Protein AF-0000000079329904 (afdb_homodimer)

Nearest PDB structures (foldseek):
  7ekw-assembly1_A  TM=6.789E-01  e=1.405E-21  Nakaseomyces glabratus CBS 138
  5d06-assembly1_A  TM=6.775E-01  e=3.176E-21  Nakaseomyces glabratus CBS 138
  7eku-assembly1_A  TM=6.863E-01  e=1.258E-20  Nakaseomyces glabratus CBS 138
  5d06-assembly2_B  TM=6.776E-01  e=1.258E-20  Nakaseomyces glabratus CBS 138
  5d0f-assembly2_B  TM=6.289E-01  e=1.195E-20  Nakaseomyces glabratus CBS 138

Solvent-accessible surface area (backbone atoms only — not comparable to full-atom values): 65852 Å² total; per-residue (Å²): 116,67,68,56,48,75,45,31,41,67,58,40,85,42,71,71,50,20,47,53,29,28,40,68,46,50,13,42,27,54,22,37,27,30,43,22,70,45,60,24,60,33,42,58,66,47,9,49,30,27,28,28,78,49,32,43,40,67,44,27,32,41,33,48,47,71,36,45,33,41,39,46,88,85,45,77,45,63,50,38,24,37,41,34,83,93,49,65,45,70,12,48,69,36,43,54,36,30,38,39,64,77,44,50,33,45,29,34,48,54,60,44,29,40,36,40,37,35,44,33,42,36,72,72,42,57,32,25,22,43,31,39,46,33,40,36,24,88,52,56,32,35,39,38,39,34,51,30,32,48,82,43,53,58,53,55,74,42,57,68,88,72,68,48,65,50,76,47,78,54,96,57,33,36,36,36,34,41,70,94,42,81,86,45,50,40,39,38,36,46,76,61,60,46,81,39,63,30,72,75,50,77,68,82,58,74,94,83,68,58,62,37,47,51,71,42,40,34,32,59,52,43,40,56,42,63,40,85,75,49,29,43,30,42,26,57,40,33,33,42,34,80,37,52,52,63,35,74,52,74,43,31,33,38,40,28,64,58,84,84,72,89,72,54,40,66,55,34,42,50,50,46,43,50,52,46,51,49,49,36,57,60,37,66,65,82,51,36,63,60,36,43,41,47,54,40,35,50,56,25,50,20,41,26,64,92,77,71,29,35,43,35,36,31,18,39,84,80,50,51,50,25,35,43,41,33,31,64,10,37,53,22,47,20,58,62,34,61,36,56,69,56,42,52,33,31,53,52,51,49,59,73,51,48,51,74,37,25,28,36,32,30,62,58,51,95,93,43,71,59,37,56,60,31,70,47,25,36,41,34,42,50,49,42,53,53,49,50,41,70,74,68,61,42,71,67,53,54,49,46,39,59,74,73,42,42,68,58,50,50,42,26,56,50,20,40,56,74,40,38,76,68,58,26,21,36,46,94,64,55,44,45,32,35,31,55,96,84,57,45,32,55,96,64,43,53,62,59,88,87,42,58,73,50,78,62,54,30,30,33,37,38,55,41,28,36,48,42,30,38,26,51,49,48,24,53,51,20,56,76,67,73,42,92,26,61,68,33,49,52,49,30,54,45,26,34,53,41,47,61,67,63,33,59,30,76,88,78,45,33,57,29,43,19,33,95,65,74,33,73,59,59,47,58,52,53,41,46,38,50,36,41,94,55,53,69,63,56,71,68,58,42,40,35,35,49,52,49,42,39,39,48,21,56,44,79,65,15,28,15,36,22,27,75,83,43,92,75,43,26,49,54,60,61,36,39,65,67,55,23,56,63,10,56,63,22,8,19,15,32,21,36,52,39,22,39,45,46,44,26,50,23,57,70,47,69,58,31,72,69,40,29,52,52,43,41,53,59,51,52,51,48,62,40,44,22,72,32,32,26,44,52,28,34,24,36,27,22,23,39,67,55,57,51,55,62,24,82,32,36,28,16,34,29,21,42,9,20,50,44,31,34,44,60,66,61,24,55,79,78,106,116,68,68,54,48,75,44,30,39,68,57,40,85,42,70,72,53,20,47,54,28,29,41,67,46,50,13,40,26,54,22,35,28,30,43,22,69,46,61,23,59,31,39,58,66,45,9,48,30,26,30,28,78,49,31,44,40,69,45,27,32,40,32,48,48,72,36,41,33,40,38,46,88,87,45,79,45,65,50,37,23,38,40,34,83,90,48,64,45,69,12,49,69,35,43,54,36,28,39,39,62,78,45,50,33,44,31,34,48,54,59,43,28,40,38,40,38,36,45,32,41,36,74,72,43,58,32,27,22,43,32,39,45,33,40,37,24,88,52,57,32,34,40,38,38,33,50,29,34,49,82,44,54,59,53,56,74,42,58,69,89,71,68,48,65,50,75,47,80,56,96,57,33,36,37,37,34,40,69,93,41,81,84,47,49,39,38,38,36,47,76,59,60,45,83,40,63,31,72,74,50,76,66,84,58,74,94,84,68,58,62,35,47,52,73,40,39,34,32,60,52,42,41,54,43,62,40,85,73,48,27,43,30,40,27,55,40,32,33,41,34,81,37,51,52,64,34,73,51,73,44,31,34,40,41,28,64,57,84,85,72,89,71,53,40,65,55,34,42,50,49,48,42,50,50,48,50,49,49,35,57,60,38,65,66,82,51,35,63,58,38,43,43,48,55,41,36,51,55,25,49,19,41,26,64,91,77,72,29,36,44,35,34,32,19,39,86,78,50,51,49,25,34,43,43,32,32,66,10,38,53,22,47,19,57,62,34,59,36,56,69,57,42,52,32,32,54,50,49,47,60,74,52,48,52,75,37,26,29,36,33,31,62,60,51,96,94,44,72,57,38,56,62,31,69,47,26,37,40,33,43,49,49,42,53,52,51,51,42,71,72,67,61,43,72,67,52,54,49,47,41,59,76,73,41,42,66,56,52,51,41,26,55,50,22,41,55,75,39,41,77,68,58,25,20,36,48,96,63,57,43,45,31,35,31,55,96,87,57,45,32,55,95,64,44,51,61,62,87,88,41,59,74,52,77,64,53,30,30,33,37,37,54,42,29,37,47,43,31,38,25,51,49,48,23,53,49,20,56,76,67,75,43,89,27,62,68,34,50,54,49,31,53,46,24,34,54,40,47,61,67,63,32,58,30,76,89,77,46,33,58,27,44,20,34,96,67,74,33,73,58,58,45,59,54,54,40,46,38,50,38,40,94,55,55,69,62,54,72,67,58,42,42,36,36,49,51,49,41,38,40,48,20,55,44,80,64,14,28,16,36,22,26,72,84,44,92,75,44,27,49,54,60,61,37,39,64,69,54,24,57,63,11,56,61,24,8,20,16,32,21,36,53,37,23,39,45,46,45,26,49,24,57,68,46,68,59,30,72,69,41,29,53,52,44,42,52,58,52,54,50,48,61,40,44,21,72,32,33,26,43,53,27,33,24,38,27,23,25,38,67,55,56,49,56,61,23,82,32,35,26,15,34,28,20,42,10,18,49,44,30,34,43,60,66,58,25,56,77,77,105

pLDDT: mean 95.77, std 7.03, range [37.5, 98.94]

Sequence (1342 aa):
MELTYRFGRGNWRTIKEGNEREWMIGNGIGGYSGQTIINSGFRSHHGYLIAAMNPPVERYSILSRTQEQIIVEGRKYDLTCQEYDGFSKDGYKYLQRFIFDSVPQYIYQVEDIHINKSIAMEYGHNTVAICYDIQNGSSQAKINVTPLFTFKEAGEIIDSDQLQFETELENNNLKLYPHKNEGITISFISSEGIFKSRGLGKSNYDDNSNPLIEENHYYEFENRNGSTRLDNHYTPYDIEVKLEPFETKKFYFKCTVEEMNNKDGFDIVDEYKERSNKLMELSGYKDPFALNLVKSADHFIVKRNSTRLKTVIAGFPWFVDWGRDTMIAFEGLTLATKRFKDAREILVSFAEYVKNGLVPNVFADKGTQAYYNTVDASLWYVQAIYKYLQYTGGKSDFKFVNDRLFDKLIEIIESYSIGTDFSIGMDKDSLIHAGNGLDQVTWMDVRVGELVVTPRHGKPVEINALWYNALCIMNWLSEKFERDGSKYRSLAKKVKKSFNTKFWNEEEQCLFDVVDDNDGKVRPNQIWAVSLPFTMLDEEKNKKVVDKIYKELYSTYGLRSLSFLDEEFKGEYIGPLMKRDLAYHMGTTWGFTIGAFISAYCKVNNHSKEAVKRAKEMCEVFEDHMKDGCINGIAEVFDGDFAATSRGCYSQAWSVGEVLRVYTSDVLPFIMELTYRFGRGNWRTIKEGNEREWMIGNGIGGYSGQTIINSGFRSHHGYLIAAMNPPVERYSILSRTQEQIIVEGRKYDLTCQEYDGFSKDGYKYLQRFIFDSVPQYIYQVEDIHINKSIAMEYGHNTVAICYDIQNGSSQAKINVTPLFTFKEAGEIIDSDQLQFETELENNNLKLYPHKNEGITISFISSEGIFKSRGLGKSNYDDNSNPLIEENHYYEFENRNGSTRLDNHYTPYDIEVKLEPFETKKFYFKCTVEEMNNKDGFDIVDEYKERSNKLMELSGYKDPFALNLVKSADHFIVKRNSTRLKTVIAGFPWFVDWGRDTMIAFEGLTLATKRFKDAREILVSFAEYVKNGLVPNVFADKGTQAYYNTVDASLWYVQAIYKYLQYTGGKSDFKFVNDRLFDKLIEIIESYSIGTDFSIGMDKDSLIHAGNGLDQVTWMDVRVGELVVTPRHGKPVEINALWYNALCIMNWLSEKFERDGSKYRSLAKKVKKSFNTKFWNEEEQCLFDVVDDNDGKVRPNQIWAVSLPFTMLDEEKNKKVVDKIYKELYSTYGLRSLSFLDEEFKGEYIGPLMKRDLAYHMGTTWGFTIGAFISAYCKVNNHSKEAVKRAKEMCEVFEDHMKDGCINGIAEVFDGDFAATSRGCYSQAWSVGEVLRVYTSDVLPFI

InterPro domains:
  IPR006451 Glycogen debranching enzyme, archaeal type [TIGR01561] (22-601)
  IPR008928 Six-hairpin glycosidase superfamily [SSF48208] (245-667)
  IPR010401 Glycogen debranching enzyme [PTHR10569] (293-664)
  IPR012341 Six-hairpin glycosidase-like superfamily [G3DSA:1.50.10.10] (319-662)
  IPR024742 Glycogen debranching enzyme, bacterial and archaeal type, N-terminal [PF12439] (21-248)
  IPR032790 Glycogen debranching enzyme, C-terminal [PF06202] (296-661)

Organism: NCBI:txid704125

Structure (mmCIF, N/CA/C/O backbone):
data_AF-0000000079329904-model_v1
#
loop_
_entity.id
_entity.type
_entity.pdbx_description
1 polymer 'Glycogen debranching protein'
#
loop_
_atom_site.group_PDB
_atom_site.id
_atom_site.type_symbol
_atom_site.label_atom_id
_atom_site.label_alt_id
_atom_site.label_comp_id
_atom_site.label_asym_id
_atom_site.label_entity_id
_atom_site.label_seq_id
_atom_site.pdbx_PDB_ins_code
_atom_site.Cartn_x
_atom_site.Cartn_y
_atom_site.Cartn_z
_atom_site.occupancy
_atom_site.B_iso_or_equiv
_atom_site.auth_seq_id
_atom_site.auth_comp_id
_atom_site.auth_asym_id
_atom_site.auth_atom_id
_atom_site.pdbx_PDB_model_num
ATOM 1 N N . MET A 1 1 ? -1.771 -1.25 11.398 1 77.25 1 MET A N 1
ATOM 2 C CA . MET A 1 1 ? -0.59 -0.64 10.797 1 77.25 1 MET A CA 1
ATOM 3 C C . MET A 1 1 ? 0.687 -1.237 11.375 1 77.25 1 MET A C 1
ATOM 5 O O . MET A 1 1 ? 0.75 -1.533 12.57 1 77.25 1 MET A O 1
ATOM 9 N N . GLU A 1 2 ? 1.692 -1.409 10.453 1 85.94 2 GLU A N 1
ATOM 10 C CA . GLU A 1 2 ? 3.018 -1.846 10.883 1 85.94 2 GLU A CA 1
ATOM 11 C C . GLU A 1 2 ? 3.916 -0.652 11.195 1 85.94 2 GLU A C 1
ATOM 13 O O . GLU A 1 2 ? 3.629 0.473 10.781 1 85.94 2 GLU A O 1
ATOM 18 N N . LEU A 1 3 ? 4.93 -0.932 12.016 1 94.12 3 LEU A N 1
ATOM 19 C CA . LEU A 1 3 ? 5.891 0.117 12.336 1 94.12 3 LEU A CA 1
ATOM 20 C C . LEU A 1 3 ? 6.785 0.417 11.133 1 94.12 3 LEU A C 1
ATOM 22 O O . LEU A 1 3 ? 7.301 1.529 11 1 94.12 3 LEU A O 1
ATOM 26 N N . THR A 1 4 ? 6.98 -0.606 10.328 1 96.31 4 THR A N 1
ATOM 27 C CA . THR A 1 4 ? 7.832 -0.49 9.148 1 96.31 4 THR A CA 1
ATOM 28 C C . THR A 1 4 ? 6.988 -0.413 7.879 1 96.31 4 THR A C 1
ATOM 30 O O . THR A 1 4 ? 6.047 -1.188 7.707 1 96.31 4 THR A O 1
ATOM 33 N N . TYR A 1 5 ? 7.262 0.544 7.039 1 97.31 5 TYR A N 1
ATOM 34 C CA . TYR A 1 5 ? 6.621 0.661 5.73 1 97.31 5 TYR A CA 1
ATOM 35 C C . TYR A 1 5 ? 7.387 -0.132 4.676 1 97.31 5 TYR A C 1
ATOM 37 O O . TYR A 1 5 ? 8.617 -0.047 4.598 1 97.31 5 TYR A O 1
ATOM 45 N N . ARG A 1 6 ? 6.715 -0.923 3.939 1 97.38 6 ARG A N 1
ATOM 46 C CA . ARG A 1 6 ? 7.293 -1.727 2.869 1 97.38 6 ARG A CA 1
ATOM 47 C C . ARG A 1 6 ? 6.531 -1.533 1.563 1 97.38 6 ARG A C 1
ATOM 49 O O . ARG A 1 6 ? 5.297 -1.528 1.555 1 97.38 6 ARG A O 1
ATOM 56 N N . PHE A 1 7 ? 7.246 -1.343 0.485 1 97.56 7 PHE A N 1
ATOM 57 C CA . PHE A 1 7 ? 6.664 -1.163 -0.84 1 97.56 7 PHE A CA 1
ATOM 58 C C . PHE A 1 7 ? 7.336 -2.082 -1.854 1 97.56 7 PHE A C 1
ATOM 60 O O . PHE A 1 7 ? 8.562 -2.195 -1.88 1 97.56 7 PHE A O 1
ATOM 67 N N . GLY A 1 8 ? 6.543 -2.746 -2.584 1 97.19 8 GLY A N 1
ATOM 68 C CA . GLY A 1 8 ? 7.055 -3.6 -3.645 1 97.19 8 GLY A CA 1
ATOM 69 C C . GLY A 1 8 ? 6.824 -3.029 -5.031 1 97.19 8 GLY A C 1
ATOM 70 O O . GLY A 1 8 ? 6.402 -1.879 -5.176 1 97.19 8 GLY A O 1
ATOM 71 N N . ARG A 1 9 ? 7.082 -3.785 -6.062 1 96.94 9 ARG A N 1
ATOM 72 C CA . ARG A 1 9 ? 7.18 -3.369 -7.461 1 96.94 9 ARG A CA 1
ATOM 73 C C . ARG A 1 9 ? 5.832 -2.881 -7.98 1 96.94 9 ARG A C 1
ATOM 75 O O . ARG A 1 9 ? 5.773 -2.096 -8.93 1 96.94 9 ARG A O 1
ATOM 82 N N . GLY A 1 10 ? 4.766 -3.297 -7.371 1 96.19 10 GLY A N 1
ATOM 83 C CA . GLY A 1 10 ? 3.443 -2.832 -7.766 1 96.19 10 GLY A CA 1
ATOM 84 C C . GLY A 1 10 ? 3.24 -1.347 -7.535 1 96.19 10 GLY A C 1
ATOM 85 O O . GLY A 1 10 ? 2.299 -0.754 -8.062 1 96.19 10 GLY A O 1
ATOM 86 N N . ASN A 1 11 ? 4.102 -0.688 -6.82 1 96.81 11 ASN A N 1
ATOM 87 C CA . ASN A 1 11 ? 3.965 0.723 -6.477 1 96.81 11 ASN A CA 1
ATOM 88 C C . ASN A 1 11 ? 4.711 1.615 -7.465 1 96.81 11 ASN A C 1
ATOM 90 O O . ASN A 1 11 ? 4.641 2.842 -7.375 1 96.81 11 ASN A O 1
ATOM 94 N N . TRP A 1 12 ? 5.445 1.005 -8.453 1 97.31 12 TRP A N 1
ATOM 95 C CA . TRP A 1 12 ? 6.172 1.797 -9.445 1 97.31 12 TRP A CA 1
ATOM 96 C C . TRP A 1 12 ? 6.223 1.076 -10.789 1 97.31 12 TRP A C 1
ATOM 98 O O . TRP A 1 12 ? 7.301 0.858 -11.336 1 97.31 12 TRP A O 1
ATOM 108 N N . ARG A 1 13 ? 5.098 0.793 -11.383 1 95.19 13 ARG A N 1
ATOM 109 C CA . ARG A 1 13 ? 5.023 0.206 -12.711 1 95.19 13 ARG A CA 1
ATOM 110 C C . ARG A 1 13 ? 5.562 1.171 -13.766 1 95.19 13 ARG A C 1
ATOM 112 O O . ARG A 1 13 ? 5.98 0.75 -14.844 1 95.19 13 ARG A O 1
ATOM 119 N N . THR A 1 14 ? 5.496 2.436 -13.469 1 95.31 14 THR A N 1
ATOM 120 C CA . THR A 1 14 ? 6.09 3.518 -14.242 1 95.31 14 THR A CA 1
ATOM 121 C C . THR A 1 14 ? 6.852 4.48 -13.336 1 95.31 14 THR A C 1
ATOM 123 O O . THR A 1 14 ? 6.652 4.484 -12.117 1 95.31 14 THR A O 1
ATOM 126 N N . ILE A 1 15 ? 7.688 5.266 -13.938 1 97.19 15 ILE A N 1
ATOM 127 C CA . ILE A 1 15 ? 8.445 6.246 -13.164 1 97.19 15 ILE A CA 1
ATOM 128 C C . ILE A 1 15 ? 7.488 7.262 -12.539 1 97.19 15 ILE A C 1
ATOM 130 O O . ILE A 1 15 ? 7.715 7.734 -11.422 1 97.19 15 ILE A O 1
ATOM 134 N N . LYS A 1 16 ? 6.391 7.574 -13.242 1 95.44 16 LYS A N 1
ATOM 135 C CA . LYS A 1 16 ? 5.406 8.523 -12.734 1 95.44 16 LYS A CA 1
ATOM 136 C C . LYS A 1 16 ? 4.754 8.008 -11.453 1 95.44 16 LYS A C 1
ATOM 138 O O . LYS A 1 16 ? 4.586 8.758 -10.484 1 95.44 16 LYS A O 1
ATOM 143 N N . GLU A 1 17 ? 4.418 6.715 -11.43 1 95.06 17 GLU A N 1
ATOM 144 C CA . GLU A 1 17 ? 3.826 6.109 -10.242 1 95.06 17 GLU A CA 1
ATOM 145 C C . GLU A 1 17 ? 4.805 6.117 -9.07 1 95.06 17 GLU A C 1
ATOM 147 O O . GLU A 1 17 ? 4.426 6.426 -7.941 1 95.06 17 GLU A O 1
ATOM 152 N N . GLY A 1 18 ? 6.062 5.777 -9.398 1 97.06 18 GLY A N 1
ATOM 153 C CA . GLY A 1 18 ? 7.07 5.723 -8.352 1 97.06 18 GLY A CA 1
ATOM 154 C C . GLY A 1 18 ? 7.367 7.078 -7.738 1 97.06 18 GLY A C 1
ATOM 155 O O . GLY A 1 18 ? 7.711 7.168 -6.559 1 97.06 18 GLY A O 1
ATOM 156 N N . ASN A 1 19 ? 7.195 8.102 -8.5 1 97.25 19 ASN A N 1
ATOM 157 C CA . ASN A 1 19 ? 7.516 9.461 -8.07 1 97.25 19 ASN A CA 1
ATOM 158 C C . ASN A 1 19 ? 6.453 10.008 -7.125 1 97.25 19 ASN A C 1
ATOM 160 O O . ASN A 1 19 ? 6.676 11.023 -6.461 1 97.25 19 ASN A O 1
ATOM 164 N N . GLU A 1 20 ? 5.34 9.336 -6.969 1 95.75 20 GLU A N 1
ATOM 165 C CA . GLU A 1 20 ? 4.23 9.867 -6.184 1 95.75 20 GLU A CA 1
ATOM 166 C C . GLU A 1 20 ? 4.445 9.625 -4.691 1 95.75 20 GLU A C 1
ATOM 168 O O . GLU A 1 20 ? 3.707 10.156 -3.859 1 95.75 20 GLU A O 1
ATOM 173 N N . ARG A 1 21 ? 5.43 8.852 -4.297 1 97.94 21 ARG A N 1
ATOM 174 C CA . ARG A 1 21 ? 5.734 8.578 -2.895 1 97.94 21 ARG A CA 1
ATOM 175 C C . ARG A 1 21 ? 7.156 9 -2.551 1 97.94 21 ARG A C 1
ATOM 177 O O . ARG A 1 21 ? 8.102 8.68 -3.277 1 97.94 21 ARG A O 1
ATOM 184 N N . GLU A 1 22 ? 7.266 9.719 -1.521 1 98.38 22 GLU A N 1
ATOM 185 C CA . GLU A 1 22 ? 8.523 10.312 -1.081 1 98.38 22 GLU A CA 1
ATOM 186 C C . GLU A 1 22 ? 8.82 9.961 0.374 1 98.38 22 GLU A C 1
ATOM 188 O O . GLU A 1 22 ? 7.938 9.5 1.1 1 98.38 22 GLU A O 1
ATOM 193 N N . TRP A 1 23 ? 10.031 10.109 0.745 1 98.56 23 TRP A N 1
ATOM 194 C CA . TRP A 1 23 ? 10.414 10.016 2.148 1 98.56 23 TRP A CA 1
ATOM 195 C C . TRP A 1 23 ? 11.227 11.227 2.576 1 98.56 23 TRP A C 1
ATOM 197 O O . TRP A 1 23 ? 11.797 11.922 1.736 1 98.56 23 TRP A O 1
ATOM 207 N N . MET A 1 24 ? 11.195 11.523 3.85 1 98.44 24 MET A N 1
ATOM 208 C CA . MET A 1 24 ? 11.969 12.617 4.434 1 98.44 24 MET A CA 1
ATOM 209 C C . MET A 1 24 ? 12.391 12.281 5.859 1 98.44 24 MET A C 1
ATOM 211 O O . MET A 1 24 ? 11.609 11.727 6.629 1 98.44 24 MET A O 1
ATOM 215 N N . ILE A 1 25 ? 13.648 12.555 6.207 1 98.56 25 ILE A N 1
ATOM 216 C CA . ILE A 1 25 ? 14.117 12.461 7.586 1 98.56 25 ILE A CA 1
ATOM 217 C C . ILE A 1 25 ? 14.852 13.742 7.969 1 98.56 25 ILE A C 1
ATOM 219 O O . ILE A 1 25 ? 15.523 14.352 7.133 1 98.56 25 ILE A O 1
ATOM 223 N N . GLY A 1 26 ? 14.656 14.188 9.133 1 98.31 26 GLY A N 1
ATOM 224 C CA . GLY A 1 26 ? 15.266 15.422 9.609 1 98.31 26 GLY A CA 1
ATOM 225 C C . GLY A 1 26 ? 16.516 15.188 10.43 1 98.31 26 GLY A C 1
ATOM 226 O O . GLY A 1 26 ? 16.781 14.07 10.875 1 98.31 26 GLY A O 1
ATOM 227 N N . ASN A 1 27 ? 17.328 16.219 10.625 1 98.31 27 ASN A N 1
ATOM 228 C CA . ASN A 1 27 ? 18.578 16.078 11.359 1 98.31 27 ASN A CA 1
ATOM 229 C C . ASN A 1 27 ? 18.531 16.797 12.703 1 98.31 27 ASN A C 1
ATOM 231 O O . ASN A 1 27 ? 19.562 17 13.336 1 98.31 27 ASN A O 1
ATOM 235 N N . GLY A 1 28 ? 17.375 17.375 13.062 1 98.12 28 GLY A N 1
ATOM 236 C CA . GLY A 1 28 ? 17.203 17.969 14.383 1 98.12 28 GLY A CA 1
ATOM 237 C C . GLY A 1 28 ? 17.609 19.422 14.445 1 98.12 28 GLY A C 1
ATOM 238 O O . GLY A 1 28 ? 17.438 20.078 15.477 1 98.12 28 GLY A O 1
ATOM 239 N N . ILE A 1 29 ? 18.094 20 13.336 1 98 29 ILE A N 1
ATOM 240 C CA . ILE A 1 29 ? 18.516 21.391 13.352 1 98 29 ILE A CA 1
ATOM 241 C C . ILE A 1 29 ? 17.938 22.109 12.133 1 98 29 ILE A C 1
ATOM 243 O O . ILE A 1 29 ? 18.469 23.141 11.703 1 98 29 ILE A O 1
ATOM 247 N N . GLY A 1 30 ? 16.969 21.516 11.523 1 97.38 30 GLY A N 1
ATOM 248 C CA . GLY A 1 30 ? 16.25 22.188 10.445 1 97.38 30 GLY A CA 1
ATOM 249 C C . GLY A 1 30 ? 16.594 21.625 9.078 1 97.38 30 GLY A C 1
ATOM 250 O O . GLY A 1 30 ? 15.852 21.812 8.117 1 97.38 30 GLY A O 1
ATOM 251 N N . GLY A 1 31 ? 17.781 20.969 8.898 1 98.38 31 GLY A N 1
ATOM 252 C CA . GLY A 1 31 ? 18.109 20.266 7.668 1 98.38 31 GLY A CA 1
ATOM 253 C C . GLY A 1 31 ? 17.375 18.953 7.512 1 98.38 31 GLY A C 1
ATOM 254 O O . GLY A 1 31 ? 16.781 18.438 8.469 1 98.38 31 GLY A O 1
ATOM 255 N N . TYR A 1 32 ? 17.375 18.406 6.27 1 98.69 32 TYR A N 1
ATOM 256 C CA . TYR A 1 32 ? 16.672 17.156 6.043 1 98.69 32 TYR A CA 1
ATOM 257 C C . TYR A 1 32 ? 17.234 16.422 4.82 1 98.69 32 TYR A C 1
ATOM 259 O O . TYR A 1 32 ? 18.047 16.984 4.078 1 98.69 32 TYR A O 1
ATOM 267 N N . SER A 1 33 ? 16.969 15.211 4.742 1 98.81 33 SER A N 1
ATOM 268 C CA . SER A 1 33 ? 17.156 14.352 3.572 1 98.81 33 SER A CA 1
ATOM 269 C C . SER A 1 33 ? 15.82 13.867 3.021 1 98.81 33 SER A C 1
ATOM 271 O O . SER A 1 33 ? 14.891 13.586 3.787 1 98.81 33 SER A O 1
ATOM 273 N N . GLY A 1 34 ? 15.656 13.898 1.737 1 98.38 34 GLY A N 1
ATOM 274 C CA . GLY A 1 34 ? 14.406 13.422 1.152 1 98.38 34 GLY A CA 1
ATOM 275 C C . GLY A 1 34 ? 14.547 13.031 -0.309 1 98.38 34 GLY A C 1
ATOM 276 O O . GLY A 1 34 ? 15.352 13.617 -1.037 1 98.38 34 GLY A O 1
ATOM 277 N N . GLN A 1 35 ? 13.836 12.125 -0.767 1 98.44 35 GLN A N 1
ATOM 278 C CA . GLN A 1 35 ? 13.766 11.617 -2.133 1 98.44 35 GLN A CA 1
ATOM 279 C C . GLN A 1 35 ? 12.508 10.781 -2.348 1 98.44 35 GLN A C 1
ATOM 281 O O . GLN A 1 35 ? 11.656 10.695 -1.46 1 98.44 35 GLN A O 1
ATOM 286 N N . THR A 1 36 ? 12.328 10.156 -3.568 1 98.62 36 THR A N 1
ATOM 287 C CA . THR A 1 36 ? 11.195 9.273 -3.826 1 98.62 36 THR A CA 1
ATOM 288 C C . THR A 1 36 ? 11.555 7.824 -3.488 1 98.62 36 THR A C 1
ATOM 290 O O . THR A 1 36 ? 12.727 7.504 -3.266 1 98.62 36 THR A O 1
ATOM 293 N N . ILE A 1 37 ? 10.57 6.934 -3.451 1 98.69 37 ILE A N 1
ATOM 294 C CA . ILE A 1 37 ? 10.766 5.535 -3.088 1 98.69 37 ILE A CA 1
ATOM 295 C C . ILE A 1 37 ? 11.484 4.805 -4.219 1 98.69 37 ILE A C 1
ATOM 297 O O . ILE A 1 37 ? 11.945 3.674 -4.047 1 98.69 37 ILE A O 1
ATOM 301 N N . ILE A 1 38 ? 11.633 5.477 -5.41 1 98.69 38 ILE A N 1
ATOM 302 C CA . ILE A 1 38 ? 12.375 4.852 -6.5 1 98.69 38 ILE A CA 1
ATOM 303 C C . ILE A 1 38 ? 13.695 5.594 -6.715 1 98.69 38 ILE A C 1
ATOM 305 O O . ILE A 1 38 ? 14.367 5.398 -7.73 1 98.69 38 ILE A O 1
ATOM 309 N N . ASN A 1 39 ? 13.984 6.512 -5.773 1 98.31 39 ASN A N 1
ATOM 310 C CA . ASN A 1 39 ? 15.227 7.289 -5.797 1 98.31 39 ASN A CA 1
ATOM 311 C C . ASN A 1 39 ? 15.305 8.172 -7.035 1 98.31 39 ASN A C 1
ATOM 313 O O . ASN A 1 39 ? 16.328 8.211 -7.711 1 98.31 39 ASN A O 1
ATOM 317 N N . SER A 1 40 ? 14.219 8.773 -7.398 1 97.81 40 SER A N 1
ATOM 318 C CA . SER A 1 40 ? 14.086 9.719 -8.5 1 97.81 40 SER A CA 1
ATOM 319 C C . SER A 1 40 ? 13.727 11.109 -7.992 1 97.81 40 SER A C 1
ATOM 321 O O . SER A 1 40 ? 12.984 11.25 -7.016 1 97.81 40 SER A O 1
ATOM 323 N N . GLY A 1 41 ? 14.273 12.094 -8.688 1 95.94 41 GLY A N 1
ATOM 324 C CA . GLY A 1 41 ? 13.867 13.445 -8.344 1 95.94 41 GLY A CA 1
ATOM 325 C C . GLY A 1 41 ? 12.461 13.781 -8.789 1 95.94 41 GLY A C 1
ATOM 326 O O . GLY A 1 41 ? 12.133 13.656 -9.969 1 95.94 41 GLY A O 1
ATOM 327 N N . PHE A 1 42 ? 11.625 14.211 -7.91 1 96.88 42 PHE A N 1
ATOM 328 C CA . PHE A 1 42 ? 10.234 14.555 -8.164 1 96.88 42 PHE A CA 1
ATOM 329 C C . PHE A 1 42 ? 10.016 16.047 -8.016 1 96.88 42 PHE A C 1
ATOM 331 O O . PHE A 1 42 ? 9.164 16.625 -8.695 1 96.88 42 PHE A O 1
ATOM 338 N N . ARG A 1 43 ? 10.734 16.688 -7.066 1 97.69 43 ARG A N 1
ATOM 339 C CA . ARG A 1 43 ? 10.633 18.109 -6.793 1 97.69 43 ARG A CA 1
ATOM 340 C C . ARG A 1 43 ? 12 18.703 -6.488 1 97.69 43 ARG A C 1
ATOM 342 O O . ARG A 1 43 ? 12.922 18 -6.105 1 97.69 43 ARG A O 1
ATOM 349 N N . SER A 1 44 ? 12.094 20.016 -6.59 1 97.62 44 SER A N 1
ATOM 350 C CA . SER A 1 44 ? 13.359 20.719 -6.438 1 97.62 44 SER A CA 1
ATOM 351 C C . SER A 1 44 ? 13.836 20.703 -4.992 1 97.62 44 SER A C 1
ATOM 353 O O . SER A 1 44 ? 15.016 20.922 -4.715 1 97.62 44 SER A O 1
ATOM 355 N N . HIS A 1 45 ? 12.977 20.359 -4.094 1 98.06 45 HIS A N 1
ATOM 356 C CA . HIS A 1 45 ? 13.312 20.344 -2.676 1 98.06 45 HIS A CA 1
ATOM 357 C C . HIS A 1 45 ? 13.953 19.016 -2.277 1 98.06 45 HIS A C 1
ATOM 359 O O . HIS A 1 45 ? 14.344 18.828 -1.122 1 98.06 45 HIS A O 1
ATOM 365 N N . HIS A 1 46 ? 14.094 18.094 -3.236 1 98.06 46 HIS A N 1
ATOM 366 C CA . HIS A 1 46 ? 14.719 16.812 -2.922 1 98.06 46 HIS A CA 1
ATOM 367 C C . HIS A 1 46 ? 16.234 16.953 -2.785 1 98.06 46 HIS A C 1
ATOM 369 O O . HIS A 1 46 ? 16.844 17.75 -3.479 1 98.06 46 HIS A O 1
ATOM 375 N N . GLY A 1 47 ? 16.797 16.078 -1.919 1 98.5 47 GLY A N 1
ATOM 376 C CA . GLY A 1 47 ? 18.234 15.945 -1.756 1 98.5 47 GLY A CA 1
ATOM 377 C C . GLY A 1 47 ? 18.625 15.031 -0.609 1 98.5 47 GLY A C 1
ATOM 378 O O . GLY A 1 47 ? 17.906 14.914 0.376 1 98.5 47 GLY A O 1
ATOM 379 N N . TYR A 1 48 ? 19.797 14.453 -0.768 1 98.81 48 TYR A N 1
ATOM 380 C CA . TYR A 1 48 ? 20.328 13.656 0.331 1 98.81 48 TYR A CA 1
ATOM 381 C C . TYR A 1 48 ? 20.812 14.547 1.468 1 98.81 48 TYR A C 1
ATOM 383 O O . TYR A 1 48 ? 20.797 14.141 2.633 1 98.81 48 TYR A O 1
ATOM 391 N N . LEU A 1 49 ? 21.25 15.727 1.066 1 98.88 49 LEU A N 1
ATOM 392 C CA . LEU A 1 49 ? 21.672 16.672 2.088 1 98.88 49 LEU A CA 1
ATOM 393 C C . LEU A 1 49 ? 21.141 18.078 1.785 1 98.88 49 LEU A C 1
ATOM 395 O O . LEU A 1 49 ? 21.703 18.781 0.945 1 98.88 49 LEU A O 1
ATOM 399 N N . ILE A 1 50 ? 20.109 18.406 2.379 1 98.88 50 ILE A N 1
ATOM 400 C CA . ILE A 1 50 ? 19.656 19.781 2.512 1 98.88 50 ILE A CA 1
ATOM 401 C C . ILE A 1 50 ? 20.125 20.359 3.85 1 98.88 50 ILE A C 1
ATOM 403 O O . ILE A 1 50 ? 19.578 20.016 4.902 1 98.88 50 ILE A O 1
ATOM 407 N N . ALA A 1 51 ? 21.047 21.25 3.814 1 98.44 51 ALA A N 1
ATOM 408 C CA . ALA A 1 51 ? 21.734 21.703 5.016 1 98.44 51 ALA A CA 1
ATOM 409 C C . ALA A 1 51 ? 21.141 23.016 5.523 1 98.44 51 ALA A C 1
ATOM 411 O O . ALA A 1 51 ? 20.875 23.938 4.738 1 98.44 51 ALA A O 1
ATOM 412 N N . ALA A 1 52 ? 20.844 23.031 6.812 1 97.44 52 ALA A N 1
ATOM 413 C CA . ALA A 1 52 ? 20.484 24.297 7.453 1 97.44 52 ALA A CA 1
ATOM 414 C C . ALA A 1 52 ? 21.734 25.062 7.879 1 97.44 52 ALA A C 1
ATOM 416 O O . ALA A 1 52 ? 22.312 24.797 8.938 1 97.44 52 ALA A O 1
ATOM 417 N N . MET A 1 53 ? 22.078 26.047 7.109 1 95 53 MET A N 1
ATOM 418 C CA . MET A 1 53 ? 23.344 26.75 7.309 1 95 53 MET A CA 1
ATOM 419 C C . MET A 1 53 ? 23.266 27.688 8.516 1 95 53 MET A C 1
ATOM 421 O O . MET A 1 53 ? 24.297 28.078 9.07 1 95 53 MET A O 1
ATOM 425 N N . ASN A 1 54 ? 22.141 28.109 8.875 1 94.31 54 ASN A N 1
ATOM 426 C CA . ASN A 1 54 ? 21.797 28.797 10.109 1 94.31 54 ASN A CA 1
ATOM 427 C C . ASN A 1 54 ? 20.594 28.172 10.797 1 94.31 54 ASN A C 1
ATOM 429 O O . ASN A 1 54 ? 19.484 28.703 10.727 1 94.31 54 ASN A O 1
ATOM 433 N N . PRO A 1 55 ? 20.797 27.125 11.492 1 95 55 PRO A N 1
ATOM 434 C CA . PRO A 1 55 ? 19.672 26.344 12.039 1 95 55 PRO A CA 1
ATOM 435 C C . PRO A 1 55 ? 18.641 27.219 12.734 1 95 55 PRO A C 1
ATOM 437 O O . PRO A 1 55 ? 18.984 28.094 13.516 1 95 55 PRO A O 1
ATOM 440 N N . PRO A 1 56 ? 17.406 26.969 12.477 1 95.25 56 PRO A N 1
ATOM 441 C CA . PRO A 1 56 ? 16.922 25.938 11.555 1 95.25 56 PRO A CA 1
ATOM 442 C C . PRO A 1 56 ? 16.641 26.484 10.156 1 95.25 56 PRO A C 1
ATOM 444 O O . PRO A 1 56 ? 15.945 25.844 9.367 1 95.25 56 PRO A O 1
ATOM 447 N N . VAL A 1 57 ? 17.156 27.703 9.758 1 93.88 57 VAL A N 1
ATOM 448 C CA . VAL A 1 57 ? 16.797 28.375 8.516 1 93.88 57 VAL A CA 1
ATOM 449 C C . VAL A 1 57 ? 18 28.391 7.57 1 93.88 57 VAL A C 1
ATOM 451 O O . VAL A 1 57 ? 18.984 27.688 7.797 1 93.88 57 VAL A O 1
ATOM 454 N N . GLU A 1 58 ? 17.828 29.062 6.438 1 94.25 58 GLU A N 1
ATOM 455 C CA . GLU A 1 58 ? 18.859 29.172 5.406 1 94.25 58 GLU A CA 1
ATOM 456 C C . GLU A 1 58 ? 19.25 27.797 4.887 1 94.25 58 GLU A C 1
ATOM 458 O O . GLU A 1 58 ? 20.438 27.422 4.926 1 94.25 58 GLU A O 1
ATOM 463 N N . ARG A 1 59 ? 18.312 27.094 4.352 1 96.94 59 ARG A N 1
ATOM 464 C CA . ARG A 1 59 ? 18.531 25.75 3.857 1 96.94 59 ARG A CA 1
ATOM 465 C C . ARG A 1 59 ? 19.125 25.766 2.451 1 96.94 59 ARG A C 1
ATOM 467 O O . ARG A 1 59 ? 18.609 26.453 1.568 1 96.94 59 ARG A O 1
ATOM 474 N N . TYR A 1 60 ? 20.156 25 2.256 1 97.75 60 TYR A N 1
ATOM 475 C CA . TYR A 1 60 ? 20.812 24.875 0.963 1 97.75 60 TYR A CA 1
ATOM 476 C C . TYR A 1 60 ? 20.875 23.406 0.527 1 97.75 60 TYR A C 1
ATOM 478 O O . TYR A 1 60 ? 21.125 22.516 1.347 1 97.75 60 TYR A O 1
ATOM 486 N N . SER A 1 61 ? 20.609 23.172 -0.721 1 98.19 61 SER A N 1
ATOM 487 C CA . SER A 1 61 ? 20.844 21.859 -1.317 1 98.19 61 SER A CA 1
ATOM 488 C C . SER A 1 61 ? 22.328 21.641 -1.604 1 98.19 61 SER A C 1
ATOM 490 O O . SER A 1 61 ? 22.953 22.438 -2.303 1 98.19 61 SER A O 1
ATOM 492 N N . ILE A 1 62 ? 22.875 20.562 -1.114 1 98.5 62 ILE A N 1
ATOM 493 C CA . ILE A 1 62 ? 24.312 20.312 -1.2 1 98.5 62 ILE A CA 1
ATOM 494 C C . ILE A 1 62 ? 24.578 19.078 -2.059 1 98.5 62 ILE A C 1
ATOM 496 O O . ILE A 1 62 ? 25.312 19.156 -3.047 1 98.5 62 ILE A O 1
ATOM 500 N N . LEU A 1 63 ? 24 17.969 -1.611 1 98.75 63 LEU A N 1
ATOM 501 C CA . LEU A 1 63 ? 24.078 16.688 -2.322 1 98.75 63 LEU A CA 1
ATOM 502 C C . LEU A 1 63 ? 22.688 16.219 -2.73 1 98.75 63 LEU A C 1
ATOM 504 O O . LEU A 1 63 ? 21.875 15.859 -1.876 1 98.75 63 LEU A O 1
ATOM 508 N N . SER A 1 64 ? 22.438 16.156 -4 1 98.19 64 SER A N 1
ATOM 509 C CA . SER A 1 64 ? 21.109 15.781 -4.484 1 98.19 64 SER A CA 1
ATOM 510 C C . SER A 1 64 ? 20.859 14.289 -4.316 1 98.19 64 SER A C 1
ATOM 512 O O . SER A 1 64 ? 19.812 13.883 -3.805 1 98.19 64 SER A O 1
ATOM 514 N N . ARG A 1 65 ? 21.719 13.469 -4.801 1 97.94 65 ARG A N 1
ATOM 515 C CA . ARG A 1 65 ? 21.641 12.016 -4.691 1 97.94 65 ARG A CA 1
ATOM 516 C C . ARG A 1 65 ? 22.891 11.352 -5.246 1 97.94 65 ARG A C 1
ATOM 518 O O . ARG A 1 65 ? 23.844 12.039 -5.645 1 97.94 65 ARG A O 1
ATOM 525 N N . THR A 1 66 ? 22.953 10.055 -5.164 1 98.44 66 THR A N 1
ATOM 526 C CA . THR A 1 66 ? 23.938 9.25 -5.871 1 98.44 66 THR A CA 1
ATOM 527 C C . THR A 1 66 ? 23.281 8.414 -6.961 1 98.44 66 THR A C 1
ATOM 529 O O . THR A 1 66 ? 22.125 8.016 -6.824 1 98.44 66 THR A O 1
ATOM 532 N N . GLN A 1 67 ? 23.953 8.219 -8.023 1 98.06 67 GLN A N 1
ATOM 533 C CA . GLN A 1 67 ? 23.547 7.332 -9.102 1 98.06 67 GLN A CA 1
ATOM 534 C C . GLN A 1 67 ? 24.469 6.113 -9.188 1 98.06 67 GLN A C 1
ATOM 536 O O . GLN A 1 67 ? 25.688 6.23 -8.992 1 98.06 67 GLN A O 1
ATOM 541 N N . GLU A 1 68 ? 23.891 4.969 -9.414 1 98.69 68 GLU A N 1
ATOM 542 C CA . GLU A 1 68 ? 24.656 3.73 -9.398 1 98.69 68 GLU A CA 1
ATOM 543 C C . GLU A 1 68 ? 24.578 3.002 -10.734 1 98.69 68 GLU A C 1
ATOM 545 O O . GLU A 1 68 ? 23.516 2.984 -11.367 1 98.69 68 GLU A O 1
ATOM 550 N N . GLN A 1 69 ? 25.625 2.369 -11.141 1 98.56 69 GLN A N 1
ATOM 551 C CA . GLN A 1 69 ? 25.719 1.464 -12.281 1 98.56 69 GLN A CA 1
ATOM 552 C C . GLN A 1 69 ? 26.453 0.181 -11.914 1 98.56 69 GLN A C 1
ATOM 554 O O . GLN A 1 69 ? 27.531 0.23 -11.312 1 98.56 69 GLN A O 1
ATOM 559 N N . ILE A 1 70 ? 25.875 -0.907 -12.195 1 98.69 70 ILE A N 1
ATOM 560 C CA . ILE A 1 70 ? 26.516 -2.203 -11.984 1 98.69 70 ILE A CA 1
ATOM 561 C C . ILE A 1 70 ? 27.062 -2.73 -13.305 1 98.69 70 ILE A C 1
ATOM 563 O O . ILE A 1 70 ? 26.391 -2.66 -14.336 1 98.69 70 ILE A O 1
ATOM 567 N N . ILE A 1 71 ? 28.266 -3.199 -13.305 1 98.56 71 ILE A N 1
ATOM 568 C CA . ILE A 1 71 ? 28.875 -3.842 -14.461 1 98.56 71 ILE A CA 1
ATOM 569 C C . ILE A 1 71 ? 29.266 -5.277 -14.109 1 98.56 71 ILE A C 1
ATOM 571 O O . ILE A 1 71 ? 30.016 -5.508 -13.164 1 98.56 71 ILE A O 1
ATOM 575 N N . VAL A 1 72 ? 28.797 -6.203 -14.805 1 97.62 72 VAL A N 1
ATOM 576 C CA . VAL A 1 72 ? 29.109 -7.613 -14.594 1 97.62 72 VAL A CA 1
ATOM 577 C C . VAL A 1 72 ? 29.266 -8.312 -15.945 1 97.62 72 VAL A C 1
ATOM 579 O O . VAL A 1 72 ? 28.344 -8.297 -16.766 1 97.62 72 VAL A O 1
ATOM 582 N N . GLU A 1 73 ? 30.422 -8.922 -16.219 1 95.56 73 GLU A N 1
ATOM 583 C CA . GLU A 1 73 ? 30.766 -9.633 -17.453 1 95.56 73 GLU A CA 1
ATOM 584 C C . GLU A 1 73 ? 30.5 -8.766 -18.672 1 95.56 73 GLU A C 1
ATOM 586 O O . GLU A 1 73 ? 29.875 -9.219 -19.641 1 95.56 73 GLU A O 1
ATOM 591 N N . GLY A 1 74 ? 30.797 -7.531 -18.562 1 95.5 74 GLY A N 1
ATOM 592 C CA . GLY A 1 74 ? 30.672 -6.609 -19.688 1 95.5 74 GLY A CA 1
ATOM 593 C C . GLY A 1 74 ? 29.297 -5.996 -19.812 1 95.5 74 GLY A C 1
ATOM 594 O O . GLY A 1 74 ? 29.109 -5.004 -20.516 1 95.5 74 GLY A O 1
ATOM 595 N N . ARG A 1 75 ? 28.234 -6.531 -19.156 1 97.44 75 ARG A N 1
ATOM 596 C CA . ARG A 1 75 ? 26.891 -5.965 -19.172 1 97.44 75 ARG A CA 1
ATOM 597 C C . ARG A 1 75 ? 26.766 -4.816 -18.172 1 97.44 75 ARG A C 1
ATOM 599 O O . ARG A 1 75 ? 27.25 -4.914 -17.047 1 97.44 75 ARG A O 1
ATOM 606 N N . LYS A 1 76 ? 26.188 -3.725 -18.609 1 98.06 76 LYS A N 1
ATOM 607 C CA . LYS A 1 76 ? 26.031 -2.527 -17.797 1 98.06 76 LYS A CA 1
ATOM 608 C C . LYS A 1 76 ? 24.562 -2.326 -17.406 1 98.06 76 LYS A C 1
ATOM 610 O O . LYS A 1 76 ? 23.672 -2.377 -18.25 1 98.06 76 LYS A O 1
ATOM 615 N N . TYR A 1 77 ? 24.328 -2.191 -16.125 1 98.38 77 TYR A N 1
ATOM 616 C CA . TYR A 1 77 ? 23 -1.924 -15.586 1 98.38 77 TYR A CA 1
ATOM 617 C C . TYR A 1 77 ? 22.969 -0.578 -14.867 1 98.38 77 TYR A C 1
ATOM 619 O O . TYR A 1 77 ? 23.609 -0.401 -13.836 1 98.38 77 TYR A O 1
ATOM 627 N N . ASP A 1 78 ? 22.25 0.426 -15.438 1 98.5 78 ASP A N 1
ATOM 628 C CA . ASP A 1 78 ? 22.062 1.743 -14.836 1 98.5 78 ASP A CA 1
ATOM 629 C C . ASP A 1 78 ? 20.906 1.741 -13.852 1 98.5 78 ASP A C 1
ATOM 631 O O . ASP A 1 78 ? 19.734 1.628 -14.258 1 98.5 78 ASP A O 1
ATOM 635 N N . LEU A 1 79 ? 21.141 1.929 -12.547 1 98.5 79 LEU A N 1
ATOM 636 C CA . LEU A 1 79 ? 20.109 1.878 -11.523 1 98.5 79 LEU A CA 1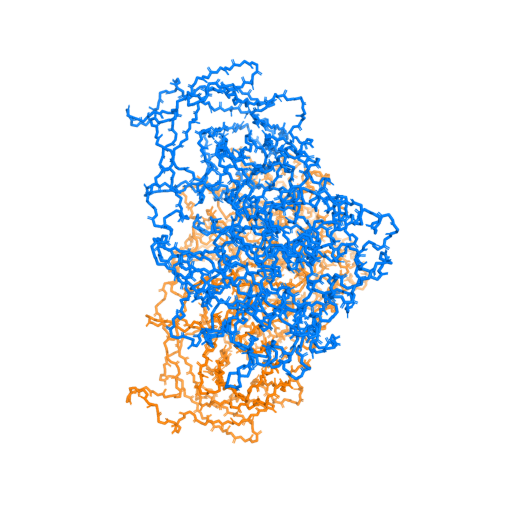
ATOM 637 C C . LEU A 1 79 ? 19.469 3.248 -11.336 1 98.5 79 LEU A C 1
ATOM 639 O O . LEU A 1 79 ? 18.547 3.402 -10.516 1 98.5 79 LEU A O 1
ATOM 643 N N . THR A 1 80 ? 19.844 4.219 -12.125 1 97.94 80 THR A N 1
ATOM 644 C CA . THR A 1 80 ? 19.375 5.59 -12 1 97.94 80 THR A CA 1
ATOM 645 C C . THR A 1 80 ? 17.906 5.695 -12.414 1 97.94 80 THR A C 1
ATOM 647 O O . THR A 1 80 ? 17.5 5.105 -13.414 1 97.94 80 THR A O 1
ATOM 650 N N . CYS A 1 81 ? 17.172 6.379 -11.602 1 97.88 81 CYS A N 1
ATOM 651 C CA . CYS A 1 81 ? 15.828 6.793 -11.953 1 97.88 81 CYS A CA 1
ATOM 652 C C . CYS A 1 81 ? 15.719 8.312 -12.016 1 97.88 81 CYS A C 1
ATOM 654 O O . CYS A 1 81 ? 16 9 -11.039 1 97.88 81 CYS A O 1
ATOM 656 N N . GLN A 1 82 ? 15.266 8.82 -13.172 1 98.25 82 GLN A N 1
ATOM 657 C CA . GLN A 1 82 ? 15.141 10.266 -13.32 1 98.25 82 GLN A CA 1
ATOM 658 C C . GLN A 1 82 ? 14.391 10.617 -14.602 1 98.25 82 GLN A C 1
ATOM 660 O O . GLN A 1 82 ? 14.625 10.016 -15.648 1 98.25 82 GLN A O 1
ATOM 665 N N . GLU A 1 83 ? 13.453 11.508 -14.461 1 97.88 83 GLU A N 1
ATOM 666 C CA . GLU A 1 83 ? 12.812 12.086 -15.641 1 97.88 83 GLU A CA 1
ATOM 667 C C . GLU A 1 83 ? 13.609 13.281 -16.172 1 97.88 83 GLU A C 1
ATOM 669 O O . GLU A 1 83 ? 14.117 14.086 -15.383 1 97.88 83 GLU A O 1
ATOM 674 N N . TYR A 1 84 ? 13.805 13.305 -17.453 1 96.75 84 TYR A N 1
ATOM 675 C CA . TYR A 1 84 ? 14.43 14.414 -18.156 1 96.75 84 TYR A CA 1
ATOM 676 C C . TYR A 1 84 ? 13.461 15.047 -19.141 1 96.75 84 TYR A C 1
ATOM 678 O O . TYR A 1 84 ? 12.266 14.75 -19.141 1 96.75 84 TYR A O 1
ATOM 686 N N . ASP A 1 85 ? 13.953 15.984 -19.875 1 91.56 85 ASP A N 1
ATOM 687 C CA . ASP A 1 85 ? 13.133 16.578 -20.922 1 91.56 85 ASP A CA 1
ATOM 688 C C . ASP A 1 85 ? 12.953 15.609 -22.094 1 91.56 85 ASP A C 1
ATOM 690 O O . ASP A 1 85 ? 13.828 15.5 -22.953 1 91.56 85 ASP A O 1
ATOM 694 N N . GLY A 1 86 ? 11.852 14.938 -22.109 1 91.19 86 GLY A N 1
ATOM 695 C CA . GLY A 1 86 ? 11.492 14.094 -23.25 1 91.19 86 GLY A CA 1
ATOM 696 C C . GLY A 1 86 ? 11.914 12.648 -23.062 1 91.19 86 GLY A C 1
ATOM 697 O O . GLY A 1 86 ? 11.641 11.805 -23.922 1 91.19 86 GLY A O 1
ATOM 698 N N . PHE A 1 87 ? 12.617 12.305 -22.016 1 95.69 87 PHE A N 1
ATOM 699 C CA . PHE A 1 87 ? 12.977 10.906 -21.766 1 95.69 87 PHE A CA 1
ATOM 700 C C . PHE A 1 87 ? 13.203 10.656 -20.281 1 95.69 87 PHE A C 1
ATOM 702 O O . PHE A 1 87 ? 13.086 11.57 -19.469 1 95.69 87 PHE A O 1
ATOM 709 N N . SER A 1 88 ? 13.422 9.414 -19.891 1 97.5 88 SER A N 1
ATOM 710 C CA . SER A 1 88 ? 13.68 9.062 -18.484 1 97.5 88 SER A CA 1
ATOM 711 C C . SER A 1 88 ? 14.68 7.914 -18.391 1 97.5 88 SER A C 1
ATOM 713 O O . SER A 1 88 ? 14.844 7.145 -19.328 1 97.5 88 SER A O 1
ATOM 715 N N . LYS A 1 89 ? 15.477 7.922 -17.422 1 97.81 89 LYS A N 1
ATOM 716 C CA . LYS A 1 89 ? 16.188 6.734 -16.953 1 97.81 89 LYS A CA 1
ATOM 717 C C . LYS A 1 89 ? 15.336 5.918 -15.992 1 97.81 89 LYS A C 1
ATOM 719 O O . LYS A 1 89 ? 14.789 6.465 -15.031 1 97.81 89 LYS A O 1
ATOM 724 N N . ASP A 1 90 ? 15.195 4.617 -16.25 1 97.69 90 ASP A N 1
ATOM 725 C CA . ASP A 1 90 ? 14.18 3.809 -15.578 1 97.69 90 ASP A CA 1
ATOM 726 C C . ASP A 1 90 ? 14.828 2.715 -14.727 1 97.69 90 ASP A C 1
ATOM 728 O O . ASP A 1 90 ? 14.445 1.548 -14.812 1 97.69 90 ASP A O 1
ATOM 732 N N . GLY A 1 91 ? 15.734 3.08 -13.883 1 98.06 91 GLY A N 1
ATOM 733 C CA . GLY A 1 91 ? 16.453 2.137 -13.031 1 98.06 91 GLY A CA 1
ATOM 734 C C . GLY A 1 91 ? 15.555 1.441 -12.023 1 98.06 91 GLY A C 1
ATOM 735 O O . GLY A 1 91 ? 15.953 0.448 -11.414 1 98.06 91 GLY A O 1
ATOM 736 N N . TYR A 1 92 ? 14.25 1.95 -11.875 1 98.06 92 TYR A N 1
ATOM 737 C CA . TYR A 1 92 ? 13.32 1.312 -10.953 1 98.06 92 TYR A CA 1
ATOM 738 C C . TYR A 1 92 ? 13.055 -0.134 -11.359 1 98.06 92 TYR A C 1
ATOM 740 O O . TYR A 1 92 ? 12.578 -0.935 -10.547 1 98.06 92 TYR A O 1
ATOM 748 N N . LYS A 1 93 ? 13.359 -0.54 -12.586 1 97.25 93 LYS A N 1
ATOM 749 C CA . LYS A 1 93 ? 13.164 -1.901 -13.078 1 97.25 93 LYS A CA 1
ATOM 750 C C . LYS A 1 93 ? 14.008 -2.896 -12.281 1 97.25 93 LYS A C 1
ATOM 752 O O . LYS A 1 93 ? 13.703 -4.094 -12.258 1 97.25 93 LYS A O 1
ATOM 757 N N . TYR A 1 94 ? 15.07 -2.379 -11.625 1 98.19 94 TYR A N 1
ATOM 758 C CA . TYR A 1 94 ? 15.961 -3.248 -10.867 1 98.19 94 TYR A CA 1
ATOM 759 C C . TYR A 1 94 ? 15.672 -3.162 -9.367 1 98.19 94 TYR A C 1
ATOM 761 O O . TYR A 1 94 ? 16.266 -3.893 -8.57 1 98.19 94 TYR A O 1
ATOM 769 N N . LEU A 1 95 ? 14.773 -2.229 -8.93 1 98.44 95 LEU A N 1
ATOM 770 C CA . LEU A 1 95 ? 14.367 -2.084 -7.539 1 98.44 95 LEU A CA 1
ATOM 771 C C . LEU A 1 95 ? 13.375 -3.18 -7.148 1 98.44 95 LEU A C 1
ATOM 773 O O . LEU A 1 95 ? 12.328 -3.332 -7.777 1 98.44 95 LEU A O 1
ATOM 777 N N . GLN A 1 96 ? 13.734 -3.945 -6.168 1 97.62 96 GLN A N 1
ATOM 778 C CA . GLN A 1 96 ? 12.906 -5.066 -5.727 1 97.62 96 GLN A CA 1
ATOM 779 C C . GLN A 1 96 ? 11.93 -4.633 -4.637 1 97.62 96 GLN A C 1
ATOM 781 O O . GLN A 1 96 ? 10.797 -5.113 -4.586 1 97.62 96 GLN A O 1
ATOM 786 N N . ARG A 1 97 ? 12.422 -3.84 -3.748 1 97.88 97 ARG A N 1
ATOM 787 C CA . ARG A 1 97 ? 11.648 -3.434 -2.584 1 97.88 97 ARG A CA 1
ATOM 788 C C . ARG A 1 97 ? 12.18 -2.131 -1.997 1 97.88 97 ARG A C 1
ATOM 790 O O . ARG A 1 97 ? 13.375 -1.856 -2.066 1 97.88 97 ARG A O 1
ATOM 797 N N . PHE A 1 98 ? 11.32 -1.325 -1.5 1 98.62 98 PHE A N 1
ATOM 798 C CA . PHE A 1 98 ? 11.664 -0.162 -0.689 1 98.62 98 PHE A CA 1
ATOM 799 C C . PHE A 1 98 ? 11.117 -0.31 0.726 1 98.62 98 PHE A C 1
ATOM 801 O O . PHE A 1 98 ? 9.945 -0.654 0.913 1 98.62 98 PHE A O 1
ATOM 808 N N . ILE A 1 99 ? 11.961 -0.046 1.697 1 98.31 99 ILE A N 1
ATOM 809 C CA . ILE A 1 99 ? 11.586 -0.161 3.102 1 98.31 99 ILE A CA 1
ATOM 810 C C . ILE A 1 99 ? 11.898 1.144 3.83 1 98.31 99 ILE A C 1
ATOM 812 O O . ILE A 1 99 ? 12.945 1.757 3.598 1 98.31 99 ILE A O 1
ATOM 816 N N . PHE A 1 100 ? 10.969 1.576 4.652 1 98.31 100 PHE A N 1
ATOM 817 C CA . PHE A 1 100 ? 11.164 2.764 5.477 1 98.31 100 PHE A CA 1
ATOM 818 C C . PHE A 1 100 ? 10.781 2.488 6.926 1 98.31 100 PHE A C 1
ATOM 820 O O . PHE A 1 100 ? 9.602 2.336 7.242 1 98.31 100 PHE A O 1
ATOM 827 N N . ASP A 1 101 ? 11.531 2.346 7.84 1 94.19 101 ASP A N 1
ATOM 828 C CA . ASP A 1 101 ? 11.258 2.227 9.273 1 94.19 101 ASP A CA 1
ATOM 829 C C . ASP A 1 101 ? 11.602 3.523 10 1 94.19 101 ASP A C 1
ATOM 831 O O . ASP A 1 101 ? 10.703 4.215 10.5 1 94.19 101 ASP A O 1
ATOM 835 N N . SER A 1 102 ? 12.82 3.982 10.008 1 96 102 SER A N 1
ATOM 836 C CA . SER A 1 102 ? 13.297 5.281 10.469 1 96 102 SER A CA 1
ATOM 837 C C . SER A 1 102 ? 14.219 5.93 9.453 1 96 102 SER A C 1
ATOM 839 O O . SER A 1 102 ? 14.43 7.145 9.477 1 96 102 SER A O 1
ATOM 841 N N . VAL A 1 103 ? 14.727 5.047 8.633 1 98.44 103 VAL A N 1
ATOM 842 C CA . VAL A 1 103 ? 15.562 5.496 7.523 1 98.44 103 VAL A CA 1
ATOM 843 C C . VAL A 1 103 ? 15.164 4.754 6.25 1 98.44 103 VAL A C 1
ATOM 845 O O . VAL A 1 103 ? 14.594 3.662 6.309 1 98.44 103 VAL A O 1
ATOM 848 N N . PRO A 1 104 ? 15.383 5.309 5.078 1 98.62 104 PRO A N 1
ATOM 849 C CA . PRO A 1 104 ? 15.039 4.637 3.82 1 98.62 104 PRO A CA 1
ATOM 850 C C . PRO A 1 104 ? 16.031 3.537 3.455 1 98.62 104 PRO A C 1
ATOM 852 O O . PRO A 1 104 ? 17.234 3.684 3.693 1 98.62 104 PRO A O 1
ATOM 855 N N . GLN A 1 105 ? 15.562 2.498 2.908 1 98.69 105 GLN A N 1
ATOM 856 C CA . GLN A 1 105 ? 16.359 1.408 2.359 1 98.69 105 GLN A CA 1
ATOM 857 C C . GLN A 1 105 ? 15.883 1.016 0.967 1 98.69 105 GLN A C 1
ATOM 859 O O . GLN A 1 105 ? 14.695 0.742 0.773 1 98.69 105 GLN A O 1
ATOM 864 N N . TYR A 1 106 ? 16.766 1.038 0.016 1 98.81 106 TYR A N 1
ATOM 865 C CA . TYR A 1 106 ? 16.516 0.58 -1.346 1 98.81 106 TYR A CA 1
ATOM 866 C C . TYR A 1 106 ? 17.125 -0.797 -1.579 1 98.81 106 TYR A C 1
ATOM 868 O O . TYR A 1 106 ? 18.344 -0.974 -1.451 1 98.81 106 TYR A O 1
ATOM 876 N N . ILE A 1 107 ? 16.312 -1.748 -1.923 1 98.69 107 ILE A N 1
ATOM 877 C CA . ILE A 1 107 ? 16.812 -3.096 -2.191 1 98.69 107 ILE A CA 1
ATOM 878 C C . ILE A 1 107 ? 16.75 -3.371 -3.693 1 98.69 107 ILE A C 1
ATOM 880 O O . ILE A 1 107 ? 15.672 -3.475 -4.277 1 98.69 107 ILE A O 1
ATOM 884 N N . TYR A 1 108 ? 17.922 -3.549 -4.297 1 98.5 108 TYR A N 1
ATOM 885 C CA . TYR A 1 108 ? 18.031 -3.809 -5.727 1 98.5 108 TYR A CA 1
ATOM 886 C C . TYR A 1 108 ? 18.453 -5.246 -5.992 1 98.5 108 TYR A C 1
ATOM 888 O O . TYR A 1 108 ? 19.078 -5.883 -5.137 1 98.5 108 TYR A O 1
ATOM 896 N N . GLN A 1 109 ? 18.016 -5.75 -7.07 1 97.94 109 GLN A N 1
ATOM 897 C CA . GLN A 1 109 ? 18.453 -7.039 -7.598 1 97.94 109 GLN A CA 1
ATOM 898 C C . GLN A 1 109 ? 18.891 -6.918 -9.055 1 97.94 109 GLN A C 1
ATOM 900 O O . GLN A 1 109 ? 18.109 -6.492 -9.906 1 97.94 109 GLN A O 1
ATOM 905 N N . VAL A 1 110 ? 20.125 -7.211 -9.328 1 97.88 110 VAL A N 1
ATOM 906 C CA . VAL A 1 110 ? 20.688 -7.289 -10.68 1 97.88 110 VAL A CA 1
ATOM 907 C C . VAL A 1 110 ? 21.312 -8.656 -10.898 1 97.88 110 VAL A C 1
ATOM 909 O O . VAL A 1 110 ? 22.375 -8.961 -10.328 1 97.88 110 VAL A O 1
ATOM 912 N N . GLU A 1 111 ? 20.75 -9.398 -11.797 1 97.69 111 GLU A N 1
ATOM 913 C CA . GLU A 1 111 ? 21.172 -10.789 -11.93 1 97.69 111 GLU A CA 1
ATOM 914 C C . GLU A 1 111 ? 21.25 -11.477 -10.562 1 97.69 111 GLU A C 1
ATOM 916 O O . GLU A 1 111 ? 20.266 -11.492 -9.812 1 97.69 111 GLU A O 1
ATOM 921 N N . ASP A 1 112 ? 22.406 -11.984 -10.133 1 98 112 ASP A N 1
ATOM 922 C CA . ASP A 1 112 ? 22.562 -12.641 -8.836 1 98 112 ASP A CA 1
ATOM 923 C C . ASP A 1 112 ? 23.219 -11.711 -7.824 1 98 112 ASP A C 1
ATOM 925 O O . ASP A 1 112 ? 23.828 -12.172 -6.848 1 98 112 ASP A O 1
ATOM 929 N N . ILE A 1 113 ? 23.156 -10.375 -8.07 1 98.5 113 ILE A N 1
ATOM 930 C CA . ILE A 1 113 ? 23.734 -9.375 -7.172 1 98.5 113 ILE A CA 1
ATOM 931 C C . ILE A 1 113 ? 22.625 -8.695 -6.375 1 98.5 113 ILE A C 1
ATOM 933 O O . ILE A 1 113 ? 21.703 -8.117 -6.957 1 98.5 113 ILE A O 1
ATOM 937 N N . HIS A 1 114 ? 22.703 -8.758 -5.039 1 98.19 114 HIS A N 1
ATOM 938 C CA . HIS A 1 114 ? 21.75 -8.148 -4.113 1 98.19 114 HIS A CA 1
ATOM 939 C C . HIS A 1 114 ? 22.344 -6.906 -3.455 1 98.19 114 HIS A C 1
ATOM 941 O O . HIS A 1 114 ? 23.422 -6.965 -2.871 1 98.19 114 HIS A O 1
ATOM 947 N N . ILE A 1 115 ? 21.672 -5.75 -3.607 1 98.62 115 ILE A N 1
ATOM 948 C CA . ILE A 1 115 ? 22.188 -4.484 -3.094 1 98.62 115 ILE A CA 1
ATOM 949 C C . ILE A 1 115 ? 21.188 -3.879 -2.111 1 98.62 115 ILE A C 1
ATOM 951 O O . ILE A 1 115 ? 20.016 -3.686 -2.443 1 98.62 115 ILE A O 1
ATOM 955 N N . ASN A 1 116 ? 21.594 -3.592 -0.937 1 98.56 116 ASN A N 1
ATOM 956 C CA . ASN A 1 116 ? 20.828 -2.824 0.044 1 98.56 116 ASN A CA 1
ATOM 957 C C . ASN A 1 116 ? 21.469 -1.458 0.297 1 98.56 116 ASN A C 1
ATOM 959 O O . ASN A 1 116 ? 22.578 -1.37 0.825 1 98.56 116 ASN A O 1
ATOM 963 N N . LYS A 1 117 ? 20.828 -0.438 -0.119 1 98.81 117 LYS A N 1
ATOM 964 C CA . LYS A 1 117 ? 21.281 0.941 0.058 1 98.81 117 LYS A CA 1
ATOM 965 C C . LYS A 1 117 ? 20.469 1.648 1.137 1 98.81 117 LYS A C 1
ATOM 967 O O . LYS A 1 117 ? 19.234 1.673 1.075 1 98.81 117 LYS A O 1
ATOM 972 N N . SER A 1 118 ? 21.062 2.229 2.15 1 98.69 118 SER A N 1
ATOM 973 C CA . SER A 1 118 ? 20.391 2.992 3.195 1 98.69 118 SER A CA 1
ATOM 974 C C . SER A 1 118 ? 20.969 4.398 3.316 1 98.69 118 SER A C 1
ATOM 976 O O . SER A 1 118 ? 22.141 4.613 3.027 1 98.69 118 SER A O 1
ATOM 978 N N . ILE A 1 119 ? 20.188 5.305 3.672 1 98.88 119 ILE A N 1
ATOM 979 C CA . ILE A 1 119 ? 20.578 6.703 3.838 1 98.88 119 ILE A CA 1
ATOM 980 C C . ILE A 1 119 ? 20.156 7.195 5.219 1 98.88 119 ILE A C 1
ATOM 982 O O . ILE A 1 119 ? 19.047 6.891 5.684 1 98.88 119 ILE A O 1
ATOM 986 N N . ALA A 1 120 ? 21 7.93 5.914 1 98.75 120 ALA A N 1
ATOM 987 C CA . ALA A 1 120 ? 20.656 8.523 7.203 1 98.75 120 ALA A CA 1
ATOM 988 C C . ALA A 1 120 ? 21.391 9.836 7.418 1 98.75 120 ALA A C 1
ATOM 990 O O . ALA A 1 120 ? 22.406 10.102 6.762 1 98.75 120 ALA A O 1
ATOM 991 N N . MET A 1 121 ? 20.875 10.586 8.18 1 98.62 121 MET A N 1
ATOM 992 C CA . MET A 1 121 ? 21.562 11.805 8.609 1 98.62 121 MET A CA 1
ATOM 993 C C . MET A 1 121 ? 22.141 11.641 10.008 1 98.62 121 MET A C 1
ATOM 995 O O . MET A 1 121 ? 21.594 10.914 10.836 1 98.62 121 MET A O 1
ATOM 999 N N . GLU A 1 122 ? 23.281 12.289 10.242 1 98.5 122 GLU A N 1
ATOM 1000 C CA . GLU A 1 122 ? 23.781 12.398 11.609 1 98.5 122 GLU A CA 1
ATOM 1001 C C . GLU A 1 122 ? 23.016 13.453 12.391 1 98.5 122 GLU A C 1
ATOM 1003 O O . GLU A 1 122 ? 23.062 14.641 12.062 1 98.5 122 GLU A O 1
ATOM 1008 N N . TYR A 1 123 ? 22.312 13.016 13.398 1 97.56 123 TYR A N 1
ATOM 1009 C CA . TYR A 1 123 ? 21.438 13.914 14.133 1 97.56 123 TYR A CA 1
ATOM 1010 C C . TYR A 1 123 ? 22.219 15.07 14.742 1 97.56 123 TYR A C 1
ATOM 1012 O O . TYR A 1 123 ? 23.25 14.859 15.367 1 97.56 123 TYR A O 1
ATOM 1020 N N . GLY A 1 124 ? 21.766 16.25 14.586 1 97.44 124 GLY A N 1
ATOM 1021 C CA . GLY A 1 124 ? 22.391 17.453 15.109 1 97.44 124 GLY A CA 1
ATOM 1022 C C . GLY A 1 124 ? 23.422 18.047 14.164 1 97.44 124 GLY A C 1
ATOM 1023 O O . GLY A 1 124 ? 24.016 19.078 14.453 1 97.44 124 GLY A O 1
ATOM 1024 N N . HIS A 1 125 ? 23.656 17.375 13.008 1 98.06 125 HIS A N 1
ATOM 1025 C CA . HIS A 1 125 ? 24.688 17.812 12.078 1 98.06 125 HIS A CA 1
ATOM 1026 C C . HIS A 1 125 ? 24.156 17.875 10.648 1 98.06 125 HIS A C 1
ATOM 1028 O O . HIS A 1 125 ? 23.203 17.203 10.305 1 98.06 125 HIS A O 1
ATOM 1034 N N . ASN A 1 126 ? 24.766 18.719 9.836 1 98.38 126 ASN A N 1
ATOM 1035 C CA . ASN A 1 126 ? 24.531 18.719 8.398 1 98.38 126 ASN A CA 1
ATOM 1036 C C . ASN A 1 126 ? 25.406 17.688 7.691 1 98.38 126 ASN A C 1
ATOM 1038 O O . ASN A 1 126 ? 26.281 18.047 6.898 1 98.38 126 ASN A O 1
ATOM 1042 N N . THR A 1 127 ? 25.141 16.453 8.008 1 98.81 127 THR A N 1
ATOM 1043 C CA . THR A 1 127 ? 25.922 15.32 7.512 1 98.81 127 THR A CA 1
ATOM 1044 C C . THR A 1 127 ? 24.984 14.18 7.098 1 98.81 127 THR A C 1
ATOM 1046 O O . THR A 1 127 ? 24.062 13.828 7.832 1 98.81 127 THR A O 1
ATOM 1049 N N . VAL A 1 128 ? 25.219 13.641 5.898 1 98.88 128 VAL A N 1
ATOM 1050 C CA . VAL A 1 128 ? 24.453 12.484 5.438 1 98.88 128 VAL A CA 1
ATOM 1051 C C . VAL A 1 128 ? 25.391 11.312 5.188 1 98.88 128 VAL A C 1
ATOM 1053 O O . VAL A 1 128 ? 26.531 11.5 4.773 1 98.88 128 VAL A O 1
ATOM 1056 N N . ALA A 1 129 ? 24.938 10.164 5.535 1 98.88 129 ALA A N 1
ATOM 1057 C CA . ALA A 1 129 ? 25.609 8.906 5.234 1 98.88 129 ALA A CA 1
ATOM 1058 C C . ALA A 1 129 ? 24.812 8.078 4.23 1 98.88 129 ALA A C 1
ATOM 1060 O O . ALA A 1 129 ? 23.594 7.957 4.348 1 98.88 129 ALA A O 1
ATOM 1061 N N . ILE A 1 130 ? 25.453 7.578 3.205 1 98.88 130 ILE A N 1
ATOM 1062 C CA . ILE A 1 130 ? 24.906 6.66 2.209 1 98.88 130 ILE A CA 1
ATOM 1063 C C . ILE A 1 130 ? 25.609 5.312 2.305 1 98.88 130 ILE A C 1
ATOM 1065 O O . ILE A 1 130 ? 26.797 5.199 1.968 1 98.88 130 ILE A O 1
ATOM 1069 N N . CYS A 1 131 ? 24.891 4.305 2.729 1 98.94 131 CYS A N 1
ATOM 1070 C CA . CYS A 1 131 ? 25.516 3.023 3.049 1 98.94 131 CYS A CA 1
ATOM 1071 C C . CYS A 1 131 ? 25.078 1.944 2.066 1 98.94 131 CYS A C 1
ATOM 1073 O O . CYS A 1 131 ? 23.922 1.902 1.658 1 98.94 131 CYS A O 1
ATOM 1075 N N . TYR A 1 132 ? 26.031 1.114 1.681 1 98.88 132 TYR A N 1
ATOM 1076 C CA . TYR A 1 132 ? 25.781 -0.004 0.776 1 98.88 132 TYR A CA 1
ATOM 1077 C C . TYR A 1 132 ? 26.188 -1.325 1.423 1 98.88 132 TYR A C 1
ATOM 1079 O O . TYR A 1 132 ? 27.266 -1.44 2.002 1 98.88 132 TYR A O 1
ATOM 1087 N N . ASP A 1 133 ? 25.344 -2.246 1.475 1 98.69 133 ASP A N 1
ATOM 1088 C CA . ASP A 1 133 ? 25.578 -3.656 1.777 1 98.69 133 ASP A CA 1
ATOM 1089 C C . ASP A 1 133 ? 25.266 -4.535 0.568 1 98.69 133 ASP A C 1
ATOM 1091 O O . ASP A 1 133 ? 24.094 -4.738 0.228 1 98.69 133 ASP A O 1
ATOM 1095 N N . ILE A 1 134 ? 26.328 -5.094 -0.104 1 98.56 134 ILE A N 1
ATOM 1096 C CA . ILE A 1 134 ? 26.172 -5.766 -1.389 1 98.56 134 ILE A CA 1
ATOM 1097 C C . ILE A 1 134 ? 26.594 -7.227 -1.264 1 98.56 134 ILE A C 1
ATOM 1099 O O . ILE A 1 134 ? 27.703 -7.52 -0.817 1 98.56 134 ILE A O 1
ATOM 1103 N N . GLN A 1 135 ? 25.719 -8.094 -1.551 1 98 135 GLN A N 1
ATOM 1104 C CA . GLN A 1 135 ? 26.047 -9.5 -1.756 1 98 135 GLN A CA 1
ATOM 1105 C C . GLN A 1 135 ? 26.234 -9.812 -3.238 1 98 135 GLN A C 1
ATOM 1107 O O . GLN A 1 135 ? 25.25 -9.984 -3.969 1 98 135 GLN A O 1
ATOM 1112 N N . ASN A 1 136 ? 27.484 -9.984 -3.648 1 98.19 136 ASN A N 1
ATOM 1113 C CA . ASN A 1 136 ? 27.797 -10.25 -5.051 1 98.19 136 ASN A CA 1
ATOM 1114 C C . ASN A 1 136 ? 27.547 -11.711 -5.414 1 98.19 136 ASN A C 1
ATOM 1116 O O . ASN A 1 136 ? 27.469 -12.57 -4.535 1 98.19 136 ASN A O 1
ATOM 1120 N N . GLY A 1 137 ? 27.297 -11.914 -6.719 1 96.81 137 GLY A N 1
ATOM 1121 C CA . GLY A 1 137 ? 27.031 -13.242 -7.234 1 96.81 137 GLY A CA 1
ATOM 1122 C C . GLY A 1 137 ? 28.281 -13.992 -7.641 1 96.81 137 GLY A C 1
ATOM 1123 O O . GLY A 1 137 ? 29.328 -13.852 -7 1 96.81 137 GLY A O 1
ATOM 1124 N N . SER A 1 138 ? 28.141 -14.805 -8.625 1 96.62 138 SER A N 1
ATOM 1125 C CA . SER A 1 138 ? 29.156 -15.781 -8.992 1 96.62 138 SER A CA 1
ATOM 1126 C C . SER A 1 138 ? 30.25 -15.141 -9.836 1 96.62 138 SER A C 1
ATOM 1128 O O . SER A 1 138 ? 31.344 -15.711 -9.977 1 96.62 138 SER A O 1
ATOM 1130 N N . SER A 1 139 ? 30.047 -13.953 -10.367 1 97.62 139 SER A N 1
ATOM 1131 C CA . SER A 1 139 ? 31.016 -13.305 -11.242 1 97.62 139 SER A CA 1
ATOM 1132 C C . SER A 1 139 ? 31.641 -12.086 -10.578 1 97.62 139 SER A C 1
ATOM 1134 O O . SER A 1 139 ? 31.047 -11.492 -9.672 1 97.62 139 SER A O 1
ATOM 1136 N N . GLN A 1 140 ? 32.844 -11.758 -11.023 1 98 140 GLN A N 1
ATOM 1137 C CA . GLN A 1 140 ? 33.375 -10.461 -10.641 1 98 140 GLN A CA 1
ATOM 1138 C C . GLN A 1 140 ? 32.531 -9.328 -11.195 1 98 140 GLN A C 1
ATOM 1140 O O . GLN A 1 140 ? 32.062 -9.398 -12.328 1 98 140 GLN A O 1
ATOM 1145 N N . ALA A 1 141 ? 32.344 -8.375 -10.391 1 98.44 141 ALA A N 1
ATOM 1146 C CA . ALA A 1 141 ? 31.547 -7.219 -10.789 1 98.44 141 ALA A CA 1
ATOM 1147 C C . ALA A 1 141 ? 32.125 -5.934 -10.203 1 98.44 141 ALA A C 1
ATOM 1149 O O . ALA A 1 141 ? 33.156 -5.957 -9.531 1 98.44 141 ALA A O 1
ATOM 1150 N N . LYS A 1 142 ? 31.609 -4.848 -10.586 1 98.31 142 LYS A N 1
ATOM 1151 C CA . LYS A 1 142 ? 31.922 -3.568 -9.953 1 98.31 142 LYS A CA 1
ATOM 1152 C C . LYS A 1 142 ? 30.688 -2.672 -9.898 1 98.31 142 LYS A C 1
ATOM 1154 O O . LYS A 1 142 ? 29.734 -2.871 -10.656 1 98.31 142 LYS A O 1
ATOM 1159 N N . ILE A 1 143 ? 30.672 -1.797 -9.008 1 98.69 143 ILE A N 1
ATOM 1160 C CA . ILE A 1 143 ? 29.656 -0.75 -8.898 1 98.69 143 ILE A CA 1
ATOM 1161 C C . ILE A 1 143 ? 30.312 0.62 -9.047 1 98.69 143 ILE A C 1
ATOM 1163 O O . ILE A 1 143 ? 31.344 0.888 -8.43 1 98.69 143 ILE A O 1
ATOM 1167 N N . ASN A 1 144 ? 29.859 1.425 -9.961 1 98.56 144 ASN A N 1
ATOM 1168 C CA . ASN A 1 144 ? 30.234 2.83 -10.102 1 98.56 144 ASN A CA 1
ATOM 1169 C C . ASN A 1 144 ? 29.188 3.748 -9.469 1 98.56 144 ASN A C 1
ATOM 1171 O O . ASN A 1 144 ? 28 3.676 -9.812 1 98.56 144 ASN A O 1
ATOM 1175 N N . VAL A 1 145 ? 29.594 4.582 -8.562 1 98.62 145 VAL A N 1
ATOM 1176 C CA . VAL A 1 145 ? 28.688 5.508 -7.895 1 98.62 145 VAL A CA 1
ATOM 1177 C C . VAL A 1 145 ? 29.062 6.945 -8.258 1 98.62 145 VAL A C 1
ATOM 1179 O O . VAL A 1 145 ? 30.203 7.359 -8.086 1 98.62 145 VAL A O 1
ATOM 1182 N N . THR A 1 146 ? 28.125 7.68 -8.766 1 98.31 146 THR A N 1
ATOM 1183 C CA . THR A 1 146 ? 28.312 9.078 -9.148 1 98.31 146 THR A CA 1
ATOM 1184 C C . THR A 1 146 ? 27.531 10 -8.227 1 98.31 146 THR A C 1
ATOM 1186 O O . THR A 1 146 ? 26.297 10.047 -8.289 1 98.31 146 THR A O 1
ATOM 1189 N N . PRO A 1 147 ? 28.172 10.75 -7.363 1 98.44 147 PRO A N 1
ATOM 1190 C CA . PRO A 1 147 ? 27.453 11.758 -6.566 1 98.44 147 PRO A CA 1
ATOM 1191 C C . PRO A 1 147 ? 27.078 12.992 -7.375 1 98.44 147 PRO A C 1
ATOM 1193 O O . PRO A 1 147 ? 27.844 13.438 -8.227 1 98.44 147 PRO A O 1
ATOM 1196 N N . LEU A 1 148 ? 25.906 13.5 -7.18 1 98.44 148 LEU A N 1
ATOM 1197 C CA . LEU A 1 148 ? 25.422 14.727 -7.805 1 98.44 148 LEU A CA 1
ATOM 1198 C C . LEU A 1 148 ? 25.438 15.883 -6.816 1 98.44 148 LEU A C 1
ATOM 1200 O O . LEU A 1 148 ? 24.625 15.938 -5.891 1 98.44 148 LEU A O 1
ATOM 1204 N N . PHE A 1 149 ? 26.328 16.891 -7.074 1 98.31 149 PHE A N 1
ATOM 1205 C CA . PHE A 1 149 ? 26.469 18.031 -6.164 1 98.31 149 PHE A CA 1
ATOM 1206 C C . PHE A 1 149 ? 25.75 19.25 -6.699 1 98.31 149 PHE A C 1
ATOM 1208 O O . PHE A 1 149 ? 25.531 19.375 -7.906 1 98.31 149 PHE A O 1
ATOM 1215 N N . THR A 1 150 ? 25.375 20.047 -5.812 1 97.81 150 THR A N 1
ATOM 1216 C CA . THR A 1 150 ? 24.828 21.375 -6.113 1 97.81 150 THR A CA 1
ATOM 1217 C C . THR A 1 150 ? 25.031 22.312 -4.934 1 97.81 150 THR A C 1
ATOM 1219 O O . THR A 1 150 ? 25.469 21.906 -3.863 1 97.81 150 THR A O 1
ATOM 1222 N N . PHE A 1 151 ? 24.906 23.562 -5.152 1 97.5 151 PHE A N 1
ATOM 1223 C CA . PHE A 1 151 ? 24.875 24.594 -4.113 1 97.5 151 PHE A CA 1
ATOM 1224 C C . PHE A 1 151 ? 23.875 25.688 -4.461 1 97.5 151 PHE A C 1
ATOM 1226 O O . PHE A 1 151 ? 24.203 26.641 -5.172 1 97.5 151 PHE A O 1
ATOM 1233 N N . LYS A 1 152 ? 22.766 25.578 -3.971 1 96.69 152 LYS A N 1
ATOM 1234 C CA . LYS A 1 152 ? 21.656 26.5 -4.199 1 96.69 152 LYS A CA 1
ATOM 1235 C C . LYS A 1 152 ? 20.688 26.5 -3.029 1 96.69 152 LYS A C 1
ATOM 1237 O O . LYS A 1 152 ? 20.672 25.547 -2.238 1 96.69 152 LYS A O 1
ATOM 1242 N N . GLU A 1 153 ? 19.922 27.5 -2.85 1 96.19 153 GLU A N 1
ATOM 1243 C CA . GLU A 1 153 ? 18.859 27.469 -1.85 1 96.19 153 GLU A CA 1
ATOM 1244 C C . GLU A 1 153 ? 17.875 26.328 -2.115 1 96.19 153 GLU A C 1
ATOM 1246 O O . GLU A 1 153 ? 17.547 26.047 -3.268 1 96.19 153 GLU A O 1
ATOM 1251 N N . ALA A 1 154 ? 17.453 25.703 -1.026 1 96.5 154 ALA A N 1
ATOM 1252 C CA . ALA A 1 154 ? 16.516 24.594 -1.163 1 96.5 154 ALA A CA 1
ATOM 1253 C C . ALA A 1 154 ? 15.266 25.016 -1.937 1 96.5 154 ALA A C 1
ATOM 1255 O O . ALA A 1 154 ? 14.664 26.062 -1.643 1 96.5 154 ALA A O 1
ATOM 1256 N N . GLY A 1 155 ? 14.875 24.25 -2.939 1 96.12 155 GLY A N 1
ATOM 1257 C CA . GLY A 1 155 ? 13.688 24.531 -3.727 1 96.12 155 GLY A CA 1
ATOM 1258 C C . GLY A 1 155 ? 13.992 25.297 -5.008 1 96.12 155 GLY A C 1
ATOM 1259 O O . GLY A 1 155 ? 13.156 25.344 -5.914 1 96.12 155 GLY A O 1
ATOM 1260 N N . GLU A 1 156 ? 15.172 25.828 -5.137 1 96.25 156 GLU A N 1
ATOM 1261 C CA . GLU A 1 156 ? 15.539 26.578 -6.336 1 96.25 156 GLU A CA 1
ATOM 1262 C C . GLU A 1 156 ? 16.062 25.641 -7.426 1 96.25 156 GLU A C 1
ATOM 1264 O O . GLU A 1 156 ? 16.531 24.531 -7.133 1 96.25 156 GLU A O 1
ATOM 1269 N N . ILE A 1 157 ? 15.898 26.062 -8.594 1 96.81 157 ILE A N 1
ATOM 1270 C CA . ILE A 1 157 ? 16.453 25.391 -9.766 1 96.81 157 ILE A CA 1
ATOM 1271 C C . ILE A 1 157 ? 17.688 26.156 -10.258 1 96.81 157 ILE A C 1
ATOM 1273 O O . ILE A 1 157 ? 17.688 27.391 -10.273 1 96.81 157 ILE A O 1
ATOM 1277 N N . ILE A 1 158 ? 18.703 25.422 -10.672 1 96.62 158 ILE A N 1
ATOM 1278 C CA . ILE A 1 158 ? 19.953 26.094 -11.016 1 96.62 158 ILE A CA 1
ATOM 1279 C C . ILE A 1 158 ? 20.328 25.766 -12.453 1 96.62 158 ILE A C 1
ATOM 1281 O O . ILE A 1 158 ? 20.172 24.625 -12.906 1 96.62 158 ILE A O 1
ATOM 1285 N N . ASP A 1 159 ? 20.797 26.781 -13.172 1 95.56 159 ASP A N 1
ATOM 1286 C CA . ASP A 1 159 ? 21.297 26.609 -14.539 1 95.56 159 ASP A CA 1
ATOM 1287 C C . ASP A 1 159 ? 22.703 26.016 -14.547 1 95.56 159 ASP A C 1
ATOM 1289 O O . ASP A 1 159 ? 23.453 26.188 -13.594 1 95.56 159 ASP A O 1
ATOM 1293 N N . SER A 1 160 ? 23.062 25.375 -15.609 1 94.81 160 SER A N 1
ATOM 1294 C CA . SER A 1 160 ? 24.312 24.656 -15.727 1 94.81 160 SER A CA 1
ATOM 1295 C C . SER A 1 160 ? 25.516 25.594 -15.547 1 94.81 160 SER A C 1
ATOM 1297 O O . SER A 1 160 ? 26.516 25.203 -14.961 1 94.81 160 SER A O 1
ATOM 1299 N N . ASP A 1 161 ? 25.422 26.797 -16.031 1 92.19 161 ASP A N 1
ATOM 1300 C CA . ASP A 1 161 ? 26.547 27.734 -16.016 1 92.19 161 ASP A CA 1
ATOM 1301 C C . ASP A 1 161 ? 26.797 28.281 -14.609 1 92.19 161 ASP A C 1
ATOM 1303 O O . ASP A 1 161 ? 27.844 28.844 -14.336 1 92.19 161 ASP A O 1
ATOM 1307 N N . GLN A 1 162 ? 25.828 28.062 -13.742 1 93.5 162 GLN A N 1
ATOM 1308 C CA . GLN A 1 162 ? 25.953 28.547 -12.375 1 93.5 162 GLN A CA 1
ATOM 1309 C C . GLN A 1 162 ? 26.578 27.5 -11.461 1 93.5 162 GLN A C 1
ATOM 1311 O O . GLN A 1 162 ? 26.922 27.797 -10.312 1 93.5 162 GLN A O 1
ATOM 1316 N N . LEU A 1 163 ? 26.719 26.328 -11.953 1 94.25 163 LEU A N 1
ATOM 1317 C CA . LEU A 1 163 ? 27.344 25.266 -11.188 1 94.25 163 LEU A CA 1
ATOM 1318 C C . LEU A 1 163 ? 28.859 25.328 -11.297 1 94.25 163 LEU A C 1
ATOM 1320 O O . LEU A 1 163 ? 29.453 24.656 -12.141 1 94.25 163 LEU A O 1
ATOM 1324 N N . GLN A 1 164 ? 29.516 26.141 -10.5 1 92.19 164 GLN A N 1
ATOM 1325 C CA . GLN A 1 164 ? 30.953 26.344 -10.531 1 92.19 164 GLN A CA 1
ATOM 1326 C C . GLN A 1 164 ? 31.594 25.984 -9.188 1 92.19 164 GLN A C 1
ATOM 1328 O O . GLN A 1 164 ? 31.281 26.609 -8.164 1 92.19 164 GLN A O 1
ATOM 1333 N N . PHE A 1 165 ? 32.469 24.984 -9.234 1 95 165 PHE A N 1
ATOM 1334 C CA . PHE A 1 165 ? 33.188 24.516 -8.047 1 95 165 PHE A CA 1
ATOM 1335 C C . PHE A 1 165 ? 34.688 24.406 -8.297 1 95 165 PHE A C 1
ATOM 1337 O O . PHE A 1 165 ? 35.094 24.031 -9.383 1 95 165 PHE A O 1
ATOM 1344 N N . GLU A 1 166 ? 35.438 24.797 -7.344 1 94.94 166 GLU A N 1
ATOM 1345 C CA . GLU A 1 166 ? 36.812 24.266 -7.242 1 94.94 166 GLU A CA 1
ATOM 1346 C C . GLU A 1 166 ? 36.812 22.922 -6.523 1 94.94 166 GLU A C 1
ATOM 1348 O O . GLU A 1 166 ? 36.094 22.719 -5.539 1 94.94 166 GLU A O 1
ATOM 1353 N N . THR A 1 167 ? 37.594 21.953 -7.02 1 94.69 167 THR A N 1
ATOM 1354 C CA . THR A 1 167 ? 37.594 20.625 -6.445 1 94.69 167 THR A CA 1
ATOM 1355 C C . THR A 1 167 ? 39 20.188 -6.047 1 94.69 167 THR A C 1
ATOM 1357 O O . THR A 1 167 ? 39.969 20.531 -6.73 1 94.69 167 THR A O 1
ATOM 1360 N N . GLU A 1 168 ? 39.094 19.562 -4.918 1 95.81 168 GLU A N 1
ATOM 1361 C CA . GLU A 1 168 ? 40.312 18.969 -4.406 1 95.81 168 GLU A CA 1
ATOM 1362 C C . GLU A 1 168 ? 40.094 17.547 -3.9 1 95.81 168 GLU A C 1
ATOM 1364 O O . GLU A 1 168 ? 39.125 17.297 -3.168 1 95.81 168 GLU A O 1
ATOM 1369 N N . LEU A 1 169 ? 40.875 16.594 -4.383 1 96.19 169 LEU A N 1
ATOM 1370 C CA . LEU A 1 169 ? 40.781 15.203 -3.93 1 96.19 169 LEU A CA 1
ATOM 1371 C C . LEU A 1 169 ? 42.031 14.789 -3.174 1 96.19 169 LEU A C 1
ATOM 1373 O O . LEU A 1 169 ? 43.125 14.859 -3.713 1 96.19 169 LEU A O 1
ATOM 1377 N N . GLU A 1 170 ? 41.906 14.422 -1.886 1 92.25 170 GLU A N 1
ATOM 1378 C CA . GLU A 1 170 ? 43 13.914 -1.059 1 92.25 170 GLU A CA 1
ATOM 1379 C C . GLU A 1 170 ? 42.562 12.672 -0.286 1 92.25 170 GLU A C 1
ATOM 1381 O O . GLU A 1 170 ? 41.656 12.727 0.531 1 92.25 170 GLU A O 1
ATOM 1386 N N . ASN A 1 171 ? 43.281 11.508 -0.336 1 88 171 ASN A N 1
ATOM 1387 C CA . ASN A 1 171 ? 43.031 10.281 0.409 1 88 171 ASN A CA 1
ATOM 1388 C C . ASN A 1 171 ? 41.562 9.898 0.392 1 88 171 ASN A C 1
ATOM 1390 O O . ASN A 1 171 ? 40.969 9.688 1.445 1 88 171 ASN A O 1
ATOM 1394 N N . ASN A 1 172 ? 40.812 9.914 -0.596 1 92.12 172 ASN A N 1
ATOM 1395 C CA . ASN A 1 172 ? 39.438 9.539 -0.799 1 92.12 172 ASN A CA 1
ATOM 1396 C C . ASN A 1 172 ? 38.469 10.586 -0.23 1 92.12 172 ASN A C 1
ATOM 1398 O O . ASN A 1 172 ? 37.312 10.289 0.056 1 92.12 172 ASN A O 1
ATOM 1402 N N . ASN A 1 173 ? 39 11.734 0.098 1 94.88 173 ASN A N 1
ATOM 1403 C CA . ASN A 1 173 ? 38.219 12.891 0.526 1 94.88 173 ASN A CA 1
ATOM 1404 C C . ASN A 1 173 ? 38.125 13.945 -0.574 1 94.88 173 ASN A C 1
ATOM 1406 O O . ASN A 1 173 ? 39.125 14.586 -0.904 1 94.88 173 ASN A O 1
ATOM 1410 N N . LEU A 1 174 ? 37 14.016 -1.087 1 97.5 174 LEU A N 1
ATOM 1411 C CA . LEU A 1 174 ? 36.719 15.031 -2.104 1 97.5 174 LEU A CA 1
ATOM 1412 C C . LEU A 1 174 ? 36.188 16.312 -1.469 1 97.5 174 LEU A C 1
ATOM 1414 O O . LEU A 1 174 ? 35.219 16.266 -0.707 1 97.5 174 LEU A O 1
ATOM 1418 N N . LYS A 1 175 ? 36.812 17.438 -1.734 1 97.25 175 LYS A N 1
ATOM 1419 C CA . LYS A 1 175 ? 36.375 18.75 -1.258 1 97.25 175 LYS A CA 1
ATOM 1420 C C . LYS A 1 175 ? 35.906 19.641 -2.418 1 97.25 175 LYS A C 1
ATOM 1422 O O . LYS A 1 175 ? 36.594 19.688 -3.457 1 97.25 175 LYS A O 1
ATOM 1427 N N . LEU A 1 176 ? 34.812 20.172 -2.275 1 97.25 176 LEU A N 1
ATOM 1428 C CA . LEU A 1 176 ? 34.281 21.125 -3.248 1 97.25 176 LEU A CA 1
ATOM 1429 C C . LEU A 1 176 ? 34.125 22.5 -2.623 1 97.25 176 LEU A C 1
ATOM 1431 O O . LEU A 1 176 ? 33.656 22.609 -1.487 1 97.25 176 LEU A O 1
ATOM 1435 N N . TYR A 1 177 ? 34.531 23.547 -3.381 1 96.81 177 TYR A N 1
ATOM 1436 C CA . TYR A 1 177 ? 34.375 24.938 -2.99 1 96.81 177 TYR A CA 1
ATOM 1437 C C . TYR A 1 177 ? 33.5 25.688 -3.973 1 96.81 177 TYR A C 1
ATOM 1439 O O . TYR A 1 177 ? 33.938 26.078 -5.059 1 96.81 177 TYR A O 1
ATOM 1447 N N . PRO A 1 178 ? 32.25 25.922 -3.518 1 95.81 178 PRO A N 1
ATOM 1448 C CA . PRO A 1 178 ? 31.391 26.656 -4.434 1 95.81 178 PRO A CA 1
ATOM 1449 C C . PRO A 1 178 ? 31.844 28.094 -4.648 1 95.81 178 PRO A C 1
ATOM 1451 O O . PRO A 1 178 ? 32.188 28.797 -3.688 1 95.81 178 PRO A O 1
ATOM 1454 N N . HIS A 1 179 ? 31.797 28.594 -5.848 1 91.56 179 HIS A N 1
ATOM 1455 C CA . HIS A 1 179 ? 32.219 29.953 -6.156 1 91.56 179 HIS A CA 1
ATOM 1456 C C . HIS A 1 179 ? 31.266 30.984 -5.543 1 91.56 179 HIS A C 1
ATOM 1458 O O . HIS A 1 179 ? 31.688 32.094 -5.199 1 91.56 179 HIS A O 1
ATOM 1464 N N . LYS A 1 180 ? 30.016 30.641 -5.426 1 84.94 180 LYS A N 1
ATOM 1465 C CA . LYS A 1 180 ? 28.984 31.531 -4.906 1 84.94 180 LYS A CA 1
ATOM 1466 C C . LYS A 1 180 ? 29.203 31.844 -3.43 1 84.94 180 LYS A C 1
ATOM 1468 O O . LYS A 1 180 ? 28.688 32.844 -2.912 1 84.94 180 LYS A O 1
ATOM 1473 N N . ASN A 1 181 ? 29.906 30.969 -2.756 1 85.19 181 ASN A N 1
ATOM 1474 C CA . ASN A 1 181 ? 30.141 31.156 -1.329 1 85.19 181 ASN A CA 1
ATOM 1475 C C . ASN A 1 181 ? 31.516 30.656 -0.913 1 85.19 181 ASN A C 1
ATOM 1477 O O . ASN A 1 181 ? 31.672 29.5 -0.531 1 85.19 181 ASN A O 1
ATOM 1481 N N . GLU A 1 182 ? 32.438 31.484 -0.804 1 80.38 182 GLU A N 1
ATOM 1482 C CA . GLU A 1 182 ? 33.844 31.125 -0.595 1 80.38 182 GLU A CA 1
ATOM 1483 C C . GLU A 1 182 ? 34.062 30.562 0.807 1 80.38 182 GLU A C 1
ATOM 1485 O O . GLU A 1 182 ? 35.031 29.859 1.05 1 80.38 182 GLU A O 1
ATOM 1490 N N . GLY A 1 183 ? 33.219 30.656 1.615 1 87.38 183 GLY A N 1
ATOM 1491 C CA . GLY A 1 183 ? 33.438 30.188 2.979 1 87.38 183 GLY A CA 1
ATOM 1492 C C . GLY A 1 183 ? 32.875 28.797 3.229 1 87.38 183 GLY A C 1
ATOM 1493 O O . GLY A 1 183 ? 33.125 28.203 4.285 1 87.38 183 GLY A O 1
ATOM 1494 N N . ILE A 1 184 ? 32.344 28.25 2.221 1 93.62 184 ILE A N 1
ATOM 1495 C CA . ILE A 1 184 ? 31.719 26.953 2.424 1 93.62 184 ILE A CA 1
ATOM 1496 C C . ILE A 1 184 ? 32.562 25.859 1.784 1 93.62 184 ILE A C 1
ATOM 1498 O O . ILE A 1 184 ? 33.094 26.016 0.673 1 93.62 184 ILE A O 1
ATOM 1502 N N . THR A 1 185 ? 32.844 24.781 2.527 1 96.81 185 THR A N 1
ATOM 1503 C CA . THR A 1 185 ? 33.5 23.578 2.014 1 96.81 185 THR A CA 1
ATOM 1504 C C . THR A 1 185 ? 32.531 22.391 2.061 1 96.81 185 THR A C 1
ATOM 1506 O O . THR A 1 185 ? 32.031 22.047 3.123 1 96.81 185 THR A O 1
ATOM 1509 N N . ILE A 1 186 ? 32.312 21.812 0.949 1 98.12 186 ILE A N 1
ATOM 1510 C CA . ILE A 1 186 ? 31.594 20.547 0.874 1 98.12 186 ILE A CA 1
ATOM 1511 C C . ILE A 1 186 ? 32.594 19.391 0.882 1 98.12 186 ILE A C 1
ATOM 1513 O O . ILE A 1 186 ? 33.469 19.312 0.025 1 98.12 186 ILE A O 1
ATOM 1517 N N . SER A 1 187 ? 32.5 18.547 1.876 1 98.12 187 SER A N 1
ATOM 1518 C CA . SER A 1 187 ? 33.375 17.375 1.962 1 98.12 187 SER A CA 1
ATOM 1519 C C . SER A 1 187 ? 32.594 16.094 1.672 1 98.12 187 SER A C 1
ATOM 1521 O O . SER A 1 187 ? 31.5 15.898 2.166 1 98.12 187 SER A O 1
ATOM 1523 N N . PHE A 1 188 ? 33.156 15.25 0.838 1 98.38 188 PHE A N 1
ATOM 1524 C CA . PHE A 1 188 ? 32.594 13.961 0.46 1 98.38 188 PHE A CA 1
ATOM 1525 C C . PHE A 1 188 ? 33.656 12.859 0.58 1 98.38 188 PHE A C 1
ATOM 1527 O O . PHE A 1 188 ? 34.688 12.891 -0.116 1 98.38 188 PHE A O 1
ATOM 1534 N N . ILE A 1 189 ? 33.469 11.891 1.399 1 97.94 189 ILE A N 1
ATOM 1535 C CA . ILE A 1 189 ? 34.438 10.844 1.61 1 97.94 189 ILE A CA 1
ATOM 1536 C C . ILE A 1 189 ? 33.875 9.492 1.214 1 97.94 189 ILE A C 1
ATOM 1538 O O . ILE A 1 189 ? 32.656 9.289 1.281 1 97.94 189 ILE A O 1
ATOM 1542 N N . SER A 1 190 ? 34.688 8.586 0.771 1 97.88 190 SER A N 1
ATOM 1543 C CA . SER A 1 190 ? 34.344 7.199 0.481 1 97.88 190 SER A CA 1
ATOM 1544 C C . SER A 1 190 ? 35.125 6.238 1.359 1 97.88 190 SER A C 1
ATOM 1546 O O . SER A 1 190 ? 36.344 6.387 1.514 1 97.88 190 SER A O 1
ATOM 1548 N N . SER A 1 191 ? 34.438 5.266 1.963 1 97.81 191 SER A N 1
ATOM 1549 C CA . SER A 1 191 ? 35.156 4.273 2.77 1 97.81 191 SER A CA 1
ATOM 1550 C C . SER A 1 191 ? 35.844 3.227 1.891 1 97.81 191 SER A C 1
ATOM 1552 O O . SER A 1 191 ? 36.688 2.484 2.355 1 97.81 191 SER A O 1
ATOM 1554 N N . GLU A 1 192 ? 35.406 3.133 0.626 1 96.81 192 GLU A N 1
ATOM 1555 C CA . GLU A 1 192 ? 35.938 2.162 -0.332 1 96.81 192 GLU A CA 1
ATOM 1556 C C . GLU A 1 192 ? 35.938 2.734 -1.746 1 96.81 192 GLU A C 1
ATOM 1558 O O . GLU A 1 192 ? 35.219 3.697 -2.039 1 96.81 192 GLU A O 1
ATOM 1563 N N . GLY A 1 193 ? 36.812 2.146 -2.6 1 97.06 193 GLY A N 1
ATOM 1564 C CA . GLY A 1 193 ? 36.75 2.457 -4.02 1 97.06 193 GLY A CA 1
ATOM 1565 C C . GLY A 1 193 ? 37.812 3.471 -4.449 1 97.06 193 GLY A C 1
ATOM 1566 O O . GLY A 1 193 ? 38.625 3.916 -3.639 1 97.06 193 GLY A O 1
ATOM 1567 N N . ILE A 1 194 ? 37.812 3.74 -5.762 1 97.38 194 ILE A N 1
ATOM 1568 C CA . ILE A 1 194 ? 38.75 4.664 -6.395 1 97.38 194 ILE A CA 1
ATOM 1569 C C . ILE A 1 194 ? 37.969 5.766 -7.117 1 97.38 194 ILE A C 1
ATOM 1571 O O . ILE A 1 194 ? 37.031 5.484 -7.867 1 97.38 194 ILE A O 1
ATOM 1575 N N . PHE A 1 195 ? 38.375 6.977 -6.832 1 97.38 195 PHE A N 1
ATOM 1576 C CA . PHE A 1 195 ? 37.781 8.109 -7.531 1 97.38 195 PHE A CA 1
ATOM 1577 C C . PHE A 1 195 ? 38.344 8.211 -8.953 1 97.38 195 PHE A C 1
ATOM 1579 O O . PHE A 1 195 ? 39.531 8.234 -9.172 1 97.38 195 PHE A O 1
ATOM 1586 N N . LYS A 1 196 ? 37.438 8.172 -9.859 1 96 196 LYS A N 1
ATOM 1587 C CA . LYS A 1 196 ? 37.781 8.367 -11.266 1 96 196 LYS A CA 1
ATOM 1588 C C . LYS A 1 196 ? 37.188 9.672 -11.797 1 96 196 LYS A C 1
ATOM 1590 O O . LYS A 1 196 ? 35.969 9.852 -11.828 1 96 196 LYS A O 1
ATOM 1595 N N . SER A 1 197 ? 38 10.57 -12.305 1 94.69 197 SER A N 1
ATOM 1596 C CA . SER A 1 197 ? 37.562 11.867 -12.805 1 94.69 197 SER A CA 1
ATOM 1597 C C . SER A 1 197 ? 36.688 11.711 -14.055 1 94.69 197 SER A C 1
ATOM 1599 O O . SER A 1 197 ? 37.062 10.961 -14.969 1 94.69 197 SER A O 1
ATOM 1601 N N . ARG A 1 198 ? 35.625 12.328 -14.07 1 92.94 198 ARG A N 1
ATOM 1602 C CA . ARG A 1 198 ? 34.719 12.289 -15.227 1 92.94 198 ARG A CA 1
ATOM 1603 C C . ARG A 1 198 ? 35.156 13.305 -16.281 1 92.94 198 ARG A C 1
ATOM 1605 O O . ARG A 1 198 ? 34.688 13.258 -17.422 1 92.94 198 ARG A O 1
ATOM 1612 N N . GLY A 1 199 ? 35.938 14.273 -15.891 1 82.25 199 GLY A N 1
ATOM 1613 C CA . GLY A 1 199 ? 36.469 15.25 -16.844 1 82.25 199 GLY A CA 1
ATOM 1614 C C . GLY A 1 199 ? 37.469 14.664 -17.812 1 82.25 199 GLY A C 1
ATOM 1615 O O . GLY A 1 199 ? 37.688 15.211 -18.891 1 82.25 199 GLY A O 1
ATOM 1616 N N . LEU A 1 200 ? 38.156 13.727 -17.375 1 64.69 200 LEU A N 1
ATOM 1617 C CA . LEU A 1 200 ? 39.188 13.133 -18.219 1 64.69 200 LEU A CA 1
ATOM 1618 C C . LEU A 1 200 ? 38.562 12.211 -19.266 1 64.69 200 LEU A C 1
ATOM 1620 O O . LEU A 1 200 ? 39.25 11.82 -20.219 1 64.69 200 LEU A O 1
ATOM 1624 N N . GLY A 1 201 ? 37.438 11.711 -18.969 1 53.88 201 GLY A N 1
ATOM 1625 C CA . GLY A 1 201 ? 36.875 10.734 -19.875 1 53.88 201 GLY A CA 1
ATOM 1626 C C . GLY A 1 201 ? 36.312 11.352 -21.156 1 53.88 201 GLY A C 1
ATOM 1627 O O . GLY A 1 201 ? 35.812 12.469 -21.141 1 53.88 201 GLY A O 1
ATOM 1628 N N . LYS A 1 202 ? 36.844 10.852 -22.25 1 44 202 LYS A N 1
ATOM 1629 C CA . LYS A 1 202 ? 36.312 11.234 -23.562 1 44 202 LYS A CA 1
ATOM 1630 C C . LYS A 1 202 ? 34.812 10.969 -23.641 1 44 202 LYS A C 1
ATOM 1632 O O . LYS A 1 202 ? 34.344 9.867 -23.312 1 44 202 LYS A O 1
ATOM 1637 N N . SER A 1 203 ? 33.875 11.891 -23.328 1 44.31 203 SER A N 1
ATOM 1638 C CA . SER A 1 203 ? 32.469 11.602 -23.594 1 44.31 203 SER A CA 1
ATOM 1639 C C . SER A 1 203 ? 32.312 10.961 -24.969 1 44.31 203 SER A C 1
ATOM 1641 O O . SER A 1 203 ? 32.812 11.477 -25.969 1 44.31 203 SER A O 1
ATOM 1643 N N . ASN A 1 204 ? 32.312 9.773 -24.984 1 39.56 204 ASN A N 1
ATOM 1644 C CA . ASN A 1 204 ? 31.969 9.203 -26.297 1 39.56 204 ASN A CA 1
ATOM 1645 C C . ASN A 1 204 ? 30.781 9.898 -26.922 1 39.56 204 ASN A C 1
ATOM 1647 O O . ASN A 1 204 ? 30.281 9.492 -27.969 1 39.56 204 ASN A O 1
ATOM 1651 N N . TYR A 1 205 ? 29.844 10.305 -26.078 1 37.5 205 TYR A N 1
ATOM 1652 C CA . TYR A 1 205 ? 28.672 10.859 -26.75 1 37.5 205 TYR A CA 1
ATOM 1653 C C . TYR A 1 205 ? 29.016 12.164 -27.453 1 37.5 205 TYR A C 1
ATOM 1655 O O . TYR A 1 205 ? 30.109 12.711 -27.266 1 37.5 205 TYR A O 1
ATOM 1663 N N . ASP A 1 206 ? 28.031 12.914 -27.922 1 41.97 206 ASP A N 1
ATOM 1664 C CA . ASP A 1 206 ? 28.047 14.117 -28.734 1 41.97 206 ASP A CA 1
ATOM 1665 C C . ASP A 1 206 ? 28.984 15.172 -28.156 1 41.97 206 ASP A C 1
ATOM 1667 O O . ASP A 1 206 ? 29.156 15.266 -26.938 1 41.97 206 ASP A O 1
ATOM 1671 N N . ASP A 1 207 ? 30 15.68 -28.875 1 47.16 207 ASP A N 1
ATOM 1672 C CA . ASP A 1 207 ? 31.062 16.672 -28.859 1 47.16 207 ASP A CA 1
ATOM 1673 C C . ASP A 1 207 ? 30.766 17.781 -27.844 1 47.16 207 ASP A C 1
ATOM 1675 O O . ASP A 1 207 ? 31.688 18.422 -27.344 1 47.16 207 ASP A O 1
ATOM 1679 N N . ASN A 1 208 ? 29.406 18.203 -27.5 1 52.97 208 ASN A N 1
ATOM 1680 C CA . ASN A 1 208 ? 29.156 19.484 -26.844 1 52.97 208 ASN A CA 1
ATOM 1681 C C . ASN A 1 208 ? 28.703 19.297 -25.406 1 52.97 208 ASN A C 1
ATOM 1683 O O . ASN A 1 208 ? 28.359 20.266 -24.719 1 52.97 208 ASN A O 1
ATOM 1687 N N . SER A 1 209 ? 28.578 18 -24.797 1 66.12 209 SER A N 1
ATOM 1688 C CA . SER A 1 209 ? 28.078 17.953 -23.422 1 66.12 209 SER A CA 1
ATOM 1689 C C . SER A 1 209 ? 29.219 17.906 -22.422 1 66.12 209 SER A C 1
ATOM 1691 O O . SER A 1 209 ? 30.266 17.312 -22.688 1 66.12 209 SER A O 1
ATOM 1693 N N . ASN A 1 210 ? 29.266 18.828 -21.453 1 80.88 210 ASN A N 1
ATOM 1694 C CA . ASN A 1 210 ? 30.188 18.859 -20.328 1 80.88 210 ASN A CA 1
ATOM 1695 C C . ASN A 1 210 ? 29.984 17.641 -19.406 1 80.88 210 ASN A C 1
ATOM 1697 O O . ASN A 1 210 ? 28.969 17.562 -18.703 1 80.88 210 ASN A O 1
ATOM 1701 N N . PRO A 1 211 ? 30.812 16.688 -19.453 1 86 211 PRO A N 1
ATOM 1702 C CA . PRO A 1 211 ? 30.641 15.477 -18.641 1 86 211 PRO A CA 1
ATOM 1703 C C . PRO A 1 211 ? 30.594 15.766 -17.156 1 86 211 PRO A C 1
ATOM 1705 O O . PRO A 1 211 ? 30.219 14.891 -16.359 1 86 211 PRO A O 1
ATOM 1708 N N . LEU A 1 212 ? 30.984 16.906 -16.812 1 92.88 212 LEU A N 1
ATOM 1709 C CA . LEU A 1 212 ? 31.016 17.25 -15.398 1 92.88 212 LEU A CA 1
ATOM 1710 C C . LEU A 1 212 ? 29.656 17.719 -14.922 1 92.88 212 LEU A C 1
ATOM 1712 O O . LEU A 1 212 ? 29.453 17.953 -13.727 1 92.88 212 LEU A O 1
ATOM 1716 N N . ILE A 1 213 ? 28.766 17.859 -15.836 1 95.19 213 ILE A N 1
ATOM 1717 C CA . ILE A 1 213 ? 27.438 18.375 -15.477 1 95.19 213 ILE A CA 1
ATOM 1718 C C . ILE A 1 213 ? 26.375 17.406 -15.984 1 95.19 213 ILE A C 1
ATOM 1720 O O . ILE A 1 213 ? 26.359 17.047 -17.156 1 95.19 213 ILE A O 1
ATOM 1724 N N . GLU A 1 214 ? 25.516 16.938 -15.141 1 95.25 214 GLU A N 1
ATOM 1725 C CA . GLU A 1 214 ? 24.281 16.266 -15.539 1 95.25 214 GLU A CA 1
ATOM 1726 C C . GLU A 1 214 ? 23.141 17.266 -15.719 1 95.25 214 GLU A C 1
ATOM 1728 O O . GLU A 1 214 ? 22.688 17.859 -14.742 1 95.25 214 GLU A O 1
ATOM 1733 N N . GLU A 1 215 ? 22.609 17.375 -16.906 1 95.19 215 GLU A N 1
ATOM 1734 C CA . GLU A 1 215 ? 21.719 18.469 -17.234 1 95.19 215 GLU A CA 1
ATOM 1735 C C . GLU A 1 215 ? 20.281 17.984 -17.391 1 95.19 215 GLU A C 1
ATOM 1737 O O . GLU A 1 215 ? 20.031 16.797 -17.641 1 95.19 215 GLU A O 1
ATOM 1742 N N . ASN A 1 216 ? 19.359 18.875 -17.109 1 96.06 216 ASN A N 1
ATOM 1743 C CA . ASN A 1 216 ? 17.984 18.828 -17.562 1 96.06 216 ASN A CA 1
ATOM 1744 C C . ASN A 1 216 ? 17.156 17.828 -16.75 1 96.06 216 ASN A C 1
ATOM 1746 O O . ASN A 1 216 ? 16.391 17.047 -17.312 1 96.06 216 ASN A O 1
ATOM 1750 N N . HIS A 1 217 ? 17.375 17.797 -15.477 1 97.31 217 HIS A N 1
ATOM 1751 C CA . HIS A 1 217 ? 16.453 17.078 -14.602 1 97.31 217 HIS A CA 1
ATOM 1752 C C . HIS A 1 217 ? 15.062 17.703 -14.625 1 97.31 217 HIS A C 1
ATOM 1754 O O . HIS A 1 217 ? 14.914 18.906 -14.367 1 97.31 217 HIS A O 1
ATOM 1760 N N . TYR A 1 218 ? 14.086 16.875 -14.977 1 97.5 218 TYR A N 1
ATOM 1761 C CA . TYR A 1 218 ? 12.688 17.297 -14.969 1 97.5 218 TYR A CA 1
ATOM 1762 C C . TYR A 1 218 ? 12.016 16.922 -13.648 1 97.5 218 TYR A C 1
ATOM 1764 O O . TYR A 1 218 ? 12.109 15.781 -13.195 1 97.5 218 TYR A O 1
ATOM 1772 N N . TYR A 1 219 ? 11.367 17.922 -13.023 1 97.25 219 TYR A N 1
ATOM 1773 C CA . TYR A 1 219 ? 10.609 17.672 -11.805 1 97.25 219 TYR A CA 1
ATOM 1774 C C . TYR A 1 219 ? 9.109 17.844 -12.055 1 97.25 219 TYR A C 1
ATOM 1776 O O . TYR A 1 219 ? 8.641 18.969 -12.305 1 97.25 219 TYR A O 1
ATOM 1784 N N . GLU A 1 220 ? 8.383 16.766 -11.938 1 96 220 GLU A N 1
ATOM 1785 C CA . GLU A 1 220 ? 6.945 16.75 -12.203 1 96 220 GLU A CA 1
ATOM 1786 C C . GLU A 1 220 ? 6.203 17.688 -11.25 1 96 220 GLU A C 1
ATOM 1788 O O . GLU A 1 220 ? 5.211 18.312 -11.625 1 96 220 GLU A O 1
ATOM 1793 N N . PHE A 1 221 ? 6.578 17.75 -10.023 1 96 221 PHE A N 1
ATOM 1794 C CA . PHE A 1 221 ? 5.93 18.625 -9.039 1 96 221 PHE A CA 1
ATOM 1795 C C . PHE A 1 221 ? 5.934 20.062 -9.516 1 96 221 PHE A C 1
ATOM 1797 O O . PHE A 1 221 ? 4.91 20.75 -9.445 1 96 221 PHE A O 1
ATOM 1804 N N . GLU A 1 222 ? 7.105 20.531 -9.961 1 96 222 GLU A N 1
ATOM 1805 C CA . GLU A 1 222 ? 7.211 21.906 -10.461 1 96 222 GLU A CA 1
ATOM 1806 C C . GLU A 1 222 ? 6.312 22.125 -11.672 1 96 222 GLU A C 1
ATOM 1808 O O . GLU A 1 222 ? 5.676 23.172 -11.805 1 96 222 GLU A O 1
ATOM 1813 N N . ASN A 1 223 ? 6.293 21.172 -12.477 1 95.25 223 ASN A N 1
ATOM 1814 C CA . ASN A 1 223 ? 5.449 21.281 -13.656 1 95.25 223 ASN A CA 1
ATOM 1815 C C . ASN A 1 223 ? 3.975 21.391 -13.289 1 95.25 223 ASN A C 1
ATOM 1817 O O . ASN A 1 223 ? 3.246 22.203 -13.852 1 95.25 223 ASN A O 1
ATOM 1821 N N . ARG A 1 224 ? 3.502 20.531 -12.367 1 94.31 224 ARG A N 1
ATOM 1822 C CA . ARG A 1 224 ? 2.125 20.562 -11.883 1 94.31 224 ARG A CA 1
ATOM 1823 C C . ARG A 1 224 ? 1.783 21.938 -11.297 1 94.31 224 ARG A C 1
ATOM 1825 O O . ARG A 1 224 ? 0.628 22.359 -11.344 1 94.31 224 ARG A O 1
ATOM 1832 N N . ASN A 1 225 ? 2.836 22.562 -10.797 1 93.06 225 ASN A N 1
ATOM 1833 C CA . ASN A 1 225 ? 2.625 23.844 -10.141 1 93.06 225 ASN A CA 1
ATOM 1834 C C . ASN A 1 225 ? 2.949 25.016 -11.07 1 93.06 225 ASN A C 1
ATOM 1836 O O . ASN A 1 225 ? 3.127 26.141 -10.617 1 93.06 225 ASN A O 1
ATOM 1840 N N . GLY A 1 226 ? 3.137 24.766 -12.398 1 91 226 GLY A N 1
ATOM 1841 C CA . GLY A 1 226 ? 3.168 25.797 -13.414 1 91 226 GLY A CA 1
ATOM 1842 C C . GLY A 1 226 ? 4.57 26.141 -13.867 1 91 226 GLY A C 1
ATOM 1843 O O . GLY A 1 226 ? 4.773 27.141 -14.578 1 91 226 GLY A O 1
ATOM 1844 N N . SER A 1 227 ? 5.594 25.359 -13.445 1 91.44 227 SER A N 1
ATOM 1845 C CA . SER A 1 227 ? 6.965 25.641 -13.859 1 91.44 227 SER A CA 1
ATOM 1846 C C . SER A 1 227 ? 7.441 24.609 -14.883 1 91.44 227 SER A C 1
ATOM 1848 O O . SER A 1 227 ? 7.117 23.422 -14.789 1 91.44 227 SER A O 1
ATOM 1850 N N . THR A 1 228 ? 8.242 25.062 -15.844 1 91.25 228 THR A N 1
ATOM 1851 C CA . THR A 1 228 ? 8.82 24.156 -16.844 1 91.25 228 THR A CA 1
ATOM 1852 C C . THR A 1 228 ? 10.344 24.172 -16.75 1 91.25 228 THR A C 1
ATOM 1854 O O . THR A 1 228 ? 11.016 23.641 -17.641 1 91.25 228 THR A O 1
ATOM 1857 N N . ARG A 1 229 ? 10.891 24.703 -15.773 1 93.81 229 ARG A N 1
ATOM 1858 C CA . ARG A 1 229 ? 12.344 24.812 -15.641 1 93.81 229 ARG A CA 1
ATOM 1859 C C . ARG A 1 229 ? 12.977 23.453 -15.352 1 93.81 229 ARG A C 1
ATOM 1861 O O . ARG A 1 229 ? 12.336 22.594 -14.758 1 93.81 229 ARG A O 1
ATOM 1868 N N . LEU A 1 230 ? 14.18 23.328 -15.773 1 97 230 LEU A N 1
ATOM 1869 C CA . LEU A 1 230 ? 14.938 22.094 -15.594 1 97 230 LEU A CA 1
ATOM 1870 C C . LEU A 1 230 ? 16.156 22.328 -14.703 1 97 230 LEU A C 1
ATOM 1872 O O . LEU A 1 230 ? 16.797 23.375 -14.789 1 97 230 LEU A O 1
ATOM 1876 N N . ASP A 1 231 ? 16.453 21.406 -13.883 1 97.56 231 ASP A N 1
ATOM 1877 C CA . ASP A 1 231 ? 17.531 21.516 -12.906 1 97.56 231 ASP A CA 1
ATOM 1878 C C . ASP A 1 231 ? 18.797 20.812 -13.398 1 97.56 231 ASP A C 1
ATOM 1880 O O . ASP A 1 231 ? 18.734 19.984 -14.312 1 97.56 231 ASP A O 1
ATOM 1884 N N . ASN A 1 232 ? 19.953 21.234 -12.852 1 97.62 232 ASN A N 1
ATOM 1885 C CA . ASN A 1 232 ? 21.25 20.672 -13.242 1 97.62 232 ASN A CA 1
ATOM 1886 C C . ASN A 1 232 ? 22.109 20.359 -12.031 1 97.62 232 ASN A C 1
ATOM 1888 O O . ASN A 1 232 ? 21.859 20.875 -10.938 1 97.62 232 ASN A O 1
ATOM 1892 N N . HIS A 1 233 ? 23.141 19.469 -12.227 1 97.81 233 HIS A N 1
ATOM 1893 C CA . HIS A 1 233 ? 23.969 19 -11.109 1 97.81 233 HIS A CA 1
ATOM 1894 C C . HIS A 1 233 ? 25.422 18.812 -11.539 1 97.81 233 HIS A C 1
ATOM 1896 O O . HIS A 1 233 ? 25.688 18.453 -12.688 1 97.81 233 HIS A O 1
ATOM 1902 N N . TYR A 1 234 ? 26.359 19.062 -10.656 1 97.5 234 TYR A N 1
ATOM 1903 C CA . TYR A 1 234 ? 27.781 18.891 -10.867 1 97.5 234 TYR A CA 1
ATOM 1904 C C . TYR A 1 234 ? 28.234 17.469 -10.492 1 97.5 234 TYR A C 1
ATOM 1906 O O . TYR A 1 234 ? 27.984 17.016 -9.367 1 97.5 234 TYR A O 1
ATOM 1914 N N . THR A 1 235 ? 28.875 16.703 -11.367 1 97.19 235 THR A N 1
ATOM 1915 C CA . THR A 1 235 ? 29.25 15.305 -11.18 1 97.19 235 THR A CA 1
ATOM 1916 C C . THR A 1 235 ? 30.703 15.078 -11.547 1 97.19 235 THR A C 1
ATOM 1918 O O . THR A 1 235 ? 31 14.383 -12.523 1 97.19 235 THR A O 1
ATOM 1921 N N . PRO A 1 236 ? 31.656 15.484 -10.773 1 96 236 PRO A N 1
ATOM 1922 C CA . PRO A 1 236 ? 33.062 15.523 -11.156 1 96 236 PRO A CA 1
ATOM 1923 C C . PRO A 1 236 ? 33.719 14.148 -11.133 1 96 236 PRO A C 1
ATOM 1925 O O . PRO A 1 236 ? 34.719 13.914 -11.836 1 96 236 PRO A O 1
ATOM 1928 N N . TYR A 1 237 ? 33.219 13.211 -10.352 1 96.81 237 TYR A N 1
ATOM 1929 C CA . TYR A 1 237 ? 33.906 11.93 -10.195 1 96.81 237 TYR A CA 1
ATOM 1930 C C . TYR A 1 237 ? 32.906 10.773 -10.188 1 96.81 237 TYR A C 1
ATOM 1932 O O . TYR A 1 237 ? 31.766 10.938 -9.758 1 96.81 237 TYR A O 1
ATOM 1940 N N . ASP A 1 238 ? 33.344 9.633 -10.672 1 97.12 238 ASP A N 1
ATOM 1941 C CA . ASP A 1 238 ? 32.781 8.328 -10.344 1 97.12 238 ASP A CA 1
ATOM 1942 C C . ASP A 1 238 ? 33.625 7.605 -9.305 1 97.12 238 ASP A C 1
ATOM 1944 O O . ASP A 1 238 ? 34.875 7.672 -9.344 1 97.12 238 ASP A O 1
ATOM 1948 N N . ILE A 1 239 ? 33 6.984 -8.422 1 98.44 239 ILE A N 1
ATOM 1949 C CA . ILE A 1 239 ? 33.719 6.113 -7.492 1 98.44 239 ILE A CA 1
ATOM 1950 C C . ILE A 1 239 ? 33.5 4.652 -7.879 1 98.44 239 ILE A C 1
ATOM 1952 O O . ILE A 1 239 ? 32.375 4.172 -7.883 1 98.44 239 ILE A O 1
ATOM 1956 N N . GLU A 1 240 ? 34.531 3.982 -8.195 1 98.38 240 GLU A N 1
ATOM 1957 C CA . GLU A 1 240 ? 34.469 2.588 -8.625 1 98.38 240 GLU A CA 1
ATOM 1958 C C . GLU A 1 240 ? 34.812 1.643 -7.477 1 98.38 240 GLU A C 1
ATOM 1960 O O . GLU A 1 240 ? 35.875 1.755 -6.883 1 98.38 240 GLU A O 1
ATOM 1965 N N . VAL A 1 241 ? 33.938 0.773 -7.137 1 98.69 241 VAL A N 1
ATOM 1966 C CA . VAL A 1 241 ? 34.188 -0.251 -6.121 1 98.69 241 VAL A CA 1
ATOM 1967 C C . VAL A 1 241 ? 34.125 -1.636 -6.762 1 98.69 241 VAL A C 1
ATOM 1969 O O . VAL A 1 241 ? 33.125 -2.004 -7.383 1 98.69 241 VAL A O 1
ATOM 1972 N N . LYS A 1 242 ? 35.094 -2.451 -6.617 1 98.5 242 LYS A N 1
ATOM 1973 C CA . LYS A 1 242 ? 35.156 -3.805 -7.164 1 98.5 242 LYS A CA 1
ATOM 1974 C C . LYS A 1 242 ? 34.469 -4.801 -6.227 1 98.5 242 LYS A C 1
ATOM 1976 O O . LYS A 1 242 ? 34.562 -4.66 -5.004 1 98.5 242 LYS A O 1
ATOM 1981 N N . LEU A 1 243 ? 33.844 -5.77 -6.777 1 98.56 243 LEU A N 1
ATOM 1982 C CA . LEU A 1 243 ? 33.156 -6.832 -6.047 1 98.56 243 LEU A CA 1
ATOM 1983 C C . LEU A 1 243 ? 33.656 -8.203 -6.484 1 98.56 243 LEU A C 1
ATOM 1985 O O . LEU A 1 243 ? 33.5 -8.594 -7.641 1 98.56 243 LEU A O 1
ATOM 1989 N N . GLU A 1 244 ? 34.281 -8.977 -5.59 1 98.38 244 GLU A N 1
ATOM 1990 C CA . GLU A 1 244 ? 34.719 -10.328 -5.906 1 98.38 244 GLU A CA 1
ATOM 1991 C C . GLU A 1 244 ? 33.562 -11.32 -5.906 1 98.38 244 GLU A C 1
ATOM 1993 O O . GLU A 1 244 ? 32.562 -11.102 -5.254 1 98.38 244 GLU A O 1
ATOM 1998 N N . PRO A 1 245 ? 33.75 -12.359 -6.629 1 98 245 PRO A N 1
ATOM 1999 C CA . PRO A 1 245 ? 32.688 -13.367 -6.645 1 98 245 PRO A CA 1
ATOM 2000 C C . PRO A 1 245 ? 32.281 -13.828 -5.246 1 98 245 PRO A C 1
ATOM 2002 O O . PRO A 1 245 ? 33.156 -14.148 -4.43 1 98 245 PRO A O 1
ATOM 2005 N N . PHE A 1 246 ? 31.016 -13.828 -4.93 1 96.25 246 PHE A N 1
ATOM 2006 C CA . PHE A 1 246 ? 30.375 -14.336 -3.721 1 96.25 246 PHE A CA 1
ATOM 2007 C C . PHE A 1 246 ? 30.766 -13.508 -2.506 1 96.25 246 PHE A C 1
ATOM 2009 O O . PHE A 1 246 ? 30.484 -13.891 -1.368 1 96.25 246 PHE A O 1
ATOM 2016 N N . GLU A 1 247 ? 31.375 -12.312 -2.764 1 96.88 247 GLU A N 1
ATOM 2017 C CA . GLU A 1 247 ? 31.766 -11.438 -1.665 1 96.88 247 GLU A CA 1
ATOM 2018 C C . GLU A 1 247 ? 30.578 -10.641 -1.135 1 96.88 247 GLU A C 1
ATOM 2020 O O . GLU A 1 247 ? 29.703 -10.242 -1.903 1 96.88 247 GLU A O 1
ATOM 2025 N N . THR A 1 248 ? 30.547 -10.562 0.169 1 97.31 248 THR A N 1
ATOM 2026 C CA . THR A 1 248 ? 29.703 -9.547 0.78 1 97.31 248 THR A CA 1
ATOM 2027 C C . THR A 1 248 ? 30.531 -8.312 1.154 1 97.31 248 THR A C 1
ATOM 2029 O O . THR A 1 248 ? 31.469 -8.406 1.949 1 97.31 248 THR A O 1
ATOM 2032 N N . LYS A 1 249 ? 30.266 -7.199 0.581 1 97.94 249 LYS A N 1
ATOM 2033 C CA . LYS A 1 249 ? 31.047 -5.98 0.792 1 97.94 249 LYS A CA 1
ATOM 2034 C C . LYS A 1 249 ? 30.172 -4.867 1.367 1 97.94 249 LYS A C 1
ATOM 2036 O O . LYS A 1 249 ? 29.094 -4.582 0.846 1 97.94 249 LYS A O 1
ATOM 2041 N N . LYS A 1 250 ? 30.562 -4.266 2.438 1 98.62 250 LYS A N 1
ATOM 2042 C CA . LYS A 1 250 ? 29.938 -3.096 3.039 1 98.62 250 LYS A CA 1
ATOM 2043 C C . LYS A 1 250 ? 30.812 -1.856 2.896 1 98.62 250 LYS A C 1
ATOM 2045 O O . LYS A 1 250 ? 32.031 -1.909 3.156 1 98.62 250 LYS A O 1
ATOM 2050 N N . PHE A 1 251 ? 30.266 -0.774 2.438 1 98.69 251 PHE A N 1
ATOM 2051 C CA . PHE A 1 251 ? 30.984 0.497 2.363 1 98.69 251 PHE A CA 1
ATOM 2052 C C . PHE A 1 251 ? 30 1.667 2.426 1 98.69 251 PHE A C 1
ATOM 2054 O O . PHE A 1 251 ? 28.797 1.47 2.422 1 98.69 251 PHE A O 1
ATOM 2061 N N . TYR A 1 252 ? 30.484 2.842 2.588 1 98.75 252 TYR A N 1
ATOM 2062 C CA . TYR A 1 252 ? 29.609 4.004 2.711 1 98.75 252 TYR A CA 1
ATOM 2063 C C . TYR A 1 252 ? 30.281 5.254 2.17 1 98.75 252 TYR A C 1
ATOM 2065 O O . TYR A 1 252 ? 31.5 5.266 1.951 1 98.75 252 TYR A O 1
ATOM 2073 N N . PHE A 1 253 ? 29.484 6.23 1.879 1 98.75 253 PHE A N 1
ATOM 2074 C CA . PHE A 1 253 ? 29.891 7.605 1.622 1 98.75 253 PHE A CA 1
ATOM 2075 C C . PHE A 1 253 ? 29.312 8.547 2.668 1 98.75 253 PHE A C 1
ATOM 2077 O O . PHE A 1 253 ? 28.234 8.289 3.219 1 98.75 253 PHE A O 1
ATOM 2084 N N . LYS A 1 254 ? 30.047 9.555 2.955 1 98.38 254 LYS A N 1
ATOM 2085 C CA . LYS A 1 254 ? 29.547 10.641 3.805 1 98.38 254 LYS A CA 1
ATOM 2086 C C . LYS A 1 254 ? 29.766 11.992 3.143 1 98.38 254 LYS A C 1
ATOM 2088 O O . LYS A 1 254 ? 30.797 12.227 2.502 1 98.38 254 LYS A O 1
ATOM 2093 N N . CYS A 1 255 ? 28.797 12.805 3.23 1 98.81 255 CYS A N 1
ATOM 2094 C CA . CYS A 1 255 ? 28.859 14.188 2.76 1 98.81 255 CYS A CA 1
ATOM 2095 C C . CYS A 1 255 ? 28.516 15.164 3.879 1 98.81 255 CYS A C 1
ATOM 2097 O O . CYS A 1 255 ? 27.547 14.953 4.613 1 98.81 255 CYS A O 1
ATOM 2099 N N . THR A 1 256 ? 29.297 16.219 4.062 1 98.5 256 THR A N 1
ATOM 2100 C CA . THR A 1 256 ? 29.062 17.188 5.117 1 98.5 256 THR A CA 1
ATOM 2101 C C . THR A 1 256 ? 29.516 18.578 4.684 1 98.5 256 THR A C 1
ATOM 2103 O O . THR A 1 256 ? 30.297 18.719 3.734 1 98.5 256 THR A O 1
ATOM 2106 N N . VAL A 1 257 ? 28.953 19.547 5.25 1 97.88 257 VAL A N 1
ATOM 2107 C CA . VAL A 1 257 ? 29.453 20.922 5.105 1 97.88 257 VAL A CA 1
ATOM 2108 C C . VAL A 1 257 ? 30.094 21.375 6.414 1 97.88 257 VAL A C 1
ATOM 2110 O O . VAL A 1 257 ? 30.375 22.562 6.59 1 97.88 257 VAL A O 1
ATOM 2113 N N . GLU A 1 258 ? 30.203 20.484 7.336 1 96.75 258 GLU A N 1
ATOM 2114 C CA . GLU A 1 258 ? 30.891 20.672 8.609 1 96.75 258 GLU A CA 1
ATOM 2115 C C . GLU A 1 258 ? 32.25 19.969 8.617 1 96.75 258 GLU A C 1
ATOM 2117 O O . GLU A 1 258 ? 32.719 19.469 7.586 1 96.75 258 GLU A O 1
ATOM 2122 N N . GLU A 1 259 ? 32.875 20.062 9.773 1 93.06 259 GLU A N 1
ATOM 2123 C CA . GLU A 1 259 ? 34.125 19.312 9.891 1 93.06 259 GLU A CA 1
ATOM 2124 C C . GLU A 1 259 ? 33.875 17.812 9.82 1 93.06 259 GLU A C 1
ATOM 2126 O O . GLU A 1 259 ? 33 17.281 10.547 1 93.06 259 GLU A O 1
ATOM 2131 N N . MET A 1 260 ? 34.594 17.281 8.914 1 88.44 260 MET A N 1
ATOM 2132 C CA . MET A 1 260 ? 34.406 15.836 8.75 1 88.44 260 MET A CA 1
ATOM 2133 C C . MET A 1 260 ? 34.875 15.094 10 1 88.44 260 MET A C 1
ATOM 2135 O O . MET A 1 260 ? 35.938 15.391 10.547 1 88.44 260 MET A O 1
ATOM 2139 N N . ASN A 1 261 ? 34.031 14.188 10.5 1 87.31 261 ASN A N 1
ATOM 2140 C CA . ASN A 1 261 ? 34.438 13.352 11.641 1 87.31 261 ASN A CA 1
ATOM 2141 C C . ASN A 1 261 ? 34.688 11.914 11.219 1 87.31 261 ASN A C 1
ATOM 2143 O O . ASN A 1 261 ? 34.5 11.555 10.055 1 87.31 261 ASN A O 1
ATOM 2147 N N . ASN A 1 262 ? 35.125 11.094 12.141 1 91.06 262 ASN A N 1
ATOM 2148 C CA . ASN A 1 262 ? 35.531 9.727 11.812 1 91.06 262 ASN A CA 1
ATOM 2149 C C . ASN A 1 262 ? 34.406 8.734 12.102 1 91.06 262 ASN A C 1
ATOM 2151 O O . ASN A 1 262 ? 34.625 7.527 12.156 1 91.06 262 ASN A O 1
ATOM 2155 N N . LYS A 1 263 ? 33.281 9.195 12.242 1 95.75 263 LYS A N 1
ATOM 2156 C CA . LYS A 1 263 ? 32.188 8.289 12.539 1 95.75 263 LYS A CA 1
ATOM 2157 C C . LYS A 1 263 ? 31.844 7.41 11.336 1 95.75 263 LYS A C 1
ATOM 2159 O O . LYS A 1 263 ? 31.75 7.898 10.211 1 95.75 263 LYS A O 1
ATOM 2164 N N . ASP A 1 264 ? 31.594 6.152 11.578 1 98.06 264 ASP A N 1
ATOM 2165 C CA . ASP A 1 264 ? 31.266 5.18 10.547 1 98.06 264 ASP A CA 1
ATOM 2166 C C . ASP A 1 264 ? 29.844 5.41 10.016 1 98.06 264 ASP A C 1
ATOM 2168 O O . ASP A 1 264 ? 28.922 5.691 10.789 1 98.06 264 ASP A O 1
ATOM 2172 N N . GLY A 1 265 ? 29.703 5.332 8.68 1 98.56 265 GLY A N 1
ATOM 2173 C CA . GLY A 1 265 ? 28.391 5.57 8.078 1 98.56 265 GLY A CA 1
ATOM 2174 C C . GLY A 1 265 ? 27.312 4.656 8.617 1 98.56 265 GLY A C 1
ATOM 2175 O O . GLY A 1 265 ? 26.172 5.086 8.828 1 98.56 265 GLY A O 1
ATOM 2176 N N . PHE A 1 266 ? 27.609 3.402 8.844 1 98.69 266 PHE A N 1
ATOM 2177 C CA . PHE A 1 266 ? 26.641 2.447 9.352 1 98.69 266 PHE A CA 1
ATOM 2178 C C . PHE A 1 266 ? 26.281 2.758 10.805 1 98.69 266 PHE A C 1
ATOM 2180 O O . PHE A 1 266 ? 25.156 2.506 11.242 1 98.69 266 PHE A O 1
ATOM 2187 N N . ASP A 1 267 ? 27.234 3.289 11.562 1 98.69 267 ASP A N 1
ATOM 2188 C CA . ASP A 1 267 ? 26.938 3.723 12.93 1 98.69 267 ASP A CA 1
ATOM 2189 C C . ASP A 1 267 ? 25.922 4.859 12.93 1 98.69 267 ASP A C 1
ATOM 2191 O O . ASP A 1 267 ? 25.047 4.918 13.805 1 98.69 267 ASP A O 1
ATOM 2195 N N . ILE A 1 268 ? 26.062 5.762 11.938 1 98.75 268 ILE A N 1
ATOM 2196 C CA . ILE A 1 268 ? 25.125 6.871 11.812 1 98.75 268 ILE A CA 1
ATOM 2197 C C . ILE A 1 268 ? 23.719 6.324 11.578 1 98.75 268 ILE A C 1
ATOM 2199 O O . ILE A 1 268 ? 22.75 6.793 12.188 1 98.75 268 ILE A O 1
ATOM 2203 N N . VAL A 1 269 ? 23.562 5.324 10.734 1 98.69 269 VAL A N 1
ATOM 2204 C CA . VAL A 1 269 ? 22.281 4.691 10.453 1 98.69 269 VAL A CA 1
ATOM 2205 C C . VAL A 1 269 ? 21.703 4.086 11.734 1 98.69 269 VAL A C 1
ATOM 2207 O O . VAL A 1 269 ? 20.547 4.309 12.062 1 98.69 269 VAL A O 1
ATOM 2210 N N . ASP A 1 270 ? 22.547 3.357 12.461 1 98.5 270 ASP A N 1
ATOM 2211 C CA . ASP A 1 270 ? 22.109 2.67 13.672 1 98.5 270 ASP A CA 1
ATOM 2212 C C . ASP A 1 270 ? 21.688 3.668 14.75 1 98.5 270 ASP A C 1
ATOM 2214 O O . ASP A 1 270 ? 20.688 3.467 15.438 1 98.5 270 ASP A O 1
ATOM 2218 N N . GLU A 1 271 ? 22.5 4.684 14.875 1 98.56 271 GLU A N 1
ATOM 2219 C CA . GLU A 1 271 ? 22.203 5.695 15.883 1 98.56 271 GLU A CA 1
ATOM 2220 C C . GLU A 1 271 ? 20.891 6.41 15.586 1 98.56 271 GLU A C 1
ATOM 2222 O O . GLU A 1 271 ? 20.141 6.734 16.5 1 98.56 271 GLU A O 1
ATOM 2227 N N . TYR A 1 272 ? 20.656 6.648 14.336 1 98.5 272 TYR A N 1
ATOM 2228 C CA . TYR A 1 272 ? 19.406 7.289 13.953 1 98.5 272 TYR A CA 1
ATOM 2229 C C . TYR A 1 272 ? 18.219 6.418 14.328 1 98.5 272 TYR A C 1
ATOM 2231 O O . TYR A 1 272 ? 17.234 6.906 14.891 1 98.5 272 TYR A O 1
ATOM 2239 N N . LYS A 1 273 ? 18.281 5.16 14.031 1 98.19 273 LYS A N 1
ATOM 2240 C CA . LYS A 1 273 ? 17.219 4.215 14.344 1 98.19 273 LYS A CA 1
ATOM 2241 C C . LYS A 1 273 ? 17.016 4.094 15.859 1 98.19 273 LYS A C 1
ATOM 2243 O O . LYS A 1 273 ? 15.883 4.055 16.328 1 98.19 273 LYS A O 1
ATOM 2248 N N . GLU A 1 274 ? 18.125 4.02 16.547 1 98.31 274 GLU A N 1
ATOM 2249 C CA . GLU A 1 274 ? 18.062 3.881 18 1 98.31 274 GLU A CA 1
ATOM 2250 C C . GLU A 1 274 ? 17.391 5.086 18.641 1 98.31 274 GLU A C 1
ATOM 2252 O O . GLU A 1 274 ? 16.625 4.941 19.594 1 98.31 274 GLU A O 1
ATOM 2257 N N . ARG A 1 275 ? 17.719 6.219 18.141 1 98 275 ARG A N 1
ATOM 2258 C CA . ARG A 1 275 ? 17.094 7.43 18.656 1 98 275 ARG A CA 1
ATOM 2259 C C . ARG A 1 275 ? 15.578 7.387 18.469 1 98 275 ARG A C 1
ATOM 2261 O O . ARG A 1 275 ? 14.828 7.715 19.391 1 98 275 ARG A O 1
ATOM 2268 N N . SER A 1 276 ? 15.148 7.02 17.328 1 97.56 276 SER A N 1
ATOM 2269 C CA . SER A 1 276 ? 13.727 6.887 17.047 1 97.56 276 SER A CA 1
ATOM 2270 C C . SER A 1 276 ? 13.062 5.895 17.984 1 97.56 276 SER A C 1
ATOM 2272 O O . SER A 1 276 ? 11.953 6.137 18.484 1 97.56 276 SER A O 1
ATOM 2274 N N . ASN A 1 277 ? 13.727 4.766 18.234 1 97.88 277 ASN A N 1
ATOM 2275 C CA . ASN A 1 277 ? 13.211 3.756 19.156 1 97.88 277 ASN A CA 1
ATOM 2276 C C . ASN A 1 277 ? 13.055 4.309 20.562 1 97.88 277 ASN A C 1
ATOM 2278 O O . ASN A 1 277 ? 12.062 4.023 21.25 1 97.88 277 ASN A O 1
ATOM 2282 N N . LYS A 1 278 ? 14.008 5.055 20.953 1 98.25 278 LYS A N 1
ATOM 2283 C CA . LYS A 1 278 ? 13.969 5.641 22.297 1 98.25 278 LYS A CA 1
ATOM 2284 C C . LYS A 1 278 ? 12.797 6.605 22.438 1 98.25 278 LYS A C 1
ATOM 2286 O O . LYS A 1 278 ? 12.164 6.672 23.484 1 98.25 278 LYS A O 1
ATOM 2291 N N . LEU A 1 279 ? 12.523 7.344 21.438 1 98.19 279 LEU A N 1
ATOM 2292 C CA . LEU A 1 279 ? 11.398 8.273 21.453 1 98.19 279 LEU A CA 1
ATOM 2293 C C . LEU A 1 279 ? 10.07 7.523 21.531 1 98.19 279 LEU A C 1
ATOM 2295 O O . LEU A 1 279 ? 9.164 7.934 22.25 1 98.19 279 LEU A O 1
ATOM 2299 N N . MET A 1 280 ? 9.945 6.473 20.703 1 98.31 280 MET A N 1
ATOM 2300 C CA . MET A 1 280 ? 8.742 5.648 20.766 1 98.31 280 MET A CA 1
ATOM 2301 C C . MET A 1 280 ? 8.555 5.047 22.156 1 98.31 280 MET A C 1
ATOM 2303 O O . MET A 1 280 ? 7.445 5.027 22.688 1 98.31 280 MET A O 1
ATOM 2307 N N . GLU A 1 281 ? 9.656 4.617 22.734 1 98.38 281 GLU A N 1
ATOM 2308 C CA . GLU A 1 281 ? 9.602 4.055 24.078 1 98.38 281 GLU A CA 1
ATOM 2309 C C . GLU A 1 281 ? 9.188 5.105 25.109 1 98.38 281 GLU A C 1
ATOM 2311 O O . GLU A 1 281 ? 8.375 4.832 25.984 1 98.38 281 GLU A O 1
ATOM 2316 N N . LEU A 1 282 ? 9.75 6.242 24.953 1 98.5 282 LEU A N 1
ATOM 2317 C CA . LEU A 1 282 ? 9.453 7.34 25.875 1 98.5 282 LEU A CA 1
ATOM 2318 C C . LEU A 1 282 ? 7.961 7.668 25.859 1 98.5 282 LEU A C 1
ATOM 2320 O O . LEU A 1 282 ? 7.387 8.008 26.891 1 98.5 282 LEU A O 1
ATOM 2324 N N . SER A 1 283 ? 7.332 7.617 24.719 1 98.38 283 SER A N 1
ATOM 2325 C CA . SER A 1 283 ? 5.926 7.98 24.578 1 98.38 283 SER A CA 1
ATOM 2326 C C . SER A 1 283 ? 5.027 7.066 25.391 1 98.38 283 SER A C 1
ATOM 2328 O O . SER A 1 283 ? 3.932 7.457 25.797 1 98.38 283 SER A O 1
ATOM 2330 N N . GLY A 1 284 ? 5.449 5.805 25.531 1 98.12 284 GLY A N 1
ATOM 2331 C CA . GLY A 1 284 ? 4.699 4.832 26.312 1 98.12 284 GLY A CA 1
ATOM 2332 C C . GLY A 1 284 ? 3.584 4.168 25.531 1 98.12 284 GLY A C 1
ATOM 2333 O O . GLY A 1 284 ? 2.893 3.291 26.047 1 98.12 284 GLY A O 1
ATOM 2334 N N . TYR A 1 285 ? 3.336 4.516 24.266 1 98 285 TYR A N 1
ATOM 2335 C CA . TYR A 1 285 ? 2.279 3.908 23.453 1 98 285 TYR A CA 1
ATOM 2336 C C . TYR A 1 285 ? 2.666 2.5 23.016 1 98 285 TYR A C 1
ATOM 2338 O O . TYR A 1 285 ? 3.852 2.164 22.969 1 98 285 TYR A O 1
ATOM 2346 N N . LYS A 1 286 ? 1.725 1.722 22.75 1 96.56 286 LYS A N 1
ATOM 2347 C CA . LYS A 1 286 ? 1.923 0.389 22.188 1 96.56 286 LYS A CA 1
ATOM 2348 C C . LYS A 1 286 ? 1.297 0.281 20.797 1 96.56 286 LYS A C 1
ATOM 2350 O O . LYS A 1 286 ? 1.677 -0.584 20 1 96.56 286 LYS A O 1
ATOM 2355 N N . ASP A 1 287 ? 0.398 1.146 20.5 1 96.88 287 ASP A N 1
ATOM 2356 C CA . ASP A 1 287 ? -0.312 1.161 19.234 1 96.88 287 ASP A CA 1
ATOM 2357 C C . ASP A 1 287 ? 0.605 1.612 18.094 1 96.88 287 ASP A C 1
ATOM 2359 O O . ASP A 1 287 ? 1.171 2.705 18.141 1 96.88 287 ASP A O 1
ATOM 2363 N N . PRO A 1 288 ? 0.763 0.794 17.031 1 96.5 288 PRO A N 1
ATOM 2364 C CA . PRO A 1 288 ? 1.718 1.115 15.977 1 96.5 288 PRO A CA 1
ATOM 2365 C C . PRO A 1 288 ? 1.397 2.432 15.266 1 96.5 288 PRO A C 1
ATOM 2367 O O . PRO A 1 288 ? 2.307 3.131 14.82 1 96.5 288 PRO A O 1
ATOM 2370 N N . PHE A 1 289 ? 0.116 2.742 15.133 1 97.75 289 PHE A N 1
ATOM 2371 C CA . PHE A 1 289 ? -0.256 4.004 14.508 1 97.75 289 PHE A CA 1
ATOM 2372 C C . PHE A 1 289 ? 0.25 5.184 15.328 1 97.75 289 PHE A C 1
ATOM 2374 O O . PHE A 1 289 ? 0.88 6.098 14.789 1 97.75 289 PHE A O 1
ATOM 2381 N N . ALA A 1 290 ? 0.02 5.156 16.625 1 98.62 290 ALA A N 1
ATOM 2382 C CA . ALA A 1 290 ? 0.516 6.188 17.531 1 98.62 290 ALA A CA 1
ATOM 2383 C C . ALA A 1 290 ? 2.039 6.27 17.484 1 98.62 290 ALA A C 1
ATOM 2385 O O . ALA A 1 290 ? 2.609 7.359 17.453 1 98.62 290 ALA A O 1
ATOM 2386 N N . LEU A 1 291 ? 2.688 5.152 17.438 1 98.62 291 LEU A N 1
ATOM 2387 C CA . LEU A 1 291 ? 4.145 5.105 17.469 1 98.62 291 LEU A CA 1
ATOM 2388 C C . LEU A 1 291 ? 4.73 5.711 16.188 1 98.62 291 LEU A C 1
ATOM 2390 O O . LEU A 1 291 ? 5.746 6.41 16.234 1 98.62 291 LEU A O 1
ATOM 2394 N N . ASN A 1 292 ? 4.125 5.426 15.07 1 98.44 292 ASN A N 1
ATOM 2395 C CA . ASN A 1 292 ? 4.586 6.027 13.82 1 98.44 292 ASN A CA 1
ATOM 2396 C C . ASN A 1 292 ? 4.41 7.543 13.828 1 98.44 292 ASN A C 1
ATOM 2398 O O . ASN A 1 292 ? 5.238 8.273 13.281 1 98.44 292 ASN A O 1
ATOM 2402 N N . LEU A 1 293 ? 3.314 7.98 14.398 1 98.75 293 LEU A N 1
ATOM 2403 C CA . LEU A 1 293 ? 3.102 9.414 14.523 1 98.75 293 LEU A CA 1
ATOM 2404 C C . LEU A 1 293 ? 4.148 10.039 15.438 1 98.75 293 LEU A C 1
ATOM 2406 O O . LEU A 1 293 ? 4.578 11.172 15.211 1 98.75 293 LEU A O 1
ATOM 2410 N N . VAL A 1 294 ? 4.559 9.305 16.5 1 98.75 294 VAL A N 1
ATOM 2411 C CA . VAL A 1 294 ? 5.617 9.773 17.391 1 98.75 294 VAL A CA 1
ATOM 2412 C C . VAL A 1 294 ? 6.91 9.969 16.609 1 98.75 294 VAL A C 1
ATOM 2414 O O . VAL A 1 294 ? 7.59 10.984 16.766 1 98.75 294 VAL A O 1
ATOM 2417 N N . LYS A 1 295 ? 7.246 9.039 15.742 1 98.12 295 LYS A N 1
ATOM 2418 C CA . LYS A 1 295 ? 8.422 9.156 14.891 1 98.12 295 LYS A CA 1
ATOM 2419 C C . LYS A 1 295 ? 8.328 10.383 13.984 1 98.12 295 LYS A C 1
ATOM 2421 O O . LYS A 1 295 ? 9.305 11.125 13.836 1 98.12 295 LYS A O 1
ATOM 2426 N N . SER A 1 296 ? 7.172 10.547 13.391 1 98.38 296 SER A N 1
ATOM 2427 C CA . SER A 1 296 ? 6.953 11.672 12.484 1 98.38 296 SER A CA 1
ATOM 2428 C C . SER A 1 296 ? 7.094 13 13.211 1 98.38 296 SER A C 1
ATOM 2430 O O . SER A 1 296 ? 7.652 13.953 12.672 1 98.38 296 SER A O 1
ATOM 2432 N N . ALA A 1 297 ? 6.559 13.102 14.414 1 98.62 297 ALA A N 1
ATOM 2433 C CA . ALA A 1 297 ? 6.547 14.32 15.219 1 98.62 297 ALA A CA 1
ATOM 2434 C C . ALA A 1 297 ? 7.965 14.82 15.469 1 98.62 297 ALA A C 1
ATOM 2436 O O . ALA A 1 297 ? 8.195 16.031 15.578 1 98.62 297 ALA A O 1
ATOM 2437 N N . ASP A 1 298 ? 8.875 13.93 15.523 1 98.44 298 ASP A N 1
ATOM 2438 C CA . ASP A 1 298 ? 10.25 14.273 15.875 1 98.44 298 ASP A CA 1
ATOM 2439 C C . ASP A 1 298 ? 10.883 15.188 14.82 1 98.44 298 ASP A C 1
ATOM 2441 O O . ASP A 1 298 ? 11.75 16 15.141 1 98.44 298 ASP A O 1
ATOM 2445 N N . HIS A 1 299 ? 10.461 15.078 13.617 1 98.12 299 HIS A N 1
ATOM 2446 C CA . HIS A 1 299 ? 11.102 15.797 12.523 1 98.12 299 HIS A CA 1
ATOM 2447 C C . HIS A 1 299 ? 10.945 17.312 12.688 1 98.12 299 HIS A C 1
ATOM 2449 O O . HIS A 1 299 ? 11.742 18.078 12.156 1 98.12 299 HIS A O 1
ATOM 2455 N N . PHE A 1 300 ? 9.945 17.656 13.453 1 98.69 300 PHE A N 1
ATOM 2456 C CA . PHE A 1 300 ? 9.578 19.078 13.469 1 98.69 300 PHE A CA 1
ATOM 2457 C C . PHE A 1 300 ? 10.25 19.781 14.633 1 98.69 300 PHE A C 1
ATOM 2459 O O . PHE A 1 300 ? 10.344 21.016 14.648 1 98.69 300 PHE A O 1
ATOM 2466 N N . ILE A 1 301 ? 10.609 19.094 15.695 1 98.5 301 ILE A N 1
ATOM 2467 C CA . ILE A 1 301 ? 11.258 19.703 16.844 1 98.5 301 ILE A CA 1
ATOM 2468 C C . ILE A 1 301 ? 12.75 19.875 16.578 1 98.5 301 ILE A C 1
ATOM 2470 O O . ILE A 1 301 ? 13.484 18.875 16.453 1 98.5 301 ILE A O 1
ATOM 2474 N N . VAL A 1 302 ? 13.211 21.094 16.5 1 98.19 302 VAL A N 1
ATOM 2475 C CA . VAL A 1 302 ? 14.586 21.359 16.078 1 98.19 302 VAL A CA 1
ATOM 2476 C C . VAL A 1 302 ? 15.227 22.391 17 1 98.19 302 VAL A C 1
ATOM 2478 O O . VAL A 1 302 ? 14.523 23.109 17.734 1 98.19 302 VAL A O 1
ATOM 2481 N N . LYS A 1 303 ? 16.5 22.484 17 1 96.88 303 LYS A N 1
ATOM 2482 C CA . LYS A 1 303 ? 17.25 23.484 17.75 1 96.88 303 LYS A CA 1
ATOM 2483 C C . LYS A 1 303 ? 17.406 24.781 16.938 1 96.88 303 LYS A C 1
ATOM 2485 O O . LYS A 1 303 ? 17.656 24.734 15.734 1 96.88 303 LYS A O 1
ATOM 2490 N N . ARG A 1 304 ? 17.25 25.844 17.609 1 93.44 304 ARG A N 1
ATOM 2491 C CA . ARG A 1 304 ? 17.469 27.141 16.984 1 93.44 304 ARG A CA 1
ATOM 2492 C C . ARG A 1 304 ? 18.719 27.812 17.516 1 93.44 304 ARG A C 1
ATOM 2494 O O . ARG A 1 304 ? 18.875 27.969 18.734 1 93.44 304 ARG A O 1
ATOM 2501 N N . ASN A 1 305 ? 19.516 28.297 16.625 1 91.62 305 ASN A N 1
ATOM 2502 C CA . ASN A 1 305 ? 20.812 28.891 16.984 1 91.62 305 ASN A CA 1
ATOM 2503 C C . ASN A 1 305 ? 20.641 30.203 17.734 1 91.62 305 ASN A C 1
ATOM 2505 O O . ASN A 1 305 ? 21.391 30.484 18.688 1 91.62 305 ASN A O 1
ATOM 2509 N N . SER A 1 306 ? 19.719 31 17.312 1 86.31 306 SER A N 1
ATOM 2510 C CA . SER A 1 306 ? 19.578 32.344 17.859 1 86.31 306 SER A CA 1
ATOM 2511 C C . SER A 1 306 ? 19.203 32.312 19.344 1 86.31 306 SER A C 1
ATOM 2513 O O . SER A 1 306 ? 19.641 33.156 20.125 1 86.31 306 SER A O 1
ATOM 2515 N N . THR A 1 307 ? 18.359 31.359 19.781 1 88.06 307 THR A N 1
ATOM 2516 C CA . THR A 1 307 ? 17.891 31.281 21.156 1 88.06 307 THR A CA 1
ATOM 2517 C C . THR A 1 307 ? 18.625 30.172 21.906 1 88.06 307 THR A C 1
ATOM 2519 O O . THR A 1 307 ? 18.578 30.125 23.141 1 88.06 307 THR A O 1
ATOM 2522 N N . ARG A 1 308 ? 19.203 29.266 21.203 1 92.94 308 ARG A N 1
ATOM 2523 C CA . ARG A 1 308 ? 19.844 28.078 21.75 1 92.94 308 ARG A CA 1
ATOM 2524 C C . ARG A 1 308 ? 18.828 27.172 22.438 1 92.94 308 ARG A C 1
ATOM 2526 O O . ARG A 1 308 ? 19.172 26.438 23.359 1 92.94 308 ARG A O 1
ATOM 2533 N N . LEU A 1 309 ? 17.578 27.359 22 1 95.31 309 LEU A N 1
ATOM 2534 C CA . LEU A 1 309 ? 16.469 26.547 22.516 1 95.31 309 LEU A CA 1
ATOM 2535 C C . LEU A 1 309 ? 15.75 25.828 21.375 1 95.31 309 LEU A C 1
ATOM 2537 O O . LEU A 1 309 ? 16.078 26.031 20.203 1 95.31 309 LEU A O 1
ATOM 2541 N N . LYS A 1 310 ? 14.836 24.984 21.766 1 96.94 310 LYS A N 1
ATOM 2542 C CA . LYS A 1 310 ? 14.062 24.25 20.781 1 96.94 310 LYS A CA 1
ATOM 2543 C C . LYS A 1 310 ? 12.969 25.125 20.172 1 96.94 310 LYS A C 1
ATOM 2545 O O . LYS A 1 310 ? 12.5 26.062 20.812 1 96.94 310 LYS A O 1
ATOM 2550 N N . THR A 1 311 ? 12.641 24.844 18.938 1 96.75 311 THR A N 1
ATOM 2551 C CA . THR A 1 311 ? 11.516 25.422 18.203 1 96.75 311 THR A CA 1
ATOM 2552 C C . THR A 1 311 ? 10.852 24.359 17.328 1 96.75 311 THR A C 1
ATOM 2554 O O . THR A 1 311 ? 11.156 23.172 17.453 1 96.75 311 THR A O 1
ATOM 2557 N N . VAL A 1 312 ? 9.828 24.719 16.547 1 98 312 VAL A N 1
ATOM 2558 C CA . VAL A 1 312 ? 9.102 23.781 15.719 1 98 312 VAL A CA 1
ATOM 2559 C C . VAL A 1 312 ? 9.086 24.281 14.273 1 98 312 VAL A C 1
ATOM 2561 O O . VAL A 1 312 ? 8.695 25.406 14 1 98 312 VAL A O 1
ATOM 2564 N N . ILE A 1 313 ? 9.586 23.422 13.352 1 97.75 313 ILE A N 1
ATOM 2565 C CA . ILE A 1 313 ? 9.391 23.688 11.93 1 97.75 313 ILE A CA 1
ATOM 2566 C C . ILE A 1 313 ? 7.93 23.484 11.562 1 97.75 313 ILE A C 1
ATOM 2568 O O . ILE A 1 313 ? 7.34 22.453 11.898 1 97.75 313 ILE A O 1
ATOM 2572 N N . ALA A 1 314 ? 7.348 24.438 10.891 1 97.81 314 ALA A N 1
ATOM 2573 C CA . ALA A 1 314 ? 5.926 24.359 10.57 1 97.81 314 ALA A CA 1
ATOM 2574 C C . ALA A 1 314 ? 5.625 23.203 9.633 1 97.81 314 ALA A C 1
ATOM 2576 O O . ALA A 1 314 ? 4.609 22.516 9.781 1 97.81 314 ALA A O 1
ATOM 2577 N N . GLY A 1 315 ? 6.547 23.047 8.672 1 98.12 315 GLY A N 1
ATOM 2578 C CA . GLY A 1 315 ? 6.297 21.984 7.715 1 98.12 315 GLY A CA 1
ATOM 2579 C C . GLY A 1 315 ? 7.422 21.797 6.715 1 98.12 315 GLY A C 1
ATOM 2580 O O . GLY A 1 315 ? 8.094 22.766 6.348 1 98.12 315 GLY A O 1
ATOM 2581 N N . PHE A 1 316 ? 7.645 20.609 6.312 1 98.25 316 PHE A N 1
ATOM 2582 C CA . PHE A 1 316 ? 8.586 20.281 5.25 1 98.25 316 PHE A CA 1
ATOM 2583 C C . PHE A 1 316 ? 7.863 20.125 3.916 1 98.25 316 PHE A C 1
ATOM 2585 O O . PHE A 1 316 ? 6.711 19.688 3.875 1 98.25 316 PHE A O 1
ATOM 2592 N N . PRO A 1 317 ? 8.469 20.641 2.816 1 97.06 317 PRO A N 1
ATOM 2593 C CA . PRO A 1 317 ? 9.914 20.891 2.764 1 97.06 317 PRO A CA 1
ATOM 2594 C C . PRO A 1 317 ? 10.266 22.375 2.859 1 97.06 317 PRO A C 1
ATOM 2596 O O . PRO A 1 317 ? 11.445 22.719 2.936 1 97.06 317 PRO A O 1
ATOM 2599 N N . TRP A 1 318 ? 9.273 23.297 2.93 1 95.44 318 TRP A N 1
ATOM 2600 C CA . TRP A 1 318 ? 9.742 24.656 2.631 1 95.44 318 TRP A CA 1
ATOM 2601 C C . TRP A 1 318 ? 9.414 25.609 3.773 1 95.44 318 TRP A C 1
ATOM 2603 O O . TRP A 1 318 ? 9.922 26.734 3.818 1 95.44 318 TRP A O 1
ATOM 2613 N N . PHE A 1 319 ? 8.617 25.266 4.773 1 94.94 319 PHE A N 1
ATOM 2614 C CA . PHE A 1 319 ? 8.305 26.188 5.852 1 94.94 319 PHE A CA 1
ATOM 2615 C C . PHE A 1 319 ? 9.391 26.156 6.926 1 94.94 319 PHE A C 1
ATOM 2617 O O . PHE A 1 319 ? 10.062 25.141 7.098 1 94.94 319 PHE A O 1
ATOM 2624 N N . VAL A 1 320 ? 9.484 27.266 7.551 1 93.56 320 VAL A N 1
ATOM 2625 C CA . VAL A 1 320 ? 10.375 27.359 8.703 1 93.56 320 VAL A CA 1
ATOM 2626 C C . VAL A 1 320 ? 9.555 27.453 9.984 1 93.56 320 VAL A C 1
ATOM 2628 O O . VAL A 1 320 ? 8.477 26.859 10.078 1 93.56 320 VAL A O 1
ATOM 2631 N N . ASP A 1 321 ? 10.07 27.984 11.023 1 93.44 321 ASP A N 1
ATOM 2632 C CA . ASP A 1 321 ? 9.359 27.953 12.297 1 93.44 321 ASP A CA 1
ATOM 2633 C C . ASP A 1 321 ? 8.375 29.125 12.398 1 93.44 321 ASP A C 1
ATOM 2635 O O . ASP A 1 321 ? 8.773 30.281 12.391 1 93.44 321 ASP A O 1
ATOM 2639 N N . TRP A 1 322 ? 7.109 28.781 12.461 1 93.31 322 TRP A N 1
ATOM 2640 C CA . TRP A 1 322 ? 5.973 29.688 12.57 1 93.31 322 TRP A CA 1
ATOM 2641 C C . TRP A 1 322 ? 5.32 29.562 13.945 1 93.31 322 TRP A C 1
ATOM 2643 O O . TRP A 1 322 ? 5.059 28.453 14.422 1 93.31 322 TRP A O 1
ATOM 2653 N N . GLY A 1 323 ? 5.012 30.75 14.539 1 95.94 323 GLY A N 1
ATOM 2654 C CA . GLY A 1 323 ? 4.453 30.766 15.883 1 95.94 323 GLY A CA 1
ATOM 2655 C C . GLY A 1 323 ? 3.096 30.094 15.984 1 95.94 323 GLY A C 1
ATOM 2656 O O . GLY A 1 323 ? 2.887 29.219 16.828 1 95.94 323 GLY A O 1
ATOM 2657 N N . ARG A 1 324 ? 2.148 30.484 15.125 1 97.12 324 ARG A N 1
ATOM 2658 C CA . ARG A 1 324 ? 0.821 29.875 15.125 1 97.12 324 ARG A CA 1
ATOM 2659 C C . ARG A 1 324 ? 0.911 28.359 15 1 97.12 324 ARG A C 1
ATOM 2661 O O . ARG A 1 324 ? 0.32 27.641 15.805 1 97.12 324 ARG A O 1
ATOM 2668 N N . ASP A 1 325 ? 1.715 27.891 14.023 1 97.75 325 ASP A N 1
ATOM 2669 C CA . ASP A 1 325 ? 1.858 26.469 13.742 1 97.75 325 ASP A CA 1
ATOM 2670 C C . ASP A 1 325 ? 2.436 25.734 14.953 1 97.75 325 ASP A C 1
ATOM 2672 O O . ASP A 1 325 ? 1.98 24.641 15.289 1 97.75 325 ASP A O 1
ATOM 2676 N N . THR A 1 326 ? 3.387 26.375 15.562 1 98.19 326 THR A N 1
ATOM 2677 C CA . THR A 1 326 ? 4.035 25.781 16.734 1 98.19 326 THR A CA 1
ATOM 2678 C C . THR A 1 326 ? 3.027 25.562 17.859 1 98.19 326 THR A C 1
ATOM 2680 O O . THR A 1 326 ? 2.961 24.484 18.438 1 98.19 326 THR A O 1
ATOM 2683 N N . MET A 1 327 ? 2.25 26.578 18.109 1 98.56 327 MET A N 1
ATOM 2684 C CA . MET A 1 327 ? 1.358 26.516 19.266 1 98.56 327 MET A CA 1
ATOM 2685 C C . MET A 1 327 ? 0.208 25.547 19.016 1 98.56 327 MET A C 1
ATOM 2687 O O . MET A 1 327 ? -0.27 24.891 19.938 1 98.56 327 MET A O 1
ATOM 2691 N N . ILE A 1 328 ? -0.233 25.438 17.75 1 98.5 328 ILE A N 1
ATOM 2692 C CA . ILE A 1 328 ? -1.288 24.5 17.391 1 98.5 328 ILE A CA 1
ATOM 2693 C C . ILE A 1 328 ? -0.753 23.062 17.469 1 98.5 328 ILE A C 1
ATOM 2695 O O . ILE A 1 328 ? -1.435 22.172 17.969 1 98.5 328 ILE A O 1
ATOM 2699 N N . ALA A 1 329 ? 0.459 22.844 17.062 1 98.75 329 ALA A N 1
ATOM 2700 C CA . ALA A 1 329 ? 1.051 21.516 16.984 1 98.75 329 ALA A CA 1
ATOM 2701 C C . ALA A 1 329 ? 1.628 21.094 18.328 1 98.75 329 ALA A C 1
ATOM 2703 O O . ALA A 1 329 ? 1.906 19.922 18.562 1 98.75 329 ALA A O 1
ATOM 2704 N N . PHE A 1 330 ? 1.757 22 19.266 1 98.69 330 PHE A N 1
ATOM 2705 C CA . PHE A 1 330 ? 2.543 21.922 20.484 1 98.69 330 PHE A CA 1
ATOM 2706 C C . PHE A 1 330 ? 2.127 20.703 21.312 1 98.69 330 PHE A C 1
ATOM 2708 O O . PHE A 1 330 ? 2.963 19.875 21.672 1 98.69 330 PHE A O 1
ATOM 2715 N N . GLU A 1 331 ? 0.88 20.578 21.594 1 98.81 331 GLU A N 1
ATOM 2716 C CA . GLU A 1 331 ? 0.392 19.5 22.453 1 98.81 331 GLU A CA 1
ATOM 2717 C C . GLU A 1 331 ? 0.714 18.141 21.859 1 98.81 331 GLU A C 1
ATOM 2719 O O . GLU A 1 331 ? 1.24 17.266 22.547 1 98.81 331 GLU A O 1
ATOM 2724 N N . GLY A 1 332 ? 0.44 17.922 20.578 1 98.88 332 GLY A N 1
ATOM 2725 C CA . GLY A 1 332 ? 0.67 16.641 19.922 1 98.88 332 GLY A CA 1
ATOM 2726 C C . GLY A 1 332 ? 2.141 16.297 19.797 1 98.88 332 GLY A C 1
ATOM 2727 O O . GLY A 1 332 ? 2.531 15.148 20 1 98.88 332 GLY A O 1
ATOM 2728 N N . LEU A 1 333 ? 2.98 17.266 19.469 1 98.81 333 LEU A N 1
ATOM 2729 C CA . LEU A 1 333 ? 4.387 17.016 19.172 1 98.81 333 LEU A CA 1
ATOM 2730 C C . LEU A 1 333 ? 5.172 16.766 20.453 1 98.81 333 LEU A C 1
ATOM 2732 O O . LEU A 1 333 ? 6.094 15.938 20.484 1 98.81 333 LEU A O 1
ATOM 2736 N N . THR A 1 334 ? 4.781 17.469 21.562 1 98.81 334 THR A N 1
ATOM 2737 C CA . THR A 1 334 ? 5.668 17.453 22.719 1 98.81 334 THR A CA 1
ATOM 2738 C C . THR A 1 334 ? 4.996 16.781 23.906 1 98.81 334 THR A C 1
ATOM 2740 O O . THR A 1 334 ? 5.605 15.93 24.578 1 98.81 334 THR A O 1
ATOM 2743 N N . LEU A 1 335 ? 3.729 17.156 24.219 1 98.88 335 LEU A N 1
ATOM 2744 C CA . LEU A 1 335 ? 3.08 16.656 25.438 1 98.88 335 LEU A CA 1
ATOM 2745 C C . LEU A 1 335 ? 2.609 15.227 25.25 1 98.88 335 LEU A C 1
ATOM 2747 O O . LEU A 1 335 ? 2.891 14.359 26.078 1 98.88 335 LEU A O 1
ATOM 2751 N N . ALA A 1 336 ? 1.933 14.945 24.078 1 98.69 336 ALA A N 1
ATOM 2752 C CA . ALA A 1 336 ? 1.471 13.586 23.797 1 98.69 336 ALA A CA 1
ATOM 2753 C C . ALA A 1 336 ? 2.645 12.617 23.688 1 98.69 336 ALA A C 1
ATOM 2755 O O . ALA A 1 336 ? 2.496 11.422 23.953 1 98.69 336 ALA A O 1
ATOM 2756 N N . THR A 1 337 ? 3.82 13.078 23.328 1 98.75 337 THR A N 1
ATOM 2757 C CA . THR A 1 337 ? 4.996 12.234 23.156 1 98.75 337 THR A CA 1
ATOM 2758 C C . THR A 1 337 ? 5.852 12.227 24.422 1 98.75 337 THR A C 1
ATOM 2760 O O . THR A 1 337 ? 6.91 11.594 24.453 1 98.75 337 THR A O 1
ATOM 2763 N N . LYS A 1 338 ? 5.484 13 25.453 1 98.56 338 LYS A N 1
ATOM 2764 C CA . LYS A 1 338 ? 6.121 13.086 26.766 1 98.56 338 LYS A CA 1
ATOM 2765 C C . LYS A 1 338 ? 7.5 13.734 26.672 1 98.56 338 LYS A C 1
ATOM 2767 O O . LYS A 1 338 ? 8.414 13.367 27.406 1 98.56 338 LYS A O 1
ATOM 2772 N N . ARG A 1 339 ? 7.617 14.555 25.688 1 98.5 339 ARG A N 1
ATOM 2773 C CA . ARG A 1 339 ? 8.852 15.328 25.562 1 98.5 339 ARG A CA 1
ATOM 2774 C C . ARG A 1 339 ? 8.734 16.656 26.312 1 98.5 339 ARG A C 1
ATOM 2776 O O . ARG A 1 339 ? 8.875 17.719 25.703 1 98.5 339 ARG A O 1
ATOM 2783 N N . PHE A 1 340 ? 8.617 16.641 27.625 1 98.25 340 PHE A N 1
ATOM 2784 C CA . PHE A 1 340 ? 8.258 17.766 28.469 1 98.25 340 PHE A CA 1
ATOM 2785 C C . PHE A 1 340 ? 9.406 18.766 28.562 1 98.25 340 PHE A C 1
ATOM 2787 O O . PHE A 1 340 ? 9.18 19.969 28.656 1 98.25 340 PHE A O 1
ATOM 2794 N N . LYS A 1 341 ? 10.656 18.266 28.5 1 97.56 341 LYS A N 1
ATOM 2795 C CA . LYS A 1 341 ? 11.797 19.172 28.5 1 97.56 341 LYS A CA 1
ATOM 2796 C C . LYS A 1 341 ? 11.805 20.031 27.234 1 97.56 341 LYS A C 1
ATOM 2798 O O . LYS A 1 341 ? 12.023 21.25 27.312 1 97.56 341 LYS A O 1
ATOM 2803 N N . ASP A 1 342 ? 11.594 19.359 26.109 1 98.25 342 ASP A N 1
ATOM 2804 C CA . ASP A 1 342 ? 11.492 20.094 24.844 1 98.25 342 ASP A CA 1
ATOM 2805 C C . ASP A 1 342 ? 10.344 21.109 24.906 1 98.25 342 ASP A C 1
ATOM 2807 O O . ASP A 1 342 ? 10.477 22.219 24.406 1 98.25 342 ASP A O 1
ATOM 2811 N N . ALA A 1 343 ? 9.227 20.719 25.5 1 98.56 343 ALA A N 1
ATOM 2812 C CA . ALA A 1 343 ? 8.062 21.594 25.625 1 98.56 343 ALA A CA 1
ATOM 2813 C C . ALA A 1 343 ? 8.414 22.875 26.375 1 98.56 343 ALA A C 1
ATOM 2815 O O . ALA A 1 343 ? 8.062 23.969 25.953 1 98.56 343 ALA A O 1
ATOM 2816 N N . ARG A 1 344 ? 9.133 22.766 27.453 1 97.62 344 ARG A N 1
ATOM 2817 C CA . ARG A 1 344 ? 9.547 23.906 28.25 1 97.62 344 ARG A CA 1
ATOM 2818 C C . ARG A 1 344 ? 10.422 24.859 27.438 1 97.62 344 ARG A C 1
ATOM 2820 O O . ARG A 1 344 ? 10.234 26.078 27.469 1 97.62 344 ARG A O 1
ATOM 2827 N N . GLU A 1 345 ? 11.32 24.234 26.75 1 97.81 345 GLU A N 1
ATOM 2828 C CA . GLU A 1 345 ? 12.242 25.047 25.953 1 97.81 345 GLU A CA 1
ATOM 2829 C C . GLU A 1 345 ? 11.508 25.828 24.859 1 97.81 345 GLU A C 1
ATOM 2831 O O . GLU A 1 345 ? 11.812 26.984 24.609 1 97.81 345 GLU A O 1
ATOM 2836 N N . ILE A 1 346 ? 10.586 25.156 24.25 1 98.12 346 ILE A N 1
ATOM 2837 C CA . ILE A 1 346 ? 9.82 25.797 23.188 1 98.12 346 ILE A CA 1
ATOM 2838 C C . ILE A 1 346 ? 9 26.953 23.766 1 98.12 346 ILE A C 1
ATOM 2840 O O . ILE A 1 346 ? 8.969 28.047 23.188 1 98.12 346 ILE A O 1
ATOM 2844 N N . LEU A 1 347 ? 8.344 26.75 24.906 1 98.06 347 LEU A N 1
ATOM 2845 C CA . LEU A 1 347 ? 7.543 27.797 25.531 1 98.06 347 LEU A CA 1
ATOM 2846 C C . LEU A 1 347 ? 8.406 29 25.906 1 98.06 347 LEU A C 1
ATOM 2848 O O . LEU A 1 347 ? 8.008 30.141 25.688 1 98.06 347 LEU A O 1
ATOM 2852 N N . VAL A 1 348 ? 9.602 28.766 26.391 1 97.19 348 VAL A N 1
ATOM 2853 C CA . VAL A 1 348 ? 10.5 29.844 26.797 1 97.19 348 VAL A CA 1
ATOM 2854 C C . VAL A 1 348 ? 10.992 30.578 25.547 1 97.19 348 VAL A C 1
ATOM 2856 O O . VAL A 1 348 ? 11.07 31.812 25.547 1 97.19 348 VAL A O 1
ATOM 2859 N N . SER A 1 349 ? 11.297 29.797 24.547 1 94.06 349 SER A N 1
ATOM 2860 C CA . SER A 1 349 ? 11.781 30.391 23.312 1 94.06 349 SER A CA 1
ATOM 2861 C C . SER A 1 349 ? 10.797 31.406 22.75 1 94.06 349 SER A C 1
ATOM 2863 O O . SER A 1 349 ? 11.195 32.5 22.328 1 94.06 349 SER A O 1
ATOM 2865 N N . PHE A 1 350 ? 9.547 31.172 22.797 1 94.38 350 PHE A N 1
ATOM 2866 C CA . PHE A 1 350 ? 8.539 32.062 22.219 1 94.38 350 PHE A CA 1
ATOM 2867 C C . PHE A 1 350 ? 8.203 33.188 23.188 1 94.38 350 PHE A C 1
ATOM 2869 O O . PHE A 1 350 ? 7.883 34.281 22.75 1 94.38 350 PHE A O 1
ATOM 2876 N N . ALA A 1 351 ? 8.266 32.938 24.469 1 94.75 351 ALA A N 1
ATOM 2877 C CA . ALA A 1 351 ? 8.055 34 25.453 1 94.75 351 ALA A CA 1
ATOM 2878 C C . ALA A 1 351 ? 9.047 35.125 25.281 1 94.75 351 ALA A C 1
ATOM 2880 O O . ALA A 1 351 ? 8.695 36.312 25.438 1 94.75 351 ALA A O 1
ATOM 2881 N N . GLU A 1 352 ? 10.25 34.781 24.891 1 91.81 352 GLU A N 1
ATOM 2882 C CA . GLU A 1 352 ? 11.328 35.75 24.734 1 91.81 352 GLU A CA 1
ATOM 2883 C C . GLU A 1 352 ? 11.039 36.688 23.578 1 91.81 352 GLU A C 1
ATOM 2885 O O . GLU A 1 352 ? 11.586 37.812 23.531 1 91.81 352 GLU A O 1
ATOM 2890 N N . TYR A 1 353 ? 10.141 36.344 22.766 1 91.69 353 TYR A N 1
ATOM 2891 C CA . TYR A 1 353 ? 9.922 37.125 21.562 1 91.69 353 TYR A CA 1
ATOM 2892 C C . TYR A 1 353 ? 8.547 37.781 21.578 1 91.69 353 TYR A C 1
ATOM 2894 O O . TYR A 1 353 ? 8.133 38.406 20.609 1 91.69 353 TYR A O 1
ATOM 2902 N N . VAL A 1 354 ? 7.793 37.656 22.641 1 95.44 354 VAL A N 1
ATOM 2903 C CA . VAL A 1 354 ? 6.508 38.344 22.75 1 95.44 354 VAL A CA 1
ATOM 2904 C C . VAL A 1 354 ? 6.723 39.844 22.75 1 95.44 354 VAL A C 1
ATOM 2906 O O . VAL A 1 354 ? 7.57 40.344 23.484 1 95.44 354 VAL A O 1
ATOM 2909 N N . LYS A 1 355 ? 6.066 40.531 21.906 1 95.06 355 LYS A N 1
ATOM 2910 C CA . LYS A 1 355 ? 6.129 41.969 21.797 1 95.06 355 LYS A CA 1
ATOM 2911 C C . LYS A 1 355 ? 4.73 42.562 21.656 1 95.06 355 LYS A C 1
ATOM 2913 O O . LYS A 1 355 ? 3.979 42.188 20.75 1 95.06 355 LYS A O 1
ATOM 2918 N N . ASN A 1 356 ? 4.379 43.469 22.531 1 96.69 356 ASN A N 1
ATOM 2919 C CA . ASN A 1 356 ? 3.07 44.094 22.531 1 96.69 356 ASN A CA 1
ATOM 2920 C C . ASN A 1 356 ? 1.942 43.062 22.594 1 96.69 356 ASN A C 1
ATOM 2922 O O . ASN A 1 356 ? 0.941 43.219 21.891 1 96.69 356 ASN A O 1
ATOM 2926 N N . GLY A 1 357 ? 2.215 42 23.328 1 97.56 357 GLY A N 1
ATOM 2927 C CA . GLY A 1 357 ? 1.209 40.969 23.562 1 97.56 357 GLY A CA 1
ATOM 2928 C C . GLY A 1 357 ? 1.104 39.969 22.422 1 97.56 357 GLY A C 1
ATOM 2929 O O . GLY A 1 357 ? 0.222 39.125 22.406 1 97.56 357 GLY A O 1
ATOM 2930 N N . LEU A 1 358 ? 2.025 40.125 21.422 1 97.5 358 LEU A N 1
ATOM 2931 C CA . LEU A 1 358 ? 1.921 39.281 20.25 1 97.5 358 LEU A CA 1
ATOM 2932 C C . LEU A 1 358 ? 3.09 38.312 20.188 1 97.5 358 LEU A C 1
ATOM 2934 O O . LEU A 1 358 ? 4.246 38.688 20.328 1 97.5 358 LEU A O 1
ATOM 2938 N N . VAL A 1 359 ? 2.779 37 20.047 1 95.56 359 VAL A N 1
ATOM 2939 C CA . VAL A 1 359 ? 3.752 36 19.656 1 95.56 359 VAL A CA 1
ATOM 2940 C C . VAL A 1 359 ? 4.113 36.156 18.188 1 95.56 359 VAL A C 1
ATOM 2942 O O . VAL A 1 359 ? 3.25 36.469 17.344 1 95.56 359 VAL A O 1
ATOM 2945 N N . PRO A 1 360 ? 5.391 36 17.891 1 92.88 360 PRO A N 1
ATOM 2946 C CA . PRO A 1 360 ? 5.754 36.188 16.469 1 92.88 360 PRO A CA 1
ATOM 2947 C C . PRO A 1 360 ? 5.102 35.156 15.562 1 92.88 360 PRO A C 1
ATOM 2949 O O . PRO A 1 360 ? 4.992 33.969 15.938 1 92.88 360 PRO A O 1
ATOM 2952 N N . ASN A 1 361 ? 4.652 35.625 14.438 1 91.12 361 ASN A N 1
ATOM 2953 C CA . ASN A 1 361 ? 4.141 34.719 13.406 1 91.12 361 ASN A CA 1
ATOM 2954 C C . ASN A 1 361 ? 5.266 33.938 12.727 1 91.12 361 ASN A C 1
ATOM 2956 O O . ASN A 1 361 ? 5.125 32.75 12.453 1 91.12 361 ASN A O 1
ATOM 2960 N N . VAL A 1 362 ? 6.281 34.656 12.344 1 88.5 362 VAL A N 1
ATOM 2961 C CA . VAL A 1 362 ? 7.5 34.094 11.797 1 88.5 362 VAL A CA 1
ATOM 2962 C C . VAL A 1 362 ? 8.719 34.656 12.516 1 88.5 362 VAL A C 1
ATOM 2964 O O . VAL A 1 362 ? 8.781 35.875 12.758 1 88.5 362 VAL A O 1
ATOM 2967 N N . PHE A 1 363 ? 9.617 33.812 12.883 1 83.62 363 PHE A N 1
ATOM 2968 C CA . PHE A 1 363 ? 10.844 34.281 13.523 1 83.62 363 PHE A CA 1
ATOM 2969 C C . PHE A 1 363 ? 11.742 35 12.516 1 83.62 363 PHE A C 1
ATOM 2971 O O . PHE A 1 363 ? 11.555 34.844 11.305 1 83.62 363 PHE A O 1
ATOM 2978 N N . ALA A 1 364 ? 12.625 35.719 13.07 1 73.88 364 ALA A N 1
ATOM 2979 C CA . ALA A 1 364 ? 13.57 36.469 12.242 1 73.88 364 ALA A CA 1
ATOM 2980 C C . ALA A 1 364 ? 14.531 35.5 11.523 1 73.88 364 ALA A C 1
ATOM 2982 O O . ALA A 1 364 ? 14.922 34.469 12.078 1 73.88 364 ALA A O 1
ATOM 2983 N N . ASP A 1 365 ? 14.609 35.719 10.25 1 71.5 365 ASP A N 1
ATOM 2984 C CA . ASP A 1 365 ? 15.617 35.062 9.414 1 71.5 365 ASP A CA 1
ATOM 2985 C C . ASP A 1 365 ? 16.672 36.062 8.961 1 71.5 365 ASP A C 1
ATOM 2987 O O . ASP A 1 365 ? 16.672 37.219 9.383 1 71.5 365 ASP A O 1
ATOM 2991 N N . LYS A 1 366 ? 17.672 35.562 8.266 1 65 366 LYS A N 1
ATOM 2992 C CA . LYS A 1 366 ? 18.75 36.438 7.809 1 65 366 LYS A CA 1
ATOM 2993 C C . LYS A 1 366 ? 18.188 37.719 7.152 1 65 366 LYS A C 1
ATOM 2995 O O . LYS A 1 366 ? 17.578 37.625 6.086 1 65 366 LYS A O 1
ATOM 3000 N N . GLY A 1 367 ? 18.438 38.688 7.895 1 61.84 367 GLY A N 1
ATOM 3001 C CA . GLY A 1 367 ? 18.188 40 7.328 1 61.84 367 GLY A CA 1
ATOM 3002 C C . GLY A 1 367 ? 16.75 40.469 7.465 1 61.84 367 GLY A C 1
ATOM 3003 O O . GLY A 1 367 ? 16.375 41.5 6.914 1 61.84 367 GLY A O 1
ATOM 3004 N N . THR A 1 368 ? 15.969 39.531 8.094 1 69.88 368 THR A N 1
ATOM 3005 C CA . THR A 1 368 ? 14.578 39.969 8.219 1 69.88 368 THR A CA 1
ATOM 3006 C C . THR A 1 368 ? 14.172 40.062 9.688 1 69.88 368 THR A C 1
ATOM 3008 O O . THR A 1 368 ? 14.867 39.531 10.562 1 69.88 368 THR A O 1
ATOM 3011 N N . GLN A 1 369 ? 13.211 40.906 9.938 1 75.75 369 GLN A N 1
ATOM 3012 C CA . GLN A 1 369 ? 12.641 41 11.273 1 75.75 369 GLN A CA 1
ATOM 3013 C C . GLN A 1 369 ? 11.477 40.031 11.461 1 75.75 369 GLN A C 1
ATOM 3015 O O . GLN A 1 369 ? 10.875 39.594 10.484 1 75.75 369 GLN A O 1
ATOM 3020 N N . ALA A 1 370 ? 11.352 39.719 12.695 1 84.44 370 ALA A N 1
ATOM 3021 C CA . ALA A 1 370 ? 10.188 38.875 13.016 1 84.44 370 ALA A CA 1
ATOM 3022 C C . ALA A 1 370 ? 8.898 39.594 12.594 1 84.44 370 ALA A C 1
ATOM 3024 O O . ALA A 1 370 ? 8.781 40.812 12.703 1 84.44 370 ALA A O 1
ATOM 3025 N N . TYR A 1 371 ? 8.008 38.781 12.109 1 89.56 371 TYR A N 1
ATOM 3026 C CA . TYR A 1 371 ? 6.699 39.281 11.727 1 89.56 371 TYR A CA 1
ATOM 3027 C C . TYR A 1 371 ? 5.652 38.938 12.781 1 89.56 371 TYR A C 1
ATOM 3029 O O . TYR A 1 371 ? 5.594 37.781 13.25 1 89.56 371 TYR A O 1
ATOM 3037 N N . TYR A 1 372 ? 4.859 39.875 13.133 1 93.31 372 TYR A N 1
ATOM 3038 C CA . TYR A 1 372 ? 3.941 39.688 14.25 1 93.31 372 TYR A CA 1
ATOM 3039 C C . TYR A 1 372 ? 2.492 39.781 13.781 1 93.31 372 TYR A C 1
ATOM 3041 O O . TYR A 1 372 ? 1.595 40.062 14.586 1 93.31 372 TYR A O 1
ATOM 3049 N N . ASN A 1 373 ? 2.238 39.531 12.516 1 91.81 373 ASN A N 1
ATOM 3050 C CA . ASN A 1 373 ? 0.894 39.656 11.961 1 91.81 373 ASN A CA 1
ATOM 3051 C C . ASN A 1 373 ? 0.07 38.406 12.219 1 91.81 373 ASN A C 1
ATOM 3053 O O . ASN A 1 373 ? -0.362 37.75 11.273 1 91.81 373 ASN A O 1
ATOM 3057 N N . THR A 1 374 ? -0.244 38.125 13.461 1 95.06 374 THR A N 1
ATOM 3058 C CA . THR A 1 374 ? -1.047 36.969 13.836 1 95.06 374 THR A CA 1
ATOM 3059 C C . THR A 1 374 ? -1.892 37.281 15.07 1 95.06 374 THR A C 1
ATOM 3061 O O . THR A 1 374 ? -1.363 37.688 16.109 1 95.06 374 THR A O 1
ATOM 3064 N N . VAL A 1 375 ? -3.115 37.125 14.953 1 97.06 375 VAL A N 1
ATOM 3065 C CA . VAL A 1 375 ? -4.02 37.438 16.062 1 97.06 375 VAL A CA 1
ATOM 3066 C C . VAL A 1 375 ? -4.188 36.219 16.969 1 97.06 375 VAL A C 1
ATOM 3068 O O . VAL A 1 375 ? -4.453 36.375 18.156 1 97.06 375 VAL A O 1
ATOM 3071 N N . ASP A 1 376 ? -4.023 35.031 16.438 1 97.69 376 ASP A N 1
ATOM 3072 C CA . ASP A 1 376 ? -4.406 33.812 17.172 1 97.69 376 ASP A CA 1
ATOM 3073 C C . ASP A 1 376 ? -3.203 33.219 17.891 1 97.69 376 ASP A C 1
ATOM 3075 O O . ASP A 1 376 ? -3.363 32.5 18.875 1 97.69 376 ASP A O 1
ATOM 3079 N N . ALA A 1 377 ? -1.959 33.375 17.438 1 97.62 377 ALA A N 1
ATOM 3080 C CA . ALA A 1 377 ? -0.779 32.688 17.969 1 97.62 377 ALA A CA 1
ATOM 3081 C C . ALA A 1 377 ? -0.643 32.906 19.469 1 97.62 377 ALA A C 1
ATOM 3083 O O . ALA A 1 377 ? -0.367 31.969 20.219 1 97.62 377 ALA A O 1
ATOM 3084 N N . SER A 1 378 ? -0.862 34.125 19.922 1 98.38 378 SER A N 1
ATOM 3085 C CA . SER A 1 378 ? -0.735 34.438 21.344 1 98.38 378 SER A CA 1
ATOM 3086 C C . SER A 1 378 ? -1.791 33.719 22.172 1 98.38 378 SER A C 1
ATOM 3088 O O . SER A 1 378 ? -1.519 33.281 23.281 1 98.38 378 SER A O 1
ATOM 3090 N N . LEU A 1 379 ? -2.955 33.656 21.625 1 98.69 379 LEU A N 1
ATOM 3091 C CA . LEU A 1 379 ? -4.035 32.969 22.344 1 98.69 379 LEU A CA 1
ATOM 3092 C C . LEU A 1 379 ? -3.789 31.469 22.375 1 98.69 379 LEU A C 1
ATOM 3094 O O . LEU A 1 379 ? -4.09 30.828 23.375 1 98.69 379 LEU A O 1
ATOM 3098 N N . TRP A 1 380 ? -3.234 30.922 21.281 1 98.75 380 TRP A N 1
ATOM 3099 C CA . TRP A 1 380 ? -2.83 29.516 21.281 1 98.75 380 TRP A CA 1
ATOM 3100 C C . TRP A 1 380 ? -1.709 29.266 22.281 1 98.75 380 TRP A C 1
ATOM 3102 O O . TRP A 1 380 ? -1.623 28.188 22.875 1 98.75 380 TRP A O 1
ATOM 3112 N N . TYR A 1 381 ? -0.837 30.234 22.453 1 98.62 381 TYR A N 1
ATOM 3113 C CA . TYR A 1 381 ? 0.242 30.141 23.438 1 98.62 381 TYR A CA 1
ATOM 3114 C C . TYR A 1 381 ? -0.311 29.938 24.844 1 98.62 381 TYR A C 1
ATOM 3116 O O . TYR A 1 381 ? 0.19 29.109 25.609 1 98.62 381 TYR A O 1
ATOM 3124 N N . VAL A 1 382 ? -1.364 30.703 25.188 1 98.75 382 VAL A N 1
ATOM 3125 C CA . VAL A 1 382 ? -2.029 30.547 26.484 1 98.75 382 VAL A CA 1
ATOM 3126 C C . VAL A 1 382 ? -2.568 29.125 26.625 1 98.75 382 VAL A C 1
ATOM 3128 O O . VAL A 1 382 ? -2.393 28.5 27.672 1 98.75 382 VAL A O 1
ATOM 3131 N N . GLN A 1 383 ? -3.186 28.672 25.578 1 98.62 383 GLN A N 1
ATOM 3132 C CA . GLN A 1 383 ? -3.713 27.312 25.547 1 98.62 383 GLN A CA 1
ATOM 3133 C C . GLN A 1 383 ? -2.594 26.281 25.719 1 98.62 383 GLN A C 1
ATOM 3135 O O . GLN A 1 383 ? -2.762 25.281 26.422 1 98.62 383 GLN A O 1
ATOM 3140 N N . ALA A 1 384 ? -1.446 26.484 25.062 1 98.69 384 ALA A N 1
ATOM 3141 C CA . ALA A 1 384 ? -0.31 25.562 25.141 1 98.69 384 ALA A CA 1
ATOM 3142 C C . ALA A 1 384 ? 0.194 25.438 26.578 1 98.69 384 ALA A C 1
ATOM 3144 O O . ALA A 1 384 ? 0.494 24.328 27.031 1 98.69 384 ALA A O 1
ATOM 3145 N N . ILE A 1 385 ? 0.253 26.531 27.266 1 98.62 385 ILE A N 1
ATOM 3146 C CA . ILE A 1 385 ? 0.73 26.547 28.641 1 98.62 385 ILE A CA 1
ATOM 3147 C C . ILE A 1 385 ? -0.262 25.812 29.547 1 98.62 385 ILE A C 1
ATOM 3149 O O . ILE A 1 385 ? 0.137 25.047 30.422 1 98.62 385 ILE A O 1
ATOM 3153 N N . TYR A 1 386 ? -1.528 26.078 29.328 1 98.62 386 TYR A N 1
ATOM 3154 C CA . TYR A 1 386 ? -2.57 25.375 30.078 1 98.62 386 TYR A CA 1
ATOM 3155 C C . TYR A 1 386 ? -2.438 23.859 29.906 1 98.62 386 TYR A C 1
ATOM 3157 O O . TYR A 1 386 ? -2.451 23.125 30.891 1 98.62 386 TYR A O 1
ATOM 3165 N N . LYS A 1 387 ? -2.264 23.406 28.672 1 98.62 387 LYS A N 1
ATOM 3166 C CA . LYS A 1 387 ? -2.158 21.969 28.406 1 98.62 387 LYS A CA 1
ATOM 3167 C C . LYS A 1 387 ? -0.875 21.391 29 1 98.62 387 LYS A C 1
ATOM 3169 O O . LYS A 1 387 ? -0.863 20.25 29.469 1 98.62 387 LYS A O 1
ATOM 3174 N N . TYR A 1 388 ? 0.222 22.156 28.906 1 98.56 388 TYR A N 1
ATOM 3175 C CA . TYR A 1 388 ? 1.466 21.719 29.531 1 98.56 388 TYR A CA 1
ATOM 3176 C C . TYR A 1 388 ? 1.247 21.375 31 1 98.56 388 TYR A C 1
ATOM 3178 O O . TYR A 1 388 ? 1.667 20.312 31.453 1 98.56 388 TYR A O 1
ATOM 3186 N N . LEU A 1 389 ? 0.531 22.234 31.703 1 98.44 389 LEU A N 1
ATOM 3187 C CA . LEU A 1 389 ? 0.311 22.031 33.125 1 98.44 389 LEU A CA 1
ATOM 3188 C C . LEU A 1 389 ? -0.674 20.906 33.375 1 98.44 389 LEU A C 1
ATOM 3190 O O . LEU A 1 389 ? -0.592 20.219 34.406 1 98.44 389 LEU A O 1
ATOM 3194 N N . GLN A 1 390 ? -1.606 20.719 32.469 1 97.62 390 GLN A N 1
ATOM 3195 C CA . GLN A 1 390 ? -2.537 19.609 32.594 1 97.62 390 GLN A CA 1
ATOM 3196 C C . GLN A 1 390 ? -1.812 18.266 32.469 1 97.62 390 GLN A C 1
ATOM 3198 O O . GLN A 1 390 ? -2.184 17.297 33.094 1 97.62 390 GLN A O 1
ATOM 3203 N N . TYR A 1 391 ? -0.77 18.172 31.609 1 97.5 391 TYR A N 1
ATOM 3204 C CA . TYR A 1 391 ? -0.022 16.953 31.375 1 97.5 391 TYR A CA 1
ATOM 3205 C C . TYR A 1 391 ? 0.97 16.688 32.5 1 97.5 391 TYR A C 1
ATOM 3207 O O . TYR A 1 391 ? 1.19 15.539 32.906 1 97.5 391 TYR A O 1
ATOM 3215 N N . THR A 1 392 ? 1.639 17.672 32.969 1 96.56 392 THR A N 1
ATOM 3216 C CA . THR A 1 392 ? 2.697 17.516 33.969 1 96.56 392 THR A CA 1
ATOM 3217 C C . THR A 1 392 ? 2.164 17.781 35.375 1 96.56 392 THR A C 1
ATOM 3219 O O . THR A 1 392 ? 1.939 16.844 36.156 1 96.56 392 THR A O 1
ATOM 3222 N N . GLY A 1 393 ? 1.664 19.094 35.656 1 91.12 393 GLY A N 1
ATOM 3223 C CA . GLY A 1 393 ? 0.917 19.469 36.844 1 91.12 393 GLY A CA 1
ATOM 3224 C C . GLY A 1 393 ? 1.742 19.391 38.125 1 91.12 393 GLY A C 1
ATOM 3225 O O . GLY A 1 393 ? 1.191 19.359 39.219 1 91.12 393 GLY A O 1
ATOM 3226 N N . GLY A 1 394 ? 3.07 19.219 38.125 1 93.25 394 GLY A N 1
ATOM 3227 C CA . GLY A 1 394 ? 3.906 19.188 39.312 1 93.25 394 GLY A CA 1
ATOM 3228 C C . GLY A 1 394 ? 4.203 20.578 39.844 1 93.25 394 GLY A C 1
ATOM 3229 O O . GLY A 1 394 ? 4.02 21.578 39.156 1 93.25 394 GLY A O 1
ATOM 3230 N N . LYS A 1 395 ? 4.621 20.625 41.062 1 95.88 395 LYS A N 1
ATOM 3231 C CA . LYS A 1 395 ? 4.941 21.891 41.719 1 95.88 395 LYS A CA 1
ATOM 3232 C C . LYS A 1 395 ? 6.008 22.656 40.938 1 95.88 395 LYS A C 1
ATOM 3234 O O . LYS A 1 395 ? 5.926 23.875 40.812 1 95.88 395 LYS A O 1
ATOM 3239 N N . SER A 1 396 ? 6.887 21.938 40.469 1 96.69 396 SER A N 1
ATOM 3240 C CA . SER A 1 396 ? 7.973 22.562 39.719 1 96.69 396 SER A CA 1
ATOM 3241 C C . SER A 1 396 ? 7.473 23.141 38.406 1 96.69 396 SER A C 1
ATOM 3243 O O . SER A 1 396 ? 8.008 24.141 37.906 1 96.69 396 SER A O 1
ATOM 3245 N N . ASP A 1 397 ? 6.48 22.516 37.844 1 97.56 397 ASP A N 1
ATOM 3246 C CA . ASP A 1 397 ? 5.91 23 36.562 1 97.56 397 ASP A CA 1
ATOM 3247 C C . ASP A 1 397 ? 5.125 24.297 36.781 1 97.56 397 ASP A C 1
ATOM 3249 O O . ASP A 1 397 ? 5.238 25.219 35.969 1 97.56 397 ASP A O 1
ATOM 3253 N N . PHE A 1 398 ? 4.34 24.312 37.875 1 97.5 398 PHE A N 1
ATOM 3254 C CA . PHE A 1 398 ? 3.609 25.531 38.188 1 97.5 398 PHE A CA 1
ATOM 3255 C C . PHE A 1 398 ? 4.57 26.672 38.5 1 97.5 398 PHE A C 1
ATOM 3257 O O . PHE A 1 398 ? 4.34 27.812 38.125 1 97.5 398 PHE A O 1
ATOM 3264 N N . LYS A 1 399 ? 5.664 26.391 39.219 1 97.44 399 LYS A N 1
ATOM 3265 C CA . LYS A 1 399 ? 6.676 27.391 39.531 1 97.44 399 LYS A CA 1
ATOM 3266 C C . LYS A 1 399 ? 7.328 27.922 38.25 1 97.44 399 LYS A C 1
ATOM 3268 O O . LYS A 1 399 ? 7.559 29.125 38.125 1 97.44 399 LYS A O 1
ATOM 3273 N N . PHE A 1 400 ? 7.609 27.047 37.375 1 97.31 400 PHE A N 1
ATOM 3274 C CA . PHE A 1 400 ? 8.188 27.422 36.094 1 97.31 400 PHE A CA 1
ATOM 3275 C C . PHE A 1 400 ? 7.285 28.406 35.375 1 97.31 400 PHE A C 1
ATOM 3277 O O . PHE A 1 400 ? 7.75 29.453 34.906 1 97.31 400 PHE A O 1
ATOM 3284 N N . VAL A 1 401 ? 5.992 28.078 35.281 1 98.12 401 VAL A N 1
ATOM 3285 C CA . VAL A 1 401 ? 5.047 28.922 34.562 1 98.12 401 VAL A CA 1
ATOM 3286 C C . VAL A 1 401 ? 4.902 30.266 35.281 1 98.12 401 VAL A C 1
ATOM 3288 O O . VAL A 1 401 ? 4.902 31.312 34.625 1 98.12 401 VAL A O 1
ATOM 3291 N N . ASN A 1 402 ? 4.789 30.219 36.562 1 97.38 402 ASN A N 1
ATOM 3292 C CA . ASN A 1 402 ? 4.637 31.438 37.344 1 97.38 402 ASN A CA 1
ATOM 3293 C C . ASN A 1 402 ? 5.848 32.375 37.219 1 97.38 402 ASN A C 1
ATOM 3295 O O . ASN A 1 402 ? 5.695 33.562 37.062 1 97.38 402 ASN A O 1
ATOM 3299 N N . ASP A 1 403 ? 7.055 31.812 37.219 1 96.75 403 ASP A N 1
ATOM 3300 C CA . ASP A 1 403 ? 8.289 32.594 37.281 1 96.75 403 ASP A CA 1
ATOM 3301 C C . ASP A 1 403 ? 8.703 33.062 35.875 1 96.75 403 ASP A C 1
ATOM 3303 O O . ASP A 1 403 ? 9.219 34.188 35.75 1 96.75 403 ASP A O 1
ATOM 3307 N N . ARG A 1 404 ? 8.406 32.25 34.938 1 96.31 404 ARG A N 1
ATOM 3308 C CA . ARG A 1 404 ? 9.055 32.531 33.656 1 96.31 404 ARG A CA 1
ATOM 3309 C C . ARG A 1 404 ? 8.039 32.969 32.594 1 96.31 404 ARG A C 1
ATOM 3311 O O . ARG A 1 404 ? 8.398 33.656 31.641 1 96.31 404 ARG A O 1
ATOM 3318 N N . LEU A 1 405 ? 6.75 32.594 32.781 1 98 405 LEU A N 1
ATOM 3319 C CA . LEU A 1 405 ? 5.852 32.75 31.656 1 98 405 LEU A CA 1
ATOM 3320 C C . LEU A 1 405 ? 4.648 33.594 32.031 1 98 405 LEU A C 1
ATOM 3322 O O . LEU A 1 405 ? 4.047 34.25 31.156 1 98 405 LEU A O 1
ATOM 3326 N N . PHE A 1 406 ? 4.227 33.688 33.281 1 97.38 406 PHE A N 1
ATOM 3327 C CA . PHE A 1 406 ? 2.949 34.25 33.688 1 97.38 406 PHE A CA 1
ATOM 3328 C C . PHE A 1 406 ? 2.883 35.75 33.344 1 97.38 406 PHE A C 1
ATOM 3330 O O . PHE A 1 406 ? 1.834 36.25 32.938 1 97.38 406 PHE A O 1
ATOM 3337 N N . ASP A 1 407 ? 3.977 36.5 33.531 1 96.38 407 ASP A N 1
ATOM 3338 C CA . ASP A 1 407 ? 3.994 37.938 33.219 1 96.38 407 ASP A CA 1
ATOM 3339 C C . ASP A 1 407 ? 3.699 38.156 31.75 1 96.38 407 ASP A C 1
ATOM 3341 O O . ASP A 1 407 ? 3.061 39.156 31.391 1 96.38 407 ASP A O 1
ATOM 3345 N N . LYS A 1 408 ? 4.242 37.312 30.969 1 97.5 408 LYS A N 1
ATOM 3346 C CA . LYS A 1 408 ? 3.971 37.406 29.531 1 97.5 408 LYS A CA 1
ATOM 3347 C C . LYS A 1 408 ? 2.502 37.125 29.219 1 97.5 408 LYS A C 1
ATOM 3349 O O . LYS A 1 408 ? 1.932 37.719 28.297 1 97.5 408 LYS A O 1
ATOM 3354 N N . LEU A 1 409 ? 1.88 36.25 29.922 1 98.38 409 LEU A N 1
ATOM 3355 C CA . LEU A 1 409 ? 0.454 36 29.766 1 98.38 409 LEU A CA 1
ATOM 3356 C C . LEU A 1 409 ? -0.366 37.219 30.125 1 98.38 409 LEU A C 1
ATOM 3358 O O . LEU A 1 409 ? -1.332 37.562 29.422 1 98.38 409 LEU A O 1
ATOM 3362 N N . ILE A 1 410 ? 0.038 37.875 31.188 1 97.88 410 ILE A N 1
ATOM 3363 C CA . ILE A 1 410 ? -0.624 39.125 31.594 1 97.88 410 ILE A CA 1
ATOM 3364 C C . ILE A 1 410 ? -0.486 40.156 30.484 1 97.88 410 ILE A C 1
ATOM 3366 O O . ILE A 1 410 ? -1.461 40.812 30.125 1 97.88 410 ILE A O 1
ATOM 3370 N N . GLU A 1 411 ? 0.7 40.188 29.969 1 98.12 411 GLU A N 1
ATOM 3371 C CA . GLU A 1 411 ? 0.957 41.156 28.891 1 98.12 411 GLU A CA 1
ATOM 3372 C C . GLU A 1 411 ? 0.042 40.875 27.688 1 98.12 411 GLU A C 1
ATOM 3374 O O . GLU A 1 411 ? -0.496 41.812 27.094 1 98.12 411 GLU A O 1
ATOM 3379 N N . ILE A 1 412 ? -0.137 39.656 27.328 1 98.5 412 ILE A N 1
ATOM 3380 C CA . ILE A 1 412 ? -0.965 39.25 26.188 1 98.5 412 ILE A CA 1
ATOM 3381 C C . ILE A 1 412 ? -2.41 39.688 26.438 1 98.5 412 ILE A C 1
ATOM 3383 O O . ILE A 1 412 ? -3.008 40.375 25.594 1 98.5 412 ILE A O 1
ATOM 3387 N N . ILE A 1 413 ? -2.977 39.375 27.609 1 98.44 413 ILE A N 1
ATOM 3388 C CA . ILE A 1 413 ? -4.375 39.656 27.906 1 98.44 413 ILE A CA 1
ATOM 3389 C C . ILE A 1 413 ? -4.586 41.188 27.953 1 98.44 413 ILE A C 1
ATOM 3391 O O . ILE A 1 413 ? -5.578 41.688 27.438 1 98.44 413 ILE A O 1
ATOM 3395 N N . GLU A 1 414 ? -3.68 41.875 28.516 1 98 414 GLU A N 1
ATOM 3396 C CA . GLU A 1 414 ? -3.785 43.344 28.609 1 98 414 GLU A CA 1
ATOM 3397 C C . GLU A 1 414 ? -3.717 44 27.234 1 98 414 GLU A C 1
ATOM 3399 O O . GLU A 1 414 ? -4.488 44.906 26.938 1 98 414 GLU A O 1
ATOM 3404 N N . SER A 1 415 ? -2.814 43.531 26.453 1 98.44 415 SER A N 1
ATOM 3405 C CA . SER A 1 415 ? -2.654 44.062 25.109 1 98.44 415 SER A CA 1
ATOM 3406 C C . SER A 1 415 ? -3.91 43.844 24.281 1 98.44 415 SER A C 1
ATOM 3408 O O . SER A 1 415 ? -4.332 44.75 23.547 1 98.44 415 SER A O 1
ATOM 3410 N N . TYR A 1 416 ? -4.5 42.656 24.359 1 98.38 416 TYR A N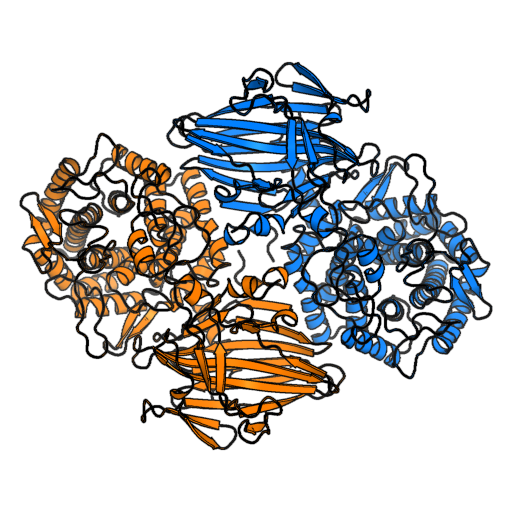 1
ATOM 3411 C CA . TYR A 1 416 ? -5.723 42.375 23.625 1 98.38 416 TYR A CA 1
ATOM 3412 C C . TYR A 1 416 ? -6.887 43.188 24.156 1 98.38 416 TYR A C 1
ATOM 3414 O O . TYR A 1 416 ? -7.773 43.594 23.391 1 98.38 416 TYR A O 1
ATOM 3422 N N . SER A 1 417 ? -6.914 43.469 25.422 1 97.94 417 SER A N 1
ATOM 3423 C CA . SER A 1 417 ? -7.992 44.219 26.062 1 97.94 417 SER A CA 1
ATOM 3424 C C . SER A 1 417 ? -7.945 45.719 25.672 1 97.94 417 SER A C 1
ATOM 3426 O O . SER A 1 417 ? -8.984 46.344 25.453 1 97.94 417 SER A O 1
ATOM 3428 N N . ILE A 1 418 ? -6.77 46.25 25.547 1 96.69 418 ILE A N 1
ATOM 3429 C CA . ILE A 1 418 ? -6.605 47.688 25.312 1 96.69 418 ILE A CA 1
ATOM 3430 C C . ILE A 1 418 ? -6.461 47.938 23.828 1 96.69 418 ILE A C 1
ATOM 3432 O O . ILE A 1 418 ? -6.875 49 23.328 1 96.69 418 ILE A O 1
ATOM 3436 N N . GLY A 1 419 ? -5.832 47.031 23.141 1 97.38 419 GLY A N 1
ATOM 3437 C CA . GLY A 1 419 ? -5.488 47.219 21.75 1 97.38 419 GLY A CA 1
ATOM 3438 C C . GLY A 1 419 ? -4 47.062 21.469 1 97.38 419 GLY A C 1
ATOM 3439 O O . GLY A 1 419 ? -3.178 47.5 22.281 1 97.38 419 GLY A O 1
ATOM 3440 N N . THR A 1 420 ? -3.668 46.469 20.375 1 97.19 420 THR A N 1
ATOM 3441 C CA . THR A 1 420 ? -2.281 46.281 19.953 1 97.19 420 THR A CA 1
ATOM 3442 C C . THR A 1 420 ? -2.145 46.375 18.438 1 97.19 420 THR A C 1
ATOM 3444 O O . THR A 1 420 ? -2.988 46.969 17.781 1 97.19 420 THR A O 1
ATOM 3447 N N . ASP A 1 421 ? -1.037 45.969 17.859 1 95.38 421 ASP A N 1
ATOM 3448 C CA . ASP A 1 421 ? -0.756 46.094 16.438 1 95.38 421 ASP A CA 1
ATOM 3449 C C . ASP A 1 421 ? -1.777 45.312 15.602 1 95.38 421 ASP A C 1
ATOM 3451 O O . ASP A 1 421 ? -2.439 44.406 16.109 1 95.38 421 ASP A O 1
ATOM 3455 N N . PHE A 1 422 ? -1.99 45.719 14.219 1 95 422 PHE A N 1
ATOM 3456 C CA . PHE A 1 422 ? -2.797 45.062 13.219 1 95 422 PHE A CA 1
ATOM 3457 C C . PHE A 1 422 ? -4.277 45.125 13.562 1 95 422 PHE A C 1
ATOM 3459 O O . PHE A 1 422 ? -5.035 44.188 13.305 1 95 422 PHE A O 1
ATOM 3466 N N . SER A 1 423 ? -4.637 46.219 14.289 1 95.44 423 SER A N 1
ATOM 3467 C CA . SER A 1 423 ? -6.023 46.531 14.648 1 95.44 423 SER A CA 1
ATOM 3468 C C . SER A 1 423 ? -6.605 45.406 15.531 1 95.44 423 SER A C 1
ATOM 3470 O O . SER A 1 423 ? -7.781 45.062 15.406 1 95.44 423 SER A O 1
ATOM 3472 N N . ILE A 1 424 ? -5.781 44.781 16.297 1 97.56 424 ILE A N 1
ATOM 3473 C CA . ILE A 1 424 ? -6.223 43.781 17.266 1 97.56 424 ILE A CA 1
ATOM 3474 C C . ILE A 1 424 ? -6.578 44.438 18.578 1 97.56 424 ILE A C 1
ATOM 3476 O O . ILE A 1 424 ? -5.766 45.188 19.156 1 97.56 424 ILE A O 1
ATOM 3480 N N . GLY A 1 425 ? -7.785 44.156 19.016 1 98 425 GLY A N 1
ATOM 3481 C CA . GLY A 1 425 ? -8.203 44.75 20.281 1 98 425 GLY A CA 1
ATOM 3482 C C . GLY A 1 425 ? -9.633 44.406 20.656 1 98 425 GLY A C 1
ATOM 3483 O O . GLY A 1 425 ? -10.414 43.969 19.797 1 98 425 GLY A O 1
ATOM 3484 N N . MET A 1 426 ? -9.922 44.625 21.875 1 98.44 426 MET A N 1
ATOM 3485 C CA . MET A 1 426 ? -11.258 44.344 22.391 1 98.44 426 MET A CA 1
ATOM 3486 C C . MET A 1 426 ? -12.188 45.5 22.156 1 98.44 426 MET A C 1
ATOM 3488 O O . MET A 1 426 ? -11.82 46.656 22.406 1 98.44 426 MET A O 1
ATOM 3492 N N . ASP A 1 427 ? -13.328 45.281 21.719 1 97.94 427 ASP A N 1
ATOM 3493 C CA . ASP A 1 427 ? -14.352 46.312 21.516 1 97.94 427 ASP A CA 1
ATOM 3494 C C . ASP A 1 427 ? -15.234 46.469 22.75 1 97.94 427 ASP A C 1
ATOM 3496 O O . ASP A 1 427 ? -15.062 45.719 23.734 1 97.94 427 ASP A O 1
ATOM 3500 N N . LYS A 1 428 ? -16.234 47.281 22.656 1 97 428 LYS A N 1
ATOM 3501 C CA . LYS A 1 428 ? -17.094 47.625 23.781 1 97 428 LYS A CA 1
ATOM 3502 C C . LYS A 1 428 ? -17.922 46.406 24.234 1 97 428 LYS A C 1
ATOM 3504 O O . LYS A 1 428 ? -18.297 46.281 25.391 1 97 428 LYS A O 1
ATOM 3509 N N . ASP A 1 429 ? -18.156 45.531 23.312 1 97.75 429 ASP A N 1
ATOM 3510 C CA . ASP A 1 429 ? -18.922 44.344 23.641 1 97.75 429 ASP A CA 1
ATOM 3511 C C . ASP A 1 429 ? -18.031 43.25 24.219 1 97.75 429 ASP A C 1
ATOM 3513 O O . ASP A 1 429 ? -18.453 42.094 24.328 1 97.75 429 ASP A O 1
ATOM 3517 N N . SER A 1 430 ? -16.75 43.469 24.422 1 98.44 430 SER A N 1
ATOM 3518 C CA . SER A 1 430 ? -15.766 42.625 25.062 1 98.44 430 SER A CA 1
ATOM 3519 C C . SER A 1 430 ? -15.242 41.562 24.109 1 98.44 430 SER A C 1
ATOM 3521 O O . SER A 1 430 ? -14.516 40.656 24.516 1 98.44 430 SER A O 1
ATOM 3523 N N . LEU A 1 431 ? -15.672 41.594 22.844 1 98.62 431 LEU A N 1
ATOM 3524 C CA . LEU A 1 431 ? -15.141 40.688 21.828 1 98.62 431 LEU A CA 1
ATOM 3525 C C . LEU A 1 431 ? -13.922 41.281 21.141 1 98.62 431 LEU A C 1
ATOM 3527 O O . LEU A 1 431 ? -13.742 42.5 21.141 1 98.62 431 LEU A O 1
ATOM 3531 N N . ILE A 1 432 ? -13.094 40.469 20.562 1 98.69 432 ILE A N 1
ATOM 3532 C CA . ILE A 1 432 ? -11.852 40.906 19.938 1 98.69 432 ILE A CA 1
ATOM 3533 C C . ILE A 1 432 ? -12.094 41.188 18.453 1 98.69 432 ILE A C 1
ATOM 3535 O O . ILE A 1 432 ? -12.578 40.312 17.734 1 98.69 432 ILE A O 1
ATOM 3539 N N . HIS A 1 433 ? -11.766 42.344 18.078 1 97.56 433 HIS A N 1
ATOM 3540 C CA . HIS A 1 433 ? -11.664 42.719 16.672 1 97.56 433 HIS A CA 1
ATOM 3541 C C . HIS A 1 433 ? -10.242 42.5 16.156 1 97.56 433 HIS A C 1
ATOM 3543 O O . HIS A 1 433 ? -9.273 42.781 16.875 1 97.56 433 HIS A O 1
ATOM 3549 N N . ALA A 1 434 ? -10.102 42.094 14.883 1 95.69 434 ALA A N 1
ATOM 3550 C CA . ALA A 1 434 ? -8.766 41.844 14.328 1 95.69 434 ALA A CA 1
ATOM 3551 C C . ALA A 1 434 ? -8.719 42.219 12.852 1 95.69 434 ALA A C 1
ATOM 3553 O O . ALA A 1 434 ? -9.578 41.781 12.07 1 95.69 434 ALA A O 1
ATOM 3554 N N . GLY A 1 435 ? -7.656 43 12.453 1 93.12 435 GLY A N 1
ATOM 3555 C CA . GLY A 1 435 ? -7.344 43.25 11.055 1 93.12 435 GLY A CA 1
ATOM 3556 C C . GLY A 1 435 ? -8.062 44.438 10.477 1 93.12 435 GLY A C 1
ATOM 3557 O O . GLY A 1 435 ? -9.117 44.844 10.977 1 93.12 435 GLY A O 1
ATOM 3558 N N . ASN A 1 436 ? -7.488 45 9.508 1 91.31 436 ASN A N 1
ATOM 3559 C CA . ASN A 1 436 ? -8.016 46.094 8.664 1 91.31 436 ASN A CA 1
ATOM 3560 C C . ASN A 1 436 ? -7.242 46.188 7.352 1 91.31 436 ASN A C 1
ATOM 3562 O O . ASN A 1 436 ? -6.105 45.719 7.254 1 91.31 436 ASN A O 1
ATOM 3566 N N . GLY A 1 437 ? -7.906 46.625 6.324 1 90.62 437 GLY A N 1
ATOM 3567 C CA . GLY A 1 437 ? -7.227 46.812 5.055 1 90.62 437 GLY A CA 1
ATOM 3568 C C . GLY A 1 437 ? -6.672 45.531 4.461 1 90.62 437 GLY A C 1
ATOM 3569 O O . GLY A 1 437 ? -7.422 44.594 4.191 1 90.62 437 GLY A O 1
ATOM 3570 N N . LEU A 1 438 ? -5.359 45.469 4.434 1 90.81 438 LEU A N 1
ATOM 3571 C CA . LEU A 1 438 ? -4.707 44.344 3.775 1 90.81 438 LEU A CA 1
ATOM 3572 C C . LEU A 1 438 ? -4.051 43.438 4.797 1 90.81 438 LEU A C 1
ATOM 3574 O O . LEU A 1 438 ? -3.275 42.531 4.434 1 90.81 438 LEU A O 1
ATOM 3578 N N . ASP A 1 439 ? -4.48 43.562 6.039 1 89.88 439 ASP A N 1
ATOM 3579 C CA . ASP A 1 439 ? -3.867 42.781 7.105 1 89.88 439 ASP A CA 1
ATOM 3580 C C . ASP A 1 439 ? -4.223 41.281 6.973 1 89.88 439 ASP A C 1
ATOM 3582 O O . ASP A 1 439 ? -5.367 40.938 6.664 1 89.88 439 ASP A O 1
ATOM 3586 N N . GLN A 1 440 ? -3.291 40.438 7.086 1 90.94 440 GLN A N 1
ATOM 3587 C CA . GLN A 1 440 ? -3.443 38.969 7.16 1 90.94 440 GLN A CA 1
ATOM 3588 C C . GLN A 1 440 ? -3.154 38.469 8.562 1 90.94 440 GLN A C 1
ATOM 3590 O O . GLN A 1 440 ? -2.021 38.094 8.875 1 90.94 440 GLN A O 1
ATOM 3595 N N . VAL A 1 441 ? -4.195 38.344 9.391 1 93.56 441 VAL A N 1
ATOM 3596 C CA . VAL A 1 441 ? -3.873 38.156 10.805 1 93.56 441 VAL A CA 1
ATOM 3597 C C . VAL A 1 441 ? -4.434 36.844 11.305 1 93.56 441 VAL A C 1
ATOM 3599 O O . VAL A 1 441 ? -4.035 36.344 12.367 1 93.56 441 VAL A O 1
ATOM 3602 N N . THR A 1 442 ? -5.379 36.188 10.633 1 95.44 442 THR A N 1
ATOM 3603 C CA . THR A 1 442 ? -5.859 34.844 11 1 95.44 442 THR A CA 1
ATOM 3604 C C . THR A 1 442 ? -5.148 33.781 10.188 1 95.44 442 THR A C 1
ATOM 3606 O O . THR A 1 442 ? -4.352 34.094 9.297 1 95.44 442 THR A O 1
ATOM 3609 N N . TRP A 1 443 ? -5.352 32.531 10.555 1 95.5 443 TRP A N 1
ATOM 3610 C CA . TRP A 1 443 ? -4.672 31.453 9.82 1 95.5 443 TRP A CA 1
ATOM 3611 C C . TRP A 1 443 ? -5.172 31.391 8.375 1 95.5 443 TRP A C 1
ATOM 3613 O O . TRP A 1 443 ? -4.504 30.812 7.512 1 95.5 443 TRP A O 1
ATOM 3623 N N . MET A 1 444 ? -6.414 31.891 8.047 1 95.44 444 MET A N 1
ATOM 3624 C CA . MET A 1 444 ? -6.898 32.031 6.68 1 95.44 444 MET A CA 1
ATOM 3625 C C . MET A 1 444 ? -6.477 33.375 6.094 1 95.44 444 MET A C 1
ATOM 3627 O O . MET A 1 444 ? -7.316 34.25 5.875 1 95.44 444 MET A O 1
ATOM 3631 N N . ASP A 1 445 ? -5.199 33.562 5.66 1 85.94 445 ASP A N 1
ATOM 3632 C CA . ASP A 1 445 ? -4.602 34.875 5.453 1 85.94 445 ASP A CA 1
ATOM 3633 C C . ASP A 1 445 ? -4.02 35 4.047 1 85.94 445 ASP A C 1
ATOM 3635 O O . ASP A 1 445 ? -3.08 35.781 3.826 1 85.94 445 ASP A O 1
ATOM 3639 N N . VAL A 1 446 ? -4.562 34.531 3.104 1 87.75 446 VAL A N 1
ATOM 3640 C CA . VAL A 1 446 ? -3.934 34.594 1.789 1 87.75 446 VAL A CA 1
ATOM 3641 C C . VAL A 1 446 ? -4.312 35.875 1.091 1 87.75 446 VAL A C 1
ATOM 3643 O O . VAL A 1 446 ? -5.473 36.312 1.127 1 87.75 446 VAL A O 1
ATOM 3646 N N . ARG A 1 447 ? -3.291 36.562 0.615 1 86.81 447 ARG A N 1
ATOM 3647 C CA . ARG A 1 447 ? -3.443 37.75 -0.175 1 86.81 447 ARG A CA 1
ATOM 3648 C C . ARG A 1 447 ? -2.697 37.656 -1.499 1 86.81 447 ARG A C 1
ATOM 3650 O O . ARG A 1 447 ? -1.576 37.156 -1.546 1 86.81 447 ARG A O 1
ATOM 3657 N N . VAL A 1 448 ? -3.371 38 -2.604 1 88.56 448 VAL A N 1
ATOM 3658 C CA . VAL A 1 448 ? -2.758 38.062 -3.926 1 88.56 448 VAL A CA 1
ATOM 3659 C C . VAL A 1 448 ? -2.695 39.5 -4.391 1 88.56 448 VAL A C 1
ATOM 3661 O O . VAL A 1 448 ? -3.688 40.062 -4.883 1 88.56 448 VAL A O 1
ATOM 3664 N N . GLY A 1 449 ? -1.559 40.062 -4.34 1 85 449 GLY A N 1
ATOM 3665 C CA . GLY A 1 449 ? -1.487 41.5 -4.578 1 85 449 GLY A CA 1
ATOM 3666 C C . GLY A 1 449 ? -2.344 42.312 -3.619 1 85 449 GLY A C 1
ATOM 3667 O O . GLY A 1 449 ? -2.188 42.188 -2.4 1 85 449 GLY A O 1
ATOM 3668 N N . GLU A 1 450 ? -3.195 42.875 -4.145 1 88.38 450 GLU A N 1
ATOM 3669 C CA . GLU A 1 450 ? -4.09 43.719 -3.328 1 88.38 450 GLU A CA 1
ATOM 3670 C C . GLU A 1 450 ? -5.41 43 -3.068 1 88.38 450 GLU A C 1
ATOM 3672 O O . GLU A 1 450 ? -6.262 43.5 -2.334 1 88.38 450 GLU A O 1
ATOM 3677 N N . LEU A 1 451 ? -5.438 41.844 -3.518 1 88 451 LEU A N 1
ATOM 3678 C CA . LEU A 1 451 ? -6.648 41.062 -3.322 1 88 451 LEU A CA 1
ATOM 3679 C C . LEU A 1 451 ? -6.539 40.188 -2.076 1 88 451 LEU A C 1
ATOM 3681 O O . LEU A 1 451 ? -5.73 39.281 -2.031 1 88 451 LEU A O 1
ATOM 3685 N N . VAL A 1 452 ? -7.32 40.5 -1.136 1 88.44 452 VAL A N 1
ATOM 3686 C CA . VAL A 1 452 ? -7.453 39.625 0.032 1 88.44 452 VAL A CA 1
ATOM 3687 C C . VAL A 1 452 ? -8.477 38.531 -0.25 1 88.44 452 VAL A C 1
ATOM 3689 O O . VAL A 1 452 ? -9.68 38.781 -0.242 1 88.44 452 VAL A O 1
ATOM 3692 N N . VAL A 1 453 ? -8.109 37.344 -0.416 1 89.44 453 VAL A N 1
ATOM 3693 C CA . VAL A 1 453 ? -8.945 36.25 -0.889 1 89.44 453 VAL A CA 1
ATOM 3694 C C . VAL A 1 453 ? -9.977 35.875 0.176 1 89.44 453 VAL A C 1
ATOM 3696 O O . VAL A 1 453 ? -11.117 35.562 -0.145 1 89.44 453 VAL A O 1
ATOM 3699 N N . THR A 1 454 ? -9.625 35.844 1.4 1 90 454 THR A N 1
ATOM 3700 C CA . THR A 1 454 ? -10.516 35.562 2.521 1 90 454 THR A CA 1
ATOM 3701 C C . THR A 1 454 ? -10.422 36.656 3.576 1 90 454 THR A C 1
ATOM 3703 O O . THR A 1 454 ? -9.844 36.469 4.648 1 90 454 THR A O 1
ATOM 3706 N N . PRO A 1 455 ? -11.07 37.781 3.246 1 85.88 455 PRO A N 1
ATOM 3707 C CA . PRO A 1 455 ? -11.008 38.875 4.219 1 85.88 455 PRO A CA 1
ATOM 3708 C C . PRO A 1 455 ? -11.828 38.594 5.477 1 85.88 455 PRO A C 1
ATOM 3710 O O . PRO A 1 455 ? -13.047 38.438 5.402 1 85.88 455 PRO A O 1
ATOM 3713 N N . ARG A 1 456 ? -11.219 38.25 6.531 1 92.81 456 ARG A N 1
ATOM 3714 C CA . ARG A 1 456 ? -11.883 37.938 7.781 1 92.81 456 ARG A CA 1
ATOM 3715 C C . ARG A 1 456 ? -11.664 39 8.828 1 92.81 456 ARG A C 1
ATOM 3717 O O . ARG A 1 456 ? -11.469 38.719 10.008 1 92.81 456 ARG A O 1
ATOM 3724 N N . HIS A 1 457 ? -11.688 40.219 8.375 1 93.88 457 HIS A N 1
ATOM 3725 C CA . HIS A 1 457 ? -11.578 41.375 9.281 1 93.88 457 HIS A CA 1
ATOM 3726 C C . HIS A 1 457 ? -12.859 41.562 10.086 1 93.88 457 HIS A C 1
ATOM 3728 O O . HIS A 1 457 ? -13.953 41.344 9.57 1 93.88 457 HIS A O 1
ATOM 3734 N N . GLY A 1 458 ? -12.75 42 11.242 1 96.25 458 GLY A N 1
ATOM 3735 C CA . GLY A 1 458 ? -13.828 42.062 12.219 1 96.25 458 GLY A CA 1
ATOM 3736 C C . GLY A 1 458 ? -13.578 41.188 13.438 1 96.25 458 GLY A C 1
ATOM 3737 O O . GLY A 1 458 ? -12.508 41.25 14.047 1 96.25 458 GLY A O 1
ATOM 3738 N N . LYS A 1 459 ? -14.648 40.469 13.781 1 98.25 459 LYS A N 1
ATOM 3739 C CA . LYS A 1 459 ? -14.547 39.562 14.93 1 98.25 459 LYS A CA 1
ATOM 3740 C C . LYS A 1 459 ? -14.68 38.125 14.492 1 98.25 459 LYS A C 1
ATOM 3742 O O . LYS A 1 459 ? -15.773 37.562 14.508 1 98.25 459 LYS A O 1
ATOM 3747 N N . PRO A 1 460 ? -13.562 37.469 14.148 1 97.88 460 PRO A N 1
ATOM 3748 C CA . PRO A 1 460 ? -13.609 36.094 13.711 1 97.88 460 PRO A CA 1
ATOM 3749 C C . PRO A 1 460 ? -14.016 35.125 14.836 1 97.88 460 PRO A C 1
ATOM 3751 O O . PRO A 1 460 ? -13.617 35.312 15.984 1 97.88 460 PRO A O 1
ATOM 3754 N N . VAL A 1 461 ? -14.703 34.125 14.547 1 98.56 461 VAL A N 1
ATOM 3755 C CA . VAL A 1 461 ? -15.359 33.25 15.516 1 98.56 461 VAL A CA 1
ATOM 3756 C C . VAL A 1 461 ? -14.305 32.531 16.328 1 98.56 461 VAL A C 1
ATOM 3758 O O . VAL A 1 461 ? -14.422 32.406 17.562 1 98.56 461 VAL A O 1
ATOM 3761 N N . GLU A 1 462 ? -13.219 31.922 15.727 1 98.62 462 GLU A N 1
ATOM 3762 C CA . GLU A 1 462 ? -12.242 31.141 16.453 1 98.62 462 GLU A CA 1
ATOM 3763 C C . GLU A 1 462 ? -11.406 32 17.391 1 98.62 462 GLU A C 1
ATOM 3765 O O . GLU A 1 462 ? -10.961 31.562 18.453 1 98.62 462 GLU A O 1
ATOM 3770 N N . ILE A 1 463 ? -11.227 33.281 16.953 1 98.56 463 ILE A N 1
ATOM 3771 C CA . ILE A 1 463 ? -10.445 34.188 17.781 1 98.56 463 ILE A CA 1
ATOM 3772 C C . ILE A 1 463 ? -11.195 34.469 19.078 1 98.56 463 ILE A C 1
ATOM 3774 O O . ILE A 1 463 ? -10.594 34.469 20.156 1 98.56 463 ILE A O 1
ATOM 3778 N N . ASN A 1 464 ? -12.414 34.656 18.953 1 98.81 464 ASN A N 1
ATOM 3779 C CA . ASN A 1 464 ? -13.195 35 20.141 1 98.81 464 ASN A CA 1
ATOM 3780 C C . ASN A 1 464 ? -13.477 33.781 20.984 1 98.81 464 ASN A C 1
ATOM 3782 O O . ASN A 1 464 ? -13.633 33.875 22.203 1 98.81 464 ASN A O 1
ATOM 3786 N N . ALA A 1 465 ? -13.539 32.562 20.375 1 98.81 465 ALA A N 1
ATOM 3787 C CA . ALA A 1 465 ? -13.531 31.344 21.172 1 98.81 465 ALA A CA 1
ATOM 3788 C C . ALA A 1 465 ? -12.234 31.203 21.953 1 98.81 465 ALA A C 1
ATOM 3790 O O . ALA A 1 465 ? -12.258 30.859 23.141 1 98.81 465 ALA A O 1
ATOM 3791 N N . LEU A 1 466 ? -11.125 31.484 21.344 1 98.88 466 LEU A N 1
ATOM 3792 C CA . LEU A 1 466 ? -9.812 31.406 21.969 1 98.88 466 LEU A CA 1
ATOM 3793 C C . LEU A 1 466 ? -9.68 32.469 23.062 1 98.88 466 LEU A C 1
ATOM 3795 O O . LEU A 1 466 ? -9.047 32.25 24.094 1 98.88 466 LEU A O 1
ATOM 3799 N N . TRP A 1 467 ? -10.266 33.625 22.797 1 98.81 467 TRP A N 1
ATOM 3800 C CA . TRP A 1 467 ? -10.242 34.719 23.766 1 98.81 467 TRP A CA 1
ATOM 3801 C C . TRP A 1 467 ? -10.969 34.312 25.047 1 98.81 467 TRP A C 1
ATOM 3803 O O . TRP A 1 467 ? -10.422 34.469 26.141 1 98.81 467 TRP A O 1
ATOM 3813 N N . TYR A 1 468 ? -12.195 33.812 24.891 1 98.88 468 TYR A N 1
ATOM 3814 C CA . TYR A 1 468 ? -12.938 33.312 26.047 1 98.88 468 TYR A CA 1
ATOM 3815 C C . TYR A 1 468 ? -12.133 32.25 26.797 1 98.88 468 TYR A C 1
ATOM 3817 O O . TYR A 1 468 ? -12.023 32.312 28.016 1 98.88 468 TYR A O 1
ATOM 3825 N N . ASN A 1 469 ? -11.586 31.312 26.062 1 98.81 469 ASN A N 1
ATOM 3826 C CA . ASN A 1 469 ? -10.773 30.25 26.625 1 98.81 469 ASN A CA 1
ATOM 3827 C C . ASN A 1 469 ? -9.578 30.797 27.406 1 98.81 469 ASN A C 1
ATOM 3829 O O . ASN A 1 469 ? -9.273 30.312 28.5 1 98.81 469 ASN A O 1
ATOM 3833 N N . ALA A 1 470 ? -8.898 31.766 26.828 1 98.81 470 ALA A N 1
ATOM 3834 C CA . ALA A 1 470 ? -7.73 32.375 27.453 1 98.81 470 ALA A CA 1
ATOM 3835 C C . ALA A 1 470 ? -8.102 33.031 28.781 1 98.81 470 ALA A C 1
ATOM 3837 O O . ALA A 1 470 ? -7.367 32.906 29.766 1 98.81 470 ALA A O 1
ATOM 3838 N N . LEU A 1 471 ? -9.234 33.75 28.828 1 98.81 471 LEU A N 1
ATOM 3839 C CA . LEU A 1 471 ? -9.688 34.406 30.047 1 98.81 471 LEU A CA 1
ATOM 3840 C C . LEU A 1 471 ? -9.984 33.375 31.125 1 98.81 471 LEU A C 1
ATOM 3842 O O . LEU A 1 471 ? -9.648 33.562 32.312 1 98.81 471 LEU A O 1
ATOM 3846 N N . CYS A 1 472 ? -10.617 32.312 30.734 1 98.81 472 CYS A N 1
ATOM 3847 C CA . CYS A 1 472 ? -10.906 31.25 31.688 1 98.81 472 CYS A CA 1
ATOM 3848 C C . CYS A 1 472 ? -9.617 30.641 32.219 1 98.81 472 CYS A C 1
ATOM 3850 O O . CYS A 1 472 ? -9.516 30.344 33.406 1 98.81 472 CYS A O 1
ATOM 3852 N N . ILE A 1 473 ? -8.617 30.438 31.359 1 98.75 473 ILE A N 1
ATOM 3853 C CA . ILE A 1 473 ? -7.328 29.875 31.766 1 98.75 473 ILE A CA 1
ATOM 3854 C C . ILE A 1 473 ? -6.621 30.828 32.719 1 98.75 473 ILE A C 1
ATOM 3856 O O . ILE A 1 473 ? -6.039 30.406 33.719 1 98.75 473 ILE A O 1
ATOM 3860 N N . MET A 1 474 ? -6.691 32.125 32.438 1 98.62 474 MET A N 1
ATOM 3861 C CA . MET A 1 474 ? -6.062 33.125 33.312 1 98.62 474 MET A CA 1
ATOM 3862 C C . MET A 1 474 ? -6.695 33.125 34.688 1 98.62 474 MET A C 1
ATOM 3864 O O . MET A 1 474 ? -6.004 33.281 35.688 1 98.62 474 MET A O 1
ATOM 3868 N N . ASN A 1 475 ? -8.016 33.031 34.688 1 98.31 475 ASN A N 1
ATOM 3869 C CA . ASN A 1 475 ? -8.695 32.906 36 1 98.31 475 ASN A CA 1
ATOM 3870 C C . ASN A 1 475 ? -8.211 31.672 36.75 1 98.31 475 ASN A C 1
ATOM 3872 O O . ASN A 1 475 ? -7.93 31.75 37.938 1 98.31 475 ASN A O 1
ATOM 3876 N N . TRP A 1 476 ? -8.117 30.562 36.062 1 98.06 476 TRP A N 1
ATOM 3877 C CA . TRP A 1 476 ? -7.664 29.312 36.656 1 98.06 476 TRP A CA 1
ATOM 3878 C C . TRP A 1 476 ? -6.234 29.438 37.156 1 98.06 476 TRP A C 1
ATOM 3880 O O . TRP A 1 476 ? -5.922 29 38.281 1 98.06 476 TRP A O 1
ATOM 3890 N N . LEU A 1 477 ? -5.324 30.031 36.375 1 98 477 LEU A N 1
ATOM 3891 C CA . LEU A 1 477 ? -3.932 30.219 36.781 1 98 477 LEU A CA 1
ATOM 3892 C C . LEU A 1 477 ? -3.822 31.141 37.969 1 98 477 LEU A C 1
ATOM 3894 O O . LEU A 1 477 ? -2.994 30.922 38.875 1 98 477 LEU A O 1
ATOM 3898 N N . SER A 1 478 ? -4.641 32.156 37.938 1 97.44 478 SER A N 1
ATOM 3899 C CA . SER A 1 478 ? -4.629 33.094 39.031 1 97.44 478 SER A CA 1
ATOM 3900 C C . SER A 1 478 ? -4.984 32.406 40.344 1 97.44 478 SER A C 1
ATOM 3902 O O . SER A 1 478 ? -4.367 32.656 41.375 1 97.44 478 SER A O 1
ATOM 3904 N N . GLU A 1 479 ? -5.992 31.594 40.281 1 96.5 479 GLU A N 1
ATOM 3905 C CA . GLU A 1 479 ? -6.371 30.828 41.469 1 96.5 479 GLU A CA 1
ATOM 3906 C C . GLU A 1 479 ? -5.223 29.938 41.938 1 96.5 479 GLU A C 1
ATOM 3908 O O . GLU A 1 479 ? -4.957 29.828 43.125 1 96.5 479 GLU A O 1
ATOM 3913 N N . LYS A 1 480 ? -4.527 29.266 41 1 96.25 480 LYS A N 1
ATOM 3914 C CA . LYS A 1 480 ? -3.42 28.359 41.312 1 96.25 480 LYS A CA 1
ATOM 3915 C C . LYS A 1 480 ? -2.254 29.125 41.938 1 96.25 480 LYS A C 1
ATOM 3917 O O . LYS A 1 480 ? -1.517 28.594 42.75 1 96.25 480 LYS A O 1
ATOM 3922 N N . PHE A 1 481 ? -2.098 30.391 41.531 1 96.19 481 PHE A N 1
ATOM 3923 C CA . PHE A 1 481 ? -0.977 31.203 42 1 96.19 481 PHE A CA 1
ATOM 3924 C C . PHE A 1 481 ? -1.399 32.094 43.156 1 96.19 481 PHE A C 1
ATOM 3926 O O . PHE A 1 481 ? -0.644 32.969 43.594 1 96.19 481 PHE A O 1
ATOM 3933 N N . GLU A 1 482 ? -2.574 31.984 43.656 1 94.75 482 GLU A N 1
ATOM 3934 C CA . GLU A 1 482 ? -3.123 32.75 44.75 1 94.75 482 GLU A CA 1
ATOM 3935 C C . GLU A 1 482 ? -3.123 34.25 44.438 1 94.75 482 GLU A C 1
ATOM 3937 O O . GLU A 1 482 ? -2.684 35.062 45.281 1 94.75 482 GLU A O 1
ATOM 3942 N N . ARG A 1 483 ? -3.455 34.5 43.281 1 95.12 483 ARG A N 1
ATOM 3943 C CA . ARG A 1 483 ? -3.629 35.844 42.812 1 95.12 483 ARG A CA 1
ATOM 3944 C C . ARG A 1 483 ? -5.098 36.156 42.531 1 95.12 483 ARG A C 1
ATOM 3946 O O . ARG A 1 483 ? -5.914 35.25 42.438 1 95.12 483 ARG A O 1
ATOM 3953 N N . ASP A 1 484 ? -5.434 37.438 42.469 1 94.94 484 ASP A N 1
ATOM 3954 C CA . ASP A 1 484 ? -6.812 37.812 42.219 1 94.94 484 ASP A CA 1
ATOM 3955 C C . ASP A 1 484 ? -7.141 37.688 40.719 1 94.94 484 ASP A C 1
ATOM 3957 O O . ASP A 1 484 ? -6.574 38.375 39.875 1 94.94 484 ASP A O 1
ATOM 3961 N N . GLY A 1 485 ? -7.984 36.75 40.344 1 95.25 485 GLY A N 1
ATOM 3962 C CA . GLY A 1 485 ? -8.398 36.5 38.969 1 95.25 485 GLY A CA 1
ATOM 3963 C C . GLY A 1 485 ? -9.781 37.031 38.656 1 95.25 485 GLY A C 1
ATOM 3964 O O . GLY A 1 485 ? -10.359 36.719 37.625 1 95.25 485 GLY A O 1
ATOM 3965 N N . SER A 1 486 ? -10.383 37.906 39.469 1 96.69 486 SER A N 1
ATOM 3966 C CA . SER A 1 486 ? -11.758 38.375 39.375 1 96.69 486 SER A CA 1
ATOM 3967 C C . SER A 1 486 ? -11.977 39.156 38.062 1 96.69 486 SER A C 1
ATOM 3969 O O . SER A 1 486 ? -13.039 39.062 37.469 1 96.69 486 SER A O 1
ATOM 3971 N N . LYS A 1 487 ? -10.977 39.875 37.688 1 97 487 LYS A N 1
ATOM 3972 C CA . LYS A 1 487 ? -11.109 40.656 36.469 1 97 487 LYS A CA 1
ATOM 3973 C C . LYS A 1 487 ? -11.281 39.719 35.25 1 97 487 LYS A C 1
ATOM 3975 O O . LYS A 1 487 ? -12.055 40.031 34.344 1 97 487 LYS A O 1
ATOM 3980 N N . TYR A 1 488 ? -10.531 38.625 35.219 1 98.31 488 TYR A N 1
ATOM 3981 C CA . TYR A 1 488 ? -10.633 37.656 34.125 1 98.31 488 TYR A CA 1
ATOM 3982 C C . TYR A 1 488 ? -11.992 36.969 34.125 1 98.31 488 TYR A C 1
ATOM 3984 O O . TYR A 1 488 ? -12.609 36.812 33.062 1 98.31 488 TYR A O 1
ATOM 3992 N N . ARG A 1 489 ? -12.461 36.594 35.281 1 97.81 489 ARG A N 1
ATOM 3993 C CA . ARG A 1 489 ? -13.758 35.938 35.438 1 97.81 489 ARG A CA 1
ATOM 3994 C C . ARG A 1 489 ? -14.891 36.844 34.969 1 97.81 489 ARG A C 1
ATOM 3996 O O . ARG A 1 489 ? -15.789 36.406 34.25 1 97.81 489 ARG A O 1
ATOM 4003 N N . SER A 1 490 ? -14.844 38.062 35.406 1 98.19 490 SER A N 1
ATOM 4004 C CA . SER A 1 490 ? -15.867 39.031 35.031 1 98.19 490 SER A CA 1
ATOM 4005 C C . SER A 1 490 ? -15.867 39.281 33.531 1 98.19 490 SER A C 1
ATOM 4007 O O . SER A 1 490 ? -16.922 39.344 32.906 1 98.19 490 SER A O 1
ATOM 4009 N N . LEU A 1 491 ? -14.734 39.469 33.031 1 98.44 491 LEU A N 1
ATOM 4010 C CA . LEU A 1 491 ? -14.617 39.688 31.594 1 98.44 491 LEU A CA 1
ATOM 4011 C C . LEU A 1 491 ? -15.086 38.469 30.797 1 98.44 491 LEU A C 1
ATOM 4013 O O . LEU A 1 491 ? -15.75 38.625 29.766 1 98.44 491 LEU A O 1
ATOM 4017 N N . ALA A 1 492 ? -14.711 37.25 31.234 1 98.62 492 ALA A N 1
ATOM 4018 C CA . ALA A 1 492 ? -15.148 36.031 30.578 1 98.62 492 ALA A CA 1
ATOM 4019 C C . ALA A 1 492 ? -16.672 35.938 30.516 1 98.62 492 ALA A C 1
ATOM 4021 O O . ALA A 1 492 ? -17.234 35.5 29.531 1 98.62 492 ALA A O 1
ATOM 4022 N N . LYS A 1 493 ? -17.344 36.344 31.578 1 98.5 493 LYS A N 1
ATOM 4023 C CA . LYS A 1 493 ? -18.797 36.344 31.609 1 98.5 493 LYS A CA 1
ATOM 4024 C C . LYS A 1 493 ? -19.375 37.281 30.547 1 98.5 493 LYS A C 1
ATOM 4026 O O . LYS A 1 493 ? -20.359 36.938 29.891 1 98.5 493 LYS A O 1
ATOM 4031 N N . LYS A 1 494 ? -18.766 38.438 30.406 1 98.62 494 LYS A N 1
ATOM 4032 C CA . LYS A 1 494 ? -19.203 39.375 29.391 1 98.62 494 LYS A CA 1
ATOM 4033 C C . LYS A 1 494 ? -18.984 38.844 27.984 1 98.62 494 LYS A C 1
ATOM 4035 O O . LYS A 1 494 ? -19.844 38.969 27.109 1 98.62 494 LYS A O 1
ATOM 4040 N N . VAL A 1 495 ? -17.859 38.219 27.781 1 98.81 495 VAL A N 1
ATOM 4041 C CA . VAL A 1 495 ? -17.516 37.656 26.484 1 98.81 495 VAL A CA 1
ATOM 4042 C C . VAL A 1 495 ? -18.516 36.562 26.141 1 98.81 495 VAL A C 1
ATOM 4044 O O . VAL A 1 495 ? -18.984 36.469 25 1 98.81 495 VAL A O 1
ATOM 4047 N N . LYS A 1 496 ? -18.797 35.688 27.094 1 98.69 496 LYS A N 1
ATOM 4048 C CA . LYS A 1 496 ? -19.766 34.625 26.891 1 98.69 496 LYS A CA 1
ATOM 4049 C C . LYS A 1 496 ? -21.109 35.156 26.438 1 98.69 496 LYS A C 1
ATOM 4051 O O . LYS A 1 496 ? -21.703 34.625 25.484 1 98.69 496 LYS A O 1
ATOM 4056 N N . LYS A 1 497 ? -21.562 36.125 27.094 1 98.44 497 LYS A N 1
ATOM 4057 C CA . LYS A 1 497 ? -22.859 36.719 26.75 1 98.44 497 LYS A CA 1
ATOM 4058 C C . LYS A 1 497 ? -22.828 37.312 25.344 1 98.44 497 LYS A C 1
ATOM 4060 O O . LYS A 1 497 ? -23.734 37.062 24.547 1 98.44 497 LYS A O 1
ATOM 4065 N N . SER A 1 498 ? -21.812 38.125 25.078 1 98.5 498 SER A N 1
ATOM 4066 C CA . SER A 1 498 ? -21.703 38.75 23.781 1 98.5 498 SER A CA 1
ATOM 4067 C C . SER A 1 498 ? -21.562 37.719 22.656 1 98.5 498 SER A C 1
ATOM 4069 O O . SER A 1 498 ? -22.141 37.906 21.594 1 98.5 498 SER A O 1
ATOM 4071 N N . PHE A 1 499 ? -20.734 36.719 22.891 1 98.62 499 PHE A N 1
ATOM 4072 C CA . PHE A 1 499 ? -20.516 35.656 21.891 1 98.62 499 PHE A CA 1
ATOM 4073 C C . PHE A 1 499 ? -21.828 35 21.516 1 98.62 499 PHE A C 1
ATOM 4075 O O . PHE A 1 499 ? -22.141 34.844 20.328 1 98.62 499 PHE A O 1
ATOM 4082 N N . ASN A 1 500 ? -22.609 34.594 22.484 1 98 500 ASN A N 1
ATOM 4083 C CA . ASN A 1 500 ? -23.859 33.906 22.25 1 98 500 ASN A CA 1
ATOM 4084 C C . ASN A 1 500 ? -24.875 34.781 21.531 1 98 500 ASN A C 1
ATOM 4086 O O . ASN A 1 500 ? -25.672 34.312 20.719 1 98 500 ASN A O 1
ATOM 4090 N N . THR A 1 501 ? -24.766 36.062 21.75 1 96.94 501 THR A N 1
ATOM 4091 C CA . THR A 1 501 ? -25.688 37 21.156 1 96.94 501 THR A CA 1
ATOM 4092 C C . THR A 1 501 ? -25.312 37.281 19.688 1 96.94 501 THR A C 1
ATOM 4094 O O . THR A 1 501 ? -26.188 37.375 18.828 1 96.94 501 THR A O 1
ATOM 4097 N N . LYS A 1 502 ? -24.078 37.344 19.438 1 97.56 502 LYS A N 1
ATOM 4098 C CA . LYS A 1 502 ? -23.641 37.906 18.156 1 97.56 502 LYS A CA 1
ATOM 4099 C C . LYS A 1 502 ? -23.344 36.781 17.156 1 97.56 502 LYS A C 1
ATOM 4101 O O . LYS A 1 502 ? -23.531 36.969 15.945 1 97.56 502 LYS A O 1
ATOM 4106 N N . PHE A 1 503 ? -22.906 35.656 17.562 1 98.5 503 PHE A N 1
ATOM 4107 C CA . PHE A 1 503 ? -22.297 34.719 16.641 1 98.5 503 PHE A CA 1
ATOM 4108 C C . PHE A 1 503 ? -23.297 33.656 16.203 1 98.5 503 PHE A C 1
ATOM 4110 O O . PHE A 1 503 ? -23.078 32.938 15.219 1 98.5 503 PHE A O 1
ATOM 4117 N N . TRP A 1 504 ? -24.406 33.438 16.859 1 98 504 TRP A N 1
ATOM 4118 C CA . TRP A 1 504 ? -25.328 32.375 16.5 1 98 504 TRP A CA 1
ATOM 4119 C C . TRP A 1 504 ? -26.062 32.719 15.195 1 98 504 TRP A C 1
ATOM 4121 O O . TRP A 1 504 ? -26.672 33.75 15.078 1 98 504 TRP A O 1
ATOM 4131 N N . ASN A 1 505 ? -25.953 31.922 14.266 1 97.94 505 ASN A N 1
ATOM 4132 C CA . ASN A 1 505 ? -26.672 32 13 1 97.94 505 ASN A CA 1
ATOM 4133 C C . ASN A 1 505 ? -27.875 31.062 12.984 1 97.94 505 ASN A C 1
ATOM 4135 O O . ASN A 1 505 ? -27.75 29.875 12.633 1 97.94 505 ASN A O 1
ATOM 4139 N N . GLU A 1 506 ? -29.016 31.547 13.219 1 95.88 506 GLU A N 1
ATOM 4140 C CA . GLU A 1 506 ? -30.234 30.75 13.352 1 95.88 506 GLU A CA 1
ATOM 4141 C C . GLU A 1 506 ? -30.578 30.047 12.047 1 95.88 506 GLU A C 1
ATOM 4143 O O . GLU A 1 506 ? -31.062 28.906 12.062 1 95.88 506 GLU A O 1
ATOM 4148 N N . GLU A 1 507 ? -30.359 30.672 11.008 1 95 507 GLU A N 1
ATOM 4149 C CA . GLU A 1 507 ? -30.703 30.125 9.695 1 95 507 GLU A CA 1
ATOM 4150 C C . GLU A 1 507 ? -29.891 28.875 9.383 1 95 507 GLU A C 1
ATOM 4152 O O . GLU A 1 507 ? -30.453 27.859 8.961 1 95 507 GLU A O 1
ATOM 4157 N N . GLU A 1 508 ? -28.609 28.953 9.609 1 95.5 508 GLU A N 1
ATOM 4158 C CA . GLU A 1 508 ? -27.719 27.859 9.266 1 95.5 508 GLU A CA 1
ATOM 4159 C C . GLU A 1 508 ? -27.547 26.891 10.438 1 95.5 508 GLU A C 1
ATOM 4161 O O . GLU A 1 508 ? -26.969 25.812 10.289 1 95.5 508 GLU A O 1
ATOM 4166 N N . GLN A 1 509 ? -28.062 27.297 11.602 1 96.19 509 GLN A N 1
ATOM 4167 C CA . GLN A 1 509 ? -27.984 26.469 12.812 1 96.19 509 GLN A CA 1
ATOM 4168 C C . GLN A 1 509 ? -26.531 26.172 13.172 1 96.19 509 GLN A C 1
ATOM 4170 O O . GLN A 1 509 ? -26.188 25.016 13.445 1 96.19 509 GLN A O 1
ATOM 4175 N N . CYS A 1 510 ? -25.75 27.094 13.039 1 98.12 510 CYS A N 1
ATOM 4176 C CA . CYS A 1 510 ? -24.328 27.094 13.43 1 98.12 510 CYS A CA 1
ATOM 4177 C C . CYS A 1 510 ? -23.859 28.516 13.734 1 98.12 510 CYS A C 1
ATOM 4179 O O . CYS A 1 510 ? -24.625 29.344 14.227 1 98.12 510 CYS A O 1
ATOM 4181 N N . LEU A 1 511 ? -22.547 28.797 13.586 1 98.69 511 LEU A N 1
ATOM 4182 C CA . LEU A 1 511 ? -22.062 30.109 13.977 1 98.69 511 LEU A CA 1
ATOM 4183 C C . LEU A 1 511 ? -21.641 30.922 12.75 1 98.69 511 LEU A C 1
ATOM 4185 O O . LEU A 1 511 ? -21.141 30.359 11.766 1 98.69 511 LEU A O 1
ATOM 4189 N N . PHE A 1 512 ? -21.812 32.281 12.844 1 98.44 512 PHE A N 1
ATOM 4190 C CA . PHE A 1 512 ? -21.219 33.156 11.852 1 98.44 512 PHE A CA 1
ATOM 4191 C C . PHE A 1 512 ? -19.688 33.031 11.883 1 98.44 512 PHE A C 1
ATOM 4193 O O . PHE A 1 512 ? -19.094 32.906 12.953 1 98.44 512 PHE A O 1
ATOM 4200 N N . ASP A 1 513 ? -19.078 33.094 10.75 1 97.81 513 ASP A N 1
ATOM 4201 C CA . ASP A 1 513 ? -17.625 33.031 10.672 1 97.81 513 ASP A CA 1
ATOM 4202 C C . ASP A 1 513 ? -16.984 34.281 11.219 1 97.81 513 ASP A C 1
ATOM 4204 O O . ASP A 1 513 ? -15.914 34.25 11.82 1 97.81 513 ASP A O 1
ATOM 4208 N N . VAL A 1 514 ? -17.531 35.406 10.812 1 97.44 514 VAL A N 1
ATOM 4209 C CA . VAL A 1 514 ? -17.125 36.719 11.289 1 97.44 514 VAL A CA 1
ATOM 4210 C C . VAL A 1 514 ? -18.359 37.562 11.617 1 97.44 514 VAL A C 1
ATOM 4212 O O . VAL A 1 514 ? -19.359 37.531 10.891 1 97.44 514 VAL A O 1
ATOM 4215 N N . VAL A 1 515 ? -18.297 38.281 12.711 1 96.94 515 VAL A N 1
ATOM 4216 C CA . VAL A 1 515 ? -19.375 39.219 13.008 1 96.94 515 VAL A CA 1
ATOM 4217 C C . VAL A 1 515 ? -18.875 40.656 12.898 1 96.94 515 VAL A C 1
ATOM 4219 O O . VAL A 1 515 ? -17.656 40.875 12.812 1 96.94 515 VAL A O 1
ATOM 4222 N N . ASP A 1 516 ? -19.703 41.781 13.008 1 88.19 516 ASP A N 1
ATOM 4223 C CA . ASP A 1 516 ? -19.609 43.156 12.547 1 88.19 516 ASP A CA 1
ATOM 4224 C C . ASP A 1 516 ? -20.031 43.281 11.086 1 88.19 516 ASP A C 1
ATOM 4226 O O . ASP A 1 516 ? -21.109 43.812 10.773 1 88.19 516 ASP A O 1
ATOM 4230 N N . ASP A 1 517 ? -19.391 42.594 10.102 1 84.19 517 ASP A N 1
ATOM 4231 C CA . ASP A 1 517 ? -19.953 42.156 8.82 1 84.19 517 ASP A CA 1
ATOM 4232 C C . ASP A 1 517 ? -20.297 40.688 8.836 1 84.19 517 ASP A C 1
ATOM 4234 O O . ASP A 1 517 ? -19.422 39.844 8.617 1 84.19 517 ASP A O 1
ATOM 4238 N N . ASN A 1 518 ? -21.516 40.438 9.242 1 90.75 518 ASN A N 1
ATOM 4239 C CA . ASN A 1 518 ? -21.922 39.062 9.461 1 90.75 518 ASN A CA 1
ATOM 4240 C C . ASN A 1 518 ? -21.672 38.188 8.227 1 90.75 518 ASN A C 1
ATOM 4242 O O . ASN A 1 518 ? -22.422 38.25 7.254 1 90.75 518 ASN A O 1
ATOM 4246 N N . ASP A 1 519 ? -20.578 37.5 8.258 1 95 519 ASP A N 1
ATOM 4247 C CA . ASP A 1 519 ? -20.281 36.5 7.234 1 95 519 ASP A CA 1
ATOM 4248 C C . ASP A 1 519 ? -20.844 35.125 7.609 1 95 519 ASP A C 1
ATOM 4250 O O . ASP A 1 519 ? -20.344 34.469 8.516 1 95 519 ASP A O 1
ATOM 4254 N N . GLY A 1 520 ? -21.797 34.688 6.875 1 95.62 520 GLY A N 1
ATOM 4255 C CA . GLY A 1 520 ? -22.531 33.469 7.211 1 95.62 520 GLY A CA 1
ATOM 4256 C C . GLY A 1 520 ? -22 32.25 6.5 1 95.62 520 GLY A C 1
ATOM 4257 O O . GLY A 1 520 ? -22.625 31.188 6.531 1 95.62 520 GLY A O 1
ATOM 4258 N N . LYS A 1 521 ? -20.844 32.344 5.84 1 96.75 521 LYS A N 1
ATOM 4259 C CA . LYS A 1 521 ? -20.25 31.203 5.184 1 96.75 521 LYS A CA 1
ATOM 4260 C C . LYS A 1 521 ? -19.922 30.109 6.195 1 96.75 521 LYS A C 1
ATOM 4262 O O . LYS A 1 521 ? -19.453 30.391 7.301 1 96.75 521 LYS A O 1
ATOM 4267 N N . VAL A 1 522 ? -20.203 28.859 5.855 1 98.06 522 VAL A N 1
ATOM 4268 C CA . VAL A 1 522 ? -19.906 27.734 6.73 1 98.06 522 VAL A CA 1
ATOM 4269 C C . VAL A 1 522 ? -18.438 27.344 6.57 1 98.06 522 VAL A C 1
ATOM 4271 O O . VAL A 1 522 ? -18.047 26.797 5.539 1 98.06 522 VAL A O 1
ATOM 4274 N N . ARG A 1 523 ? -17.641 27.594 7.59 1 98.31 523 ARG A N 1
ATOM 4275 C CA . ARG A 1 523 ? -16.203 27.328 7.617 1 98.31 523 ARG A CA 1
ATOM 4276 C C . ARG A 1 523 ? -15.82 26.547 8.859 1 98.31 523 ARG A C 1
ATOM 4278 O O . ARG A 1 523 ? -16.594 26.469 9.82 1 98.31 523 ARG A O 1
ATOM 4285 N N . PRO A 1 524 ? -14.68 25.922 8.859 1 98.62 524 PRO A N 1
ATOM 4286 C CA . PRO A 1 524 ? -14.305 25.031 9.969 1 98.62 524 PRO A CA 1
ATOM 4287 C C . PRO A 1 524 ? -13.922 25.812 11.234 1 98.62 524 PRO A C 1
ATOM 4289 O O . PRO A 1 524 ? -13.859 25.219 12.32 1 98.62 524 PRO A O 1
ATOM 4292 N N . ASN A 1 525 ? -13.773 27.094 11.188 1 98.56 525 ASN A N 1
ATOM 4293 C CA . ASN A 1 525 ? -13.25 27.906 12.281 1 98.56 525 ASN A CA 1
ATOM 4294 C C . ASN A 1 525 ? -14.125 27.797 13.523 1 98.56 525 ASN A C 1
ATOM 4296 O O . ASN A 1 525 ? -13.641 27.953 14.641 1 98.56 525 ASN A O 1
ATOM 4300 N N . GLN A 1 526 ? -15.367 27.594 13.336 1 98.69 526 GLN A N 1
ATOM 4301 C CA . GLN A 1 526 ? -16.328 27.578 14.43 1 98.69 526 GLN A CA 1
ATOM 4302 C C . GLN A 1 526 ? -16.141 26.344 15.32 1 98.69 526 GLN A C 1
ATOM 4304 O O . GLN A 1 526 ? -16.625 26.312 16.453 1 98.69 526 GLN A O 1
ATOM 4309 N N . ILE A 1 527 ? -15.375 25.312 14.844 1 98.81 527 ILE A N 1
ATOM 4310 C CA . ILE A 1 527 ? -15.25 24.047 15.578 1 98.81 527 ILE A CA 1
ATOM 4311 C C . ILE A 1 527 ? -14.531 24.297 16.906 1 98.81 527 ILE A C 1
ATOM 4313 O O . ILE A 1 527 ? -14.766 23.594 17.891 1 98.81 527 ILE A O 1
ATOM 4317 N N . TRP A 1 528 ? -13.68 25.328 16.984 1 98.81 528 TRP A N 1
ATOM 4318 C CA . TRP A 1 528 ? -12.898 25.594 18.188 1 98.81 528 TRP A CA 1
ATOM 4319 C C . TRP A 1 528 ? -13.781 26.188 19.281 1 98.81 528 TRP A C 1
ATOM 4321 O O . TRP A 1 528 ? -13.43 26.141 20.469 1 98.81 528 TRP A O 1
ATOM 4331 N N . ALA A 1 529 ? -14.914 26.734 18.891 1 98.81 529 ALA A N 1
ATOM 4332 C CA . ALA A 1 529 ? -15.875 27.172 19.906 1 98.81 529 ALA A CA 1
ATOM 4333 C C . ALA A 1 529 ? -16.391 25.984 20.703 1 98.81 529 ALA A C 1
ATOM 4335 O O . ALA A 1 529 ? -16.875 26.156 21.828 1 98.81 529 ALA A O 1
ATOM 4336 N N . VAL A 1 530 ? -16.281 24.828 20.141 1 98.75 530 VAL A N 1
ATOM 4337 C CA . VAL A 1 530 ? -16.781 23.609 20.797 1 98.75 530 VAL A CA 1
ATOM 4338 C C . VAL A 1 530 ? -15.617 22.812 21.375 1 98.75 530 VAL A C 1
ATOM 4340 O O . VAL A 1 530 ? -15.688 22.328 22.5 1 98.75 530 VAL A O 1
ATOM 4343 N N . SER A 1 531 ? -14.492 22.688 20.688 1 98.62 531 SER A N 1
ATOM 4344 C CA . SER A 1 531 ? -13.43 21.719 20.969 1 98.62 531 SER A CA 1
ATOM 4345 C C . SER A 1 531 ? -12.555 22.188 22.125 1 98.62 531 SER A C 1
ATOM 4347 O O . SER A 1 531 ? -11.953 21.375 22.828 1 98.62 531 SER A O 1
ATOM 4349 N N . LEU A 1 532 ? -12.43 23.5 22.328 1 98.62 532 LEU A N 1
ATOM 4350 C CA . LEU A 1 532 ? -11.57 24.031 23.391 1 98.62 532 LEU A CA 1
ATOM 4351 C C . LEU A 1 532 ? -12.094 23.625 24.766 1 98.62 532 LEU A C 1
ATOM 4353 O O . LEU A 1 532 ? -13.273 23.297 24.906 1 98.62 532 LEU A O 1
ATOM 4357 N N . PRO A 1 533 ? -11.219 23.641 25.781 1 97.56 533 PRO A N 1
ATOM 4358 C CA . PRO A 1 533 ? -11.617 23.172 27.109 1 97.56 533 PRO A CA 1
ATOM 4359 C C . PRO A 1 533 ? -12.781 23.969 27.688 1 97.56 533 PRO A C 1
ATOM 4361 O O . PRO A 1 533 ? -13.68 23.406 28.312 1 97.56 533 PRO A O 1
ATOM 4364 N N . PHE A 1 534 ? -12.805 25.297 27.469 1 98.06 534 PHE A N 1
ATOM 4365 C CA . PHE A 1 534 ? -13.867 26.172 27.969 1 98.06 534 PHE A CA 1
ATOM 4366 C C . PHE A 1 534 ? -14.727 26.688 26.812 1 98.06 534 PHE A C 1
ATOM 4368 O O . PHE A 1 534 ? -14.219 27.344 25.906 1 98.06 534 PHE A O 1
ATOM 4375 N N . THR A 1 535 ? -15.969 26.359 26.844 1 96.5 535 THR A N 1
ATOM 4376 C CA . THR A 1 535 ? -16.906 26.719 25.781 1 96.5 535 THR A CA 1
ATOM 4377 C C . THR A 1 535 ? -18 27.641 26.297 1 96.5 535 THR A C 1
ATOM 4379 O O . THR A 1 535 ? -18.453 27.5 27.438 1 96.5 535 THR A O 1
ATOM 4382 N N . MET A 1 536 ? -18.438 28.578 25.469 1 97.44 536 MET A N 1
ATOM 4383 C CA . MET A 1 536 ? -19.453 29.547 25.859 1 97.44 536 MET A CA 1
ATOM 4384 C C . MET A 1 536 ? -20.844 29.109 25.375 1 97.44 536 MET A C 1
ATOM 4386 O O . MET A 1 536 ? -21.844 29.688 25.781 1 97.44 536 MET A O 1
ATOM 4390 N N . LEU A 1 537 ? -20.906 28.094 24.562 1 98.19 537 LEU A N 1
ATOM 4391 C CA . LEU A 1 537 ? -22.156 27.641 23.969 1 98.19 537 LEU A CA 1
ATOM 4392 C C . LEU A 1 537 ? -22.859 26.625 24.859 1 98.19 537 LEU A C 1
ATOM 4394 O O . LEU A 1 537 ? -22.203 25.922 25.625 1 98.19 537 LEU A O 1
ATOM 4398 N N . ASP A 1 538 ? -24.203 26.562 24.781 1 96.94 538 ASP A N 1
ATOM 4399 C CA . ASP A 1 538 ? -24.922 25.484 25.469 1 96.94 538 ASP A CA 1
ATOM 4400 C C . ASP A 1 538 ? -24.781 24.172 24.703 1 96.94 538 ASP A C 1
ATOM 4402 O O . ASP A 1 538 ? -24.25 24.141 23.594 1 96.94 538 ASP A O 1
ATOM 4406 N N . GLU A 1 539 ? -25.297 23.156 25.297 1 97.19 539 GLU A N 1
ATOM 4407 C CA . GLU A 1 539 ? -25.094 21.812 24.781 1 97.19 539 GLU A CA 1
ATOM 4408 C C . GLU A 1 539 ? -25.75 21.625 23.422 1 97.19 539 GLU A C 1
ATOM 4410 O O . GLU A 1 539 ? -25.172 21 22.531 1 97.19 539 GLU A O 1
ATOM 4415 N N . GLU A 1 540 ? -26.891 22.109 23.219 1 97.69 540 GLU A N 1
ATOM 4416 C CA . GLU A 1 540 ? -27.625 21.953 21.969 1 97.69 540 GLU A CA 1
ATOM 4417 C C . GLU A 1 540 ? -26.906 22.656 20.828 1 97.69 540 GLU A C 1
ATOM 4419 O O . GLU A 1 540 ? -26.781 22.109 19.734 1 97.69 540 GLU A O 1
ATOM 4424 N N . LYS A 1 541 ? -26.453 23.859 21.078 1 98.38 541 LYS A N 1
ATOM 4425 C CA . LYS A 1 541 ? -25.734 24.625 20.062 1 98.38 541 LYS A CA 1
ATOM 4426 C C . LYS A 1 541 ? -24.406 23.953 19.719 1 98.38 541 LYS A C 1
ATOM 4428 O O . LYS A 1 541 ? -24 23.938 18.562 1 98.38 541 LYS A O 1
ATOM 4433 N N . ASN A 1 542 ? -23.75 23.438 20.781 1 98.56 542 ASN A N 1
ATOM 4434 C CA . ASN A 1 542 ? -22.531 22.672 20.531 1 98.56 542 ASN A CA 1
ATOM 4435 C C . ASN A 1 542 ? -22.766 21.547 19.547 1 98.56 542 ASN A C 1
ATOM 4437 O O . ASN A 1 542 ? -22 21.375 18.594 1 98.56 542 ASN A O 1
ATOM 4441 N N . LYS A 1 543 ? -23.781 20.812 19.75 1 98.25 543 LYS A N 1
ATOM 4442 C CA . LYS A 1 543 ? -24.109 19.656 18.906 1 98.25 543 LYS A CA 1
ATOM 4443 C C . LYS A 1 543 ? -24.453 20.094 17.484 1 98.25 543 LYS A C 1
ATOM 4445 O O . LYS A 1 543 ? -24.016 19.469 16.516 1 98.25 543 LYS A O 1
ATOM 4450 N N . LYS A 1 544 ? -25.234 21.141 17.359 1 98.44 544 LYS A N 1
ATOM 4451 C CA . LYS A 1 544 ? -25.656 21.641 16.062 1 98.44 544 LYS A CA 1
ATOM 4452 C C . LYS A 1 544 ? -24.438 22.078 15.234 1 98.44 544 LYS A C 1
ATOM 4454 O O . LYS A 1 544 ? -24.391 21.828 14.023 1 98.44 544 LYS A O 1
ATOM 4459 N N . VAL A 1 545 ? -23.469 22.734 15.875 1 98.81 545 VAL A N 1
ATOM 4460 C CA . VAL A 1 545 ? -22.25 23.156 15.203 1 98.81 545 VAL A CA 1
ATOM 4461 C C . VAL A 1 545 ? -21.5 21.953 14.664 1 98.81 545 VAL A C 1
ATOM 4463 O O . VAL A 1 545 ? -21.109 21.922 13.5 1 98.81 545 VAL A O 1
ATOM 4466 N N . VAL A 1 546 ? -21.344 20.922 15.508 1 98.75 546 VAL A N 1
ATOM 4467 C CA . VAL A 1 546 ? -20.594 19.719 15.133 1 98.75 546 VAL A CA 1
ATOM 4468 C C . VAL A 1 546 ? -21.312 19 13.992 1 98.75 546 VAL A C 1
ATOM 4470 O O . VAL A 1 546 ? -20.672 18.562 13.031 1 98.75 546 VAL A O 1
ATOM 4473 N N . ASP A 1 547 ? -22.641 18.922 14.055 1 98.38 547 ASP A N 1
ATOM 4474 C CA . ASP A 1 547 ? -23.422 18.25 13.023 1 98.38 547 ASP A CA 1
ATOM 4475 C C . ASP A 1 547 ? -23.281 18.969 11.68 1 98.38 547 ASP A C 1
ATOM 4477 O O . ASP A 1 547 ? -23.172 18.328 10.633 1 98.38 547 ASP A O 1
ATOM 4481 N N . LYS A 1 548 ? -23.312 20.312 11.734 1 98.44 548 LYS A N 1
ATOM 4482 C CA . LYS A 1 548 ? -23.188 21.109 10.523 1 98.44 548 LYS A CA 1
ATOM 4483 C C . LYS A 1 548 ? -21.828 20.891 9.859 1 98.44 548 LYS A C 1
ATOM 4485 O O . LYS A 1 548 ? -21.75 20.703 8.648 1 98.44 548 LYS A O 1
ATOM 4490 N N . ILE A 1 549 ? -20.844 20.891 10.664 1 98.75 549 ILE A N 1
ATOM 4491 C CA . ILE A 1 549 ? -19.484 20.734 10.164 1 98.75 549 ILE A CA 1
ATOM 4492 C C . ILE A 1 549 ? -19.297 19.312 9.617 1 98.75 549 ILE A C 1
ATOM 4494 O O . ILE A 1 549 ? -18.703 19.125 8.547 1 98.75 549 ILE A O 1
ATOM 4498 N N . TYR A 1 550 ? -19.781 18.297 10.32 1 98.62 550 TYR A N 1
ATOM 4499 C CA . TYR A 1 550 ? -19.688 16.922 9.852 1 98.62 550 TYR A CA 1
ATOM 4500 C C . TYR A 1 550 ? -20.344 16.766 8.484 1 98.62 550 TYR A C 1
ATOM 4502 O O . TYR A 1 550 ? -19.766 16.156 7.582 1 98.62 550 TYR A O 1
ATOM 4510 N N . LYS A 1 551 ? -21.438 17.375 8.305 1 98.31 551 LYS A N 1
ATOM 4511 C CA . LYS A 1 551 ? -22.25 17.203 7.102 1 98.31 551 LYS A CA 1
ATOM 4512 C C . LYS A 1 551 ? -21.641 17.922 5.91 1 98.31 551 LYS A C 1
ATOM 4514 O O . LYS A 1 551 ? -21.625 17.391 4.797 1 98.31 551 LYS A O 1
ATOM 4519 N N . GLU A 1 552 ? -21.062 19.094 6.145 1 98.31 552 GLU A N 1
ATOM 4520 C CA . GLU A 1 552 ? -20.734 19.922 4.988 1 98.31 552 GLU A CA 1
ATOM 4521 C C . GLU A 1 552 ? -19.234 20.047 4.789 1 98.31 552 GLU A C 1
ATOM 4523 O O . GLU A 1 552 ? -18.766 20.391 3.699 1 98.31 552 GLU A O 1
ATOM 4528 N N . LEU A 1 553 ? -18.422 19.75 5.863 1 98.69 553 LEU A N 1
ATOM 4529 C CA . LEU A 1 553 ? -17.031 20.125 5.746 1 98.69 553 LEU A CA 1
ATOM 4530 C C . LEU A 1 553 ? -16.125 18.906 5.906 1 98.69 553 LEU A C 1
ATOM 4532 O O . LEU A 1 553 ? -14.969 18.922 5.457 1 98.69 553 LEU A O 1
ATOM 4536 N N . TYR A 1 554 ? -16.547 17.844 6.59 1 98.31 554 TYR A N 1
ATOM 4537 C CA . TYR A 1 554 ? -15.695 16.672 6.812 1 98.31 554 TYR A CA 1
ATOM 4538 C C . TYR A 1 554 ? -15.289 16.031 5.492 1 98.31 554 TYR A C 1
ATOM 4540 O O . TYR A 1 554 ? -16.141 15.773 4.637 1 98.31 554 TYR A O 1
ATOM 4548 N N . SER A 1 555 ? -14.023 15.938 5.363 1 96.31 555 SER A N 1
ATOM 4549 C CA . SER A 1 555 ? -13.391 15.188 4.281 1 96.31 555 SER A CA 1
ATOM 4550 C C . SER A 1 555 ? -12.391 14.172 4.824 1 96.31 555 SER A C 1
ATOM 4552 O O . SER A 1 555 ? -11.914 14.305 5.953 1 96.31 555 SER A O 1
ATOM 4554 N N . THR A 1 556 ? -12.156 13.117 4.32 1 95.62 556 THR A N 1
ATOM 4555 C CA . THR A 1 556 ? -11.414 11.945 4.77 1 95.62 556 THR A CA 1
ATOM 4556 C C . THR A 1 556 ? -10.172 12.352 5.547 1 95.62 556 THR A C 1
ATOM 4558 O O . THR A 1 556 ? -9.891 11.797 6.613 1 95.62 556 THR A O 1
ATOM 4561 N N . TYR A 1 557 ? -9.422 13.391 5.09 1 98 557 TYR A N 1
ATOM 4562 C CA . TYR A 1 557 ? -8.141 13.727 5.699 1 98 557 TYR A CA 1
ATOM 4563 C C . TYR A 1 557 ? -8.18 15.125 6.309 1 98 557 TYR A C 1
ATOM 4565 O O . TYR A 1 557 ? -7.168 15.836 6.309 1 98 557 TYR A O 1
ATOM 4573 N N . GLY A 1 558 ? -9.367 15.594 6.742 1 98.38 558 GLY A N 1
ATOM 4574 C CA . GLY A 1 558 ? -9.492 16.891 7.363 1 98.38 558 GLY A CA 1
ATOM 4575 C C . GLY A 1 558 ? -10.844 17.547 7.109 1 98.38 558 GLY A C 1
ATOM 4576 O O . GLY A 1 558 ? -11.836 16.859 6.863 1 98.38 558 GLY A O 1
ATOM 4577 N N . LEU A 1 559 ? -10.906 18.891 7.297 1 98.81 559 LEU A N 1
ATOM 4578 C CA . LEU A 1 559 ? -12.109 19.672 7.004 1 98.81 559 LEU A CA 1
ATOM 4579 C C . LEU A 1 559 ? -11.875 20.625 5.84 1 98.81 559 LEU A C 1
ATOM 4581 O O . LEU A 1 559 ? -10.812 21.25 5.75 1 98.81 559 LEU A O 1
ATOM 4585 N N . ARG A 1 560 ? -12.836 20.688 4.977 1 98.75 560 ARG A N 1
ATOM 4586 C CA . ARG A 1 560 ? -12.812 21.703 3.934 1 98.75 560 ARG A CA 1
ATOM 4587 C C . ARG A 1 560 ? -12.859 23.094 4.535 1 98.75 560 ARG A C 1
ATOM 4589 O O . ARG A 1 560 ? -13.57 23.328 5.52 1 98.75 560 ARG A O 1
ATOM 4596 N N . SER A 1 561 ? -12.18 24.016 3.898 1 98.44 561 SER A N 1
ATOM 4597 C CA . SER A 1 561 ? -12.125 25.391 4.41 1 98.44 561 SER A CA 1
ATOM 4598 C C . SER A 1 561 ? -13.406 26.156 4.082 1 98.44 561 SER A C 1
ATOM 4600 O O . SER A 1 561 ? -13.648 27.234 4.633 1 98.44 561 SER A O 1
ATOM 4602 N N . LEU A 1 562 ? -14.188 25.625 3.252 1 98.5 562 LEU A N 1
ATOM 4603 C CA . LEU A 1 562 ? -15.484 26.172 2.857 1 98.5 562 LEU A CA 1
ATOM 4604 C C . LEU A 1 562 ? -16.453 25.062 2.475 1 98.5 562 LEU A C 1
ATOM 4606 O O . LEU A 1 562 ? -16.047 24.062 1.879 1 98.5 562 LEU A O 1
ATOM 4610 N N . SER A 1 563 ? -17.766 25.25 2.842 1 98.44 563 SER A N 1
ATOM 4611 C CA . SER A 1 563 ? -18.781 24.266 2.465 1 98.44 563 SER A CA 1
ATOM 4612 C C . SER A 1 563 ? -18.766 24 0.96 1 98.44 563 SER A C 1
ATOM 4614 O O . SER A 1 563 ? -18.656 24.938 0.167 1 98.44 563 SER A O 1
ATOM 4616 N N . PHE A 1 564 ? -18.891 22.719 0.578 1 97.5 564 PHE A N 1
ATOM 4617 C CA . PHE A 1 564 ? -18.922 22.359 -0.834 1 97.5 564 PHE A CA 1
ATOM 4618 C C . PHE A 1 564 ? -20.188 22.875 -1.495 1 97.5 564 PHE A C 1
ATOM 4620 O O . PHE A 1 564 ? -20.297 22.906 -2.723 1 97.5 564 PHE A O 1
ATOM 4627 N N . LEU A 1 565 ? -21.172 23.359 -0.711 1 97.12 565 LEU A N 1
ATOM 4628 C CA . LEU A 1 565 ? -22.438 23.891 -1.208 1 97.12 565 LEU A CA 1
ATOM 4629 C C . LEU A 1 565 ? -22.328 25.359 -1.561 1 97.12 565 LEU A C 1
ATOM 4631 O O . LEU A 1 565 ? -23.203 25.922 -2.215 1 97.12 565 LEU A O 1
ATOM 4635 N N . ASP A 1 566 ? -21.234 26 -1.081 1 97.81 566 ASP A N 1
ATOM 4636 C CA . ASP A 1 566 ? -21.047 27.422 -1.344 1 97.81 566 ASP A CA 1
ATOM 4637 C C . ASP A 1 566 ? -20.703 27.672 -2.812 1 97.81 566 ASP A C 1
ATOM 4639 O O . ASP A 1 566 ? -19.938 26.906 -3.414 1 97.81 566 ASP A O 1
ATOM 4643 N N . GLU A 1 567 ? -21.188 28.734 -3.398 1 97.25 567 GLU A N 1
ATOM 4644 C CA . GLU A 1 567 ? -20.984 29.047 -4.809 1 97.25 567 GLU A CA 1
ATOM 4645 C C . GLU A 1 567 ? -19.516 29.359 -5.094 1 97.25 567 GLU A C 1
ATOM 4647 O O . GLU A 1 567 ? -19.047 29.219 -6.227 1 97.25 567 GLU A O 1
ATOM 4652 N N . GLU A 1 568 ? -18.734 29.766 -4.078 1 96.5 568 GLU A N 1
ATOM 4653 C CA . GLU A 1 568 ? -17.344 30.156 -4.254 1 96.5 568 GLU A CA 1
ATOM 4654 C C . GLU A 1 568 ? -16.406 28.984 -3.984 1 96.5 568 GLU A C 1
ATOM 4656 O O . GLU A 1 568 ? -15.18 29.141 -4.043 1 96.5 568 GLU A O 1
ATOM 4661 N N . PHE A 1 569 ? -16.984 27.828 -3.789 1 97.62 569 PHE A N 1
ATOM 4662 C CA . PHE A 1 569 ? -16.203 26.641 -3.467 1 97.62 569 PHE A CA 1
ATOM 4663 C C . PHE A 1 569 ? -15.234 26.312 -4.594 1 97.62 569 PHE A C 1
ATOM 4665 O O . PHE A 1 569 ? -15.633 26.234 -5.758 1 97.62 569 PHE A O 1
ATOM 4672 N N . LYS A 1 570 ? -13.93 26.188 -4.273 1 97.56 570 LYS A N 1
ATOM 4673 C CA . LYS A 1 570 ? -12.891 25.703 -5.191 1 97.56 570 LYS A CA 1
ATOM 4674 C C . LYS A 1 570 ? -12.438 24.297 -4.828 1 97.56 570 LYS A C 1
ATOM 4676 O O . LYS A 1 570 ? -11.797 24.094 -3.795 1 97.56 570 LYS A O 1
ATOM 4681 N N . GLY A 1 571 ? -12.539 23.375 -5.703 1 96.5 571 GLY A N 1
ATOM 4682 C CA . GLY A 1 571 ? -12.422 21.953 -5.379 1 96.5 571 GLY A CA 1
ATOM 4683 C C . GLY A 1 571 ? -10.992 21.453 -5.477 1 96.5 571 GLY A C 1
ATOM 4684 O O . GLY A 1 571 ? -10.688 20.359 -4.992 1 96.5 571 GLY A O 1
ATOM 4685 N N . GLU A 1 572 ? -10.055 22.281 -6.062 1 96.5 572 GLU A N 1
ATOM 4686 C CA . GLU A 1 572 ? -8.703 21.766 -6.305 1 96.5 572 GLU A CA 1
ATOM 4687 C C . GLU A 1 572 ? -7.648 22.828 -5.969 1 96.5 572 GLU A C 1
ATOM 4689 O O . GLU A 1 572 ? -7.84 24.016 -6.242 1 96.5 572 GLU A O 1
ATOM 4694 N N . TYR A 1 573 ? -6.613 22.344 -5.344 1 96.69 573 TYR A N 1
ATOM 4695 C CA . TYR A 1 573 ? -5.438 23.141 -5.035 1 96.69 573 TYR A CA 1
ATOM 4696 C C . TYR A 1 573 ? -4.246 22.719 -5.887 1 96.69 573 TYR A C 1
ATOM 4698 O O . TYR A 1 573 ? -3.322 22.078 -5.395 1 96.69 573 TYR A O 1
ATOM 4706 N N . ILE A 1 574 ? -4.168 23.125 -7.133 1 94.56 574 ILE A N 1
ATOM 4707 C CA . ILE A 1 574 ? -3.119 22.75 -8.078 1 94.56 574 ILE A CA 1
ATOM 4708 C C . ILE A 1 574 ? -3.014 23.812 -9.164 1 94.56 574 ILE A C 1
ATOM 4710 O O . ILE A 1 574 ? -3.906 24.656 -9.312 1 94.56 574 ILE A O 1
ATOM 4714 N N . GLY A 1 575 ? -1.863 23.891 -9.859 1 95.06 575 GLY A N 1
ATOM 4715 C CA . GLY A 1 575 ? -1.647 24.875 -10.922 1 95.06 575 GLY A CA 1
ATOM 4716 C C . GLY A 1 575 ? -0.783 26.047 -10.492 1 95.06 575 GLY A C 1
ATOM 4717 O O . GLY A 1 575 ? -0.153 26 -9.43 1 95.06 575 GLY A O 1
ATOM 4718 N N . PRO A 1 576 ? -0.744 27.062 -11.328 1 94.06 576 PRO A N 1
ATOM 4719 C CA . PRO A 1 576 ? 0.091 28.219 -11 1 94.06 576 PRO A CA 1
ATOM 4720 C C . PRO A 1 576 ? -0.288 28.859 -9.672 1 94.06 576 PRO A C 1
ATOM 4722 O O . PRO A 1 576 ? -1.425 28.719 -9.211 1 94.06 576 PRO A O 1
ATOM 4725 N N . LEU A 1 577 ? 0.57 29.547 -9.117 1 92.25 577 LEU A N 1
ATOM 4726 C CA . LEU A 1 577 ? 0.479 30.094 -7.77 1 92.25 577 LEU A CA 1
ATOM 4727 C C . LEU A 1 577 ? -0.829 30.859 -7.578 1 92.25 577 LEU A C 1
ATOM 4729 O O . LEU A 1 577 ? -1.491 30.703 -6.551 1 92.25 577 LEU A O 1
ATOM 4733 N N . MET A 1 578 ? -1.224 31.625 -8.508 1 92.81 578 MET A N 1
ATOM 4734 C CA . MET A 1 578 ? -2.441 32.438 -8.391 1 92.81 578 MET A CA 1
ATOM 4735 C C . MET A 1 578 ? -3.66 31.531 -8.188 1 92.81 578 MET A C 1
ATOM 4737 O O . MET A 1 578 ? -4.496 31.797 -7.324 1 92.81 578 MET A O 1
ATOM 4741 N N . LYS A 1 579 ? -3.721 30.547 -8.984 1 93.94 579 LYS A N 1
ATOM 4742 C CA . LYS A 1 579 ? -4.832 29.609 -8.867 1 93.94 579 LYS A CA 1
ATOM 4743 C C . LYS A 1 579 ? -4.828 28.906 -7.512 1 93.94 579 LYS A C 1
ATOM 4745 O O . LYS A 1 579 ? -5.879 28.75 -6.887 1 93.94 579 LYS A O 1
ATOM 4750 N N . ARG A 1 580 ? -3.717 28.469 -7.059 1 95.19 580 ARG A N 1
ATOM 4751 C CA . ARG A 1 580 ? -3.586 27.812 -5.766 1 95.19 580 ARG A CA 1
ATOM 4752 C C . ARG A 1 580 ? -3.949 28.75 -4.625 1 95.19 580 ARG A C 1
ATOM 4754 O O . ARG A 1 580 ? -4.66 28.359 -3.695 1 95.19 580 ARG A O 1
ATOM 4761 N N . ASP A 1 581 ? -3.502 29.953 -4.734 1 94.69 581 ASP A N 1
ATOM 4762 C CA . ASP A 1 581 ? -3.779 30.922 -3.691 1 94.69 581 ASP A CA 1
ATOM 4763 C C . ASP A 1 581 ? -5.273 31.219 -3.594 1 94.69 581 ASP A C 1
ATOM 4765 O O . ASP A 1 581 ? -5.805 31.406 -2.498 1 94.69 581 ASP A O 1
ATOM 4769 N N . LEU A 1 582 ? -5.926 31.234 -4.684 1 95.38 582 LEU A N 1
ATOM 4770 C CA . LEU A 1 582 ? -7.355 31.5 -4.707 1 95.38 582 LEU A CA 1
ATOM 4771 C C . LEU A 1 582 ? -8.141 30.344 -4.105 1 95.38 582 LEU A C 1
ATOM 4773 O O . LEU A 1 582 ? -9.258 30.531 -3.621 1 95.38 582 LEU A O 1
ATOM 4777 N N . ALA A 1 583 ? -7.547 29.219 -4.09 1 96.31 583 ALA A N 1
ATOM 4778 C CA . ALA A 1 583 ? -8.234 28.016 -3.611 1 96.31 583 ALA A CA 1
ATOM 4779 C C . ALA A 1 583 ? -7.855 27.703 -2.168 1 96.31 583 ALA A C 1
ATOM 4781 O O . ALA A 1 583 ? -8.562 26.969 -1.478 1 96.31 583 ALA A O 1
ATOM 4782 N N . TYR A 1 584 ? -6.832 28.266 -1.74 1 97.19 584 TYR A N 1
ATOM 4783 C CA . TYR A 1 584 ? -6.145 27.859 -0.521 1 97.19 584 TYR A CA 1
ATOM 4784 C C . TYR A 1 584 ? -7.109 27.781 0.653 1 97.19 584 TYR A C 1
ATOM 4786 O O . TYR A 1 584 ? -7.09 26.812 1.419 1 97.19 584 TYR A O 1
ATOM 4794 N N . HIS A 1 585 ? -7.977 28.672 0.869 1 97.75 585 HIS A N 1
ATOM 4795 C CA . HIS A 1 585 ? -8.945 28.672 1.956 1 97.75 585 HIS A CA 1
ATOM 4796 C C . HIS A 1 585 ? -10.375 28.734 1.419 1 97.75 585 HIS A C 1
ATOM 4798 O O . HIS A 1 585 ? -11.273 29.234 2.094 1 97.75 585 HIS A O 1
ATOM 4804 N N . MET A 1 586 ? -10.594 28.344 0.175 1 97.5 586 MET A N 1
ATOM 4805 C CA . MET A 1 586 ? -11.906 28.422 -0.455 1 97.5 586 MET A CA 1
ATOM 4806 C C . MET A 1 586 ? -12.43 27.047 -0.822 1 97.5 586 MET A C 1
ATOM 4808 O O . MET A 1 586 ? -13.188 26.891 -1.785 1 97.5 586 MET A O 1
ATOM 4812 N N . GLY A 1 587 ? -11.977 26.094 -0.09 1 97.81 587 GLY A N 1
ATOM 4813 C CA . GLY A 1 587 ? -12.469 24.75 -0.347 1 97.81 587 GLY A CA 1
ATOM 4814 C C . GLY A 1 587 ? -11.445 23.672 -0.066 1 97.81 587 GLY A C 1
ATOM 4815 O O . GLY A 1 587 ? -11.797 22.516 0.179 1 97.81 587 GLY A O 1
ATOM 4816 N N . THR A 1 588 ? -10.195 24.047 0 1 98.19 588 THR A N 1
ATOM 4817 C CA . THR A 1 588 ? -9.102 23.141 0.302 1 98.19 588 THR A CA 1
ATOM 4818 C C . THR A 1 588 ? -9.32 22.469 1.653 1 98.19 588 THR A C 1
ATOM 4820 O O . THR A 1 588 ? -9.805 23.094 2.598 1 98.19 588 THR A O 1
ATOM 4823 N N . THR A 1 589 ? -9 21.094 1.723 1 98.56 589 THR A N 1
ATOM 4824 C CA . THR A 1 589 ? -9.109 20.344 2.963 1 98.56 589 THR A CA 1
ATOM 4825 C C . THR A 1 589 ? -7.859 20.516 3.82 1 98.56 589 THR A C 1
ATOM 4827 O O . THR A 1 589 ? -6.75 20.219 3.375 1 98.56 589 THR A O 1
ATOM 4830 N N . TRP A 1 590 ? -8.047 20.969 5.012 1 98.69 590 TRP A N 1
ATOM 4831 C CA . TRP A 1 590 ? -6.922 21.234 5.898 1 98.69 590 TRP A CA 1
ATOM 4832 C C . TRP A 1 590 ? -6.773 20.125 6.934 1 98.69 590 TRP A C 1
ATOM 4834 O O . TRP A 1 590 ? -7.703 19.844 7.699 1 98.69 590 TRP A O 1
ATOM 4844 N N . GLY A 1 591 ? -5.594 19.531 7.043 1 98.38 591 GLY A N 1
ATOM 4845 C CA . GLY A 1 591 ? -5.344 18.344 7.84 1 98.38 591 GLY A CA 1
ATOM 4846 C C . GLY A 1 591 ? -5.469 18.578 9.336 1 98.38 591 GLY A C 1
ATOM 4847 O O . GLY A 1 591 ? -6.09 17.797 10.047 1 98.38 591 GLY A O 1
ATOM 4848 N N . PHE A 1 592 ? -5.008 19.672 9.867 1 98.62 592 PHE A N 1
ATOM 4849 C CA . PHE A 1 592 ? -4.895 19.875 11.312 1 98.62 592 PHE A CA 1
ATOM 4850 C C . PHE A 1 592 ? -6.27 20.078 11.938 1 98.62 592 PHE A C 1
ATOM 4852 O O . PHE A 1 592 ? -6.457 19.828 13.125 1 98.62 592 PHE A O 1
ATOM 4859 N N . THR A 1 593 ? -7.301 20.469 11.125 1 98.75 593 THR A N 1
ATOM 4860 C CA . THR A 1 593 ? -8.625 20.781 11.648 1 98.75 593 THR A CA 1
ATOM 4861 C C . THR A 1 593 ? -9.336 19.516 12.133 1 98.75 593 THR A C 1
ATOM 4863 O O . THR A 1 593 ? -10.289 19.594 12.906 1 98.75 593 THR A O 1
ATOM 4866 N N . ILE A 1 594 ? -8.844 18.359 11.695 1 98.69 594 ILE A N 1
ATOM 4867 C CA . ILE A 1 594 ? -9.469 17.094 12.047 1 98.69 594 ILE A CA 1
ATOM 4868 C C . ILE A 1 594 ? -9.391 16.875 13.555 1 98.69 594 ILE A C 1
ATOM 4870 O O . ILE A 1 594 ? -10.289 16.266 14.148 1 98.69 594 ILE A O 1
ATOM 4874 N N . GLY A 1 595 ? -8.281 17.344 14.188 1 98.81 595 GLY A N 1
ATOM 4875 C CA . GLY A 1 595 ? -8.125 17.188 15.617 1 98.81 595 GLY A CA 1
ATOM 4876 C C . GLY A 1 595 ? -9.234 17.844 16.422 1 98.81 595 GLY A C 1
ATOM 4877 O O . GLY A 1 595 ? -9.867 17.188 17.25 1 98.81 595 GLY A O 1
ATOM 4878 N N . ALA A 1 596 ? -9.484 19.109 16.109 1 98.81 596 ALA A N 1
ATOM 4879 C CA . ALA A 1 596 ? -10.531 19.859 16.812 1 98.81 596 ALA A CA 1
ATOM 4880 C C . ALA A 1 596 ? -11.906 19.25 16.531 1 98.81 596 ALA A C 1
ATOM 4882 O O . ALA A 1 596 ? -12.75 19.172 17.422 1 98.81 596 ALA A O 1
ATOM 4883 N N . PHE A 1 597 ? -12.125 18.812 15.336 1 98.81 597 PHE A N 1
ATOM 4884 C CA . PHE A 1 597 ? -13.406 18.234 14.969 1 98.81 597 PHE A CA 1
ATOM 4885 C C . PHE A 1 597 ? -13.68 16.969 15.773 1 98.81 597 PHE A C 1
ATOM 4887 O O . PHE A 1 597 ? -14.75 16.828 16.375 1 98.81 597 PHE A O 1
ATOM 4894 N N . ILE A 1 598 ? -12.703 16.062 15.797 1 98.88 598 ILE A N 1
ATOM 4895 C CA . ILE A 1 598 ? -12.898 14.773 16.453 1 98.88 598 ILE A CA 1
ATOM 4896 C C . ILE A 1 598 ? -13.055 14.984 17.969 1 98.88 598 ILE A C 1
ATOM 4898 O O . ILE A 1 598 ? -13.883 14.336 18.609 1 98.88 598 ILE A O 1
ATOM 4902 N N . SER A 1 599 ? -12.266 15.93 18.562 1 98.81 599 SER A N 1
ATOM 4903 C CA . SER A 1 599 ? -12.445 16.25 19.969 1 98.81 599 SER A CA 1
ATOM 4904 C C . SER A 1 599 ? -13.852 16.766 20.25 1 98.81 599 SER A C 1
ATOM 4906 O O . SER A 1 599 ? -14.492 16.359 21.219 1 98.81 599 SER A O 1
ATOM 4908 N N . ALA A 1 600 ? -14.328 17.656 19.406 1 98.88 600 ALA A N 1
ATOM 4909 C CA . ALA A 1 600 ? -15.672 18.203 19.562 1 98.88 600 ALA A CA 1
ATOM 4910 C C . ALA A 1 600 ? -16.734 17.125 19.391 1 98.88 600 ALA A C 1
ATOM 4912 O O . ALA A 1 600 ? -17.703 17.078 20.141 1 98.88 600 ALA A O 1
ATOM 4913 N N . TYR A 1 601 ? -16.531 16.281 18.375 1 98.75 601 TYR A N 1
ATOM 4914 C CA . TYR A 1 601 ? -17.438 15.188 18.094 1 98.75 601 TYR A CA 1
ATOM 4915 C C . TYR A 1 601 ? -17.578 14.266 19.297 1 98.75 601 TYR A C 1
ATOM 4917 O O . TYR A 1 601 ? -18.688 13.914 19.688 1 98.75 601 TYR A O 1
ATOM 4925 N N . CYS A 1 602 ? -16.453 13.891 19.891 1 98.69 602 CYS A N 1
ATOM 4926 C CA . CYS A 1 602 ? -16.469 13.031 21.062 1 98.69 602 CYS A CA 1
ATOM 4927 C C . CYS A 1 602 ? -17.125 13.75 22.25 1 98.69 602 CYS A C 1
ATOM 4929 O O . CYS A 1 602 ? -17.906 13.156 22.984 1 98.69 602 CYS A O 1
ATOM 4931 N N . LYS A 1 603 ? -16.812 15.031 22.391 1 98.25 603 LYS A N 1
ATOM 4932 C CA . LYS A 1 603 ? -17.312 15.836 23.5 1 98.25 603 LYS A CA 1
ATOM 4933 C C . LYS A 1 603 ? -18.844 15.914 23.469 1 98.25 603 LYS A C 1
ATOM 4935 O O . LYS A 1 603 ? -19.5 15.633 24.469 1 98.25 603 LYS A O 1
ATOM 4940 N N . VAL A 1 604 ? -19.422 16.234 22.328 1 98.25 604 VAL A N 1
ATOM 4941 C CA . VAL A 1 604 ? -20.859 16.453 22.25 1 98.25 604 VAL A CA 1
ATOM 4942 C C . VAL A 1 604 ? -21.609 15.125 22.312 1 98.25 604 VAL A C 1
ATOM 4944 O O . VAL A 1 604 ? -22.812 15.094 22.562 1 98.25 604 VAL A O 1
ATOM 4947 N N . ASN A 1 605 ? -20.891 14.047 22.125 1 97.62 605 ASN A N 1
ATOM 4948 C CA . ASN A 1 605 ? -21.484 12.719 22.219 1 97.62 605 ASN A CA 1
ATOM 4949 C C . ASN A 1 605 ? -21.031 11.992 23.484 1 97.62 605 ASN A C 1
ATOM 4951 O O . ASN A 1 605 ? -21.109 10.766 23.547 1 97.62 605 ASN A O 1
ATOM 4955 N N . ASN A 1 606 ? -20.484 12.703 24.453 1 97.44 606 ASN A N 1
ATOM 4956 C CA . ASN A 1 606 ? -20.141 12.25 25.797 1 97.44 606 ASN A CA 1
ATOM 4957 C C . ASN A 1 606 ? -19.156 11.094 25.766 1 97.44 606 ASN A C 1
ATOM 4959 O O . ASN A 1 606 ? -19.25 10.172 26.578 1 97.44 606 ASN A O 1
ATOM 4963 N N . HIS A 1 607 ? -18.328 11.086 24.719 1 97.75 607 HIS A N 1
ATOM 4964 C CA . HIS A 1 607 ? -17.344 10.016 24.562 1 97.75 607 HIS A CA 1
ATOM 4965 C C . HIS A 1 607 ? -17.984 8.641 24.719 1 97.75 607 HIS A C 1
ATOM 4967 O O . HIS A 1 607 ? -17.438 7.758 25.375 1 97.75 607 HIS A O 1
ATOM 4973 N N . SER A 1 608 ? -19.188 8.516 24.188 1 97.56 608 SER A N 1
ATOM 4974 C CA . SER A 1 608 ? -19.844 7.211 24.172 1 97.56 608 SER A CA 1
ATOM 4975 C C . SER A 1 608 ? -19.016 6.188 23.406 1 97.56 608 SER A C 1
ATOM 4977 O O . SER A 1 608 ? -18.141 6.555 22.609 1 97.56 608 SER A O 1
ATOM 4979 N N . LYS A 1 609 ? -19.312 4.969 23.656 1 96.94 609 LYS A N 1
ATOM 4980 C CA . LYS A 1 609 ? -18.625 3.898 22.953 1 96.94 609 LYS A CA 1
ATOM 4981 C C . LYS A 1 609 ? -18.766 4.051 21.438 1 96.94 609 LYS A C 1
ATOM 4983 O O . LYS A 1 609 ? -17.797 3.869 20.703 1 96.94 609 LYS A O 1
ATOM 4988 N N . GLU A 1 610 ? -19.906 4.387 20.969 1 95.69 610 GLU A N 1
ATOM 4989 C CA . GLU A 1 610 ? -20.188 4.559 19.547 1 95.69 610 GLU A CA 1
ATOM 4990 C C . GLU A 1 610 ? -19.406 5.742 18.969 1 95.69 610 GLU A C 1
ATOM 4992 O O . GLU A 1 610 ? -18.875 5.66 17.875 1 95.69 610 GLU A O 1
ATOM 4997 N N . ALA A 1 611 ? -19.391 6.836 19.703 1 97.06 611 ALA A N 1
ATOM 4998 C CA . ALA A 1 611 ? -18.688 8.031 19.25 1 97.06 611 ALA A CA 1
ATOM 4999 C C . ALA A 1 611 ? -17.188 7.789 19.156 1 97.06 611 ALA A C 1
ATOM 5001 O O . ALA A 1 611 ? -16.547 8.227 18.203 1 97.06 611 ALA A O 1
ATOM 5002 N N . VAL A 1 612 ? -16.688 7.07 20.141 1 98.38 612 VAL A N 1
ATOM 5003 C CA . VAL A 1 612 ? -15.25 6.789 20.172 1 98.38 612 VAL A CA 1
ATOM 5004 C C . VAL A 1 612 ? -14.883 5.848 19.031 1 98.38 612 VAL A C 1
ATOM 5006 O O . VAL A 1 612 ? -13.828 6.004 18.406 1 98.38 612 VAL A O 1
ATOM 5009 N N . LYS A 1 613 ? -15.727 4.883 18.781 1 97.5 613 LYS A N 1
ATOM 5010 C CA . LYS A 1 613 ? -15.492 3.982 17.641 1 97.5 613 LYS A CA 1
ATOM 5011 C C . LYS A 1 613 ? -15.43 4.758 16.328 1 97.5 613 LYS A C 1
ATOM 5013 O O . LYS A 1 613 ? -14.547 4.516 15.508 1 97.5 613 LYS A O 1
ATOM 5018 N N . ARG A 1 614 ? -16.312 5.648 16.141 1 97.12 614 ARG A N 1
ATOM 5019 C CA . ARG A 1 614 ? -16.328 6.473 14.938 1 97.12 614 ARG A CA 1
ATOM 5020 C C . ARG A 1 614 ? -15.086 7.363 14.875 1 97.12 614 ARG A C 1
ATOM 5022 O O . ARG A 1 614 ? -14.477 7.504 13.812 1 97.12 614 ARG A O 1
ATOM 5029 N N . ALA A 1 615 ? -14.781 7.938 15.984 1 98.56 615 ALA A N 1
ATOM 5030 C CA . ALA A 1 615 ? -13.586 8.773 16.062 1 98.56 615 ALA A CA 1
ATOM 5031 C C . ALA A 1 615 ? -12.336 7.98 15.711 1 98.56 615 ALA A C 1
ATOM 5033 O O . ALA A 1 615 ? -11.445 8.484 15.023 1 98.56 615 ALA A O 1
ATOM 5034 N N . LYS A 1 616 ? -12.281 6.773 16.219 1 98.38 616 LYS A N 1
ATOM 5035 C CA . LYS A 1 616 ? -11.164 5.891 15.906 1 98.38 616 LYS A CA 1
ATOM 5036 C C . LYS A 1 616 ? -11.047 5.664 14.398 1 98.38 616 LYS A C 1
ATOM 5038 O O . LYS A 1 616 ? -9.953 5.723 13.844 1 98.38 616 LYS A O 1
ATOM 5043 N N . GLU A 1 617 ? -12.148 5.461 13.758 1 97.5 617 GLU A N 1
ATOM 5044 C CA . GLU A 1 617 ? -12.164 5.266 12.312 1 97.5 617 GLU A CA 1
ATOM 5045 C C . GLU A 1 617 ? -11.688 6.52 11.578 1 97.5 617 GLU A C 1
ATOM 5047 O O . GLU A 1 617 ? -10.938 6.426 10.602 1 97.5 617 GLU A O 1
ATOM 5052 N N . MET A 1 618 ? -12.109 7.66 12.062 1 98.31 618 MET A N 1
ATOM 5053 C CA . MET A 1 618 ? -11.719 8.93 11.445 1 98.31 618 MET A CA 1
ATOM 5054 C C . MET A 1 618 ? -10.219 9.156 11.594 1 98.31 618 MET A C 1
ATOM 5056 O O . MET A 1 618 ? -9.594 9.773 10.734 1 98.31 618 MET A O 1
ATOM 5060 N N . CYS A 1 619 ? -9.656 8.641 12.664 1 98.38 619 CYS A N 1
ATOM 5061 C CA . CYS A 1 619 ? -8.211 8.758 12.852 1 98.38 619 CYS A CA 1
ATOM 5062 C C . CYS A 1 619 ? -7.461 7.762 11.977 1 98.38 619 CYS A C 1
ATOM 5064 O O . CYS A 1 619 ? -6.457 8.109 11.359 1 98.38 619 CYS A O 1
ATOM 5066 N N . GLU A 1 620 ? -7.98 6.598 11.898 1 97 620 GLU A N 1
ATOM 5067 C CA . GLU A 1 620 ? -7.246 5.48 11.312 1 97 620 GLU A CA 1
ATOM 5068 C C . GLU A 1 620 ? -7.117 5.637 9.797 1 97 620 GLU A C 1
ATOM 5070 O O . GLU A 1 620 ? -6.246 5.023 9.18 1 97 620 GLU A O 1
ATOM 5075 N N . VAL A 1 621 ? -7.957 6.465 9.148 1 97.69 621 VAL A N 1
ATOM 5076 C CA . VAL A 1 621 ? -7.824 6.684 7.707 1 97.69 621 VAL A CA 1
ATOM 5077 C C . VAL A 1 621 ? -6.48 7.348 7.41 1 97.69 621 VAL A C 1
ATOM 5079 O O . VAL A 1 621 ? -5.949 7.215 6.305 1 97.69 621 VAL A O 1
ATOM 5082 N N . PHE A 1 622 ? -5.898 8.008 8.383 1 98.38 622 PHE A N 1
ATOM 5083 C CA . PHE A 1 622 ? -4.605 8.656 8.18 1 98.38 622 PHE A CA 1
ATOM 5084 C C . PHE A 1 622 ? -3.49 7.625 8.078 1 98.38 622 PHE A C 1
ATOM 5086 O O . PHE A 1 622 ? -2.404 7.926 7.582 1 98.38 622 PHE A O 1
ATOM 5093 N N . GLU A 1 623 ? -3.693 6.387 8.656 1 97.38 623 GLU A N 1
ATOM 5094 C CA . GLU A 1 623 ? -2.729 5.316 8.414 1 97.38 623 GLU A CA 1
ATOM 5095 C C . GLU A 1 623 ? -2.5 5.102 6.922 1 97.38 623 GLU A C 1
ATOM 5097 O O . GLU A 1 623 ? -1.372 4.848 6.492 1 97.38 623 GLU A O 1
ATOM 5102 N N . ASP A 1 624 ? -3.572 5.246 6.195 1 97.19 624 ASP A N 1
ATOM 5103 C CA . ASP A 1 624 ? -3.496 5.066 4.75 1 97.19 624 ASP A CA 1
ATOM 5104 C C . ASP A 1 624 ? -2.711 6.203 4.094 1 97.19 624 ASP A C 1
ATOM 5106 O O . ASP A 1 624 ? -1.885 5.965 3.213 1 97.19 624 ASP A O 1
ATOM 5110 N N . HIS A 1 625 ? -2.955 7.371 4.535 1 97.88 625 HIS A N 1
ATOM 5111 C CA . HIS A 1 625 ? -2.27 8.531 3.973 1 97.88 625 HIS A CA 1
ATOM 5112 C C . HIS A 1 625 ? -0.779 8.5 4.297 1 97.88 625 HIS A C 1
ATOM 5114 O O . HIS A 1 625 ? 0.047 8.914 3.482 1 97.88 625 HIS A O 1
ATOM 5120 N N . MET A 1 626 ? -0.463 8.039 5.445 1 98.06 626 MET A N 1
ATOM 5121 C CA . MET A 1 626 ? 0.938 7.996 5.852 1 98.06 626 MET A CA 1
ATOM 5122 C C . MET A 1 626 ? 1.725 7.012 4.996 1 98.06 626 MET A C 1
ATOM 5124 O O . MET A 1 626 ? 2.957 7 5.023 1 98.06 626 MET A O 1
ATOM 5128 N N . LYS A 1 627 ? 1.045 6.199 4.207 1 97.06 627 LYS A N 1
ATOM 5129 C CA . LYS A 1 627 ? 1.682 5.312 3.234 1 97.06 627 LYS A CA 1
ATOM 5130 C C . LYS A 1 627 ? 1.731 5.957 1.854 1 97.06 627 LYS A C 1
ATOM 5132 O O . LYS A 1 627 ? 2.166 5.332 0.885 1 97.06 627 LYS A O 1
ATOM 5137 N N . ASP A 1 628 ? 1.286 7.207 1.753 1 96.56 628 ASP A N 1
ATOM 5138 C CA . ASP A 1 628 ? 1.149 7.926 0.49 1 96.56 628 ASP A CA 1
ATOM 5139 C C . ASP A 1 628 ? 1.738 9.336 0.591 1 96.56 628 ASP A C 1
ATOM 5141 O O . ASP A 1 628 ? 1.845 9.891 1.686 1 96.56 628 ASP A O 1
ATOM 5145 N N . GLY A 1 629 ? 2.125 9.867 -0.603 1 96.94 629 GLY A N 1
ATOM 5146 C CA . GLY A 1 629 ? 2.83 11.141 -0.522 1 96.94 629 GLY A CA 1
ATOM 5147 C C . GLY A 1 629 ? 4.172 11.031 0.174 1 96.94 629 GLY A C 1
ATOM 5148 O O . GLY A 1 629 ? 5.02 10.227 -0.217 1 96.94 629 GLY A O 1
ATOM 5149 N N . CYS A 1 630 ? 4.379 11.82 1.218 1 98.25 630 CYS A N 1
ATOM 5150 C CA . CYS A 1 630 ? 5.57 11.656 2.041 1 98.25 630 CYS A CA 1
ATOM 5151 C C . CYS A 1 630 ? 5.355 10.594 3.113 1 98.25 630 CYS A C 1
ATOM 5153 O O . CYS A 1 630 ? 4.613 10.82 4.07 1 98.25 630 CYS A O 1
ATOM 5155 N N . ILE A 1 631 ? 6 9.5 2.979 1 98.31 631 ILE A N 1
ATOM 5156 C CA . ILE A 1 631 ? 5.812 8.344 3.844 1 98.31 631 ILE A CA 1
ATOM 5157 C C . ILE A 1 631 ? 6.047 8.742 5.297 1 98.31 631 ILE A C 1
ATOM 5159 O O . ILE A 1 631 ? 7.016 9.438 5.609 1 98.31 631 ILE A O 1
ATOM 5163 N N . ASN A 1 632 ? 5.078 8.359 6.18 1 98.25 632 ASN A N 1
ATOM 5164 C CA . ASN A 1 632 ? 5.094 8.594 7.617 1 98.25 632 ASN A CA 1
ATOM 5165 C C . ASN A 1 632 ? 4.852 10.062 7.953 1 98.25 632 ASN A C 1
ATOM 5167 O O . ASN A 1 632 ? 5.082 10.492 9.086 1 98.25 632 ASN A O 1
ATOM 5171 N N . GLY A 1 633 ? 4.492 10.891 7.039 1 98.44 633 GLY A N 1
ATOM 5172 C CA . GLY A 1 633 ? 4.059 12.266 7.254 1 98.44 633 GLY A CA 1
ATOM 5173 C C . GLY A 1 633 ? 2.59 12.477 6.945 1 98.44 633 GLY A C 1
ATOM 5174 O O . GLY A 1 633 ? 1.933 11.602 6.383 1 98.44 633 GLY A O 1
ATOM 5175 N N . ILE A 1 634 ? 2.051 13.57 7.359 1 98.81 634 ILE A N 1
ATOM 5176 C CA . ILE A 1 634 ? 0.713 14.023 6.984 1 98.81 634 ILE A CA 1
ATOM 5177 C C . ILE A 1 634 ? 0.791 15.406 6.344 1 98.81 634 ILE A C 1
ATOM 5179 O O . ILE A 1 634 ? 1.389 16.328 6.91 1 98.81 634 ILE A O 1
ATOM 5183 N N . ALA A 1 635 ? 0.164 15.578 5.215 1 98.69 635 ALA A N 1
ATOM 5184 C CA . ALA A 1 635 ? 0.259 16.781 4.406 1 98.69 635 ALA A CA 1
ATOM 5185 C C . ALA A 1 635 ? -0.434 17.953 5.094 1 98.69 635 ALA A C 1
ATOM 5187 O O . ALA A 1 635 ? -1.257 17.766 5.992 1 98.69 635 ALA A O 1
ATOM 5188 N N . GLU A 1 636 ? -0.081 19.094 4.633 1 98.62 636 GLU A N 1
ATOM 5189 C CA . GLU A 1 636 ? -0.696 20.344 5.094 1 98.62 636 GLU A CA 1
ATOM 5190 C C . GLU A 1 636 ? -2.168 20.406 4.691 1 98.62 636 GLU A C 1
ATOM 5192 O O . GLU A 1 636 ? -3.033 20.656 5.531 1 98.62 636 GLU A O 1
ATOM 5197 N N . VAL A 1 637 ? -2.348 20.156 3.436 1 98.44 637 VAL 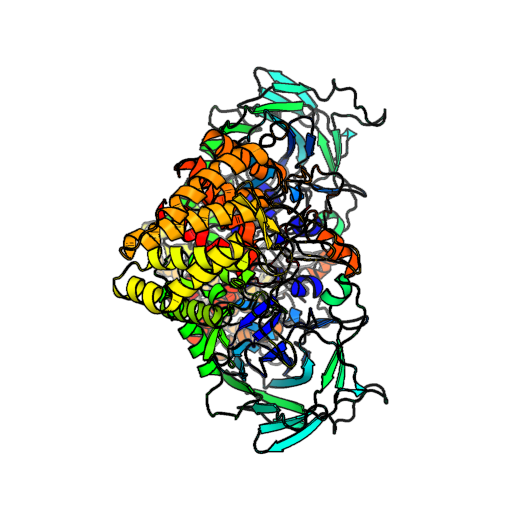A N 1
ATOM 5198 C CA . VAL A 1 637 ? -3.689 20.297 2.883 1 98.44 637 VAL A CA 1
ATOM 5199 C C . VAL A 1 637 ? -3.928 19.234 1.817 1 98.44 637 VAL A C 1
ATOM 5201 O O . VAL A 1 637 ? -3.006 18.5 1.447 1 98.44 637 VAL A O 1
ATOM 5204 N N . PHE A 1 638 ? -5.141 19.094 1.377 1 98.31 638 PHE A N 1
ATOM 5205 C CA . PHE A 1 638 ? -5.621 18.234 0.302 1 98.31 638 PHE A CA 1
ATOM 5206 C C . PHE A 1 638 ? -6.66 18.953 -0.548 1 98.31 638 PHE A C 1
ATOM 5208 O O . PHE A 1 638 ? -7.145 20.016 -0.172 1 98.31 638 PHE A O 1
ATOM 5215 N N . ASP A 1 639 ? -7.016 18.375 -1.662 1 97.75 639 ASP A N 1
ATOM 5216 C CA . ASP A 1 639 ? -8.086 18.938 -2.484 1 97.75 639 ASP A CA 1
ATOM 5217 C C . ASP A 1 639 ? -9.43 18.844 -1.767 1 97.75 639 ASP A C 1
ATOM 5219 O O . ASP A 1 639 ? -9.633 17.984 -0.915 1 97.75 639 ASP A O 1
ATOM 5223 N N . GLY A 1 640 ? -10.297 19.766 -2.125 1 97.44 640 GLY A N 1
ATOM 5224 C CA . GLY A 1 640 ? -11.609 19.812 -1.494 1 97.44 640 GLY A CA 1
ATOM 5225 C C . GLY A 1 640 ? -12.578 18.781 -2.053 1 97.44 640 GLY A C 1
ATOM 5226 O O . GLY A 1 640 ? -13.383 18.219 -1.312 1 97.44 640 GLY A O 1
ATOM 5227 N N . ASP A 1 641 ? -12.461 18.516 -3.328 1 96.25 641 ASP A N 1
ATOM 5228 C CA . ASP A 1 641 ? -13.383 17.594 -3.988 1 96.25 641 ASP A CA 1
ATOM 5229 C C . ASP A 1 641 ? -13.047 16.156 -3.646 1 96.25 641 ASP A C 1
ATOM 5231 O O . ASP A 1 641 ? -13.945 15.359 -3.338 1 96.25 641 ASP A O 1
ATOM 5235 N N . PHE A 1 642 ? -11.812 15.844 -3.77 1 96.44 642 PHE A N 1
ATOM 5236 C CA . PHE A 1 642 ? -11.32 14.492 -3.521 1 96.44 642 PHE A CA 1
ATOM 5237 C C . PHE A 1 642 ? -9.969 14.539 -2.807 1 96.44 642 PHE A C 1
ATOM 5239 O O . PHE A 1 642 ? -8.93 14.672 -3.445 1 96.44 642 PHE A O 1
ATOM 5246 N N . ALA A 1 643 ? -10.086 14.367 -1.512 1 96.06 643 ALA A N 1
ATOM 5247 C CA . ALA A 1 643 ? -8.875 14.391 -0.695 1 96.06 643 ALA A CA 1
ATOM 5248 C C . ALA A 1 643 ? -8.094 13.086 -0.829 1 96.06 643 ALA A C 1
ATOM 5250 O O . ALA A 1 643 ? -8.438 12.086 -0.197 1 96.06 643 ALA A O 1
ATOM 5251 N N . ALA A 1 644 ? -7.016 13.078 -1.594 1 94.88 644 ALA A N 1
ATOM 5252 C CA . ALA A 1 644 ? -6.223 11.875 -1.811 1 94.88 644 ALA A CA 1
ATOM 5253 C C . ALA A 1 644 ? -4.734 12.203 -1.893 1 94.88 644 ALA A C 1
ATOM 5255 O O . ALA A 1 644 ? -3.904 11.5 -1.312 1 94.88 644 ALA A O 1
ATOM 5256 N N . THR A 1 645 ? -4.422 13.289 -2.578 1 94.38 645 THR A N 1
ATOM 5257 C CA . THR A 1 645 ? -3.035 13.648 -2.857 1 94.38 645 THR A CA 1
ATOM 5258 C C . THR A 1 645 ? -2.555 14.734 -1.899 1 94.38 645 THR A C 1
ATOM 5260 O O . THR A 1 645 ? -3.287 15.68 -1.604 1 94.38 645 THR A O 1
ATOM 5263 N N . SER A 1 646 ? -1.331 14.578 -1.48 1 95.44 646 SER A N 1
ATOM 5264 C CA . SER A 1 646 ? -0.702 15.609 -0.659 1 95.44 646 SER A CA 1
ATOM 5265 C C . SER A 1 646 ? -0.575 16.922 -1.42 1 95.44 646 SER A C 1
ATOM 5267 O O . SER A 1 646 ? -0.123 16.938 -2.566 1 95.44 646 SER A O 1
ATOM 5269 N N . ARG A 1 647 ? -1.056 17.984 -0.857 1 96.12 647 ARG A N 1
ATOM 5270 C CA . ARG A 1 647 ? -0.864 19.359 -1.332 1 96.12 647 ARG A CA 1
ATOM 5271 C C . ARG A 1 647 ? -0.158 20.203 -0.282 1 96.12 647 ARG A C 1
ATOM 5273 O O . ARG A 1 647 ? -0.109 19.844 0.893 1 96.12 647 ARG A O 1
ATOM 5280 N N . GLY A 1 648 ? 0.425 21.328 -0.717 1 96 648 GLY A N 1
ATOM 5281 C CA . GLY A 1 648 ? 1.213 22.094 0.235 1 96 648 GLY A CA 1
ATOM 5282 C C . GLY A 1 648 ? 2.436 21.344 0.736 1 96 648 GLY A C 1
ATOM 5283 O O . GLY A 1 648 ? 3.027 20.562 0.003 1 96 648 GLY A O 1
ATOM 5284 N N . CYS A 1 649 ? 2.863 21.656 1.98 1 97.75 649 CYS A N 1
ATOM 5285 C CA . CYS A 1 649 ? 3.914 20.844 2.58 1 97.75 649 CYS A CA 1
ATOM 5286 C C . CYS A 1 649 ? 3.48 19.391 2.691 1 97.75 649 CYS A C 1
ATOM 5288 O O . CYS A 1 649 ? 2.365 19.094 3.129 1 97.75 649 CYS A O 1
ATOM 5290 N N . TYR A 1 650 ? 4.336 18.531 2.275 1 97.94 650 TYR A N 1
ATOM 5291 C CA . TYR A 1 650 ? 3.938 17.125 2.225 1 97.94 650 TYR A CA 1
ATOM 5292 C C . TYR A 1 650 ? 3.98 16.5 3.613 1 97.94 650 TYR A C 1
ATOM 5294 O O . TYR A 1 650 ? 3.447 15.406 3.822 1 97.94 650 TYR A O 1
ATOM 5302 N N . SER A 1 651 ? 4.543 17.125 4.559 1 98.5 651 SER A N 1
ATOM 5303 C CA . SER A 1 651 ? 4.504 16.797 5.98 1 98.5 651 SER A CA 1
ATOM 5304 C C . SER A 1 651 ? 4.438 18.047 6.84 1 98.5 651 SER A C 1
ATOM 5306 O O . SER A 1 651 ? 5.352 18.875 6.805 1 98.5 651 SER A O 1
ATOM 5308 N N . GLN A 1 652 ? 3.385 18.172 7.57 1 98.81 652 GLN A N 1
ATOM 5309 C CA . GLN A 1 652 ? 3.102 19.406 8.281 1 98.81 652 GLN A CA 1
ATOM 5310 C C . GLN A 1 652 ? 2.961 19.172 9.781 1 98.81 652 GLN A C 1
ATOM 5312 O O . GLN A 1 652 ? 2.262 18.234 10.203 1 98.81 652 GLN A O 1
ATOM 5317 N N . ALA A 1 653 ? 3.545 20.031 10.594 1 98.81 653 ALA A N 1
ATOM 5318 C CA . ALA A 1 653 ? 3.629 19.859 12.039 1 98.81 653 ALA A CA 1
ATOM 5319 C C . ALA A 1 653 ? 2.238 19.812 12.672 1 98.81 653 ALA A C 1
ATOM 5321 O O . ALA A 1 653 ? 1.933 18.906 13.445 1 98.81 653 ALA A O 1
ATOM 5322 N N . TRP A 1 654 ? 1.414 20.797 12.297 1 98.81 654 TRP A N 1
ATOM 5323 C CA . TRP A 1 654 ? 0.116 20.859 12.961 1 98.81 654 TRP A CA 1
ATOM 5324 C C . TRP A 1 654 ? -0.776 19.703 12.516 1 98.81 654 TRP A C 1
ATOM 5326 O O . TRP A 1 654 ? -1.629 19.234 13.273 1 98.81 654 TRP A O 1
ATOM 5336 N N . SER A 1 655 ? -0.627 19.109 11.281 1 98.88 655 SER A N 1
ATOM 5337 C CA . SER A 1 655 ? -1.387 17.938 10.867 1 98.88 655 SER A CA 1
ATOM 5338 C C . SER A 1 655 ? -0.974 16.703 11.656 1 98.88 655 SER A C 1
ATOM 5340 O O . SER A 1 655 ? -1.819 16.016 12.242 1 98.88 655 SER A O 1
ATOM 5342 N N . VAL A 1 656 ? 0.34 16.438 11.695 1 98.88 656 VAL A N 1
ATOM 5343 C CA . VAL A 1 656 ? 0.858 15.305 12.453 1 98.88 656 VAL A CA 1
ATOM 5344 C C . VAL A 1 656 ? 0.507 15.461 13.93 1 98.88 656 VAL A C 1
ATOM 5346 O O . VAL A 1 656 ? 0.017 14.523 14.562 1 98.88 656 VAL A O 1
ATOM 5349 N N . GLY A 1 657 ? 0.727 16.641 14.438 1 98.88 657 GLY A N 1
ATOM 5350 C CA . GLY A 1 657 ? 0.481 16.906 15.852 1 98.88 657 GLY A CA 1
ATOM 5351 C C . GLY A 1 657 ? -0.967 16.703 16.25 1 98.88 657 GLY A C 1
ATOM 5352 O O . GLY A 1 657 ? -1.252 16.078 17.266 1 98.88 657 GLY A O 1
ATOM 5353 N N . GLU A 1 658 ? -1.891 17.266 15.461 1 98.88 658 GLU A N 1
ATOM 5354 C CA . GLU A 1 658 ? -3.305 17.219 15.82 1 98.88 658 GLU A CA 1
ATOM 5355 C C . GLU A 1 658 ? -3.861 15.805 15.688 1 98.88 658 GLU A C 1
ATOM 5357 O O . GLU A 1 658 ? -4.707 15.383 16.484 1 98.88 658 GLU A O 1
ATOM 5362 N N . VAL A 1 659 ? -3.42 15.047 14.695 1 98.88 659 VAL A N 1
ATOM 5363 C CA . VAL A 1 659 ? -3.863 13.656 14.578 1 98.88 659 VAL A CA 1
ATOM 5364 C C . VAL A 1 659 ? -3.336 12.844 15.758 1 98.88 659 VAL A C 1
ATOM 5366 O O . VAL A 1 659 ? -4.074 12.055 16.359 1 98.88 659 VAL A O 1
ATOM 5369 N N . LEU A 1 660 ? -2.035 13.039 16.094 1 98.88 660 LEU A N 1
ATOM 5370 C CA . LEU A 1 660 ? -1.456 12.336 17.234 1 98.88 660 LEU A CA 1
ATOM 5371 C C . LEU A 1 660 ? -2.178 12.711 18.531 1 98.88 660 LEU A C 1
ATOM 5373 O O . LEU A 1 660 ? -2.516 11.836 19.328 1 98.88 660 LEU A O 1
ATOM 5377 N N . ARG A 1 661 ? -2.422 13.969 18.719 1 98.88 661 ARG A N 1
ATOM 5378 C CA . ARG A 1 661 ? -3.078 14.453 19.922 1 98.88 661 ARG A CA 1
ATOM 5379 C C . ARG A 1 661 ? -4.453 13.82 20.094 1 98.88 661 ARG A C 1
ATOM 5381 O O . ARG A 1 661 ? -4.746 13.219 21.125 1 98.88 661 ARG A O 1
ATOM 5388 N N . VAL A 1 662 ? -5.281 13.93 19.094 1 98.81 662 VAL A N 1
ATOM 5389 C CA . VAL A 1 662 ? -6.672 13.516 19.234 1 98.81 662 VAL A CA 1
ATOM 5390 C C . VAL A 1 662 ? -6.754 12 19.359 1 98.81 662 VAL A C 1
ATOM 5392 O O . VAL A 1 662 ? -7.617 11.477 20.062 1 98.81 662 VAL A O 1
ATOM 5395 N N . TYR A 1 663 ? -5.898 11.25 18.625 1 98.81 663 TYR A N 1
ATOM 5396 C CA . TYR A 1 663 ? -5.883 9.789 18.703 1 98.81 663 TYR A CA 1
ATOM 5397 C C . TYR A 1 663 ? -5.523 9.328 20.125 1 98.81 663 TYR A C 1
ATOM 5399 O O . TYR A 1 663 ? -6.098 8.367 20.625 1 98.81 663 TYR A O 1
ATOM 5407 N N . THR A 1 664 ? -4.629 10.039 20.75 1 98.56 664 THR A N 1
ATOM 5408 C CA . THR A 1 664 ? -4.109 9.594 22.031 1 98.56 664 THR A CA 1
ATOM 5409 C C . THR A 1 664 ? -4.891 10.227 23.172 1 98.56 664 THR A C 1
ATOM 5411 O O . THR A 1 664 ? -4.793 9.773 24.328 1 98.56 664 THR A O 1
ATOM 5414 N N . SER A 1 665 ? -5.66 11.25 22.953 1 98.06 665 SER A N 1
ATOM 5415 C CA . SER A 1 665 ? -6.402 11.898 24.016 1 98.06 665 SER A CA 1
ATOM 5416 C C . SER A 1 665 ? -7.883 11.531 23.984 1 98.06 665 SER A C 1
ATOM 5418 O O . SER A 1 665 ? -8.531 11.438 25.016 1 98.06 665 SER A O 1
ATOM 5420 N N . ASP A 1 666 ? -8.43 11.305 22.766 1 98.44 666 ASP A N 1
ATOM 5421 C CA . ASP A 1 666 ? -9.875 11.164 22.625 1 98.44 666 ASP A CA 1
ATOM 5422 C C . ASP A 1 666 ? -10.258 9.75 22.188 1 98.44 666 ASP A C 1
ATOM 5424 O O . ASP A 1 666 ? -11.422 9.367 22.266 1 98.44 666 ASP A O 1
ATOM 5428 N N . VAL A 1 667 ? -9.273 8.938 21.766 1 98.44 667 VAL A N 1
ATOM 5429 C CA . VAL A 1 667 ? -9.602 7.613 21.234 1 98.44 667 VAL A CA 1
ATOM 5430 C C . VAL A 1 667 ? -8.969 6.535 22.109 1 98.44 667 VAL A C 1
ATOM 5432 O O . VAL A 1 667 ? -9.664 5.836 22.844 1 98.44 667 VAL A O 1
ATOM 5435 N N . LEU A 1 668 ? -7.645 6.48 22.219 1 97.94 668 LEU A N 1
ATOM 5436 C CA . LEU A 1 668 ? -6.922 5.371 22.828 1 97.94 668 LEU A CA 1
ATOM 5437 C C . LEU A 1 668 ? -7.324 5.199 24.281 1 97.94 668 LEU A C 1
ATOM 5439 O O . LEU A 1 668 ? -7.512 4.074 24.75 1 97.94 668 LEU A O 1
ATOM 5443 N N . PRO A 1 669 ? -7.527 6.281 25.094 1 97.38 669 PRO A N 1
ATOM 5444 C CA . PRO A 1 669 ? -7.867 6.094 26.5 1 97.38 669 PRO A CA 1
ATOM 5445 C C . PRO A 1 669 ? -9.266 5.512 26.703 1 97.38 669 PRO A C 1
ATOM 5447 O O . PRO A 1 669 ? -9.602 5.07 27.797 1 97.38 669 PRO A O 1
ATOM 5450 N N . PHE A 1 670 ? -10.07 5.531 25.688 1 97.06 670 PHE A N 1
ATOM 5451 C CA . PHE A 1 670 ? -11.469 5.156 25.844 1 97.06 670 PHE A CA 1
ATOM 5452 C C . PHE A 1 670 ? -11.742 3.793 25.219 1 97.06 670 PHE A C 1
ATOM 5454 O O . PHE A 1 670 ? -12.891 3.355 25.156 1 97.06 670 PHE A O 1
ATOM 5461 N N . ILE A 1 671 ? -10.695 3.143 24.625 1 92.5 671 ILE A N 1
ATOM 5462 C CA . ILE A 1 671 ? -10.906 1.843 23.984 1 92.5 671 ILE A CA 1
ATOM 5463 C C . ILE A 1 671 ? -10.297 0.744 24.859 1 92.5 671 ILE A C 1
ATOM 5465 O O . ILE A 1 671 ? -9.32 0.977 25.578 1 92.5 671 ILE A O 1
ATOM 5469 N N . MET B 1 1 ? 4.008 -7.922 7.84 1 77.5 1 MET B N 1
ATOM 5470 C CA . MET B 1 1 ? 2.703 -8 7.184 1 77.5 1 MET B CA 1
ATOM 5471 C C . MET B 1 1 ? 1.587 -8.156 8.211 1 77.5 1 MET B C 1
ATOM 5473 O O . MET B 1 1 ? 1.755 -8.844 9.219 1 77.5 1 MET B O 1
ATOM 5477 N N . GLU B 1 2 ? 0.43 -7.449 7.902 1 85.44 2 GLU B N 1
ATOM 5478 C CA . GLU B 1 2 ? -0.768 -7.594 8.727 1 85.44 2 GLU B CA 1
ATOM 5479 C C . GLU B 1 2 ? -1.698 -8.664 8.164 1 85.44 2 GLU B C 1
ATOM 5481 O O . GLU B 1 2 ? -1.558 -9.07 7.012 1 85.44 2 GLU B O 1
ATOM 5486 N N . LEU B 1 3 ? -2.561 -9.172 9.055 1 94.38 3 LEU B N 1
ATOM 5487 C CA . LEU B 1 3 ? -3.533 -10.172 8.625 1 94.38 3 LEU B CA 1
ATOM 5488 C C . LEU B 1 3 ? -4.645 -9.531 7.805 1 94.38 3 LEU B C 1
ATOM 5490 O O . LEU B 1 3 ? -5.328 -10.203 7.035 1 94.38 3 LEU B O 1
ATOM 5494 N N . THR B 1 4 ? -4.832 -8.25 8.039 1 96.31 4 THR B N 1
ATOM 5495 C CA . THR B 1 4 ? -5.863 -7.488 7.348 1 96.31 4 THR B CA 1
ATOM 5496 C C . THR B 1 4 ? -5.246 -6.527 6.34 1 96.31 4 THR B C 1
ATOM 5498 O O . THR B 1 4 ? -4.293 -5.812 6.66 1 96.31 4 THR B O 1
ATOM 5501 N N . TYR B 1 5 ? -5.715 -6.547 5.125 1 97.31 5 TYR B N 1
ATOM 5502 C CA . TYR B 1 5 ? -5.305 -5.598 4.094 1 97.31 5 TYR B CA 1
ATOM 5503 C C . TYR B 1 5 ? -6.168 -4.344 4.133 1 97.31 5 TYR B C 1
ATOM 5505 O O . TYR B 1 5 ? -7.395 -4.434 4.223 1 97.31 5 TYR B O 1
ATOM 5513 N N . ARG B 1 6 ? -5.566 -3.223 4.145 1 97.38 6 ARG B N 1
ATOM 5514 C CA . ARG B 1 6 ? -6.25 -1.934 4.152 1 97.38 6 ARG B CA 1
ATOM 5515 C C . ARG B 1 6 ? -5.73 -1.028 3.041 1 97.38 6 ARG B C 1
ATOM 5517 O O . ARG B 1 6 ? -4.52 -0.931 2.83 1 97.38 6 ARG B O 1
ATOM 5524 N N . PHE B 1 7 ? -6.633 -0.404 2.311 1 97.56 7 PHE B N 1
ATOM 5525 C CA . PHE B 1 7 ? -6.297 0.513 1.228 1 97.56 7 PHE B CA 1
ATOM 5526 C C . PHE B 1 7 ? -7.059 1.825 1.374 1 97.56 7 PHE B C 1
ATOM 5528 O O . PHE B 1 7 ? -8.25 1.826 1.676 1 97.56 7 PHE B O 1
ATOM 5535 N N . GLY B 1 8 ? -6.352 2.861 1.256 1 97.19 8 GLY B N 1
ATOM 5536 C CA . GLY B 1 8 ? -6.969 4.176 1.296 1 97.19 8 GLY B CA 1
ATOM 5537 C C . GLY B 1 8 ? -7.004 4.863 -0.057 1 97.19 8 GLY B C 1
ATOM 5538 O O . GLY B 1 8 ? -6.699 4.242 -1.08 1 97.19 8 GLY B O 1
ATOM 5539 N N . ARG B 1 9 ? -7.371 6.113 -0.105 1 96.94 9 ARG B N 1
ATOM 5540 C CA . ARG B 1 9 ? -7.723 6.879 -1.297 1 96.94 9 ARG B CA 1
ATOM 5541 C C . ARG B 1 9 ? -6.516 7.051 -2.211 1 96.94 9 ARG B C 1
ATOM 5543 O O . ARG B 1 9 ? -6.668 7.25 -3.418 1 96.94 9 ARG B O 1
ATOM 5550 N N . GLY B 1 10 ? -5.34 6.949 -1.675 1 96.12 10 GLY B N 1
ATOM 5551 C CA . GLY B 1 10 ? -4.137 7.031 -2.488 1 96.12 10 GLY B CA 1
ATOM 5552 C C . GLY B 1 10 ? -4.008 5.895 -3.482 1 96.12 10 GLY B C 1
ATOM 5553 O O . GLY B 1 10 ? -3.209 5.965 -4.418 1 96.12 10 GLY B O 1
ATOM 5554 N N . ASN B 1 11 ? -4.789 4.867 -3.375 1 96.88 11 ASN B N 1
ATOM 5555 C CA . ASN B 1 11 ? -4.707 3.686 -4.23 1 96.88 11 ASN B CA 1
ATOM 5556 C C . ASN B 1 11 ? -5.672 3.779 -5.406 1 96.88 11 ASN B C 1
ATOM 5558 O O . ASN B 1 11 ? -5.684 2.906 -6.277 1 96.88 11 ASN B O 1
ATOM 5562 N N . TRP B 1 12 ? -6.516 4.859 -5.469 1 97.25 12 TRP B N 1
ATOM 5563 C CA . TRP B 1 12 ? -7.449 5.023 -6.578 1 97.25 12 TRP B CA 1
ATOM 5564 C C . TRP B 1 12 ? -7.672 6.496 -6.891 1 97.25 12 TRP B C 1
ATOM 5566 O O . TRP B 1 12 ? -8.812 6.973 -6.906 1 97.25 12 TRP B O 1
ATOM 5576 N N . ARG B 1 13 ? -6.637 7.211 -7.246 1 95.06 13 ARG B N 1
ATOM 5577 C CA . ARG B 1 13 ? -6.746 8.602 -7.676 1 95.06 13 ARG B CA 1
ATOM 5578 C C . ARG B 1 13 ? -7.527 8.711 -8.984 1 95.06 13 ARG B C 1
ATOM 5580 O O . ARG B 1 13 ? -8.094 9.766 -9.281 1 95.06 13 ARG B O 1
ATOM 5587 N N . THR B 1 14 ? -7.504 7.664 -9.75 1 95.25 14 THR B N 1
ATOM 5588 C CA . THR B 1 14 ? -8.305 7.484 -10.961 1 95.25 14 THR B CA 1
ATOM 5589 C C . THR B 1 14 ? -8.977 6.113 -10.969 1 95.25 14 THR B C 1
ATOM 5591 O O . THR B 1 14 ? -8.578 5.219 -10.227 1 95.25 14 THR B O 1
ATOM 5594 N N . ILE B 1 15 ? -9.953 5.98 -11.805 1 97.19 15 ILE B N 1
ATOM 5595 C CA . ILE B 1 15 ? -10.641 4.699 -11.914 1 97.19 15 ILE B CA 1
ATOM 5596 C C . ILE B 1 15 ? -9.672 3.637 -12.43 1 97.19 15 ILE B C 1
ATOM 5598 O O . ILE B 1 15 ? -9.742 2.475 -12.023 1 97.19 15 ILE B O 1
ATOM 5602 N N . LYS B 1 16 ? -8.734 4.039 -13.297 1 95.44 16 LYS B N 1
ATOM 5603 C CA . LYS B 1 16 ? -7.758 3.102 -13.844 1 95.44 16 LYS B CA 1
ATOM 5604 C C . LYS B 1 16 ? -6.867 2.533 -12.742 1 95.44 16 LYS B C 1
ATOM 5606 O O . LYS B 1 16 ? -6.605 1.33 -12.703 1 95.44 16 LYS B O 1
ATOM 5611 N N . GLU B 1 17 ? -6.43 3.393 -11.82 1 95.12 17 GLU B N 1
ATOM 5612 C CA . GLU B 1 17 ? -5.605 2.949 -10.695 1 95.12 17 GLU B CA 1
ATOM 5613 C C . GLU B 1 17 ? -6.375 1.993 -9.789 1 95.12 17 GLU B C 1
ATOM 5615 O O . GLU B 1 17 ? -5.836 0.974 -9.352 1 95.12 17 GLU B O 1
ATOM 5620 N N . GLY B 1 18 ? -7.637 2.361 -9.539 1 97.12 18 GLY B N 1
ATOM 5621 C CA . GLY B 1 18 ? -8.453 1.537 -8.664 1 97.12 18 GLY B CA 1
ATOM 5622 C C . GLY B 1 18 ? -8.742 0.163 -9.234 1 97.12 18 GLY B C 1
ATOM 5623 O O . GLY B 1 18 ? -8.883 -0.808 -8.484 1 97.12 18 GLY B O 1
ATOM 5624 N N . ASN B 1 19 ? -8.781 0.078 -10.523 1 97.31 19 ASN B N 1
ATOM 5625 C CA . ASN B 1 19 ? -9.133 -1.163 -11.203 1 97.31 19 ASN B CA 1
ATOM 5626 C C . ASN B 1 19 ? -7.969 -2.154 -11.188 1 97.31 19 ASN B C 1
ATOM 5628 O O . ASN B 1 19 ? -8.156 -3.336 -11.484 1 97.31 19 ASN B O 1
ATOM 5632 N N . GLU B 1 20 ? -6.805 -1.744 -10.773 1 95.94 20 GLU B N 1
ATOM 5633 C CA . GLU B 1 20 ? -5.617 -2.594 -10.852 1 95.94 20 GLU B CA 1
ATOM 5634 C C . GLU B 1 20 ? -5.566 -3.568 -9.672 1 95.94 20 GLU B C 1
ATOM 5636 O O . GLU B 1 20 ? -4.738 -4.484 -9.656 1 95.94 20 GLU B O 1
ATOM 5641 N N . ARG B 1 21 ? -6.402 -3.424 -8.68 1 98 21 ARG B N 1
ATOM 5642 C CA . ARG B 1 21 ? -6.445 -4.312 -7.52 1 98 21 ARG B CA 1
ATOM 5643 C C . ARG B 1 21 ? -7.82 -4.961 -7.383 1 98 21 ARG B C 1
ATOM 5645 O O . ARG B 1 21 ? -8.844 -4.277 -7.441 1 98 21 ARG B O 1
ATOM 5652 N N . GLU B 1 22 ? -7.801 -6.207 -7.234 1 98.44 22 GLU B N 1
ATOM 5653 C CA . GLU B 1 22 ? -9.008 -7.023 -7.188 1 98.44 22 GLU B CA 1
ATOM 5654 C C . GLU B 1 22 ? -9.031 -7.902 -5.941 1 98.44 22 GLU B C 1
ATOM 5656 O O . GLU B 1 22 ? -8.008 -8.086 -5.285 1 98.44 22 GLU B O 1
ATOM 5661 N N . TRP B 1 23 ? -10.172 -8.375 -5.613 1 98.56 23 TRP B N 1
ATOM 5662 C CA . TRP B 1 23 ? -10.312 -9.391 -4.57 1 98.56 23 TRP B CA 1
ATOM 5663 C C . TRP B 1 23 ? -11.133 -10.57 -5.066 1 98.56 23 TRP B C 1
ATOM 5665 O O . TRP B 1 23 ? -11.891 -10.445 -6.035 1 98.56 23 TRP B O 1
ATOM 5675 N N . MET B 1 24 ? -10.906 -11.711 -4.477 1 98.44 24 MET B N 1
ATOM 5676 C CA . MET B 1 24 ? -11.648 -12.93 -4.789 1 98.44 24 MET B CA 1
ATOM 5677 C C . MET B 1 24 ? -11.805 -13.805 -3.551 1 98.44 24 MET B C 1
ATOM 5679 O O . MET B 1 24 ? -10.859 -13.953 -2.768 1 98.44 24 MET B O 1
ATOM 5683 N N . ILE B 1 25 ? -13.008 -14.344 -3.322 1 98.56 25 ILE B N 1
ATOM 5684 C CA . ILE B 1 25 ? -13.227 -15.352 -2.291 1 98.56 25 ILE B CA 1
ATOM 5685 C C . ILE B 1 25 ? -13.977 -16.531 -2.883 1 98.56 25 ILE B C 1
ATOM 5687 O O . ILE B 1 25 ? -14.82 -16.375 -3.77 1 98.56 25 ILE B O 1
ATOM 5691 N N . GLY B 1 26 ? -13.633 -17.688 -2.492 1 98.31 26 GLY B N 1
ATOM 5692 C CA . GLY B 1 26 ? -14.242 -18.906 -3.008 1 98.31 26 GLY B CA 1
ATOM 5693 C C . GLY B 1 26 ? -15.32 -19.453 -2.1 1 98.31 26 GLY B C 1
ATOM 5694 O O . GLY B 1 26 ? -15.422 -19.078 -0.932 1 98.31 26 GLY B O 1
ATOM 5695 N N . ASN B 1 27 ? -16.156 -20.344 -2.621 1 98.38 27 ASN B N 1
ATOM 5696 C CA . ASN B 1 27 ? -17.25 -20.891 -1.829 1 98.38 27 ASN B CA 1
ATOM 5697 C C . ASN B 1 27 ? -17.031 -22.375 -1.52 1 98.38 27 ASN B C 1
ATOM 5699 O O . ASN B 1 27 ? -17.969 -23.062 -1.082 1 98.38 27 ASN B O 1
ATOM 5703 N N . GLY B 1 28 ? -15.891 -22.938 -1.909 1 98.19 28 GLY B N 1
ATOM 5704 C CA . GLY B 1 28 ? -15.539 -24.297 -1.533 1 98.19 28 GLY B CA 1
ATOM 5705 C C . GLY B 1 28 ? -16.047 -25.344 -2.518 1 98.19 28 GLY B C 1
ATOM 5706 O O . GLY B 1 28 ? -15.758 -26.531 -2.367 1 98.19 28 GLY B O 1
ATOM 5707 N N . ILE B 1 29 ? -16.75 -24.938 -3.572 1 98.06 29 ILE B N 1
ATOM 5708 C CA . ILE B 1 29 ? -17.25 -25.891 -4.543 1 98.06 29 ILE B CA 1
ATOM 5709 C C . ILE B 1 29 ? -16.953 -25.422 -5.957 1 98.06 29 ILE B C 1
ATOM 5711 O O . ILE B 1 29 ? -17.609 -25.812 -6.914 1 98.06 29 ILE B O 1
ATOM 5715 N N . GLY B 1 30 ? -16.047 -24.5 -6.062 1 97.44 30 GLY B N 1
ATOM 5716 C CA . GLY B 1 30 ? -15.578 -24.078 -7.367 1 97.44 30 GLY B CA 1
ATOM 5717 C C . GLY B 1 30 ? -16.109 -22.703 -7.777 1 97.44 30 GLY B C 1
ATOM 5718 O O . GLY B 1 30 ? -15.539 -22.062 -8.656 1 97.44 30 GLY B O 1
ATOM 5719 N N . GLY B 1 31 ? -17.234 -22.219 -7.207 1 98.38 31 GLY B N 1
ATOM 5720 C CA . GLY B 1 31 ? -17.719 -20.859 -7.41 1 98.38 31 GLY B CA 1
ATOM 5721 C C . GLY B 1 31 ? -16.922 -19.828 -6.648 1 98.38 31 GLY B C 1
ATOM 5722 O O . GLY B 1 31 ? -16.141 -20.156 -5.758 1 98.38 31 GLY B O 1
ATOM 5723 N N . TYR B 1 32 ? -17.109 -18.547 -7.047 1 98.69 32 TYR B N 1
ATOM 5724 C CA . TYR B 1 32 ? -16.359 -17.484 -6.367 1 98.69 32 TYR B CA 1
ATOM 5725 C C . TYR B 1 32 ? -17.062 -16.141 -6.516 1 98.69 32 TYR B C 1
ATOM 5727 O O . TYR B 1 32 ? -18.016 -16.016 -7.273 1 98.69 32 TYR B O 1
ATOM 5735 N N . SER B 1 33 ? -16.703 -15.25 -5.703 1 98.81 33 SER B N 1
ATOM 5736 C CA . SER B 1 33 ? -17.031 -13.828 -5.781 1 98.81 33 SER B CA 1
ATOM 5737 C C . SER B 1 33 ? -15.773 -12.992 -5.988 1 98.81 33 SER B C 1
ATOM 5739 O O . SER B 1 33 ? -14.711 -13.312 -5.445 1 98.81 33 SER B O 1
ATOM 5741 N N . GLY B 1 34 ? -15.828 -12.047 -6.867 1 98.38 34 GLY B N 1
ATOM 5742 C CA . GLY B 1 34 ? -14.664 -11.203 -7.094 1 98.38 34 GLY B CA 1
ATOM 5743 C C . GLY B 1 34 ? -15.016 -9.867 -7.727 1 98.38 34 GLY B C 1
ATOM 5744 O O . GLY B 1 34 ? -15.969 -9.773 -8.5 1 98.38 34 GLY B O 1
ATOM 5745 N N . GLN B 1 35 ? -14.32 -8.867 -7.453 1 98.44 35 GLN B N 1
ATOM 5746 C CA . GLN B 1 35 ? -14.445 -7.504 -7.969 1 98.44 35 GLN B CA 1
ATOM 5747 C C . GLN B 1 35 ? -13.18 -6.699 -7.691 1 98.44 35 GLN B C 1
ATOM 5749 O O . GLN B 1 35 ? -12.188 -7.238 -7.199 1 98.44 35 GLN B O 1
ATOM 5754 N N . THR B 1 36 ? -13.156 -5.359 -8.031 1 98.62 36 THR B N 1
ATOM 5755 C CA . THR B 1 36 ? -12.023 -4.496 -7.719 1 98.62 36 THR B CA 1
ATOM 5756 C C . THR B 1 36 ? -12.211 -3.822 -6.363 1 98.62 36 THR B C 1
ATOM 5758 O O . THR B 1 36 ? -13.297 -3.865 -5.789 1 98.62 36 THR B O 1
ATOM 5761 N N . ILE B 1 37 ? -11.172 -3.182 -5.844 1 98.69 37 ILE B N 1
ATOM 5762 C CA . ILE B 1 37 ? -11.203 -2.545 -4.527 1 98.69 37 ILE B CA 1
ATOM 5763 C C . ILE B 1 37 ? -12.047 -1.274 -4.594 1 98.69 37 ILE B C 1
ATOM 5765 O O . ILE B 1 37 ? -12.383 -0.694 -3.559 1 98.69 37 ILE B O 1
ATOM 5769 N N . ILE B 1 38 ? -12.43 -0.838 -5.832 1 98.69 38 ILE B N 1
ATOM 5770 C CA . ILE B 1 38 ? -13.297 0.332 -5.941 1 98.69 38 ILE B CA 1
ATOM 5771 C C . ILE B 1 38 ? -14.68 -0.095 -6.418 1 98.69 38 ILE B C 1
ATOM 5773 O O . ILE B 1 38 ? -15.492 0.744 -6.816 1 98.69 38 ILE B O 1
ATOM 5777 N N . ASN B 1 39 ? -14.891 -1.43 -6.453 1 98.38 39 ASN B N 1
ATOM 5778 C CA . ASN B 1 39 ? -16.172 -2.018 -6.844 1 98.38 39 ASN B CA 1
ATOM 5779 C C . ASN B 1 39 ? -16.516 -1.681 -8.289 1 98.38 39 ASN B C 1
ATOM 5781 O O . ASN B 1 39 ? -17.656 -1.288 -8.586 1 98.38 39 ASN B O 1
ATOM 5785 N N . SER B 1 40 ? -15.555 -1.705 -9.141 1 97.81 40 SER B N 1
ATOM 5786 C CA . SER B 1 40 ? -15.672 -1.5 -10.578 1 97.81 40 SER B CA 1
ATOM 5787 C C . SER B 1 40 ? -15.344 -2.773 -11.352 1 97.81 40 SER B C 1
ATOM 5789 O O . SER B 1 40 ? -14.461 -3.539 -10.945 1 97.81 40 SER B O 1
ATOM 5791 N N . GLY B 1 41 ? -16.062 -2.947 -12.438 1 95.88 41 GLY B N 1
ATOM 5792 C CA . GLY B 1 41 ? -15.719 -4.07 -13.297 1 95.88 41 GLY B CA 1
ATOM 5793 C C . GLY B 1 41 ? -14.438 -3.852 -14.07 1 95.88 41 GLY B C 1
ATOM 5794 O O . GLY B 1 41 ? -14.297 -2.863 -14.797 1 95.88 41 GLY B O 1
ATOM 5795 N N . PHE B 1 42 ? -13.5 -4.727 -13.961 1 96.88 42 PHE B N 1
ATOM 5796 C CA . PHE B 1 42 ? -12.203 -4.656 -14.617 1 96.88 42 PHE B CA 1
ATOM 5797 C C . PHE B 1 42 ? -12.078 -5.738 -15.688 1 96.88 42 PHE B C 1
ATOM 5799 O O . PHE B 1 42 ? -11.398 -5.547 -16.703 1 96.88 42 PHE B O 1
ATOM 5806 N N . ARG B 1 43 ? -12.672 -6.918 -15.43 1 97.69 43 ARG B N 1
ATOM 5807 C CA . ARG B 1 43 ? -12.633 -8.055 -16.344 1 97.69 43 ARG B CA 1
ATOM 5808 C C . ARG B 1 43 ? -13.977 -8.781 -16.359 1 97.69 43 ARG B C 1
ATOM 5810 O O . ARG B 1 43 ? -14.766 -8.664 -15.422 1 97.69 43 ARG B O 1
ATOM 5817 N N . SER B 1 44 ? -14.18 -9.57 -17.391 1 97.69 44 SER B N 1
ATOM 5818 C CA . SER B 1 44 ? -15.461 -10.242 -17.609 1 97.69 44 SER B CA 1
ATOM 5819 C C . SER B 1 44 ? -15.68 -11.352 -16.578 1 97.69 44 SER B C 1
ATOM 5821 O O . SER B 1 44 ? -16.812 -11.789 -16.375 1 97.69 44 SER B O 1
ATOM 5823 N N . HIS B 1 45 ? -14.664 -11.734 -15.891 1 98.06 45 HIS B N 1
ATOM 5824 C CA . HIS B 1 45 ? -14.75 -12.812 -14.914 1 98.06 45 HIS B CA 1
ATOM 5825 C C . HIS B 1 45 ? -15.219 -12.289 -13.562 1 98.06 45 HIS B C 1
ATOM 5827 O O . HIS B 1 45 ? -15.398 -13.062 -12.617 1 98.06 45 HIS B O 1
ATOM 5833 N N . HIS B 1 46 ? -15.445 -10.977 -13.461 1 98.06 46 HIS B N 1
ATOM 5834 C CA . HIS B 1 46 ? -15.906 -10.414 -12.195 1 98.06 46 HIS B CA 1
ATOM 5835 C C . HIS B 1 46 ? -17.375 -10.719 -11.961 1 98.06 46 HIS B C 1
ATOM 5837 O O . HIS B 1 46 ? -18.172 -10.773 -12.906 1 98.06 46 HIS B O 1
ATOM 5843 N N . GLY B 1 47 ? -17.734 -10.836 -10.656 1 98.5 47 GLY B N 1
ATOM 5844 C CA . GLY B 1 47 ? -19.109 -10.984 -10.211 1 98.5 47 GLY B CA 1
ATOM 5845 C C . GLY B 1 47 ? -19.234 -11.273 -8.727 1 98.5 47 GLY B C 1
ATOM 5846 O O . GLY B 1 47 ? -18.328 -11.867 -8.133 1 98.5 47 GLY B O 1
ATOM 5847 N N . TYR B 1 48 ? -20.359 -10.867 -8.211 1 98.81 48 TYR B N 1
ATOM 5848 C CA . TYR B 1 48 ? -20.641 -11.203 -6.816 1 98.81 48 TYR B CA 1
ATOM 5849 C C . TYR B 1 48 ? -21 -12.68 -6.672 1 98.81 48 TYR B C 1
ATOM 5851 O O . TYR B 1 48 ? -20.75 -13.289 -5.625 1 98.81 48 TYR B O 1
ATOM 5859 N N . LEU B 1 49 ? -21.578 -13.18 -7.734 1 98.88 49 LEU B N 1
ATOM 5860 C CA . LEU B 1 49 ? -21.891 -14.602 -7.723 1 98.88 49 LEU B CA 1
ATOM 5861 C C . LEU B 1 49 ? -21.531 -15.258 -9.055 1 98.88 49 LEU B C 1
ATOM 5863 O O . LEU B 1 49 ? -22.281 -15.133 -10.031 1 98.88 49 LEU B O 1
ATOM 5867 N N . ILE B 1 50 ? -20.438 -15.844 -9.086 1 98.88 50 ILE B N 1
ATOM 5868 C CA . ILE B 1 50 ? -20.078 -16.812 -10.109 1 98.88 50 ILE B CA 1
ATOM 5869 C C . ILE B 1 50 ? -20.359 -18.234 -9.602 1 98.88 50 ILE B C 1
ATOM 5871 O O . ILE B 1 50 ? -19.625 -18.75 -8.758 1 98.88 50 ILE B O 1
ATOM 5875 N N . ALA B 1 51 ? -21.344 -18.859 -10.133 1 98.44 51 ALA B N 1
ATOM 5876 C CA . ALA B 1 51 ? -21.844 -20.125 -9.594 1 98.44 51 ALA B CA 1
ATOM 5877 C C . ALA B 1 51 ? -21.266 -21.312 -10.352 1 98.44 51 ALA B C 1
ATOM 5879 O O . ALA B 1 51 ? -21.219 -21.312 -11.578 1 98.44 51 ALA B O 1
ATOM 5880 N N . ALA B 1 52 ? -20.75 -22.266 -9.586 1 97.44 52 ALA B N 1
ATOM 5881 C CA . ALA B 1 52 ? -20.391 -23.562 -10.18 1 97.44 52 ALA B CA 1
ATOM 5882 C C . ALA B 1 52 ? -21.609 -24.469 -10.273 1 97.44 52 ALA B C 1
ATOM 5884 O O . ALA B 1 52 ? -21.984 -25.125 -9.297 1 97.44 52 ALA B O 1
ATOM 5885 N N . MET B 1 53 ? -22.156 -24.578 -11.453 1 95 53 MET B N 1
ATOM 5886 C CA . MET B 1 53 ? -23.422 -25.281 -11.633 1 95 53 MET B CA 1
ATOM 5887 C C . MET B 1 53 ? -23.219 -26.797 -11.57 1 95 53 MET B C 1
ATOM 5889 O O . MET B 1 53 ? -24.172 -27.547 -11.336 1 95 53 MET B O 1
ATOM 5893 N N . ASN B 1 54 ? -22.078 -27.25 -11.852 1 94.31 54 ASN B N 1
ATOM 5894 C CA . ASN B 1 54 ? -21.594 -28.609 -11.625 1 94.31 54 ASN B CA 1
ATOM 5895 C C . ASN B 1 54 ? -20.25 -28.625 -10.914 1 94.31 54 ASN B C 1
ATOM 5897 O O . ASN B 1 54 ? -19.203 -28.828 -11.547 1 94.31 54 ASN B O 1
ATOM 5901 N N . PRO B 1 55 ? -20.25 -28.469 -9.656 1 95.12 55 PRO B N 1
ATOM 5902 C CA . PRO B 1 55 ? -19.016 -28.266 -8.906 1 95.12 55 PRO B CA 1
ATOM 5903 C C . PRO B 1 55 ? -17.938 -29.281 -9.281 1 95.12 55 PRO B C 1
ATOM 5905 O O . PRO B 1 55 ? -18.219 -30.484 -9.375 1 95.12 55 PRO B O 1
ATOM 5908 N N . PRO B 1 56 ? -16.75 -28.844 -9.469 1 95.44 56 PRO B N 1
ATOM 5909 C CA . PRO B 1 56 ? -16.344 -27.438 -9.367 1 95.44 56 PRO B CA 1
ATOM 5910 C C . PRO B 1 56 ? -16.344 -26.734 -10.727 1 95.44 56 PRO B C 1
ATOM 5912 O O . PRO B 1 56 ? -15.758 -25.656 -10.867 1 95.44 56 PRO B O 1
ATOM 5915 N N . VAL B 1 57 ? -17.016 -27.281 -11.797 1 93.94 57 VAL B N 1
ATOM 5916 C CA . VAL B 1 57 ? -16.922 -26.781 -13.164 1 93.94 57 VAL B CA 1
ATOM 5917 C C . VAL B 1 57 ? -18.25 -26.172 -13.586 1 93.94 57 VAL B C 1
ATOM 5919 O O . VAL B 1 57 ? -19.141 -25.953 -12.75 1 93.94 57 VAL B O 1
ATOM 5922 N N . GLU B 1 58 ? -18.328 -25.75 -14.852 1 94.25 58 GLU B N 1
ATOM 5923 C CA . GLU B 1 58 ? -19.516 -25.109 -15.422 1 94.25 58 GLU B CA 1
ATOM 5924 C C . GLU B 1 58 ? -19.891 -23.844 -14.656 1 94.25 58 GLU B C 1
ATOM 5926 O O . GLU B 1 58 ? -21.016 -23.719 -14.164 1 94.25 58 GLU B O 1
ATOM 5931 N N . ARG B 1 59 ? -19 -22.922 -14.625 1 96.88 59 ARG B N 1
ATOM 5932 C CA . ARG B 1 59 ? -19.203 -21.672 -13.891 1 96.88 59 ARG B CA 1
ATOM 5933 C C . ARG B 1 59 ? -20.016 -20.688 -14.719 1 96.88 59 ARG B C 1
ATOM 5935 O O . ARG B 1 59 ? -19.703 -20.438 -15.883 1 96.88 59 ARG B O 1
ATOM 5942 N N . TYR B 1 60 ? -21 -20.094 -14.094 1 97.75 60 TYR B N 1
ATOM 5943 C CA . TYR B 1 60 ? -21.859 -19.094 -14.719 1 97.75 60 TYR B CA 1
ATOM 5944 C C . TYR B 1 60 ? -21.891 -17.812 -13.891 1 97.75 60 TYR B C 1
ATOM 5946 O O . TYR B 1 60 ? -21.922 -17.859 -12.664 1 97.75 60 TYR B O 1
ATOM 5954 N N . SER B 1 61 ? -21.812 -16.719 -14.562 1 98.19 61 SER B N 1
ATOM 5955 C CA . SER B 1 61 ? -22.047 -15.422 -13.93 1 98.19 61 SER B CA 1
ATOM 5956 C C . SER B 1 61 ? -23.531 -15.172 -13.695 1 98.19 61 SER B C 1
ATOM 5958 O O . SER B 1 61 ? -24.328 -15.219 -14.633 1 98.19 61 SER B O 1
ATOM 5960 N N . ILE B 1 62 ? -23.906 -14.859 -12.484 1 98.5 62 ILE B N 1
ATOM 5961 C CA . ILE B 1 62 ? -25.312 -14.742 -12.117 1 98.5 62 ILE B CA 1
ATOM 5962 C C . ILE B 1 62 ? -25.625 -13.305 -11.703 1 98.5 62 ILE B C 1
ATOM 5964 O O . ILE B 1 62 ? -26.516 -12.672 -12.266 1 98.5 62 ILE B O 1
ATOM 5968 N N . LEU B 1 63 ? -24.906 -12.859 -10.672 1 98.75 63 LEU B N 1
ATOM 5969 C CA . LEU B 1 63 ? -25 -11.492 -10.164 1 98.75 63 LEU B CA 1
ATOM 5970 C C . LEU B 1 63 ? -23.656 -10.773 -10.305 1 98.75 63 LEU B C 1
ATOM 5972 O O . LEU B 1 63 ? -22.688 -11.117 -9.617 1 98.75 63 LEU B O 1
ATOM 5976 N N . SER B 1 64 ? -23.609 -9.75 -11.102 1 98.19 64 SER B N 1
ATOM 5977 C CA . SER B 1 64 ? -22.359 -9.047 -11.359 1 98.19 64 SER B CA 1
ATOM 5978 C C . SER B 1 64 ? -21.969 -8.164 -10.172 1 98.19 64 SER B C 1
ATOM 5980 O O . SER B 1 64 ? -20.828 -8.211 -9.711 1 98.19 64 SER B O 1
ATOM 5982 N N . ARG B 1 65 ? -22.859 -7.332 -9.734 1 97.94 65 ARG B N 1
ATOM 5983 C CA . ARG B 1 65 ? -22.641 -6.445 -8.594 1 97.94 65 ARG B CA 1
ATOM 5984 C C . ARG B 1 65 ? -23.922 -5.688 -8.25 1 97.94 65 ARG B C 1
ATOM 5986 O O . ARG B 1 65 ? -24.969 -5.906 -8.867 1 97.94 65 ARG B O 1
ATOM 5993 N N . THR B 1 66 ? -23.875 -4.902 -7.219 1 98.44 66 THR B N 1
ATOM 5994 C CA . THR B 1 66 ? -24.906 -3.916 -6.906 1 98.44 66 THR B CA 1
ATOM 5995 C C . THR B 1 66 ? -24.359 -2.498 -7.086 1 98.44 66 THR B C 1
ATOM 5997 O O . THR B 1 66 ? -23.172 -2.248 -6.891 1 98.44 66 THR B O 1
ATOM 6000 N N . GLN B 1 67 ? -25.203 -1.633 -7.516 1 98.06 67 GLN B N 1
ATOM 6001 C CA . GLN B 1 67 ? -24.922 -0.206 -7.613 1 98.06 67 GLN B CA 1
ATOM 6002 C C . GLN B 1 67 ? -25.75 0.591 -6.609 1 98.06 67 GLN B C 1
ATOM 6004 O O . GLN B 1 67 ? -26.906 0.276 -6.367 1 98.06 67 GLN B O 1
ATOM 6009 N N . GLU B 1 68 ? -25.125 1.566 -5.988 1 98.69 68 GLU B N 1
ATOM 6010 C CA . GLU B 1 68 ? -25.781 2.309 -4.922 1 98.69 68 GLU B CA 1
ATOM 6011 C C . GLU B 1 68 ? -25.875 3.795 -5.254 1 98.69 68 GLU B C 1
ATOM 6013 O O . GLU B 1 68 ? -24.938 4.363 -5.828 1 98.69 68 GLU B O 1
ATOM 6018 N N . GLN B 1 69 ? -26.922 4.434 -4.859 1 98.56 69 GLN B N 1
ATOM 6019 C CA . GLN B 1 69 ? -27.125 5.879 -4.898 1 98.56 69 GLN B CA 1
ATOM 6020 C C . GLN B 1 69 ? -27.703 6.391 -3.578 1 98.56 69 GLN B C 1
ATOM 6022 O O . GLN B 1 69 ? -28.656 5.828 -3.055 1 98.56 69 GLN B O 1
ATOM 6027 N N . ILE B 1 70 ? -27.094 7.359 -3.041 1 98.69 70 ILE B N 1
ATOM 6028 C CA . ILE B 1 70 ? -27.578 8.008 -1.83 1 98.69 70 ILE B CA 1
ATOM 6029 C C . ILE B 1 70 ? -28.297 9.297 -2.193 1 98.69 70 ILE B C 1
ATOM 6031 O O . ILE B 1 70 ? -27.812 10.078 -3.021 1 98.69 70 ILE B O 1
ATOM 6035 N N . ILE B 1 71 ? -29.453 9.516 -1.64 1 98.56 71 ILE B N 1
ATOM 6036 C CA . ILE B 1 71 ? -30.188 10.758 -1.802 1 98.56 71 ILE B CA 1
ATOM 6037 C C . ILE B 1 71 ? -30.391 11.414 -0.44 1 98.56 71 ILE B C 1
ATOM 6039 O O . ILE B 1 71 ? -30.969 10.805 0.469 1 98.56 71 ILE B O 1
ATOM 6043 N N . VAL B 1 72 ? -30 12.578 -0.274 1 97.62 72 VAL B N 1
ATOM 6044 C CA . VAL B 1 72 ? -30.156 13.328 0.968 1 97.62 72 VAL B CA 1
ATOM 6045 C C . VAL B 1 72 ? -30.484 14.781 0.653 1 97.62 72 VAL B C 1
ATOM 6047 O O . VAL B 1 72 ? -29.719 15.461 -0.041 1 97.62 72 VAL B O 1
ATOM 6050 N N . GLU B 1 73 ? -31.609 15.305 1.125 1 95.5 73 GLU B N 1
ATOM 6051 C CA . GLU B 1 73 ? -32.094 16.672 0.918 1 95.5 73 GLU B CA 1
ATOM 6052 C C . GLU B 1 73 ? -32.125 17.031 -0.563 1 95.5 73 GLU B C 1
ATOM 6054 O O . GLU B 1 73 ? -31.625 18.094 -0.95 1 95.5 73 GLU B O 1
ATOM 6059 N N . GLY B 1 74 ? -32.5 16.109 -1.359 1 95.5 74 GLY B N 1
ATOM 6060 C CA . GLY B 1 74 ? -32.625 16.344 -2.787 1 95.5 74 GLY B CA 1
ATOM 6061 C C . GLY B 1 74 ? -31.344 16.141 -3.561 1 95.5 74 GLY B C 1
ATOM 6062 O O . GLY B 1 74 ? -31.359 16.031 -4.789 1 95.5 74 GLY B O 1
ATOM 6063 N N . ARG B 1 75 ? -30.156 16.078 -2.912 1 97.44 75 ARG B N 1
ATOM 6064 C CA . ARG B 1 75 ? -28.875 15.828 -3.572 1 97.44 75 ARG B CA 1
ATOM 6065 C C . ARG B 1 75 ? -28.672 14.336 -3.809 1 97.44 75 ARG B C 1
ATOM 6067 O O . ARG B 1 75 ? -28.953 13.516 -2.928 1 97.44 75 ARG B O 1
ATOM 6074 N N . LYS B 1 76 ? -28.266 13.984 -5.008 1 98.06 76 LYS B N 1
ATOM 6075 C CA . LYS B 1 76 ? -28.047 12.602 -5.402 1 98.06 76 LYS B CA 1
ATOM 6076 C C . LYS B 1 76 ? -26.562 12.281 -5.547 1 98.06 76 LYS B C 1
ATOM 6078 O O . LYS B 1 76 ? -25.828 13.023 -6.207 1 98.06 76 LYS B O 1
ATOM 6083 N N . TYR B 1 77 ? -26.125 11.266 -4.867 1 98.38 77 TYR B N 1
ATOM 6084 C CA . TYR B 1 77 ? -24.75 10.781 -4.938 1 98.38 77 TYR B CA 1
ATOM 6085 C C . TYR B 1 77 ? -24.688 9.359 -5.492 1 98.38 77 TYR B C 1
ATOM 6087 O O . TYR B 1 77 ? -25.172 8.422 -4.848 1 98.38 77 TYR B O 1
ATOM 6095 N N . ASP B 1 78 ? -24.172 9.18 -6.723 1 98.5 78 ASP B N 1
ATOM 6096 C CA . ASP B 1 78 ? -23.984 7.875 -7.352 1 98.5 78 ASP B CA 1
ATOM 6097 C C . ASP B 1 78 ? -22.672 7.234 -6.91 1 98.5 78 ASP B C 1
ATOM 6099 O O . ASP B 1 78 ? -21.594 7.703 -7.277 1 98.5 78 ASP B O 1
ATOM 6103 N N . LEU B 1 79 ? -22.719 6.117 -6.176 1 98.56 79 LEU B N 1
ATOM 6104 C CA . LEU B 1 79 ? -21.516 5.461 -5.652 1 98.56 79 LEU B CA 1
ATOM 6105 C C . LEU B 1 79 ? -20.953 4.465 -6.66 1 98.56 79 LEU B C 1
ATOM 6107 O O . LEU B 1 79 ? -19.938 3.822 -6.402 1 98.56 79 LEU B O 1
ATOM 6111 N N . THR B 1 80 ? -21.547 4.387 -7.828 1 98 80 THR B N 1
ATOM 6112 C CA . THR B 1 80 ? -21.156 3.426 -8.852 1 98 80 THR B CA 1
ATOM 6113 C C . THR B 1 80 ? -19.797 3.781 -9.445 1 98 80 THR B C 1
ATOM 6115 O O . THR B 1 80 ? -19.516 4.953 -9.711 1 98 80 THR B O 1
ATOM 6118 N N . CYS B 1 81 ? -18.984 2.771 -9.562 1 97.88 81 CYS B N 1
ATOM 6119 C CA . CYS B 1 81 ? -17.75 2.871 -10.32 1 97.88 81 CYS B CA 1
ATOM 6120 C C . CYS B 1 81 ? -17.766 1.925 -11.516 1 97.88 81 CYS B C 1
ATOM 6122 O O . CYS B 1 81 ? -17.938 0.714 -11.352 1 97.88 81 CYS B O 1
ATOM 6124 N N . GLN B 1 82 ? -17.547 2.492 -12.711 1 98.25 82 GLN B N 1
ATOM 6125 C CA . GLN B 1 82 ? -17.562 1.662 -13.906 1 98.25 82 GLN B CA 1
ATOM 6126 C C . GLN B 1 82 ? -17.078 2.441 -15.125 1 98.25 82 GLN B C 1
ATOM 6128 O O . GLN B 1 82 ? -17.438 3.607 -15.305 1 98.25 82 GLN B O 1
ATOM 6133 N N . GLU B 1 83 ? -16.188 1.817 -15.852 1 97.88 83 GLU B N 1
ATOM 6134 C CA . GLU B 1 83 ? -15.805 2.367 -17.141 1 97.88 83 GLU B CA 1
ATOM 6135 C C . GLU B 1 83 ? -16.766 1.916 -18.25 1 97.88 83 GLU B C 1
ATOM 6137 O O . GLU B 1 83 ? -17.188 0.762 -18.266 1 97.88 83 GLU B O 1
ATOM 6142 N N . TYR B 1 84 ? -17.156 2.84 -19.062 1 96.75 84 TYR B N 1
ATOM 6143 C CA . TYR B 1 84 ? -17.984 2.596 -20.25 1 96.75 84 TYR B CA 1
ATOM 6144 C C . TYR B 1 84 ? -17.234 2.998 -21.516 1 96.75 84 TYR B C 1
ATOM 6146 O O . TYR B 1 84 ? -16.031 3.279 -21.469 1 96.75 84 TYR B O 1
ATOM 6154 N N . ASP B 1 85 ? -17.906 2.889 -22.609 1 91.5 85 ASP B N 1
ATOM 6155 C CA . ASP B 1 85 ? -17.328 3.354 -23.859 1 91.5 85 ASP B CA 1
ATOM 6156 C C . ASP B 1 85 ? -17.266 4.879 -23.906 1 91.5 85 ASP B C 1
ATOM 6158 O O . ASP B 1 85 ? -18.266 5.531 -24.234 1 91.5 85 ASP B O 1
ATOM 6162 N N . GLY B 1 86 ? -16.141 5.426 -23.594 1 91.12 86 GLY B N 1
ATOM 6163 C CA . GLY B 1 86 ? -15.906 6.855 -23.734 1 91.12 86 GLY B CA 1
ATOM 6164 C C . GLY B 1 86 ? -16.188 7.641 -22.469 1 91.12 86 GLY B C 1
ATOM 6165 O O . GLY B 1 86 ? -16.016 8.859 -22.438 1 91.12 86 GLY B O 1
ATOM 6166 N N . PHE B 1 87 ? -16.688 7.016 -21.422 1 95.62 87 PHE B N 1
ATOM 6167 C CA . PHE B 1 87 ? -16.891 7.723 -20.172 1 95.62 87 PHE B CA 1
ATOM 6168 C C . PHE B 1 87 ? -16.859 6.758 -18.984 1 95.62 87 PHE B C 1
ATOM 6170 O O . PHE B 1 87 ? -16.672 5.555 -19.172 1 95.62 87 PHE B O 1
ATOM 6177 N N . SER B 1 88 ? -16.891 7.254 -17.766 1 97.5 88 SER B N 1
ATOM 6178 C CA . SER B 1 88 ? -16.891 6.422 -16.562 1 97.5 88 SER B CA 1
ATOM 6179 C C . SER B 1 88 ? -17.766 7.023 -15.469 1 97.5 88 SER B C 1
ATOM 6181 O O . SER B 1 88 ? -18.047 8.227 -15.477 1 97.5 88 SER B O 1
ATOM 6183 N N . LYS B 1 89 ? -18.406 6.238 -14.727 1 97.81 89 LYS B N 1
ATOM 6184 C CA . LYS B 1 89 ? -18.938 6.621 -13.422 1 97.81 89 LYS B CA 1
ATOM 6185 C C . LYS B 1 89 ? -17.875 6.5 -12.336 1 97.81 89 LYS B C 1
ATOM 6187 O O . LYS B 1 89 ? -17.219 5.465 -12.219 1 97.81 89 LYS B O 1
ATOM 6192 N N . ASP B 1 90 ? -17.688 7.559 -11.555 1 97.69 90 ASP B N 1
ATOM 6193 C CA . ASP B 1 90 ? -16.516 7.668 -10.688 1 97.69 90 ASP B CA 1
ATOM 6194 C C . ASP B 1 90 ? -16.922 7.703 -9.219 1 97.69 90 ASP B C 1
ATOM 6196 O O . ASP B 1 90 ? -16.469 8.562 -8.461 1 97.69 90 ASP B O 1
ATOM 6200 N N . GLY B 1 91 ? -17.703 6.766 -8.797 1 98.06 91 GLY B N 1
ATOM 6201 C CA . GLY B 1 91 ? -18.203 6.703 -7.43 1 98.06 91 GLY B CA 1
ATOM 6202 C C . GLY B 1 91 ? -17.109 6.477 -6.41 1 98.06 91 GLY B C 1
ATOM 6203 O O . GLY B 1 91 ? -17.312 6.645 -5.207 1 98.06 91 GLY B O 1
ATOM 6204 N N . TYR B 1 92 ? -15.836 6.117 -6.906 1 98.06 92 TYR B N 1
ATOM 6205 C CA . TYR B 1 92 ? -14.719 5.918 -5.988 1 98.06 92 TYR B CA 1
ATOM 6206 C C . TYR B 1 92 ? -14.414 7.195 -5.215 1 98.06 92 TYR B C 1
ATOM 6208 O O . TYR B 1 92 ? -13.75 7.156 -4.176 1 98.06 92 TYR B O 1
ATOM 6216 N N . LYS B 1 93 ? -14.883 8.367 -5.648 1 97.19 93 LYS B N 1
ATOM 6217 C CA . LYS B 1 93 ? -14.672 9.641 -4.977 1 97.19 93 LYS B CA 1
ATOM 6218 C C . LYS B 1 93 ? -15.289 9.648 -3.582 1 97.19 93 LYS B C 1
ATOM 6220 O O . LYS B 1 93 ? -14.906 10.438 -2.725 1 97.19 93 LYS B O 1
ATOM 6225 N N . TYR B 1 94 ? -16.266 8.727 -3.375 1 98.19 94 TYR B N 1
ATOM 6226 C CA . TYR B 1 94 ? -16.953 8.664 -2.09 1 98.19 94 TYR B CA 1
ATOM 6227 C C . TYR B 1 94 ? -16.422 7.512 -1.243 1 98.19 94 TYR B C 1
ATOM 6229 O O . TYR B 1 94 ? -16.812 7.355 -0.085 1 98.19 94 TYR B O 1
ATOM 6237 N N . LEU B 1 95 ? -15.547 6.637 -1.81 1 98.44 95 LEU B N 1
ATOM 6238 C CA . LEU B 1 95 ? -14.914 5.531 -1.094 1 98.44 95 LEU B CA 1
ATOM 6239 C C . LEU B 1 95 ? -13.797 6.035 -0.188 1 98.44 95 LEU B C 1
ATOM 6241 O O . LEU B 1 95 ? -12.859 6.676 -0.656 1 98.44 95 LEU B O 1
ATOM 6245 N N . GLN B 1 96 ? -13.93 5.789 1.076 1 97.62 96 GLN B N 1
ATOM 6246 C CA . GLN B 1 96 ? -12.961 6.266 2.057 1 97.62 96 GLN B CA 1
ATOM 6247 C C . GLN B 1 96 ? -11.852 5.238 2.273 1 97.62 96 GLN B C 1
ATOM 6249 O O . GLN B 1 96 ? -10.688 5.602 2.473 1 97.62 96 GLN B O 1
ATOM 6254 N N . ARG B 1 97 ? -12.25 4.016 2.326 1 97.81 97 ARG B N 1
ATOM 6255 C CA . ARG B 1 97 ? -11.32 2.938 2.641 1 97.81 97 ARG B CA 1
ATOM 6256 C C . ARG B 1 97 ? -11.844 1.6 2.129 1 97.81 97 ARG B C 1
ATOM 6258 O O . ARG B 1 97 ? -13.055 1.383 2.062 1 97.81 97 ARG B O 1
ATOM 6265 N N . PHE B 1 98 ? -10.977 0.761 1.712 1 98.62 98 PHE B N 1
ATOM 6266 C CA . PHE B 1 98 ? -11.258 -0.639 1.418 1 98.62 98 PHE B CA 1
ATOM 6267 C C . PHE B 1 98 ? -10.477 -1.558 2.346 1 98.62 98 PHE B C 1
ATOM 6269 O O . PHE B 1 98 ? -9.266 -1.386 2.52 1 98.62 98 PHE B O 1
ATOM 6276 N N . ILE B 1 99 ? -11.164 -2.525 2.914 1 98.31 99 ILE B N 1
ATOM 6277 C CA . ILE B 1 99 ? -10.547 -3.469 3.838 1 98.31 99 ILE B CA 1
ATOM 6278 C C . ILE B 1 99 ? -10.836 -4.898 3.385 1 98.31 99 ILE B C 1
ATOM 6280 O O . ILE B 1 99 ? -11.945 -5.207 2.959 1 98.31 99 ILE B O 1
ATOM 6284 N N . PHE B 1 100 ? -9.805 -5.73 3.434 1 98.38 100 PHE B N 1
ATOM 6285 C CA . PHE B 1 100 ? -9.953 -7.145 3.107 1 98.38 100 PHE B CA 1
ATOM 6286 C C . PHE B 1 100 ? -9.312 -8.016 4.18 1 98.38 100 PHE B C 1
ATOM 6288 O O . PHE B 1 100 ? -8.094 -8.062 4.301 1 98.38 100 PHE B O 1
ATOM 6295 N N . ASP B 1 101 ? -9.906 -8.656 5 1 94.19 101 ASP B N 1
ATOM 6296 C CA . ASP B 1 101 ? -9.383 -9.633 5.953 1 94.19 101 ASP B CA 1
ATOM 6297 C C . ASP B 1 101 ? -9.695 -11.062 5.496 1 94.19 101 ASP B C 1
ATOM 6299 O O . ASP B 1 101 ? -8.797 -11.781 5.059 1 94.19 101 ASP B O 1
ATOM 6303 N N . SER B 1 102 ? -10.938 -11.477 5.406 1 96 102 SER B N 1
ATOM 6304 C CA . SER B 1 102 ? -11.422 -12.711 4.809 1 96 102 SER B CA 1
ATOM 6305 C C . SER B 1 102 ? -12.547 -12.445 3.82 1 96 102 SER B C 1
ATOM 6307 O O . SER B 1 102 ? -12.844 -13.289 2.967 1 96 102 SER B O 1
ATOM 6309 N N . VAL B 1 103 ? -13.102 -11.289 4.035 1 98.44 103 VAL B N 1
ATOM 6310 C CA . VAL B 1 103 ? -14.141 -10.812 3.125 1 98.44 103 VAL B CA 1
ATOM 6311 C C . VAL B 1 103 ? -13.906 -9.344 2.793 1 98.44 103 VAL B C 1
ATOM 6313 O O . VAL B 1 103 ? -13.242 -8.625 3.551 1 98.44 103 VAL B O 1
ATOM 6316 N N . PRO B 1 104 ? -14.359 -8.852 1.656 1 98.69 104 PRO B N 1
ATOM 6317 C CA . PRO B 1 104 ? -14.188 -7.445 1.293 1 98.69 104 PRO B CA 1
ATOM 6318 C C . PRO B 1 104 ? -15.141 -6.523 2.041 1 98.69 104 PRO B C 1
ATOM 6320 O O . PRO B 1 104 ? -16.297 -6.891 2.283 1 98.69 104 PRO B O 1
ATOM 6323 N N . GLN B 1 105 ? -14.688 -5.391 2.385 1 98.69 105 GLN B N 1
ATOM 6324 C CA . GLN B 1 105 ? -15.492 -4.324 2.977 1 98.69 105 GLN B CA 1
ATOM 6325 C C . GLN B 1 105 ? -15.211 -2.988 2.295 1 98.69 105 GLN B C 1
ATOM 6327 O O . GLN B 1 105 ? -14.055 -2.572 2.178 1 98.69 105 GLN B O 1
ATOM 6332 N N . TYR B 1 106 ? -16.25 -2.355 1.817 1 98.81 106 TYR B N 1
ATOM 6333 C CA . TYR B 1 106 ? -16.203 -1.016 1.245 1 98.81 106 TYR B CA 1
ATOM 6334 C C . TYR B 1 106 ? -16.734 0.019 2.229 1 98.81 106 TYR B C 1
ATOM 6336 O O . TYR B 1 106 ? -17.891 -0.055 2.646 1 98.81 106 TYR B O 1
ATOM 6344 N N . ILE B 1 107 ? -15.914 0.966 2.584 1 98.69 107 ILE B N 1
ATOM 6345 C CA . ILE B 1 107 ? -16.344 2.016 3.5 1 98.69 107 ILE B CA 1
ATOM 6346 C C . ILE B 1 107 ? -16.531 3.324 2.734 1 98.69 107 ILE B C 1
ATOM 6348 O O . ILE B 1 107 ? -15.555 3.914 2.258 1 98.69 107 ILE B O 1
ATOM 6352 N N . TYR B 1 108 ? -17.75 3.805 2.674 1 98.5 108 TYR B N 1
ATOM 6353 C CA . TYR B 1 108 ? -18.078 5.039 1.965 1 98.5 108 TYR B CA 1
ATOM 6354 C C . TYR B 1 108 ? -18.438 6.152 2.943 1 98.5 108 TYR B C 1
ATOM 6356 O O . TYR B 1 108 ? -18.859 5.883 4.07 1 98.5 108 TYR B O 1
ATOM 6364 N N . GLN B 1 109 ? -18.156 7.316 2.559 1 97.94 109 GLN B N 1
ATOM 6365 C CA . GLN B 1 109 ? -18.578 8.531 3.256 1 97.94 109 GLN B CA 1
ATOM 6366 C C . GLN B 1 109 ? -19.25 9.5 2.301 1 97.94 109 GLN B C 1
ATOM 6368 O O . GLN B 1 109 ? -18.672 9.914 1.3 1 97.94 109 GLN B O 1
ATOM 6373 N N . VAL B 1 110 ? -20.484 9.82 2.555 1 97.94 110 VAL B N 1
ATOM 6374 C CA . VAL B 1 110 ? -21.25 10.836 1.84 1 97.94 110 VAL B CA 1
ATOM 6375 C C . VAL B 1 110 ? -21.812 11.859 2.83 1 97.94 110 VAL B C 1
ATOM 6377 O O . VAL B 1 110 ? -22.719 11.547 3.604 1 97.94 110 VAL B O 1
ATOM 6380 N N . GLU B 1 111 ? -21.344 13.055 2.715 1 97.75 111 GLU B N 1
ATOM 6381 C CA . GLU B 1 111 ? -21.672 14.039 3.742 1 97.75 111 GLU B CA 1
ATOM 6382 C C . GLU B 1 111 ? -21.469 13.461 5.141 1 97.75 111 GLU B C 1
ATOM 6384 O O . GLU B 1 111 ? -20.391 12.984 5.473 1 97.75 111 GLU B O 1
ATOM 6389 N N . ASP B 1 112 ? -22.5 13.383 6 1 98 112 ASP B N 1
ATOM 6390 C CA . ASP B 1 112 ? -22.375 12.828 7.344 1 98 112 ASP B CA 1
ATOM 6391 C C . ASP B 1 112 ? -22.938 11.414 7.406 1 98 112 ASP B C 1
ATOM 6393 O O . ASP B 1 112 ? -23.328 10.945 8.477 1 98 112 ASP B O 1
ATOM 6397 N N . ILE B 1 113 ? -23.016 10.727 6.234 1 98.56 113 ILE B N 1
ATOM 6398 C CA . ILE B 1 113 ? -23.5 9.352 6.164 1 98.56 113 ILE B CA 1
ATOM 6399 C C . ILE B 1 113 ? -22.328 8.391 5.977 1 98.56 113 ILE B C 1
ATOM 6401 O O . ILE B 1 113 ? -21.562 8.516 5.016 1 98.56 113 ILE B O 1
ATOM 6405 N N . HIS B 1 114 ? -22.188 7.426 6.887 1 98.25 114 HIS B N 1
ATOM 6406 C CA . HIS B 1 114 ? -21.141 6.402 6.867 1 98.25 114 HIS B CA 1
ATOM 6407 C C . HIS B 1 114 ? -21.719 5.047 6.457 1 98.25 114 HIS B C 1
ATOM 6409 O O . HIS B 1 114 ? -22.672 4.566 7.055 1 98.25 114 HIS B O 1
ATOM 6415 N N . ILE B 1 115 ? -21.156 4.449 5.387 1 98.62 115 ILE B N 1
ATOM 6416 C CA . ILE B 1 115 ? -21.672 3.193 4.859 1 98.62 115 ILE B CA 1
ATOM 6417 C C . ILE B 1 115 ? -20.578 2.133 4.867 1 98.62 115 ILE B C 1
ATOM 6419 O O . ILE B 1 115 ? -19.5 2.346 4.312 1 98.62 115 ILE B O 1
ATOM 6423 N N . ASN B 1 116 ? -20.812 1.035 5.473 1 98.56 116 ASN B N 1
ATOM 6424 C CA . ASN B 1 116 ? -19.953 -0.146 5.398 1 98.56 116 ASN B CA 1
ATOM 6425 C C . ASN B 1 116 ? -20.641 -1.284 4.645 1 98.56 116 ASN B C 1
ATOM 6427 O O . ASN B 1 116 ? -21.641 -1.82 5.102 1 98.56 116 ASN B O 1
ATOM 6431 N N . LYS B 1 117 ? -20.156 -1.604 3.516 1 98.81 117 LYS B N 1
ATOM 6432 C CA . LYS B 1 117 ? -20.672 -2.68 2.674 1 98.81 117 LYS B CA 1
ATOM 6433 C C . LYS B 1 117 ? -19.734 -3.889 2.701 1 98.81 117 LYS B C 1
ATOM 6435 O O . LYS B 1 117 ? -18.531 -3.764 2.441 1 98.81 117 LYS B O 1
ATOM 6440 N N . SER B 1 118 ? -20.188 -5.074 3.014 1 98.69 118 SER B N 1
ATOM 6441 C CA . SER B 1 118 ? -19.406 -6.309 3.002 1 98.69 118 SER B CA 1
ATOM 6442 C C . SER B 1 118 ? -20.062 -7.371 2.127 1 98.69 118 SER B C 1
ATOM 6444 O O . SER B 1 118 ? -21.297 -7.391 1.98 1 98.69 118 SER B O 1
ATOM 6446 N N . ILE B 1 119 ? -19.312 -8.164 1.541 1 98.88 119 ILE B N 1
ATOM 6447 C CA . ILE B 1 119 ? -19.781 -9.242 0.671 1 98.88 119 ILE B CA 1
ATOM 6448 C C . ILE B 1 119 ? -19.156 -10.57 1.12 1 98.88 119 ILE B C 1
ATOM 6450 O O . ILE B 1 119 ? -17.984 -10.625 1.462 1 98.88 119 ILE B O 1
ATOM 6454 N N . ALA B 1 120 ? -19.938 -11.641 1.156 1 98.75 120 ALA B N 1
ATOM 6455 C CA . ALA B 1 120 ? -19.422 -12.969 1.482 1 98.75 120 ALA B CA 1
ATOM 6456 C C . ALA B 1 120 ? -20.219 -14.055 0.762 1 98.75 120 ALA B C 1
ATOM 6458 O O . ALA B 1 120 ? -21.344 -13.812 0.317 1 98.75 120 ALA B O 1
ATOM 6459 N N . MET B 1 121 ? -19.641 -15.078 0.604 1 98.62 121 MET B N 1
ATOM 6460 C CA . MET B 1 121 ? -20.328 -16.25 0.084 1 98.62 121 MET B CA 1
ATOM 6461 C C . MET B 1 121 ? -20.656 -17.234 1.205 1 98.62 121 MET B C 1
ATOM 6463 O O . MET B 1 121 ? -19.922 -17.328 2.188 1 98.62 121 MET B O 1
ATOM 6467 N N . GLU B 1 122 ? -21.797 -17.922 1.062 1 98.5 122 GLU B N 1
ATOM 6468 C CA . GLU B 1 122 ? -22.062 -19.062 1.943 1 98.5 122 GLU B CA 1
ATOM 6469 C C . GLU B 1 122 ? -21.25 -20.281 1.527 1 98.5 122 GLU B C 1
ATOM 6471 O O . GLU B 1 122 ? -21.438 -20.812 0.435 1 98.5 122 GLU B O 1
ATOM 6476 N N . TYR B 1 123 ? -20.375 -20.688 2.383 1 97.62 123 TYR B N 1
ATOM 6477 C CA . TYR B 1 123 ? -19.453 -21.766 2.041 1 97.62 123 TYR B CA 1
ATOM 6478 C C . TYR B 1 123 ? -20.203 -23.047 1.699 1 97.62 123 TYR B C 1
ATOM 6480 O O . TYR B 1 123 ? -21.109 -23.453 2.428 1 97.62 123 TYR B O 1
ATOM 6488 N N . GLY B 1 124 ? -19.875 -23.672 0.643 1 97.5 124 GLY B N 1
ATOM 6489 C CA . GLY B 1 124 ? -20.5 -24.906 0.187 1 97.5 124 GLY B CA 1
ATOM 6490 C C . GLY B 1 124 ? -21.703 -24.656 -0.688 1 97.5 124 GLY B C 1
ATOM 6491 O O . GLY B 1 124 ? -22.312 -25.609 -1.187 1 97.5 124 GLY B O 1
ATOM 6492 N N . HIS B 1 125 ? -22.062 -23.391 -0.907 1 98.12 125 HIS B N 1
ATOM 6493 C CA . HIS B 1 125 ? -23.281 -23.062 -1.649 1 98.12 125 HIS B CA 1
ATOM 6494 C C . HIS B 1 125 ? -23 -22 -2.709 1 98.12 125 HIS B C 1
ATOM 6496 O O . HIS B 1 125 ? -22.062 -21.203 -2.58 1 98.12 125 HIS B O 1
ATOM 6502 N N . ASN B 1 126 ? -23.797 -21.984 -3.77 1 98.38 126 ASN B N 1
ATOM 6503 C CA . ASN B 1 126 ? -23.812 -20.891 -4.734 1 98.38 126 ASN B CA 1
ATOM 6504 C C . ASN B 1 126 ? -24.703 -19.75 -4.27 1 98.38 126 ASN B C 1
ATOM 6506 O O . ASN B 1 126 ? -25.719 -19.453 -4.906 1 98.38 126 ASN B O 1
ATOM 6510 N N . THR B 1 127 ? -24.312 -19.141 -3.178 1 98.81 127 THR B N 1
ATOM 6511 C CA . THR B 1 127 ? -25.062 -18.094 -2.52 1 98.81 127 THR B CA 1
ATOM 6512 C C . THR B 1 127 ? -24.141 -16.953 -2.088 1 98.81 127 THR B C 1
ATOM 6514 O O . THR B 1 127 ? -23.078 -17.203 -1.508 1 98.81 127 THR B O 1
ATOM 6517 N N . VAL B 1 128 ? -24.516 -15.727 -2.416 1 98.88 128 VAL B N 1
ATOM 6518 C CA . VAL B 1 128 ? -23.75 -14.562 -1.98 1 98.88 128 VAL B CA 1
ATOM 6519 C C . VAL B 1 128 ? -24.625 -13.672 -1.103 1 98.88 128 VAL B C 1
ATOM 6521 O O . VAL B 1 128 ? -25.844 -13.57 -1.317 1 98.88 128 VAL B O 1
ATOM 6524 N N . ALA B 1 129 ? -24.031 -13.133 -0.097 1 98.88 129 ALA B N 1
ATOM 6525 C CA . ALA B 1 129 ? -24.656 -12.133 0.764 1 98.88 129 ALA B CA 1
ATOM 6526 C C . ALA B 1 129 ? -23.984 -10.773 0.607 1 98.88 129 ALA B C 1
ATOM 6528 O O . ALA B 1 129 ? -22.75 -10.68 0.566 1 98.88 129 ALA B O 1
ATOM 6529 N N . ILE B 1 130 ? -24.734 -9.727 0.428 1 98.88 130 ILE B N 1
ATOM 6530 C CA . ILE B 1 130 ? -24.297 -8.336 0.38 1 98.88 130 ILE B CA 1
ATOM 6531 C C . ILE B 1 130 ? -24.875 -7.57 1.567 1 98.88 130 ILE B C 1
ATOM 6533 O O . ILE B 1 130 ? -26.094 -7.332 1.63 1 98.88 130 ILE B O 1
ATOM 6537 N N . CYS B 1 131 ? -24.031 -7.164 2.477 1 98.94 131 CYS B N 1
ATOM 6538 C CA . CYS B 1 131 ? -24.484 -6.609 3.744 1 98.94 131 CYS B CA 1
ATOM 6539 C C . CYS B 1 131 ? -24.141 -5.129 3.848 1 98.94 131 CYS B C 1
ATOM 6541 O O . CYS B 1 131 ? -23.062 -4.703 3.424 1 98.94 131 CYS B O 1
ATOM 6543 N N . TYR B 1 132 ? -25.078 -4.367 4.379 1 98.88 132 TYR B N 1
ATOM 6544 C CA . TYR B 1 132 ? -24.906 -2.934 4.594 1 98.88 132 TYR B CA 1
ATOM 6545 C C . TYR B 1 132 ? -25.094 -2.576 6.062 1 98.88 132 TYR B C 1
ATOM 6547 O O . TYR B 1 132 ? -26.047 -3.018 6.703 1 98.88 132 TYR B O 1
ATOM 6555 N N . ASP B 1 133 ? -24.188 -1.944 6.645 1 98.69 133 ASP B N 1
ATOM 6556 C CA . ASP B 1 133 ? -24.25 -1.26 7.934 1 98.69 133 ASP B CA 1
ATOM 6557 C C . ASP B 1 133 ? -24.078 0.248 7.762 1 98.69 133 ASP B C 1
ATOM 6559 O O . ASP B 1 133 ? -22.969 0.727 7.504 1 98.69 133 ASP B O 1
ATOM 6563 N N . ILE B 1 134 ? -25.203 1.041 7.922 1 98.56 134 ILE B N 1
ATOM 6564 C CA . ILE B 1 134 ? -25.203 2.457 7.574 1 98.56 134 ILE B CA 1
ATOM 6565 C C . ILE B 1 134 ? -25.5 3.293 8.82 1 98.56 134 ILE B C 1
ATOM 6567 O O . ILE B 1 134 ? -26.5 3.066 9.508 1 98.56 134 ILE B O 1
ATOM 6571 N N . GLN B 1 135 ? -24.609 4.141 9.141 1 98.06 135 GLN B N 1
ATOM 6572 C CA . GLN B 1 135 ? -24.859 5.195 10.117 1 98.06 135 GLN B CA 1
ATOM 6573 C C . GLN B 1 135 ? -25.266 6.496 9.43 1 98.06 135 GLN B C 1
ATOM 6575 O O . GLN B 1 135 ? -24.422 7.23 8.922 1 98.06 135 GLN B O 1
ATOM 6580 N N . ASN B 1 136 ? -26.547 6.828 9.508 1 98.19 136 ASN B N 1
ATOM 6581 C CA . ASN B 1 136 ? -27.078 8.023 8.852 1 98.19 136 ASN B CA 1
ATOM 6582 C C . ASN B 1 136 ? -26.781 9.281 9.672 1 98.19 136 ASN B C 1
ATOM 6584 O O . ASN B 1 136 ? -26.5 9.195 10.867 1 98.19 136 ASN B O 1
ATOM 6588 N N . GLY B 1 137 ? -26.734 10.414 8.953 1 96.81 137 GLY B N 1
ATOM 6589 C CA . GLY B 1 137 ? -26.453 11.695 9.57 1 96.81 137 GLY B CA 1
ATOM 6590 C C . GLY B 1 137 ? -27.703 12.398 10.078 1 96.81 137 GLY B C 1
ATOM 6591 O O . GLY B 1 137 ? -28.625 11.75 10.562 1 96.81 137 GLY B O 1
ATOM 6592 N N . SER B 1 138 ? -27.656 13.68 10.023 1 96.75 138 SER B N 1
ATOM 6593 C CA . SER B 1 138 ? -28.641 14.523 10.688 1 96.75 138 SER B CA 1
ATOM 6594 C C . SER B 1 138 ? -29.922 14.648 9.852 1 96.75 138 SER B C 1
ATOM 6596 O O . SER B 1 138 ? -30.969 15.047 10.359 1 96.75 138 SER B O 1
ATOM 6598 N N . SER B 1 139 ? -29.891 14.273 8.586 1 97.69 139 SER B N 1
ATOM 6599 C CA . SER B 1 139 ? -31.047 14.43 7.699 1 97.69 139 SER B CA 1
ATOM 6600 C C . SER B 1 139 ? -31.641 13.078 7.324 1 97.69 139 SER B C 1
ATOM 6602 O O . SER B 1 139 ? -30.953 12.055 7.367 1 97.69 139 SER B O 1
ATOM 6604 N N . GLN B 1 140 ? -32.906 13.102 6.98 1 98 140 GLN B N 1
ATOM 6605 C CA . GLN B 1 140 ? -33.5 11.922 6.348 1 98 140 GLN B CA 1
ATOM 6606 C C . GLN B 1 140 ? -32.812 11.648 5 1 98 140 GLN B C 1
ATOM 6608 O O . GLN B 1 140 ? -32.531 12.578 4.246 1 98 140 GLN B O 1
ATOM 6613 N N . ALA B 1 141 ? -32.562 10.438 4.773 1 98.44 141 ALA B N 1
ATOM 6614 C CA . ALA B 1 141 ? -31.953 10.031 3.518 1 98.44 141 ALA B CA 1
ATOM 6615 C C . ALA B 1 141 ? -32.5 8.703 3.031 1 98.44 141 ALA B C 1
ATOM 6617 O O . ALA B 1 141 ? -33.406 8.141 3.648 1 98.44 141 ALA B O 1
ATOM 6618 N N . LYS B 1 142 ? -32.156 8.312 1.897 1 98.31 142 LYS B N 1
ATOM 6619 C CA . LYS B 1 142 ? -32.438 6.977 1.395 1 98.31 142 LYS B CA 1
ATOM 6620 C C . LYS B 1 142 ? -31.297 6.438 0.554 1 98.31 142 LYS B C 1
ATOM 6622 O O . LYS B 1 142 ? -30.469 7.207 0.06 1 98.31 142 LYS B O 1
ATOM 6627 N N . ILE B 1 143 ? -31.203 5.188 0.46 1 98.75 143 ILE B N 1
ATOM 6628 C CA . ILE B 1 143 ? -30.266 4.496 -0.426 1 98.75 143 ILE B CA 1
ATOM 6629 C C . ILE B 1 143 ? -31.047 3.654 -1.435 1 98.75 143 ILE B C 1
ATOM 6631 O O . ILE B 1 143 ? -31.984 2.934 -1.065 1 98.75 143 ILE B O 1
ATOM 6635 N N . ASN B 1 144 ? -30.797 3.846 -2.693 1 98.56 144 ASN B N 1
ATOM 6636 C CA . ASN B 1 144 ? -31.297 2.996 -3.771 1 98.56 144 ASN B CA 1
ATOM 6637 C C . ASN B 1 144 ? -30.234 2 -4.23 1 98.56 144 ASN B C 1
ATOM 6639 O O . ASN B 1 144 ? -29.125 2.393 -4.59 1 98.56 144 ASN B O 1
ATOM 6643 N N . VAL B 1 145 ? -30.562 0.741 -4.203 1 98.62 145 VAL B N 1
ATOM 6644 C CA . VAL B 1 145 ? -29.625 -0.3 -4.617 1 98.62 145 VAL B CA 1
ATOM 6645 C C . VAL B 1 145 ? -30.156 -1.005 -5.863 1 98.62 145 VAL B C 1
ATOM 6647 O O . VAL B 1 145 ? -31.281 -1.499 -5.875 1 98.62 145 VAL B O 1
ATOM 6650 N N . THR B 1 146 ? -29.375 -1.044 -6.895 1 98.31 146 THR B N 1
ATOM 6651 C CA . THR B 1 146 ? -29.734 -1.693 -8.148 1 98.31 146 THR B CA 1
ATOM 6652 C C . THR B 1 146 ? -28.875 -2.932 -8.383 1 98.31 146 THR B C 1
ATOM 6654 O O . THR B 1 146 ? -27.672 -2.818 -8.664 1 98.31 146 THR B O 1
ATOM 6657 N N . PRO B 1 147 ? -29.406 -4.125 -8.281 1 98.44 147 PRO B N 1
ATOM 6658 C CA . PRO B 1 147 ? -28.656 -5.328 -8.633 1 98.44 147 PRO B CA 1
ATOM 6659 C C . PRO B 1 147 ? -28.5 -5.508 -10.141 1 98.44 147 PRO B C 1
ATOM 6661 O O . PRO B 1 147 ? -29.438 -5.227 -10.898 1 98.44 147 PRO B O 1
ATOM 6664 N N . LEU B 1 148 ? -27.359 -5.895 -10.594 1 98.44 148 LEU B N 1
ATOM 6665 C CA . LEU B 1 148 ? -27.078 -6.199 -11.992 1 98.44 148 LEU B CA 1
ATOM 6666 C C . LEU B 1 148 ? -27.031 -7.703 -12.227 1 98.44 148 LEU B C 1
ATOM 6668 O O . LEU B 1 148 ? -26.078 -8.367 -11.805 1 98.44 148 LEU B O 1
ATOM 6672 N N . PHE B 1 149 ? -28.016 -8.25 -12.992 1 98.31 149 PHE B N 1
ATOM 6673 C CA . PHE B 1 149 ? -28.094 -9.688 -13.227 1 98.31 149 PHE B CA 1
ATOM 6674 C C . PHE B 1 149 ? -27.562 -10.039 -14.609 1 98.31 149 PHE B C 1
ATOM 6676 O O . PHE B 1 149 ? -27.562 -9.203 -15.516 1 98.31 149 PHE B O 1
ATOM 6683 N N . THR B 1 150 ? -27.109 -11.203 -14.703 1 97.81 150 THR B N 1
ATOM 6684 C CA . THR B 1 150 ? -26.719 -11.805 -15.977 1 97.81 150 THR B CA 1
ATOM 6685 C C . THR B 1 150 ? -26.797 -13.32 -15.898 1 97.81 150 THR B C 1
ATOM 6687 O O . THR B 1 150 ? -27.031 -13.891 -14.828 1 97.81 150 THR B O 1
ATOM 6690 N N . PHE B 1 151 ? -26.797 -13.977 -17 1 97.5 151 PHE B N 1
ATOM 6691 C CA . PHE B 1 151 ? -26.656 -15.43 -17.109 1 97.5 151 PHE B CA 1
ATOM 6692 C C . PHE B 1 151 ? -25.828 -15.812 -18.312 1 97.5 151 PHE B C 1
ATOM 6694 O O . PHE B 1 151 ? -26.344 -15.938 -19.422 1 97.5 151 PHE B O 1
ATOM 6701 N N . LYS B 1 152 ? -24.641 -16.031 -18.094 1 96.69 152 LYS B N 1
ATOM 6702 C CA . LYS B 1 152 ? -23.672 -16.375 -19.125 1 96.69 152 LYS B CA 1
ATOM 6703 C C . LYS B 1 152 ? -22.516 -17.172 -18.531 1 96.69 152 LYS B C 1
ATOM 6705 O O . LYS B 1 152 ? -22.281 -17.141 -17.312 1 96.69 152 LYS B O 1
ATOM 6710 N N . GLU B 1 153 ? -21.797 -17.906 -19.297 1 96.19 153 GLU B N 1
ATOM 6711 C CA . GLU B 1 153 ? -20.594 -18.562 -18.812 1 96.19 153 GLU B CA 1
ATOM 6712 C C . GLU B 1 153 ? -19.578 -17.531 -18.297 1 96.19 153 GLU B C 1
ATOM 6714 O O . GLU B 1 153 ? -19.438 -16.453 -18.859 1 96.19 153 GLU B O 1
ATOM 6719 N N . ALA B 1 154 ? -18.938 -17.906 -17.188 1 96.44 154 ALA B N 1
ATOM 6720 C CA . ALA B 1 154 ? -17.969 -17 -16.594 1 96.44 154 ALA B CA 1
ATOM 6721 C C . ALA B 1 154 ? -16.906 -16.594 -17.609 1 96.44 154 ALA B C 1
ATOM 6723 O O . ALA B 1 154 ? -16.344 -17.453 -18.312 1 96.44 154 ALA B O 1
ATOM 6724 N N . GLY B 1 155 ? -16.625 -15.305 -17.75 1 96.12 155 GLY B N 1
ATOM 6725 C CA . GLY B 1 155 ? -15.617 -14.812 -18.656 1 96.12 155 GLY B CA 1
ATOM 6726 C C . GLY B 1 155 ? -16.188 -14.367 -20 1 96.12 155 GLY B C 1
ATOM 6727 O O . GLY B 1 155 ? -15.523 -13.664 -20.766 1 96.12 155 GLY B O 1
ATOM 6728 N N . GLU B 1 156 ? -17.406 -14.727 -20.297 1 96.25 156 GLU B N 1
ATOM 6729 C CA . GLU B 1 156 ? -18.031 -14.352 -21.562 1 96.25 156 GLU B CA 1
ATOM 6730 C C . GLU B 1 156 ? -18.641 -12.953 -21.469 1 96.25 156 GLU B C 1
ATOM 6732 O O . GLU B 1 156 ? -18.984 -12.484 -20.375 1 96.25 156 GLU B O 1
ATOM 6737 N N . ILE B 1 157 ? -18.703 -12.344 -22.562 1 96.81 157 ILE B N 1
ATOM 6738 C CA . ILE B 1 157 ? -19.391 -11.07 -22.719 1 96.81 157 ILE B CA 1
ATOM 6739 C C . ILE B 1 157 ? -20.734 -11.289 -23.406 1 96.81 157 ILE B C 1
ATOM 6741 O O . ILE B 1 157 ? -20.828 -12.086 -24.359 1 96.81 157 ILE B O 1
ATOM 6745 N N . ILE B 1 158 ? -21.734 -10.594 -22.953 1 96.62 158 ILE B N 1
ATOM 6746 C CA . ILE B 1 158 ? -23.078 -10.875 -23.453 1 96.62 158 ILE B CA 1
ATOM 6747 C C . ILE B 1 158 ? -23.672 -9.617 -24.078 1 96.62 158 ILE B C 1
ATOM 6749 O O . ILE B 1 158 ? -23.5 -8.516 -23.547 1 96.62 158 ILE B O 1
ATOM 6753 N N . ASP B 1 159 ? -24.328 -9.781 -25.219 1 95.56 159 ASP B N 1
ATOM 6754 C CA . ASP B 1 159 ? -25.031 -8.68 -25.891 1 95.56 159 ASP B CA 1
ATOM 6755 C C . ASP B 1 159 ? -26.359 -8.391 -25.219 1 95.56 159 ASP B C 1
ATOM 6757 O O . ASP B 1 159 ? -26.969 -9.289 -24.625 1 95.56 159 ASP B O 1
ATOM 6761 N N . SER B 1 160 ? -26.844 -7.211 -25.359 1 94.81 160 SER B N 1
ATOM 6762 C CA . SER B 1 160 ? -28.062 -6.75 -24.688 1 94.81 160 SER B CA 1
ATOM 6763 C C . SER B 1 160 ? -29.266 -7.586 -25.078 1 94.81 160 SER B C 1
ATOM 6765 O O . SER B 1 160 ? -30.141 -7.852 -24.25 1 94.81 160 SER B O 1
ATOM 6767 N N . ASP B 1 161 ? -29.344 -8.008 -26.312 1 92.12 161 ASP B N 1
ATOM 6768 C CA . ASP B 1 161 ? -30.516 -8.719 -26.828 1 92.12 161 ASP B CA 1
ATOM 6769 C C . ASP B 1 161 ? -30.562 -10.148 -26.281 1 92.12 161 ASP B C 1
ATOM 6771 O O . ASP B 1 161 ? -31.594 -10.812 -26.375 1 92.12 161 ASP B O 1
ATOM 6775 N N . GLN B 1 162 ? -29.469 -10.586 -25.719 1 93.44 162 GLN B N 1
ATOM 6776 C CA . GLN B 1 162 ? -29.406 -11.945 -25.203 1 93.44 162 GLN B CA 1
ATOM 6777 C C . GLN B 1 162 ? -29.781 -11.984 -23.719 1 93.44 162 GLN B C 1
ATOM 6779 O O . GLN B 1 162 ? -29.953 -13.062 -23.156 1 93.44 162 GLN B O 1
ATOM 6784 N N . LEU B 1 163 ? -29.922 -10.859 -23.141 1 94.25 163 LEU B N 1
ATOM 6785 C CA . LEU B 1 163 ? -30.328 -10.766 -21.734 1 94.25 163 LEU B CA 1
ATOM 6786 C C . LEU B 1 163 ? -31.844 -10.844 -21.609 1 94.25 163 LEU B C 1
ATOM 6788 O O . LEU B 1 163 ? -32.531 -9.812 -21.547 1 94.25 163 LEU B O 1
ATOM 6792 N N . GLN B 1 164 ? -32.406 -12.031 -21.609 1 92.12 164 GLN B N 1
ATOM 6793 C CA . GLN B 1 164 ? -33.844 -12.25 -21.531 1 92.12 164 GLN B CA 1
ATOM 6794 C C . GLN B 1 164 ? -34.219 -13.062 -20.297 1 92.12 164 GLN B C 1
ATOM 6796 O O . GLN B 1 164 ? -33.781 -14.211 -20.156 1 92.12 164 GLN B O 1
ATOM 6801 N N . PHE B 1 165 ? -35.031 -12.438 -19.422 1 95 165 PHE B N 1
ATOM 6802 C CA . PHE B 1 165 ? -35.469 -13.07 -18.188 1 95 165 PHE B CA 1
ATOM 6803 C C . PHE B 1 165 ? -37 -12.938 -18.031 1 95 165 PHE B C 1
ATOM 6805 O O . PHE B 1 165 ? -37.562 -11.898 -18.375 1 95 165 PHE B O 1
ATOM 6812 N N . GLU B 1 166 ? -37.625 -13.961 -17.562 1 95 166 GLU B N 1
ATOM 6813 C CA . GLU B 1 166 ? -38.906 -13.789 -16.875 1 95 166 GLU B CA 1
ATOM 6814 C C . GLU B 1 166 ? -38.688 -13.445 -15.406 1 95 166 GLU B C 1
ATOM 6816 O O . GLU B 1 166 ? -37.812 -14 -14.758 1 95 166 GLU B O 1
ATOM 6821 N N . THR B 1 167 ? -39.469 -12.492 -14.891 1 94.62 167 THR B N 1
ATOM 6822 C CA . THR B 1 167 ? -39.25 -12.031 -13.523 1 94.62 167 THR B CA 1
ATOM 6823 C C . THR B 1 167 ? -40.562 -12.156 -12.719 1 94.62 167 THR B C 1
ATOM 6825 O O . THR B 1 167 ? -41.625 -11.93 -13.25 1 94.62 167 THR B O 1
ATOM 6828 N N . GLU B 1 168 ? -40.406 -12.586 -11.492 1 95.81 168 GLU B N 1
ATOM 6829 C CA . GLU B 1 168 ? -41.469 -12.672 -10.516 1 95.81 168 GLU B CA 1
ATOM 6830 C C . GLU B 1 168 ? -41.031 -12.094 -9.172 1 95.81 168 GLU B C 1
ATOM 6832 O O . GLU B 1 168 ? -39.969 -12.406 -8.672 1 95.81 168 GLU B O 1
ATOM 6837 N N . LEU B 1 169 ? -41.844 -11.164 -8.633 1 96.25 169 LEU B N 1
ATOM 6838 C CA . LEU B 1 169 ? -41.562 -10.594 -7.32 1 96.25 169 LEU B CA 1
ATOM 6839 C C . LEU B 1 169 ? -42.656 -10.977 -6.316 1 96.25 169 LEU B C 1
ATOM 6841 O O . LEU B 1 169 ? -43.812 -10.711 -6.535 1 96.25 169 LEU B O 1
ATOM 6845 N N . GLU B 1 170 ? -42.281 -11.695 -5.234 1 92.31 170 GLU B N 1
ATOM 6846 C CA . GLU B 1 170 ? -43.188 -12.062 -4.141 1 92.31 170 GLU B CA 1
ATOM 6847 C C . GLU B 1 170 ? -42.531 -11.797 -2.783 1 92.31 170 GLU B C 1
ATOM 6849 O O . GLU B 1 170 ? -41.5 -12.383 -2.457 1 92.31 170 GLU B O 1
ATOM 6854 N N . ASN B 1 171 ? -43.156 -11.047 -1.834 1 88.12 171 ASN B N 1
ATOM 6855 C CA . ASN B 1 171 ? -42.688 -10.781 -0.474 1 88.12 171 ASN B CA 1
ATOM 6856 C C . ASN B 1 171 ? -41.219 -10.414 -0.445 1 88.12 171 ASN B C 1
ATOM 6858 O O . ASN B 1 171 ? -40.438 -11.023 0.284 1 88.12 171 ASN B O 1
ATOM 6862 N N . ASN B 1 172 ? -40.656 -9.617 -1.206 1 92.06 172 ASN B N 1
ATOM 6863 C CA . ASN B 1 172 ? -39.281 -9.109 -1.287 1 92.06 172 ASN B CA 1
ATOM 6864 C C . ASN B 1 172 ? -38.344 -10.156 -1.866 1 92.06 172 ASN B C 1
ATOM 6866 O O . ASN B 1 172 ? -37.125 -10.086 -1.653 1 92.06 172 ASN B O 1
ATOM 6870 N N . ASN B 1 173 ? -38.875 -11.195 -2.43 1 94.81 173 ASN B N 1
ATOM 6871 C CA . ASN B 1 173 ? -38.125 -12.219 -3.15 1 94.81 173 ASN B CA 1
ATOM 6872 C C . ASN B 1 173 ? -38.312 -12.078 -4.66 1 94.81 173 ASN B C 1
ATOM 6874 O O . ASN B 1 173 ? -39.375 -12.336 -5.191 1 94.81 173 ASN B O 1
ATOM 6878 N N . LEU B 1 174 ? -37.281 -11.656 -5.23 1 97.5 174 LEU B N 1
ATOM 6879 C CA . LEU B 1 174 ? -37.281 -11.539 -6.684 1 97.5 174 LEU B CA 1
ATOM 6880 C C . LEU B 1 174 ? -36.75 -12.82 -7.324 1 97.5 174 LEU B C 1
ATOM 6882 O O . LEU B 1 174 ? -35.656 -13.289 -6.969 1 97.5 174 LEU B O 1
ATOM 6886 N N . LYS B 1 175 ? -37.469 -13.414 -8.242 1 97.25 175 LYS B N 1
ATOM 6887 C CA . LYS B 1 175 ? -37.062 -14.594 -8.984 1 97.25 175 LYS B CA 1
ATOM 6888 C C . LYS B 1 175 ? -36.875 -14.281 -10.469 1 97.25 175 LYS B C 1
ATOM 6890 O O . LYS B 1 175 ? -37.719 -13.586 -11.062 1 97.25 175 LYS B O 1
ATOM 6895 N N . LEU B 1 176 ? -35.812 -14.656 -10.953 1 97.25 176 LEU B N 1
ATOM 6896 C CA . LEU B 1 176 ? -35.531 -14.508 -12.375 1 97.25 176 LEU B CA 1
ATOM 6897 C C . LEU B 1 176 ? -35.344 -15.875 -13.039 1 97.25 176 LEU B C 1
ATOM 6899 O O . LEU B 1 176 ? -34.719 -16.766 -12.477 1 97.25 176 LEU B O 1
ATOM 6903 N N . TYR B 1 177 ? -35.938 -16.031 -14.242 1 96.81 177 TYR B N 1
ATOM 6904 C CA . TYR B 1 177 ? -35.844 -17.234 -15.062 1 96.81 177 TYR B CA 1
ATOM 6905 C C . TYR B 1 177 ? -35.188 -16.922 -16.406 1 96.81 177 TYR B C 1
ATOM 6907 O O . TYR B 1 177 ? -35.844 -16.406 -17.312 1 96.81 177 TYR B O 1
ATOM 6915 N N . PRO B 1 178 ? -33.906 -17.312 -16.484 1 95.81 178 PRO B N 1
ATOM 6916 C CA . PRO B 1 178 ? -33.281 -17.047 -17.766 1 95.81 178 PRO B CA 1
ATOM 6917 C C . PRO B 1 178 ? -33.844 -17.875 -18.906 1 95.81 178 PRO B C 1
ATOM 6919 O O . PRO B 1 178 ? -34.062 -19.078 -18.75 1 95.81 178 PRO B O 1
ATOM 6922 N N . HIS B 1 179 ? -34.031 -17.312 -20.062 1 91.5 179 HIS B N 1
ATOM 6923 C CA . HIS B 1 179 ? -34.594 -18 -21.203 1 91.5 179 HIS B CA 1
ATOM 6924 C C . HIS B 1 179 ? -33.625 -19.062 -21.734 1 91.5 179 HIS B C 1
ATOM 6926 O O . HIS B 1 179 ? -34.062 -20.078 -22.281 1 91.5 179 HIS B O 1
ATOM 6932 N N . LYS B 1 180 ? -32.375 -18.828 -21.609 1 84.62 180 LYS B N 1
ATOM 6933 C CA . LYS B 1 180 ? -31.328 -19.719 -22.109 1 84.62 180 LYS B CA 1
ATOM 6934 C C . LYS B 1 180 ? -31.328 -21.047 -21.359 1 84.62 180 LYS B C 1
ATOM 6936 O O . LYS B 1 180 ? -30.812 -22.047 -21.859 1 84.62 180 LYS B O 1
ATOM 6941 N N . ASN B 1 181 ? -31.844 -21.031 -20.141 1 84.81 181 ASN B N 1
ATOM 6942 C CA . ASN B 1 181 ? -31.844 -22.25 -19.344 1 84.81 181 ASN B CA 1
ATOM 6943 C C . ASN B 1 181 ? -33.094 -22.344 -18.484 1 84.81 181 ASN B C 1
ATOM 6945 O O . ASN B 1 181 ? -33.125 -21.859 -17.344 1 84.81 181 ASN B O 1
ATOM 6949 N N . GLU B 1 182 ? -34.062 -23.047 -18.875 1 80.19 182 GLU B N 1
ATOM 6950 C CA . GLU B 1 182 ? -35.375 -23.078 -18.234 1 80.19 182 GLU B CA 1
ATOM 6951 C C . GLU B 1 182 ? -35.312 -23.766 -16.875 1 80.19 182 GLU B C 1
ATOM 6953 O O . GLU B 1 182 ? -36.188 -23.562 -16.031 1 80.19 182 GLU B O 1
ATOM 6958 N N . GLY B 1 183 ? -34.344 -24.359 -16.547 1 87.38 183 GLY B N 1
ATOM 6959 C CA . GLY B 1 183 ? -34.312 -25.078 -15.297 1 87.38 183 GLY B CA 1
ATOM 6960 C C . GLY B 1 183 ? -33.625 -24.312 -14.18 1 87.38 183 GLY B C 1
ATOM 6961 O O . GLY B 1 183 ? -33.625 -24.734 -13.023 1 87.38 183 GLY B O 1
ATOM 6962 N N . ILE B 1 184 ? -33.219 -23.156 -14.508 1 93.62 184 ILE B N 1
ATOM 6963 C CA . ILE B 1 184 ? -32.469 -22.406 -13.516 1 93.62 184 ILE B CA 1
ATOM 6964 C C . ILE B 1 184 ? -33.344 -21.266 -12.969 1 93.62 184 ILE B C 1
ATOM 6966 O O . ILE B 1 184 ? -34.031 -20.578 -13.727 1 93.62 184 ILE B O 1
ATOM 6970 N N . THR B 1 185 ? -33.438 -21.125 -11.641 1 96.88 185 THR B N 1
ATOM 6971 C CA . THR B 1 185 ? -34.062 -20 -10.969 1 96.88 185 THR B CA 1
ATOM 6972 C C . THR B 1 185 ? -33.031 -19.188 -10.203 1 96.88 185 THR B C 1
ATOM 6974 O O . THR B 1 185 ? -32.312 -19.719 -9.352 1 96.88 185 THR B O 1
ATOM 6977 N N . ILE B 1 186 ? -32.938 -17.953 -10.531 1 98.12 186 ILE B N 1
ATOM 6978 C CA . ILE B 1 186 ? -32.156 -17 -9.75 1 98.12 186 ILE B CA 1
ATOM 6979 C C . ILE B 1 186 ? -33.031 -16.328 -8.711 1 98.12 186 ILE B C 1
ATOM 6981 O O . ILE B 1 186 ? -34.031 -15.703 -9.062 1 98.12 186 ILE B O 1
ATOM 6985 N N . SER B 1 187 ? -32.719 -16.5 -7.457 1 98.12 187 SER B N 1
ATOM 6986 C CA . SER B 1 187 ? -33.469 -15.867 -6.387 1 98.12 187 SER B CA 1
ATOM 6987 C C . SER B 1 187 ? -32.656 -14.742 -5.738 1 98.12 187 SER B C 1
ATOM 6989 O O . SER B 1 187 ? -31.484 -14.898 -5.465 1 98.12 187 SER B O 1
ATOM 6991 N N . PHE B 1 188 ? -33.281 -13.609 -5.551 1 98.38 188 PHE B N 1
ATOM 6992 C CA . PHE B 1 188 ? -32.719 -12.438 -4.918 1 98.38 188 PHE B CA 1
ATOM 6993 C C . PHE B 1 188 ? -33.656 -11.875 -3.846 1 98.38 188 PHE B C 1
ATOM 6995 O O . PHE B 1 188 ? -34.75 -11.453 -4.148 1 98.38 188 PHE B O 1
ATOM 7002 N N . ILE B 1 189 ? -33.219 -11.844 -2.631 1 97.94 189 ILE B N 1
ATOM 7003 C CA . ILE B 1 189 ? -34.094 -11.383 -1.548 1 97.94 189 ILE B CA 1
ATOM 7004 C C . ILE B 1 189 ? -33.5 -10.148 -0.886 1 97.94 189 ILE B C 1
ATOM 7006 O O . ILE B 1 189 ? -32.281 -9.977 -0.892 1 97.94 189 ILE B O 1
ATOM 7010 N N . SER B 1 190 ? -34.281 -9.289 -0.358 1 97.88 190 SER B N 1
ATOM 7011 C CA . SER B 1 190 ? -33.906 -8.125 0.436 1 97.88 190 SER B CA 1
ATOM 7012 C C . SER B 1 190 ? -34.469 -8.211 1.852 1 97.88 190 SER B C 1
ATOM 7014 O O . SER B 1 190 ? -35.625 -8.516 2.041 1 97.88 190 SER B O 1
ATOM 7016 N N . SER B 1 191 ? -33.625 -7.961 2.859 1 97.88 191 SER B N 1
ATOM 7017 C CA . SER B 1 191 ? -34.094 -7.965 4.234 1 97.88 191 SER B CA 1
ATOM 7018 C C . SER B 1 191 ? -34.844 -6.668 4.566 1 97.88 191 SER B C 1
ATOM 7020 O O . SER B 1 191 ? -35.531 -6.59 5.57 1 97.88 191 SER B O 1
ATOM 7022 N N . GLU B 1 192 ? -34.594 -5.625 3.748 1 96.88 192 GLU B N 1
ATOM 7023 C CA . GLU B 1 192 ? -35.219 -4.312 3.947 1 96.88 192 GLU B CA 1
ATOM 7024 C C . GLU B 1 192 ? -35.5 -3.631 2.615 1 96.88 192 GLU B C 1
ATOM 7026 O O . GLU B 1 192 ? -34.938 -3.992 1.587 1 96.88 192 GLU B O 1
ATOM 7031 N N . GLY B 1 193 ? -36.469 -2.674 2.65 1 97.12 193 GLY B N 1
ATOM 7032 C CA . GLY B 1 193 ? -36.656 -1.812 1.497 1 97.12 193 GLY B CA 1
ATOM 7033 C C . GLY B 1 193 ? -37.844 -2.24 0.637 1 97.12 193 GLY B C 1
ATOM 7034 O O . GLY B 1 193 ? -38.531 -3.201 0.963 1 97.12 193 GLY B O 1
ATOM 7035 N N . ILE B 1 194 ? -38.094 -1.433 -0.4 1 97.44 194 ILE B N 1
ATOM 7036 C CA . ILE B 1 194 ? -39.188 -1.639 -1.34 1 97.44 194 ILE B CA 1
ATOM 7037 C C . ILE B 1 194 ? -38.625 -1.765 -2.758 1 97.44 194 ILE B C 1
ATOM 7039 O O . ILE B 1 194 ? -37.812 -0.947 -3.186 1 97.44 194 ILE B O 1
ATOM 7043 N N . PHE B 1 195 ? -39.062 -2.811 -3.418 1 97.44 195 PHE B N 1
ATOM 7044 C CA . PHE B 1 195 ? -38.688 -2.992 -4.816 1 97.44 195 PHE B CA 1
ATOM 7045 C C . PHE B 1 195 ? -39.469 -2.031 -5.711 1 97.44 195 PHE B C 1
ATOM 7047 O O . PHE B 1 195 ? -40.688 -1.982 -5.668 1 97.44 195 PHE B O 1
ATOM 7054 N N . LYS B 1 196 ? -38.719 -1.259 -6.414 1 96.06 196 LYS B N 1
ATOM 7055 C CA . LYS B 1 196 ? -39.312 -0.362 -7.406 1 96.06 196 LYS B CA 1
ATOM 7056 C C . LYS B 1 196 ? -38.938 -0.783 -8.82 1 96.06 196 LYS B C 1
ATOM 7058 O O . LYS B 1 196 ? -37.75 -0.779 -9.18 1 96.06 196 LYS B O 1
ATOM 7063 N N . SER B 1 197 ? -39.906 -1.062 -9.68 1 94.69 197 SER B N 1
ATOM 7064 C CA . SER B 1 197 ? -39.625 -1.511 -11.047 1 94.69 197 SER B CA 1
ATOM 7065 C C . SER B 1 197 ? -39 -0.403 -11.875 1 94.69 197 SER B C 1
ATOM 7067 O O . SER B 1 197 ? -39.438 0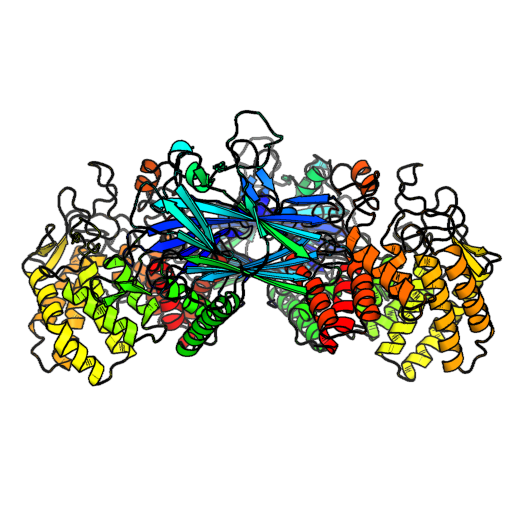.745 -11.836 1 94.69 197 SER B O 1
ATOM 7069 N N . ARG B 1 198 ? -37.969 -0.727 -12.531 1 92.94 198 ARG B N 1
ATOM 7070 C CA . ARG B 1 198 ? -37.281 0.236 -13.391 1 92.94 198 ARG B CA 1
ATOM 7071 C C . ARG B 1 198 ? -37.969 0.322 -14.75 1 92.94 198 ARG B C 1
ATOM 7073 O O . ARG B 1 198 ? -37.688 1.239 -15.531 1 92.94 198 ARG B O 1
ATOM 7080 N N . GLY B 1 199 ? -38.75 -0.666 -15.109 1 81.94 199 GLY B N 1
ATOM 7081 C CA . GLY B 1 199 ? -39.5 -0.644 -16.359 1 81.94 199 GLY B CA 1
ATOM 7082 C C . GLY B 1 199 ? -40.625 0.398 -16.375 1 81.94 199 GLY B C 1
ATOM 7083 O O . GLY B 1 199 ? -41.062 0.827 -17.453 1 81.94 199 GLY B O 1
ATOM 7084 N N . LEU B 1 200 ? -41.156 0.654 -15.297 1 64 200 LEU B N 1
ATOM 7085 C CA . LEU B 1 200 ? -42.25 1.603 -15.234 1 64 200 LEU B CA 1
ATOM 7086 C C . LEU B 1 200 ? -41.75 3.037 -15.305 1 64 200 LEU B C 1
ATOM 7088 O O . LEU B 1 200 ? -42.531 3.967 -15.531 1 64 200 LEU B O 1
ATOM 7092 N N . GLY B 1 201 ? -40.531 3.219 -14.93 1 53.62 201 GLY B N 1
ATOM 7093 C CA . GLY B 1 201 ? -40.062 4.594 -14.859 1 53.62 201 GLY B CA 1
ATOM 7094 C C . GLY B 1 201 ? -39.75 5.195 -16.219 1 53.62 201 GLY B C 1
ATOM 7095 O O . GLY B 1 201 ? -39.312 4.492 -17.125 1 53.62 201 GLY B O 1
ATOM 7096 N N . LYS B 1 202 ? -40.406 6.316 -16.453 1 43.59 202 LYS B N 1
ATOM 7097 C CA . LYS B 1 202 ? -40.125 7.098 -17.656 1 43.59 202 LYS B CA 1
ATOM 7098 C C . LYS B 1 202 ? -38.656 7.438 -17.766 1 43.59 202 LYS B C 1
ATOM 7100 O O . LYS B 1 202 ? -38.062 7.945 -16.812 1 43.59 202 LYS B O 1
ATOM 7105 N N . SER B 1 203 ? -37.781 6.656 -18.406 1 44.56 203 SER B N 1
ATOM 7106 C CA . SER B 1 203 ? -36.406 7.137 -18.609 1 44.56 203 SER B CA 1
ATOM 7107 C C . SER B 1 203 ? -36.406 8.594 -19.062 1 44.56 203 SER B C 1
ATOM 7109 O O . SER B 1 203 ? -37.094 8.945 -20.016 1 44.56 203 SER B O 1
ATOM 7111 N N . ASN B 1 204 ? -36.312 9.398 -18.203 1 40.06 204 ASN B N 1
ATOM 7112 C CA . ASN B 1 204 ? -36.156 10.766 -18.688 1 40.06 204 ASN B CA 1
ATOM 7113 C C . ASN B 1 204 ? -35.125 10.836 -19.812 1 40.06 204 ASN B C 1
ATOM 7115 O O . ASN B 1 204 ? -34.75 11.93 -20.266 1 40.06 204 ASN B O 1
ATOM 7119 N N . TYR B 1 205 ? -34.125 10 -19.719 1 37.5 205 TYR B N 1
ATOM 7120 C CA . TYR B 1 205 ? -33.094 10.188 -20.766 1 37.5 205 TYR B CA 1
ATOM 7121 C C . TYR B 1 205 ? -33.656 9.836 -22.141 1 37.5 205 TYR B C 1
ATOM 7123 O O . TYR B 1 205 ? -34.75 9.242 -22.234 1 37.5 205 TYR B O 1
ATOM 7131 N N . ASP B 1 206 ? -32.875 9.844 -23.188 1 41.94 206 ASP B N 1
ATOM 7132 C CA . ASP B 1 206 ? -33.125 9.672 -24.609 1 41.94 206 ASP B CA 1
ATOM 7133 C C . ASP B 1 206 ? -34.031 8.453 -24.859 1 41.94 206 ASP B C 1
ATOM 7135 O O . ASP B 1 206 ? -33.969 7.473 -24.125 1 41.94 206 ASP B O 1
ATOM 7139 N N . ASP B 1 207 ? -35.156 8.547 -25.562 1 47.41 207 ASP B N 1
ATOM 7140 C CA . ASP B 1 207 ? -36.281 7.793 -26.125 1 47.41 207 ASP B CA 1
ATOM 7141 C C . ASP B 1 207 ? -35.906 6.324 -26.312 1 47.41 207 ASP B C 1
ATOM 7143 O O . ASP B 1 207 ? -36.781 5.449 -26.297 1 47.41 207 ASP B O 1
ATOM 7147 N N . ASN B 1 208 ? -34.531 5.887 -26.641 1 53.25 208 ASN B N 1
ATOM 7148 C CA . ASN B 1 208 ? -34.312 4.566 -27.203 1 53.25 208 ASN B CA 1
ATOM 7149 C C . ASN B 1 208 ? -33.594 3.646 -26.219 1 53.25 208 ASN B C 1
ATOM 7151 O O . ASN B 1 208 ? -33.219 2.529 -26.562 1 53.25 208 ASN B O 1
ATOM 7155 N N . SER B 1 209 ? -33.281 4.051 -24.875 1 66.62 209 SER B N 1
ATOM 7156 C CA . SER B 1 209 ? -32.562 3.092 -24.047 1 66.62 209 SER B CA 1
ATOM 7157 C C . SER B 1 209 ? -33.5 2.287 -23.172 1 66.62 209 SER B C 1
ATOM 7159 O O . SER B 1 209 ? -34.531 2.803 -22.719 1 66.62 209 SER B O 1
ATOM 7161 N N . ASN B 1 210 ? -33.438 0.959 -23.219 1 80.88 210 ASN B N 1
ATOM 7162 C CA . ASN B 1 210 ? -34.156 0.029 -22.359 1 80.88 210 ASN B CA 1
ATOM 7163 C C . ASN B 1 210 ? -33.719 0.175 -20.906 1 80.88 210 ASN B C 1
ATOM 7165 O O . ASN B 1 210 ? -32.594 -0.204 -20.547 1 80.88 210 ASN B O 1
ATOM 7169 N N . PRO B 1 211 ? -34.5 0.763 -20.078 1 85.94 211 PRO B N 1
ATOM 7170 C CA . PRO B 1 211 ? -34.125 0.989 -18.688 1 85.94 211 PRO B CA 1
ATOM 7171 C C . PRO B 1 211 ? -33.812 -0.309 -17.938 1 85.94 211 PRO B C 1
ATOM 7173 O O . PRO B 1 211 ? -33.281 -0.281 -16.828 1 85.94 211 PRO B O 1
ATOM 7176 N N . LEU B 1 212 ? -34.219 -1.345 -18.5 1 92.88 212 LEU B N 1
ATOM 7177 C CA . LEU B 1 212 ? -34.062 -2.631 -17.828 1 92.88 212 LEU B CA 1
ATOM 7178 C C . LEU B 1 212 ? -32.656 -3.189 -18.094 1 92.88 212 LEU B C 1
ATOM 7180 O O . LEU B 1 212 ? -32.281 -4.219 -17.531 1 92.88 212 LEU B O 1
ATOM 7184 N N . ILE B 1 213 ? -31.953 -2.537 -18.938 1 95.19 213 ILE B N 1
ATOM 7185 C CA . ILE B 1 213 ? -30.625 -3.039 -19.297 1 95.19 213 ILE B CA 1
ATOM 7186 C C . ILE B 1 213 ? -29.578 -1.944 -19.094 1 95.19 213 ILE B C 1
ATOM 7188 O O . ILE B 1 213 ? -29.75 -0.82 -19.578 1 95.19 213 ILE B O 1
ATOM 7192 N N . GLU B 1 214 ? -28.578 -2.197 -18.344 1 95.19 214 GLU B N 1
ATOM 7193 C CA . GLU B 1 214 ? -27.375 -1.354 -18.297 1 95.19 214 GLU B CA 1
ATOM 7194 C C . GLU B 1 214 ? -26.359 -1.794 -19.344 1 95.19 214 GLU B C 1
ATOM 7196 O O . GLU B 1 214 ? -25.797 -2.883 -19.25 1 95.19 214 GLU B O 1
ATOM 7201 N N . GLU B 1 215 ? -26.047 -0.931 -20.281 1 95.25 215 GLU B N 1
ATOM 7202 C CA . GLU B 1 215 ? -25.297 -1.343 -21.469 1 95.25 215 GLU B CA 1
ATOM 7203 C C . GLU B 1 215 ? -23.875 -0.802 -21.438 1 95.25 215 GLU B C 1
ATOM 7205 O O . GLU B 1 215 ? -23.594 0.189 -20.766 1 95.25 215 GLU B O 1
ATOM 7210 N N . ASN B 1 216 ? -23 -1.511 -22.078 1 96.06 216 ASN B N 1
ATOM 7211 C CA . ASN B 1 216 ? -21.703 -1.028 -22.562 1 96.06 216 ASN B CA 1
ATOM 7212 C C . ASN B 1 216 ? -20.688 -0.913 -21.438 1 96.06 216 ASN B C 1
ATOM 7214 O O . ASN B 1 216 ? -19.969 0.086 -21.328 1 96.06 216 ASN B O 1
ATOM 7218 N N . HIS B 1 217 ? -20.688 -1.863 -20.547 1 97.31 217 HIS B N 1
ATOM 7219 C CA . HIS B 1 217 ? -19.578 -1.97 -19.609 1 97.31 217 HIS B CA 1
ATOM 7220 C C . HIS B 1 217 ? -18.266 -2.264 -20.312 1 97.31 217 HIS B C 1
ATOM 7222 O O . HIS B 1 217 ? -18.172 -3.234 -21.078 1 97.31 217 HIS B O 1
ATOM 7228 N N . TYR B 1 218 ? -17.312 -1.378 -20.094 1 97.5 218 TYR B N 1
ATOM 7229 C CA . TYR B 1 218 ? -15.961 -1.549 -20.625 1 97.5 218 TYR B CA 1
ATOM 7230 C C . TYR B 1 218 ? -15.055 -2.242 -19.625 1 97.5 218 TYR B C 1
ATOM 7232 O O . TYR B 1 218 ? -14.984 -1.834 -18.453 1 97.5 218 TYR B O 1
ATOM 7240 N N . TYR B 1 219 ? -14.398 -3.318 -20.062 1 97.31 219 TYR B N 1
ATOM 7241 C CA . TYR B 1 219 ? -13.422 -4.016 -19.234 1 97.31 219 TYR B CA 1
ATOM 7242 C C . TYR B 1 219 ? -12.008 -3.832 -19.781 1 97.31 219 TYR B C 1
ATOM 7244 O O . TYR B 1 219 ? -11.68 -4.344 -20.844 1 97.31 219 TYR B O 1
ATOM 7252 N N . GLU B 1 220 ? -11.18 -3.148 -19.016 1 96.06 220 GLU B N 1
ATOM 7253 C CA . GLU B 1 220 ? -9.812 -2.84 -19.406 1 96.06 220 GLU B CA 1
ATOM 7254 C C . GLU B 1 220 ? -9 -4.113 -19.625 1 96.06 220 GLU B C 1
ATOM 7256 O O . GLU B 1 220 ? -8.125 -4.164 -20.484 1 96.06 220 GLU B O 1
ATOM 7261 N N . PHE B 1 221 ? -9.172 -5.102 -18.828 1 96.06 221 PHE B N 1
ATOM 7262 C CA . PHE B 1 221 ? -8.438 -6.355 -18.953 1 96.06 221 PHE B CA 1
ATOM 7263 C C . PHE B 1 221 ? -8.633 -6.961 -20.328 1 96.06 221 PHE B C 1
ATOM 7265 O O . PHE B 1 221 ? -7.672 -7.391 -20.969 1 96.06 221 PHE B O 1
ATOM 7272 N N . GLU B 1 222 ? -9.898 -7.016 -20.781 1 96 222 GLU B N 1
ATOM 7273 C CA . GLU B 1 222 ? -10.188 -7.551 -22.109 1 96 222 GLU B CA 1
ATOM 7274 C C . GLU B 1 222 ? -9.523 -6.715 -23.188 1 96 222 GLU B C 1
ATOM 7276 O O . GLU B 1 222 ? -9 -7.258 -24.172 1 96 222 GLU B O 1
ATOM 7281 N N . ASN B 1 223 ? -9.57 -5.492 -22.984 1 95.25 223 ASN B N 1
ATOM 7282 C CA . ASN B 1 223 ? -8.945 -4.613 -23.969 1 95.25 223 ASN B CA 1
ATOM 7283 C C . ASN B 1 223 ? -7.445 -4.855 -24.062 1 95.25 223 ASN B C 1
ATOM 7285 O O . ASN B 1 223 ? -6.887 -4.918 -25.156 1 95.25 223 ASN B O 1
ATOM 7289 N N . ARG B 1 224 ? -6.758 -4.945 -22.922 1 94.38 224 ARG B N 1
ATOM 7290 C CA . ARG B 1 224 ? -5.324 -5.227 -22.875 1 94.38 224 ARG B CA 1
ATOM 7291 C C . ARG B 1 224 ? -5 -6.535 -23.578 1 94.38 224 ARG B C 1
ATOM 7293 O O . ARG B 1 224 ? -3.904 -6.703 -24.109 1 94.38 224 ARG B O 1
ATOM 7300 N N . ASN B 1 225 ? -6 -7.402 -23.547 1 92.94 225 ASN B N 1
ATOM 7301 C CA . ASN B 1 225 ? -5.781 -8.727 -24.109 1 92.94 225 ASN B CA 1
ATOM 7302 C C . ASN B 1 225 ? -6.352 -8.828 -25.531 1 92.94 225 ASN B C 1
ATOM 7304 O O . ASN B 1 225 ? -6.559 -9.922 -26.047 1 92.94 225 ASN B O 1
ATOM 7308 N N . GLY B 1 226 ? -6.727 -7.691 -26.156 1 90.94 226 GLY B N 1
ATOM 7309 C CA . GLY B 1 226 ? -7.004 -7.617 -27.578 1 90.94 226 GLY B CA 1
ATOM 7310 C C . GLY B 1 226 ? -8.492 -7.598 -27.906 1 90.94 226 GLY B C 1
ATOM 7311 O O . GLY B 1 226 ? -8.883 -7.711 -29.062 1 90.94 226 GLY B O 1
ATOM 7312 N N . SER B 1 227 ? -9.359 -7.484 -26.875 1 91.38 227 SER B N 1
ATOM 7313 C CA . SER B 1 227 ? -10.797 -7.449 -27.109 1 91.38 227 SER B CA 1
ATOM 7314 C C . SER B 1 227 ? -11.352 -6.039 -26.922 1 91.38 227 SER B C 1
ATOM 7316 O O . SER B 1 227 ? -10.922 -5.312 -26.016 1 91.38 227 SER B O 1
ATOM 7318 N N . THR B 1 228 ? -12.336 -5.676 -27.75 1 91.44 228 THR B N 1
ATOM 7319 C CA . THR B 1 228 ? -12.992 -4.379 -27.609 1 91.44 228 THR B CA 1
ATOM 7320 C C . THR B 1 228 ? -14.477 -4.555 -27.312 1 91.44 228 THR B C 1
ATOM 7322 O O . THR B 1 228 ? -15.25 -3.596 -27.391 1 91.44 228 THR B O 1
ATOM 7325 N N . ARG B 1 229 ? -14.898 -5.688 -26.984 1 93.81 229 ARG B N 1
ATOM 7326 C CA . ARG B 1 229 ? -16.312 -5.969 -26.75 1 93.81 229 ARG B CA 1
ATOM 7327 C C . ARG B 1 229 ? -16.781 -5.336 -25.438 1 93.81 229 ARG B C 1
ATOM 7329 O O . ARG B 1 229 ? -15.977 -5.156 -24.516 1 93.81 229 ARG B O 1
ATOM 7336 N N . LEU B 1 230 ? -18.016 -5.031 -25.406 1 97 230 LEU B N 1
ATOM 7337 C CA . LEU B 1 230 ? -18.641 -4.41 -24.234 1 97 230 LEU B CA 1
ATOM 7338 C C . LEU B 1 230 ? -19.703 -5.32 -23.641 1 97 230 LEU B C 1
ATOM 7340 O O . LEU B 1 230 ? -20.438 -5.988 -24.375 1 97 230 LEU B O 1
ATOM 7344 N N . ASP B 1 231 ? -19.797 -5.359 -22.391 1 97.56 231 ASP B N 1
ATOM 7345 C CA . ASP B 1 231 ? -20.688 -6.25 -21.656 1 97.56 231 ASP B CA 1
ATOM 7346 C C . ASP B 1 231 ? -21.969 -5.516 -21.234 1 97.56 231 ASP B C 1
ATOM 7348 O O . ASP B 1 231 ? -22 -4.285 -21.219 1 97.56 231 ASP B O 1
ATOM 7352 N N . ASN B 1 232 ? -23.047 -6.293 -21.016 1 97.62 232 ASN B N 1
ATOM 7353 C CA . ASN B 1 232 ? -24.344 -5.734 -20.625 1 97.62 232 ASN B CA 1
ATOM 7354 C C . ASN B 1 232 ? -24.969 -6.508 -19.469 1 97.62 232 ASN B C 1
ATOM 7356 O O . ASN B 1 232 ? -24.578 -7.645 -19.188 1 97.62 232 ASN B O 1
ATOM 7360 N N . HIS B 1 233 ? -25.938 -5.844 -18.75 1 97.81 233 HIS B N 1
ATOM 7361 C CA . HIS B 1 233 ? -26.531 -6.441 -17.547 1 97.81 233 HIS B CA 1
ATOM 7362 C C . HIS B 1 233 ? -28.016 -6.105 -17.438 1 97.81 233 HIS B C 1
ATOM 7364 O O . HIS B 1 233 ? -28.453 -5.031 -17.875 1 97.81 233 HIS B O 1
ATOM 7370 N N . TYR B 1 234 ? -28.797 -7.004 -16.906 1 97.5 234 TYR B N 1
ATOM 7371 C CA . TYR B 1 234 ? -30.234 -6.844 -16.672 1 97.5 234 TYR B CA 1
ATOM 7372 C C . TYR B 1 234 ? -30.5 -6.23 -15.312 1 97.5 234 TYR B C 1
ATOM 7374 O O . TYR B 1 234 ? -30.047 -6.754 -14.289 1 97.5 234 TYR B O 1
ATOM 7382 N N . THR B 1 235 ? -31.234 -5.125 -15.188 1 97.19 235 THR B N 1
ATOM 7383 C CA . THR B 1 235 ? -31.453 -4.371 -13.961 1 97.19 235 THR B CA 1
ATOM 7384 C C . THR B 1 235 ? -32.938 -4.051 -13.789 1 97.19 235 THR B C 1
ATOM 7386 O O . THR B 1 235 ? -33.344 -2.885 -13.836 1 97.19 235 THR B O 1
ATOM 7389 N N . PRO B 1 236 ? -33.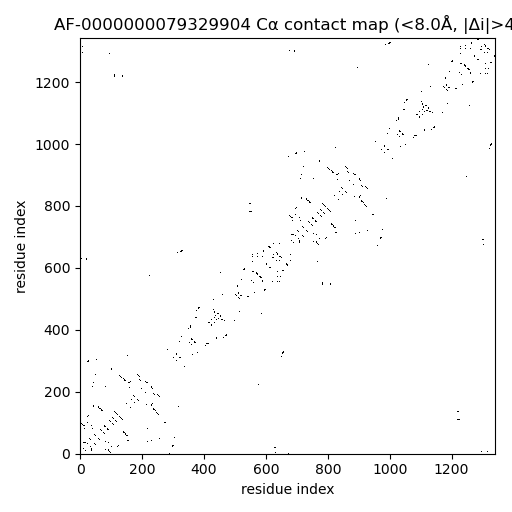75 -4.969 -13.438 1 96 236 PRO B N 1
ATOM 7390 C CA . PRO B 1 236 ? -35.219 -4.809 -13.484 1 96 236 PRO B CA 1
ATOM 7391 C C . PRO B 1 236 ? -35.75 -3.969 -12.328 1 96 236 PRO B C 1
ATOM 7393 O O . PRO B 1 236 ? -36.812 -3.357 -12.438 1 96 236 PRO B O 1
ATOM 7396 N N . TYR B 1 237 ? -35.062 -3.898 -11.203 1 96.81 237 TYR B N 1
ATOM 7397 C CA . TYR B 1 237 ? -35.625 -3.221 -10.039 1 96.81 237 TYR B CA 1
ATOM 7398 C C . TYR B 1 237 ? -34.531 -2.393 -9.336 1 96.81 237 TYR B C 1
ATOM 7400 O O . TYR B 1 237 ? -33.375 -2.732 -9.375 1 96.81 237 TYR B O 1
ATOM 7408 N N . ASP B 1 238 ? -34.969 -1.313 -8.711 1 97.12 238 ASP B N 1
ATOM 7409 C CA . ASP B 1 238 ? -34.281 -0.652 -7.625 1 97.12 238 ASP B CA 1
ATOM 7410 C C . ASP B 1 238 ? -34.875 -1.018 -6.273 1 97.12 238 ASP B C 1
ATOM 7412 O O . ASP B 1 238 ? -36.094 -1.12 -6.141 1 97.12 238 ASP B O 1
ATOM 7416 N N . ILE B 1 239 ? -34.062 -1.208 -5.34 1 98.44 239 ILE B N 1
ATOM 7417 C CA . ILE B 1 239 ? -34.562 -1.386 -3.977 1 98.44 239 ILE B CA 1
ATOM 7418 C C . ILE B 1 239 ? -34.281 -0.118 -3.166 1 98.44 239 ILE B C 1
ATOM 7420 O O . ILE B 1 239 ? -33.125 0.293 -2.998 1 98.44 239 ILE B O 1
ATOM 7424 N N . GLU B 1 240 ? -35.281 0.479 -2.699 1 98.38 240 GLU B N 1
ATOM 7425 C CA . GLU B 1 240 ? -35.188 1.723 -1.941 1 98.38 240 GLU B CA 1
ATOM 7426 C C . GLU B 1 240 ? -35.281 1.462 -0.44 1 98.38 240 GLU B C 1
ATOM 7428 O O . GLU B 1 240 ? -36.25 0.859 0.038 1 98.38 240 GLU B O 1
ATOM 7433 N N . VAL B 1 241 ? -34.312 1.852 0.286 1 98.69 241 VAL B N 1
ATOM 7434 C CA . VAL B 1 241 ? -34.281 1.75 1.741 1 98.69 241 VAL B CA 1
ATOM 7435 C C . VAL B 1 241 ? -34.25 3.146 2.355 1 98.69 241 VAL B C 1
ATOM 7437 O O . VAL B 1 241 ? -33.312 3.926 2.072 1 98.69 241 VAL B O 1
ATOM 7440 N N . LYS B 1 242 ? -35.125 3.498 3.223 1 98.5 242 LYS B N 1
ATOM 7441 C CA . LYS B 1 242 ? -35.156 4.793 3.895 1 98.5 242 LYS B CA 1
ATOM 7442 C C . LYS B 1 242 ? -34.25 4.801 5.133 1 98.5 242 LYS B C 1
ATOM 7444 O O . LYS B 1 242 ? -34.125 3.787 5.82 1 98.5 242 LYS B O 1
ATOM 7449 N N . LEU B 1 243 ? -33.656 5.898 5.398 1 98.56 243 LEU B N 1
ATOM 7450 C CA . LEU B 1 243 ? -32.781 6.105 6.547 1 98.56 243 LEU B CA 1
ATOM 7451 C C . LEU B 1 243 ? -33.25 7.297 7.379 1 98.56 243 LEU B C 1
ATOM 7453 O O . LEU B 1 243 ? -33.25 8.43 6.898 1 98.56 243 LEU B O 1
ATOM 7457 N N . GLU B 1 244 ? -33.625 7.094 8.633 1 98.38 244 GLU B N 1
ATOM 7458 C CA . GLU B 1 244 ? -34.031 8.18 9.516 1 98.38 244 GLU B CA 1
ATOM 7459 C C . GLU B 1 244 ? -32.812 8.93 10.07 1 98.38 244 GLU B C 1
ATOM 7461 O O . GLU B 1 244 ? -31.719 8.367 10.148 1 98.38 244 GLU B O 1
ATOM 7466 N N . PRO B 1 245 ? -33.031 10.133 10.406 1 98 245 PRO B N 1
ATOM 7467 C CA . PRO B 1 245 ? -31.922 10.891 10.977 1 98 245 PRO B CA 1
ATOM 7468 C C . PRO B 1 245 ? -31.266 10.18 12.156 1 98 245 PRO B C 1
ATOM 7470 O O . PRO B 1 245 ? -31.953 9.711 13.062 1 98 245 PRO B O 1
ATOM 7473 N N . PHE B 1 246 ? -29.953 10.039 12.141 1 96.31 246 PHE B N 1
ATOM 7474 C CA . PHE B 1 246 ? -29.078 9.523 13.195 1 96.31 246 PHE B CA 1
ATOM 7475 C C . PHE B 1 246 ? -29.328 8.039 13.422 1 96.31 246 PHE B C 1
ATOM 7477 O O . PHE B 1 246 ? -28.828 7.457 14.383 1 96.31 246 PHE B O 1
ATOM 7484 N N . GLU B 1 247 ? -30.062 7.395 12.461 1 96.94 247 GLU B N 1
ATOM 7485 C CA . GLU B 1 247 ? -30.328 5.965 12.57 1 96.94 247 GLU B CA 1
ATOM 7486 C C . GLU B 1 247 ? -29.125 5.141 12.117 1 96.94 247 GLU B C 1
ATOM 7488 O O . GLU B 1 247 ? -28.438 5.512 11.18 1 96.94 247 GLU B O 1
ATOM 7493 N N . THR B 1 248 ? -28.891 4.113 12.883 1 97.31 248 THR B N 1
ATOM 7494 C CA . THR B 1 248 ? -28.031 3.047 12.367 1 97.31 248 THR B CA 1
ATOM 7495 C C . THR B 1 248 ? -28.875 1.894 11.828 1 97.31 248 THR B C 1
ATOM 7497 O O . THR B 1 248 ? -29.656 1.292 12.57 1 97.31 248 THR B O 1
ATOM 7500 N N . LYS B 1 249 ? -28.797 1.604 10.594 1 98 249 LYS B N 1
ATOM 7501 C CA . LYS B 1 249 ? -29.625 0.583 9.945 1 98 249 LYS B CA 1
ATOM 7502 C C . LYS B 1 249 ? -28.75 -0.516 9.336 1 98 249 LYS B C 1
ATOM 7504 O O . LYS B 1 249 ? -27.797 -0.231 8.602 1 98 249 LYS B O 1
ATOM 7509 N N . LYS B 1 250 ? -29 -1.739 9.641 1 98.62 250 LYS B N 1
ATOM 7510 C CA . LYS B 1 250 ? -28.359 -2.912 9.047 1 98.62 250 LYS B CA 1
ATOM 7511 C C . LYS B 1 250 ? -29.344 -3.688 8.172 1 98.62 250 LYS B C 1
ATOM 7513 O O . LYS B 1 250 ? -30.484 -3.938 8.578 1 98.62 250 LYS B O 1
ATOM 7518 N N . PHE B 1 251 ? -28.969 -4.016 6.977 1 98.69 251 PHE B N 1
ATOM 7519 C CA . PHE B 1 251 ? -29.781 -4.852 6.098 1 98.69 251 PHE B CA 1
ATOM 7520 C C . PHE B 1 251 ? -28.906 -5.598 5.098 1 98.69 251 PHE B C 1
ATOM 7522 O O . PHE B 1 251 ? -27.688 -5.371 5.043 1 98.69 251 PHE B O 1
ATOM 7529 N N . TYR B 1 252 ? -29.438 -6.531 4.406 1 98.75 252 TYR B N 1
ATOM 7530 C CA . TYR B 1 252 ? -28.641 -7.32 3.471 1 98.75 252 TYR B CA 1
ATOM 7531 C C . TYR B 1 252 ? -29.484 -7.797 2.301 1 98.75 252 TYR B C 1
ATOM 7533 O O . TYR B 1 252 ? -30.719 -7.734 2.355 1 98.75 252 TYR B O 1
ATOM 7541 N N . PHE B 1 253 ? -28.828 -8.156 1.255 1 98.75 253 PHE B N 1
ATOM 7542 C CA . PHE B 1 253 ? -29.375 -8.898 0.13 1 98.75 253 PHE B CA 1
ATOM 7543 C C . PHE B 1 253 ? -28.703 -10.266 0.002 1 98.75 253 PHE B C 1
ATOM 7545 O O . PHE B 1 253 ? -27.531 -10.422 0.367 1 98.75 253 PHE B O 1
ATOM 7552 N N . LYS B 1 254 ? -29.453 -11.203 -0.448 1 98.38 254 LYS B N 1
ATOM 7553 C CA . LYS B 1 254 ? -28.906 -12.516 -0.792 1 98.38 254 LYS B CA 1
ATOM 7554 C C . LYS B 1 254 ? -29.328 -12.93 -2.197 1 98.38 254 LYS B C 1
ATOM 7556 O O . LYS B 1 254 ? -30.453 -12.688 -2.609 1 98.38 254 LYS B O 1
ATOM 7561 N N . CYS B 1 255 ? -28.422 -13.453 -2.914 1 98.81 255 CYS B N 1
ATOM 7562 C CA . CYS B 1 255 ? -28.656 -14.016 -4.238 1 98.81 255 CYS B CA 1
ATOM 7563 C C . CYS B 1 255 ? -28.219 -15.469 -4.305 1 98.81 255 CYS B C 1
ATOM 7565 O O . CYS B 1 255 ? -27.125 -15.805 -3.834 1 98.81 255 CYS B O 1
ATOM 7567 N N . THR B 1 256 ? -29.031 -16.359 -4.844 1 98.5 256 THR B N 1
ATOM 7568 C CA . THR B 1 256 ? -28.688 -17.781 -4.934 1 98.5 256 THR B CA 1
ATOM 7569 C C . THR B 1 256 ? -29.328 -18.406 -6.176 1 98.5 256 THR B C 1
ATOM 7571 O O . THR B 1 256 ? -30.25 -17.828 -6.762 1 98.5 256 THR B O 1
ATOM 7574 N N . VAL B 1 257 ? -28.75 -19.422 -6.637 1 97.88 257 VAL B N 1
ATOM 7575 C CA . VAL B 1 257 ? -29.359 -20.25 -7.668 1 97.88 257 VAL B CA 1
ATOM 7576 C C . VAL B 1 257 ? -29.797 -21.578 -7.062 1 97.88 257 VAL B C 1
ATOM 7578 O O . VAL B 1 257 ? -30.141 -22.516 -7.793 1 97.88 257 VAL B O 1
ATOM 7581 N N . GLU B 1 258 ? -29.703 -21.688 -5.777 1 96.81 258 GLU B N 1
ATOM 7582 C CA . GLU B 1 258 ? -30.172 -22.812 -4.992 1 96.81 258 GLU B CA 1
ATOM 7583 C C . GLU B 1 258 ? -31.453 -22.453 -4.23 1 96.81 258 GLU B C 1
ATOM 7585 O O . GLU B 1 258 ? -32.031 -21.391 -4.461 1 96.81 258 GLU B O 1
ATOM 7590 N N . GLU B 1 259 ? -31.891 -23.438 -3.453 1 93.06 259 GLU B N 1
ATOM 7591 C CA . GLU B 1 259 ? -33.031 -23.109 -2.607 1 93.06 259 GLU B CA 1
ATOM 7592 C C . GLU B 1 259 ? -32.688 -22.047 -1.572 1 93.06 259 GLU B C 1
ATOM 7594 O O . GLU B 1 259 ? -31.688 -22.188 -0.856 1 93.06 259 GLU B O 1
ATOM 7599 N N . MET B 1 260 ? -33.5 -21.078 -1.64 1 88.44 260 MET B N 1
ATOM 7600 C CA . MET B 1 260 ? -33.25 -19.984 -0.692 1 88.44 260 MET B CA 1
ATOM 7601 C C . MET B 1 260 ? -33.438 -20.469 0.744 1 88.44 260 MET B C 1
ATOM 7603 O O . MET B 1 260 ? -34.438 -21.156 1.05 1 88.44 260 MET B O 1
ATOM 7607 N N . ASN B 1 261 ? -32.469 -20.188 1.601 1 87.12 261 ASN B N 1
ATOM 7608 C CA . ASN B 1 261 ? -32.594 -20.516 3.016 1 87.12 261 ASN B CA 1
ATOM 7609 C C . ASN B 1 261 ? -32.812 -19.281 3.869 1 87.12 261 ASN B C 1
ATOM 7611 O O . ASN B 1 261 ? -32.812 -18.156 3.355 1 87.12 261 ASN B O 1
ATOM 7615 N N . ASN B 1 262 ? -33.031 -19.469 5.148 1 91.06 262 ASN B N 1
ATOM 7616 C CA . ASN B 1 262 ? -33.375 -18.359 6.027 1 91.06 262 ASN B CA 1
ATOM 7617 C C . ASN B 1 262 ? -32.156 -17.828 6.77 1 91.06 262 ASN B C 1
ATOM 7619 O O . ASN B 1 262 ? -32.281 -17.094 7.75 1 91.06 262 ASN B O 1
ATOM 7623 N N . LYS B 1 263 ? -31.062 -18.141 6.332 1 95.75 263 LYS B N 1
ATOM 7624 C CA . LYS B 1 263 ? -29.859 -17.688 7.02 1 95.75 263 LYS B CA 1
ATOM 7625 C C . LYS B 1 263 ? -29.656 -16.172 6.848 1 95.75 263 LYS B C 1
ATOM 7627 O O . LYS B 1 263 ? -29.797 -15.648 5.742 1 95.75 263 LYS B O 1
ATOM 7632 N N . ASP B 1 264 ? -29.266 -15.516 7.895 1 98.06 264 ASP B N 1
ATOM 7633 C CA . ASP B 1 264 ? -29.031 -14.07 7.898 1 98.06 264 ASP B CA 1
ATOM 7634 C C . ASP B 1 264 ? -27.75 -13.719 7.156 1 98.06 264 ASP B C 1
ATOM 7636 O O . ASP B 1 264 ? -26.75 -14.414 7.289 1 98.06 264 ASP B O 1
ATOM 7640 N N . GLY B 1 265 ? -27.828 -12.656 6.324 1 98.56 265 GLY B N 1
ATOM 7641 C CA . GLY B 1 265 ? -26.672 -12.266 5.547 1 98.56 265 GLY B CA 1
ATOM 7642 C C . GLY B 1 265 ? -25.438 -11.984 6.398 1 98.56 265 GLY B C 1
ATOM 7643 O O . GLY B 1 265 ? -24.328 -12.336 6.027 1 98.56 265 GLY B O 1
ATOM 7644 N N . PHE B 1 266 ? -25.609 -11.352 7.531 1 98.69 266 PHE B N 1
ATOM 7645 C CA . PHE B 1 266 ? -24.484 -11.023 8.414 1 98.69 266 PHE B CA 1
ATOM 7646 C C . PHE B 1 266 ? -23.922 -12.289 9.055 1 98.69 266 PHE B C 1
ATOM 7648 O O . PHE B 1 266 ? -22.719 -12.359 9.336 1 98.69 266 PHE B O 1
ATOM 7655 N N . ASP B 1 267 ? -24.781 -13.281 9.297 1 98.69 267 ASP B N 1
ATOM 7656 C CA . ASP B 1 267 ? -24.297 -14.562 9.797 1 98.69 267 ASP B CA 1
ATOM 7657 C C . ASP B 1 267 ? -23.375 -15.242 8.781 1 98.69 267 ASP B C 1
ATOM 7659 O O . ASP B 1 267 ? -22.375 -15.867 9.156 1 98.69 267 ASP B O 1
ATOM 7663 N N . ILE B 1 268 ? -23.734 -15.102 7.5 1 98.75 268 ILE B N 1
ATOM 7664 C CA . ILE B 1 268 ? -22.922 -15.672 6.434 1 98.75 268 ILE B CA 1
ATOM 7665 C C . ILE B 1 268 ? -21.531 -15.023 6.453 1 98.75 268 ILE B C 1
ATOM 7667 O O . ILE B 1 268 ? -20.516 -15.719 6.336 1 98.75 268 ILE B O 1
ATOM 7671 N N . VAL B 1 269 ? -21.453 -13.719 6.637 1 98.75 269 VAL B N 1
ATOM 7672 C CA . VAL B 1 269 ? -20.188 -12.992 6.711 1 98.75 269 VAL B CA 1
ATOM 7673 C C . VAL B 1 269 ? -19.375 -13.508 7.891 1 98.75 269 VAL B C 1
ATOM 7675 O O . VAL B 1 269 ? -18.188 -13.82 7.742 1 98.75 269 VAL B O 1
ATOM 7678 N N . ASP B 1 270 ? -20.016 -13.641 9.047 1 98.56 270 ASP B N 1
ATOM 7679 C CA . ASP B 1 270 ? -19.328 -14.062 10.266 1 98.56 270 ASP B CA 1
ATOM 7680 C C . ASP B 1 270 ? -18.812 -15.492 10.141 1 98.56 270 ASP B C 1
ATOM 7682 O O . ASP B 1 270 ? -17.703 -15.797 10.57 1 98.56 270 ASP B O 1
ATOM 7686 N N . GLU B 1 271 ? -19.656 -16.312 9.594 1 98.56 271 GLU B N 1
ATOM 7687 C CA . GLU B 1 271 ? -19.281 -17.719 9.438 1 98.56 271 GLU B CA 1
ATOM 7688 C C . GLU B 1 271 ? -18.094 -17.875 8.492 1 98.56 271 GLU B C 1
ATOM 7690 O O . GLU B 1 271 ? -17.219 -18.719 8.711 1 98.56 271 GLU B O 1
ATOM 7695 N N . TYR B 1 272 ? -18.094 -17.078 7.469 1 98.5 272 TYR B N 1
ATOM 7696 C CA . TYR B 1 272 ? -16.969 -17.109 6.539 1 98.5 272 TYR B CA 1
ATOM 7697 C C . TYR B 1 272 ? -15.672 -16.719 7.234 1 98.5 272 TYR B C 1
ATOM 7699 O O . TYR B 1 272 ? -14.656 -17.391 7.07 1 98.5 272 TYR B O 1
ATOM 7707 N N . LYS B 1 273 ? -15.695 -15.672 7.996 1 98.19 273 LYS B N 1
ATOM 7708 C CA . LYS B 1 273 ? -14.523 -15.211 8.727 1 98.19 273 LYS B CA 1
ATOM 7709 C C . LYS B 1 273 ? -14.062 -16.234 9.758 1 98.19 273 LYS B C 1
ATOM 7711 O O . LYS B 1 273 ? -12.867 -16.484 9.906 1 98.19 273 LYS B O 1
ATOM 7716 N N . GLU B 1 274 ? -15.039 -16.797 10.438 1 98.31 274 GLU B N 1
ATOM 7717 C CA . GLU B 1 274 ? -14.727 -17.797 11.461 1 98.31 274 GLU B CA 1
ATOM 7718 C C . GLU B 1 274 ? -14.047 -19.016 10.859 1 98.31 274 GLU B C 1
ATOM 7720 O O . GLU B 1 274 ? -13.125 -19.578 11.453 1 98.31 274 GLU B O 1
ATOM 7725 N N . ARG B 1 275 ? -14.531 -19.406 9.75 1 98.06 275 ARG B N 1
ATOM 7726 C CA . ARG B 1 275 ? -13.914 -20.547 9.07 1 98.06 275 ARG B CA 1
ATOM 7727 C C . ARG B 1 275 ? -12.461 -20.25 8.734 1 98.06 275 ARG B C 1
ATOM 7729 O O . ARG B 1 275 ? -11.586 -21.109 8.953 1 98.06 275 ARG B O 1
ATOM 7736 N N . SER B 1 276 ? -12.203 -19.125 8.203 1 97.62 276 SER B N 1
ATOM 7737 C CA . SER B 1 276 ? -10.844 -18.719 7.887 1 97.62 276 SER B CA 1
ATOM 7738 C C . SER B 1 276 ? -9.961 -18.719 9.133 1 97.62 276 SER B C 1
ATOM 7740 O O . SER B 1 276 ? -8.812 -19.156 9.086 1 97.62 276 SER B O 1
ATOM 7742 N N . ASN B 1 277 ? -10.484 -18.219 10.242 1 97.88 277 ASN B N 1
ATOM 7743 C CA . ASN B 1 277 ? -9.75 -18.203 11.5 1 97.88 277 ASN B CA 1
ATOM 7744 C C . ASN B 1 277 ? -9.398 -19.609 11.969 1 97.88 277 ASN B C 1
ATOM 7746 O O . ASN B 1 277 ? -8.289 -19.859 12.453 1 97.88 277 ASN B O 1
ATOM 7750 N N . LYS B 1 278 ? -10.328 -20.469 11.82 1 98.31 278 LYS B N 1
ATOM 7751 C CA . LYS B 1 278 ? -10.117 -21.844 12.234 1 98.31 278 LYS B CA 1
ATOM 7752 C C . LYS B 1 278 ? -9.008 -22.5 11.406 1 98.31 278 LYS B C 1
ATOM 7754 O O . LYS B 1 278 ? -8.219 -23.297 11.93 1 98.31 278 LYS B O 1
ATOM 7759 N N . LEU B 1 279 ? -8.961 -22.219 10.164 1 98.25 279 LEU B N 1
ATOM 7760 C CA . LEU B 1 279 ? -7.926 -22.766 9.297 1 98.25 279 LEU B CA 1
ATOM 7761 C C . LEU B 1 279 ? -6.555 -22.219 9.688 1 98.25 279 LEU B C 1
ATOM 7763 O O . LEU B 1 279 ? -5.57 -22.969 9.688 1 98.25 279 LEU B O 1
ATOM 7767 N N . MET B 1 280 ? -6.484 -20.906 9.93 1 98.31 280 MET B N 1
ATOM 7768 C CA . MET B 1 280 ? -5.227 -20.312 10.383 1 98.31 280 MET B CA 1
ATOM 7769 C C . MET B 1 280 ? -4.77 -20.938 11.688 1 98.31 280 MET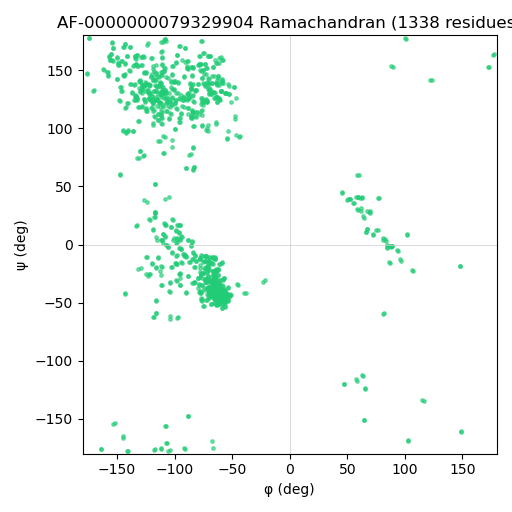 B C 1
ATOM 7771 O O . MET B 1 280 ? -3.588 -21.25 11.859 1 98.31 280 MET B O 1
ATOM 7775 N N . GLU B 1 281 ? -5.727 -21.172 12.562 1 98.44 281 GLU B N 1
ATOM 7776 C CA . GLU B 1 281 ? -5.406 -21.812 13.836 1 98.44 281 GLU B CA 1
ATOM 7777 C C . GLU B 1 281 ? -4.906 -23.234 13.641 1 98.44 281 GLU B C 1
ATOM 7779 O O . GLU B 1 281 ? -3.939 -23.656 14.273 1 98.44 281 GLU B O 1
ATOM 7784 N N . LEU B 1 282 ? -5.574 -23.922 12.789 1 98.5 282 LEU B N 1
ATOM 7785 C CA . LEU B 1 282 ? -5.211 -25.297 12.5 1 98.5 282 LEU B CA 1
ATOM 7786 C C . LEU B 1 282 ? -3.775 -25.391 12 1 98.5 282 LEU B C 1
ATOM 7788 O O . LEU B 1 282 ? -3.064 -26.359 12.312 1 98.5 282 LEU B O 1
ATOM 7792 N N . SER B 1 283 ? -3.344 -24.469 11.195 1 98.38 283 SER B N 1
ATOM 7793 C CA . SER B 1 283 ? -2.014 -24.484 10.594 1 98.38 283 SER B CA 1
ATOM 7794 C C . SER B 1 283 ? -0.924 -24.438 11.664 1 98.38 283 SER B C 1
ATOM 7796 O O . SER B 1 283 ? 0.192 -24.906 11.438 1 98.38 283 SER B O 1
ATOM 7798 N N . GLY B 1 284 ? -1.222 -23.734 12.766 1 98.19 284 GLY B N 1
ATOM 7799 C CA . GLY B 1 284 ? -0.282 -23.625 13.875 1 98.19 284 GLY B CA 1
ATOM 7800 C C . GLY B 1 284 ? 0.738 -22.516 13.688 1 98.19 284 GLY B C 1
ATOM 7801 O O . GLY B 1 284 ? 1.573 -22.281 14.562 1 98.19 284 GLY B O 1
ATOM 7802 N N . TYR B 1 285 ? 0.753 -21.781 12.562 1 98 285 TYR B N 1
ATOM 7803 C CA . TYR B 1 285 ? 1.706 -20.703 12.328 1 98 285 TYR B CA 1
ATOM 7804 C C . TYR B 1 285 ? 1.364 -19.484 13.164 1 98 285 TYR B C 1
ATOM 7806 O O . TYR B 1 285 ? 0.216 -19.312 13.586 1 98 285 TYR B O 1
ATOM 7814 N N . LYS B 1 286 ? 2.305 -18.703 13.422 1 96.62 286 LYS B N 1
ATOM 7815 C CA . LYS B 1 286 ? 2.121 -17.406 14.094 1 96.62 286 LYS B CA 1
ATOM 7816 C C . LYS B 1 286 ? 2.518 -16.25 13.18 1 96.62 286 LYS B C 1
ATOM 7818 O O . LYS B 1 286 ? 2.086 -15.117 13.383 1 96.62 286 LYS B O 1
ATOM 7823 N N . ASP B 1 287 ? 3.285 -16.547 12.18 1 96.94 287 ASP B N 1
ATOM 7824 C CA . ASP B 1 287 ? 3.771 -15.547 11.234 1 96.94 287 ASP B CA 1
ATOM 7825 C C . ASP B 1 287 ? 2.646 -15.055 10.32 1 96.94 287 ASP B C 1
ATOM 7827 O O . ASP B 1 287 ? 2.012 -15.859 9.633 1 96.94 287 ASP B O 1
ATOM 7831 N N . PRO B 1 288 ? 2.379 -13.734 10.281 1 96.56 288 PRO B N 1
ATOM 7832 C CA . PRO B 1 288 ? 1.239 -13.227 9.523 1 96.56 288 PRO B CA 1
ATOM 7833 C C . PRO B 1 288 ? 1.335 -13.539 8.031 1 96.56 288 PRO B C 1
ATOM 7835 O O . PRO B 1 288 ? 0.312 -13.727 7.367 1 96.56 288 PRO B O 1
ATOM 7838 N N . PHE B 1 289 ? 2.545 -13.539 7.496 1 97.75 289 PHE B N 1
ATOM 7839 C CA . PHE B 1 289 ? 2.707 -13.875 6.086 1 97.75 289 PHE B CA 1
ATOM 7840 C C . PHE B 1 289 ? 2.252 -15.305 5.812 1 97.75 289 PHE B C 1
ATOM 7842 O O . PHE B 1 289 ? 1.471 -15.547 4.891 1 97.75 289 PHE B O 1
ATOM 7849 N N . ALA B 1 290 ? 2.701 -16.234 6.625 1 98.62 290 ALA B N 1
ATOM 7850 C CA . ALA B 1 290 ? 2.281 -17.625 6.516 1 98.62 290 ALA B CA 1
ATOM 7851 C C . ALA B 1 290 ? 0.771 -17.766 6.684 1 98.62 290 ALA B C 1
ATOM 7853 O O . ALA B 1 290 ? 0.118 -18.5 5.938 1 98.62 290 ALA B O 1
ATOM 7854 N N . LEU B 1 291 ? 0.213 -17.047 7.602 1 98.62 291 LEU B N 1
ATOM 7855 C CA . LEU B 1 291 ? -1.213 -17.141 7.895 1 98.62 291 LEU B CA 1
ATOM 7856 C C . LEU B 1 291 ? -2.045 -16.625 6.727 1 98.62 291 LEU B C 1
ATOM 7858 O O . LEU B 1 291 ? -3.09 -17.203 6.402 1 98.62 291 LEU B O 1
ATOM 7862 N N . ASN B 1 292 ? -1.615 -15.547 6.117 1 98.44 292 ASN B N 1
ATOM 7863 C CA . ASN B 1 292 ? -2.318 -15.047 4.945 1 98.44 292 ASN B CA 1
ATOM 7864 C C . ASN B 1 292 ? -2.268 -16.047 3.789 1 98.44 292 ASN B C 1
ATOM 7866 O O . ASN B 1 292 ? -3.234 -16.172 3.035 1 98.44 292 ASN B O 1
ATOM 7870 N N . LEU B 1 293 ? -1.127 -16.672 3.635 1 98.75 293 LEU B N 1
ATOM 7871 C CA . LEU B 1 293 ? -1.012 -17.703 2.605 1 98.75 293 LEU B CA 1
ATOM 7872 C C . LEU B 1 293 ? -1.936 -18.875 2.902 1 98.75 293 LEU B C 1
ATOM 7874 O O . LEU B 1 293 ? -2.486 -19.484 1.984 1 98.75 293 LEU B O 1
ATOM 7878 N N . VAL B 1 294 ? -2.107 -19.219 4.203 1 98.75 294 VAL B N 1
ATOM 7879 C CA . VAL B 1 294 ? -3.035 -20.266 4.605 1 98.75 294 VAL B CA 1
ATOM 7880 C C . VAL B 1 294 ? -4.453 -19.906 4.172 1 98.75 294 VAL B C 1
ATOM 7882 O O . VAL B 1 294 ? -5.172 -20.734 3.617 1 98.75 294 VAL B O 1
ATOM 7885 N N . LYS B 1 295 ? -4.852 -18.672 4.367 1 98.19 295 LYS B N 1
ATOM 7886 C CA . LYS B 1 295 ? -6.16 -18.203 3.93 1 98.19 295 LYS B CA 1
ATOM 7887 C C . LYS B 1 295 ? -6.312 -18.328 2.416 1 98.19 295 LYS B C 1
ATOM 7889 O O . LYS B 1 295 ? -7.352 -18.781 1.928 1 98.19 295 LYS B O 1
ATOM 7894 N N . SER B 1 296 ? -5.293 -17.906 1.719 1 98.38 296 SER B N 1
ATOM 7895 C CA . SER B 1 296 ? -5.316 -17.953 0.26 1 98.38 296 SER B CA 1
ATOM 7896 C C . SER B 1 296 ? -5.434 -19.391 -0.248 1 98.38 296 SER B C 1
ATOM 7898 O O . SER B 1 296 ? -6.148 -19.656 -1.218 1 98.38 296 SER B O 1
ATOM 7900 N N . ALA B 1 297 ? -4.715 -20.312 0.363 1 98.62 297 ALA B N 1
ATOM 7901 C CA . ALA B 1 297 ? -4.664 -21.719 -0.037 1 98.62 297 ALA B CA 1
ATOM 7902 C C . ALA B 1 297 ? -6.055 -22.344 -0.012 1 98.62 297 ALA B C 1
ATOM 7904 O O . ALA B 1 297 ? -6.355 -23.234 -0.807 1 98.62 297 ALA B O 1
ATOM 7905 N N . ASP B 1 298 ? -6.871 -21.859 0.836 1 98.44 298 ASP B N 1
ATOM 7906 C CA . ASP B 1 298 ? -8.188 -22.453 1.037 1 98.44 298 ASP B CA 1
ATOM 7907 C C . ASP B 1 298 ? -9.047 -22.312 -0.217 1 98.44 298 ASP B C 1
ATOM 7909 O O . ASP B 1 298 ? -9.914 -23.156 -0.475 1 98.44 298 ASP B O 1
ATOM 7913 N N . HIS B 1 299 ? -8.836 -21.312 -0.987 1 98.12 299 HIS B N 1
ATOM 7914 C CA . HIS B 1 299 ? -9.695 -21.016 -2.127 1 98.12 299 HIS B CA 1
ATOM 7915 C C . HIS B 1 299 ? -9.633 -22.125 -3.166 1 98.12 299 HIS B C 1
ATOM 7917 O O . HIS B 1 299 ? -10.57 -22.297 -3.953 1 98.12 299 HIS B O 1
ATOM 7923 N N . PHE B 1 300 ? -8.555 -22.859 -3.109 1 98.75 300 PHE B N 1
ATOM 7924 C CA . PHE B 1 300 ? -8.297 -23.781 -4.215 1 98.75 300 PHE B CA 1
ATOM 7925 C C . PHE B 1 300 ? -8.812 -25.172 -3.889 1 98.75 300 PHE B C 1
ATOM 7927 O O . PHE B 1 300 ? -8.984 -26 -4.785 1 98.75 300 PHE B O 1
ATOM 7934 N N . ILE B 1 301 ? -8.93 -25.531 -2.633 1 98.56 301 ILE B N 1
ATOM 7935 C CA . ILE B 1 301 ? -9.422 -26.844 -2.232 1 98.56 301 ILE B CA 1
ATOM 7936 C C . ILE B 1 301 ? -10.953 -26.875 -2.287 1 98.56 301 ILE B C 1
ATOM 7938 O O . ILE B 1 301 ? -11.617 -26.188 -1.502 1 98.56 301 ILE B O 1
ATOM 7942 N N . VAL B 1 302 ? -11.508 -27.656 -3.176 1 98.25 302 VAL B N 1
ATOM 7943 C CA . VAL B 1 302 ? -12.945 -27.625 -3.41 1 98.25 302 VAL B CA 1
ATOM 7944 C C . VAL B 1 302 ? -13.5 -29.047 -3.484 1 98.25 302 VAL B C 1
ATOM 7946 O O . VAL B 1 302 ? -12.742 -30 -3.678 1 98.25 302 VAL B O 1
ATOM 7949 N N . LYS B 1 303 ? -14.766 -29.203 -3.338 1 97 303 LYS B N 1
ATOM 7950 C CA . LYS B 1 303 ? -15.453 -30.484 -3.484 1 97 303 LYS B CA 1
ATOM 7951 C C . LYS B 1 303 ? -15.836 -30.734 -4.938 1 97 303 LYS B C 1
ATOM 7953 O O . LYS B 1 303 ? -16.281 -29.812 -5.637 1 97 303 LYS B O 1
ATOM 7958 N N . ARG B 1 304 ? -15.648 -31.938 -5.336 1 93.69 304 ARG B N 1
ATOM 7959 C CA . ARG B 1 304 ? -16.062 -32.312 -6.68 1 93.69 304 ARG B CA 1
ATOM 7960 C C . ARG B 1 304 ? -17.266 -33.281 -6.629 1 93.69 304 ARG B C 1
ATOM 7962 O O . ARG B 1 304 ? -17.234 -34.281 -5.938 1 93.69 304 ARG B O 1
ATOM 7969 N N . ASN B 1 305 ? -18.234 -32.969 -7.438 1 91.94 305 ASN B N 1
ATOM 7970 C CA . ASN B 1 305 ? -19.484 -33.719 -7.43 1 91.94 305 ASN B CA 1
ATOM 7971 C C . ASN B 1 305 ? -19.281 -35.156 -7.949 1 91.94 305 ASN B C 1
ATOM 7973 O O . ASN B 1 305 ? -19.891 -36.094 -7.43 1 91.94 305 ASN B O 1
ATOM 7977 N N . SER B 1 306 ? -18.516 -35.281 -8.969 1 86.88 306 SER B N 1
ATOM 7978 C CA . SER B 1 306 ? -18.391 -36.562 -9.648 1 86.88 306 SER B CA 1
ATOM 7979 C C . SER B 1 306 ? -17.766 -37.625 -8.734 1 86.88 306 SER B C 1
ATOM 7981 O O . SER B 1 306 ? -18.156 -38.781 -8.781 1 86.88 306 SER B O 1
ATOM 7983 N N . THR B 1 307 ? -16.797 -37.281 -7.902 1 88.62 307 THR B N 1
ATOM 7984 C CA . THR B 1 307 ? -16.094 -38.219 -7.031 1 88.62 307 THR B CA 1
ATOM 7985 C C . THR B 1 307 ? -16.609 -38.094 -5.598 1 88.62 307 THR B C 1
ATOM 7987 O O . THR B 1 307 ? -16.359 -38.969 -4.773 1 88.62 307 THR B O 1
ATOM 7990 N N . ARG B 1 308 ? -17.219 -37.031 -5.27 1 93.19 308 ARG B N 1
ATOM 7991 C CA . ARG B 1 308 ? -17.672 -36.688 -3.922 1 93.19 308 ARG B CA 1
ATOM 7992 C C . ARG B 1 308 ? -16.484 -36.531 -2.977 1 93.19 308 ARG B C 1
ATOM 7994 O O . ARG B 1 308 ? -16.609 -36.75 -1.77 1 93.19 308 ARG B O 1
ATOM 8001 N N . LEU B 1 309 ? -15.344 -36.219 -3.594 1 95.62 309 LEU B N 1
ATOM 8002 C CA . LEU B 1 309 ? -14.102 -36 -2.857 1 95.62 309 LEU B CA 1
ATOM 8003 C C . LEU B 1 309 ? -13.531 -34.625 -3.168 1 95.62 309 LEU B C 1
ATOM 8005 O O . LEU B 1 309 ? -14.062 -33.906 -4.02 1 95.62 309 LEU B O 1
ATOM 8009 N N . LYS B 1 310 ? -12.523 -34.281 -2.434 1 97.06 310 LYS B N 1
ATOM 8010 C CA . LYS B 1 310 ? -11.875 -33 -2.648 1 97.06 310 LYS B CA 1
ATOM 8011 C C . LYS B 1 310 ? -10.961 -33.031 -3.875 1 97.06 310 LYS B C 1
ATOM 8013 O O . LYS B 1 310 ? -10.461 -34.094 -4.25 1 97.06 310 LYS B O 1
ATOM 8018 N N . THR B 1 311 ? -10.82 -31.922 -4.516 1 96.94 311 THR B N 1
ATOM 8019 C CA . THR B 1 311 ? -9.883 -31.656 -5.598 1 96.94 311 THR B CA 1
ATOM 8020 C C . THR B 1 311 ? -9.297 -30.25 -5.473 1 96.94 311 THR B C 1
ATOM 8022 O O . THR B 1 311 ? -9.484 -29.594 -4.453 1 96.94 311 THR B O 1
ATOM 8025 N N . VAL B 1 312 ? -8.445 -29.828 -6.414 1 98.06 312 VAL B N 1
ATOM 8026 C CA . VAL B 1 312 ? -7.793 -28.531 -6.367 1 98.06 312 VAL B CA 1
ATOM 8027 C C . VAL B 1 312 ? -8.062 -27.766 -7.668 1 98.06 312 VAL B C 1
ATOM 8029 O O . VAL B 1 312 ? -7.805 -28.281 -8.758 1 98.06 312 VAL B O 1
ATOM 8032 N N . ILE B 1 313 ? -8.648 -26.562 -7.535 1 97.81 313 ILE B N 1
ATOM 8033 C CA . ILE B 1 313 ? -8.719 -25.656 -8.68 1 97.81 313 ILE B CA 1
ATOM 8034 C C . ILE B 1 313 ? -7.324 -25.125 -9.008 1 97.81 313 ILE B C 1
ATOM 8036 O O . ILE B 1 313 ? -6.613 -24.656 -8.117 1 97.81 313 ILE B O 1
ATOM 8040 N N . ALA B 1 314 ? -6.938 -25.219 -10.25 1 97.88 314 ALA B N 1
ATOM 8041 C CA . ALA B 1 314 ? -5.59 -24.812 -10.641 1 97.88 314 ALA B CA 1
ATOM 8042 C C . ALA B 1 314 ? -5.367 -23.328 -10.422 1 97.88 314 ALA B C 1
ATOM 8044 O O . ALA B 1 314 ? -4.289 -22.906 -9.984 1 97.88 314 ALA B O 1
ATOM 8045 N N . GLY B 1 315 ? -6.418 -22.578 -10.773 1 98.19 315 GLY B N 1
ATOM 8046 C CA . GLY B 1 315 ? -6.25 -21.141 -10.625 1 98.19 315 GLY B CA 1
ATOM 8047 C C . GLY B 1 315 ? -7.508 -20.359 -10.953 1 98.19 315 GLY B C 1
ATOM 8048 O O . GLY B 1 315 ? -8.289 -20.766 -11.812 1 98.19 315 GLY B O 1
ATOM 8049 N N . PHE B 1 316 ? -7.703 -19.281 -10.289 1 98.25 316 PHE B N 1
ATOM 8050 C CA . PHE B 1 316 ? -8.781 -18.344 -10.57 1 98.25 316 PHE B CA 1
ATOM 8051 C C . PHE B 1 316 ? -8.281 -17.188 -11.438 1 98.25 316 PHE B C 1
ATOM 8053 O O . PHE B 1 316 ? -7.121 -16.781 -11.32 1 98.25 316 PHE B O 1
ATOM 8060 N N . PRO B 1 317 ? -9.094 -16.75 -12.43 1 97.12 317 PRO B N 1
ATOM 8061 C CA . PRO B 1 317 ? -10.539 -16.969 -12.406 1 97.12 317 PRO B CA 1
ATOM 8062 C C . PRO B 1 317 ? -10.984 -18.047 -13.391 1 97.12 317 PRO B C 1
ATOM 8064 O O . PRO B 1 317 ? -12.156 -18.422 -13.414 1 97.12 317 PRO B O 1
ATOM 8067 N N . TRP B 1 318 ? -10.062 -18.656 -14.195 1 95.5 318 TRP B N 1
ATOM 8068 C CA . TRP B 1 318 ? -10.664 -19.359 -15.32 1 95.5 318 TRP B CA 1
ATOM 8069 C C . TRP B 1 318 ? -10.219 -20.828 -15.359 1 95.5 318 TRP B C 1
ATOM 8071 O O . TRP B 1 318 ? -10.789 -21.641 -16.094 1 95.5 318 TRP B O 1
ATOM 8081 N N . PHE B 1 319 ? -9.25 -21.281 -14.594 1 95.12 319 PHE B N 1
ATOM 8082 C CA . PHE B 1 319 ? -8.844 -22.672 -14.648 1 95.12 319 PHE B CA 1
ATOM 8083 C C . PHE B 1 319 ? -9.727 -23.531 -13.742 1 95.12 319 PHE B C 1
ATOM 8085 O O . PHE B 1 319 ? -10.266 -23.047 -12.75 1 95.12 319 PHE B O 1
ATOM 8092 N N . VAL B 1 320 ? -9.805 -24.734 -14.148 1 93.69 320 VAL B N 1
ATOM 8093 C CA . VAL B 1 320 ? -10.5 -25.734 -13.344 1 93.69 320 VAL B CA 1
ATOM 8094 C C . VAL B 1 320 ? -9.492 -26.688 -12.711 1 93.69 320 VAL B C 1
ATOM 8096 O O . VAL B 1 320 ? -8.375 -26.281 -12.367 1 93.69 320 VAL B O 1
ATOM 8099 N N . ASP B 1 321 ? -9.867 -27.859 -12.367 1 93.62 321 ASP B N 1
ATOM 8100 C CA . ASP B 1 321 ? -8.953 -28.75 -11.648 1 93.62 321 ASP B CA 1
ATOM 8101 C C . ASP B 1 321 ? -8.055 -29.516 -12.617 1 93.62 321 ASP B C 1
ATOM 8103 O O . ASP B 1 321 ? -8.539 -30.312 -13.414 1 93.62 321 ASP B O 1
ATOM 8107 N N . TRP B 1 322 ? -6.77 -29.234 -12.539 1 93.75 322 TRP B N 1
ATOM 8108 C CA . TRP B 1 322 ? -5.703 -29.828 -13.336 1 93.75 322 TRP B CA 1
ATOM 8109 C C . TRP B 1 322 ? -4.824 -30.734 -12.477 1 93.75 322 TRP B C 1
ATOM 8111 O O . TRP B 1 322 ? -4.41 -30.344 -11.383 1 93.75 322 TRP B O 1
ATOM 8121 N N . GLY B 1 323 ? -4.508 -31.922 -13.023 1 96.06 323 GLY B N 1
ATOM 8122 C CA . GLY B 1 323 ? -3.74 -32.906 -12.273 1 96.06 323 GLY B CA 1
ATOM 8123 C C . GLY B 1 323 ? -2.338 -32.438 -11.938 1 96.06 323 GLY B C 1
ATOM 8124 O O . GLY B 1 323 ? -1.929 -32.469 -10.773 1 96.06 323 GLY B O 1
ATOM 8125 N N . ARG B 1 324 ? -1.571 -31.984 -12.938 1 97.19 324 ARG B N 1
ATOM 8126 C CA . ARG B 1 324 ? -0.219 -31.484 -12.703 1 97.19 324 ARG B CA 1
ATOM 8127 C C . ARG B 1 324 ? -0.212 -30.391 -11.633 1 97.19 324 ARG B C 1
ATOM 8129 O O . ARG B 1 324 ? 0.555 -30.469 -10.672 1 97.19 324 ARG B O 1
ATOM 8136 N N . ASP B 1 325 ? -1.13 -29.422 -11.773 1 97.81 325 ASP B N 1
ATOM 8137 C CA . ASP B 1 325 ? -1.208 -28.281 -10.867 1 97.81 325 ASP B CA 1
ATOM 8138 C C . ASP B 1 325 ? -1.521 -28.734 -9.445 1 97.81 325 ASP B C 1
ATOM 8140 O O . ASP B 1 325 ? -0.937 -28.234 -8.477 1 97.81 325 ASP B O 1
ATOM 8144 N N . THR B 1 326 ? -2.404 -29.688 -9.367 1 98.25 326 THR B N 1
ATOM 8145 C CA . THR B 1 326 ? -2.803 -30.219 -8.062 1 98.25 326 THR B CA 1
ATOM 8146 C C . THR B 1 326 ? -1.609 -30.844 -7.348 1 98.25 326 THR B C 1
ATOM 8148 O O . THR B 1 326 ? -1.366 -30.562 -6.172 1 98.25 326 THR B O 1
ATOM 8151 N N . MET B 1 327 ? -0.873 -31.641 -8.07 1 98.56 327 MET B N 1
ATOM 8152 C CA . MET B 1 327 ? 0.201 -32.406 -7.426 1 98.56 327 MET B CA 1
ATOM 8153 C C . MET B 1 327 ? 1.362 -31.469 -7.059 1 98.56 327 MET B C 1
ATOM 8155 O O . MET B 1 327 ? 2.033 -31.688 -6.047 1 98.56 327 MET B O 1
ATOM 8159 N N . ILE B 1 328 ? 1.588 -30.422 -7.867 1 98.56 328 ILE B N 1
ATOM 8160 C CA . ILE B 1 328 ? 2.639 -29.453 -7.566 1 98.56 328 ILE B CA 1
ATOM 8161 C C . ILE B 1 328 ? 2.234 -28.609 -6.355 1 98.56 328 ILE B C 1
ATOM 8163 O O . ILE B 1 328 ? 3.057 -28.344 -5.477 1 98.56 328 ILE B O 1
ATOM 8167 N N . ALA B 1 329 ? 0.988 -28.25 -6.254 1 98.75 329 ALA B N 1
ATOM 8168 C CA . ALA B 1 329 ? 0.497 -27.375 -5.199 1 98.75 329 ALA B CA 1
ATOM 8169 C C . ALA B 1 329 ? 0.188 -28.156 -3.926 1 98.75 329 ALA B C 1
ATOM 8171 O O . ALA B 1 329 ? 0.037 -27.562 -2.854 1 98.75 329 ALA B O 1
ATOM 8172 N N . PHE B 1 330 ? 0.147 -29.453 -3.986 1 98.75 330 PHE B N 1
ATOM 8173 C CA . PHE B 1 330 ? -0.415 -30.375 -3 1 98.75 330 PHE B CA 1
ATOM 8174 C C . PHE B 1 330 ? 0.226 -30.156 -1.634 1 98.75 330 PHE B C 1
ATOM 8176 O O . PHE B 1 330 ? -0.473 -29.938 -0.642 1 98.75 330 PHE B O 1
ATOM 8183 N N . GLU B 1 331 ? 1.507 -30.188 -1.574 1 98.81 331 GLU B N 1
ATOM 8184 C CA . GLU B 1 331 ? 2.211 -30.078 -0.3 1 98.81 331 GLU B CA 1
ATOM 8185 C C . GLU B 1 331 ? 1.899 -28.766 0.396 1 98.81 331 GLU B C 1
ATOM 8187 O O . GLU B 1 331 ? 1.565 -28.75 1.583 1 98.81 331 GLU B O 1
ATOM 8192 N N . GLY B 1 332 ? 1.974 -27.641 -0.324 1 98.88 332 GLY B N 1
ATOM 8193 C CA . GLY B 1 332 ? 1.735 -26.328 0.249 1 98.88 332 GLY B CA 1
ATOM 8194 C C . GLY B 1 332 ? 0.296 -26.109 0.677 1 98.88 332 GLY B C 1
ATOM 8195 O O . GLY B 1 332 ? 0.036 -25.547 1.743 1 98.88 332 GLY B O 1
ATOM 8196 N N . LEU B 1 333 ? -0.655 -26.578 -0.112 1 98.81 333 LEU B N 1
ATOM 8197 C CA . LEU B 1 333 ? -2.066 -26.297 0.126 1 98.81 333 LEU B CA 1
ATOM 8198 C C . LEU B 1 333 ? -2.605 -27.141 1.271 1 98.81 333 LEU B C 1
ATOM 8200 O O . LEU B 1 333 ? -3.449 -26.688 2.047 1 98.81 333 LEU B O 1
ATOM 8204 N N . THR B 1 334 ? -2.092 -28.406 1.388 1 98.81 334 THR B N 1
ATOM 8205 C CA . THR B 1 334 ? -2.77 -29.328 2.289 1 98.81 334 THR B CA 1
ATOM 8206 C C . THR B 1 334 ? -1.858 -29.719 3.449 1 98.81 334 THR B C 1
ATOM 8208 O O . THR B 1 334 ? -2.275 -29.703 4.609 1 98.81 334 THR B O 1
ATOM 8211 N N . LEU B 1 335 ? -0.595 -30.109 3.146 1 98.88 335 LEU B N 1
ATOM 8212 C CA . LEU B 1 335 ? 0.283 -30.641 4.184 1 98.88 335 LEU B CA 1
ATOM 8213 C C . LEU B 1 335 ? 0.823 -29.516 5.062 1 98.88 335 LEU B C 1
ATOM 8215 O O . LEU B 1 335 ? 0.754 -29.594 6.289 1 98.88 335 LEU B O 1
ATOM 8219 N N . ALA B 1 336 ? 1.318 -28.406 4.41 1 98.69 336 ALA B N 1
ATOM 8220 C CA . ALA B 1 336 ? 1.83 -27.266 5.164 1 98.69 336 ALA B CA 1
ATOM 8221 C C . ALA B 1 336 ? 0.732 -26.641 6.02 1 98.69 336 ALA B C 1
ATOM 8223 O O . ALA B 1 336 ? 1.015 -26.031 7.055 1 98.69 336 ALA B O 1
ATOM 8224 N N . THR B 1 337 ? -0.522 -26.766 5.645 1 98.75 337 THR B N 1
ATOM 8225 C CA . THR B 1 337 ? -1.641 -26.172 6.363 1 98.75 337 THR B CA 1
ATOM 8226 C C . THR B 1 337 ? -2.273 -27.172 7.32 1 98.75 337 THR B C 1
ATOM 8228 O O . THR B 1 337 ? -3.262 -26.859 7.988 1 98.75 337 THR B O 1
ATOM 8231 N N . LYS B 1 338 ? -1.792 -28.422 7.336 1 98.56 338 LYS B N 1
ATOM 8232 C CA . LYS B 1 338 ? -2.205 -29.5 8.227 1 98.56 338 LYS B CA 1
ATOM 8233 C C . LYS B 1 338 ? -3.625 -29.969 7.906 1 98.56 338 LYS B C 1
ATOM 8235 O O . LYS B 1 338 ? -4.371 -30.359 8.805 1 98.56 338 LYS B O 1
ATOM 8240 N N . ARG B 1 339 ? -3.969 -29.781 6.688 1 98.5 339 ARG B N 1
ATOM 8241 C CA . ARG B 1 339 ? -5.258 -30.297 6.238 1 98.5 339 ARG B CA 1
ATOM 8242 C C . ARG B 1 339 ? -5.125 -31.719 5.699 1 98.5 339 ARG B C 1
ATOM 8244 O O . ARG B 1 339 ? -5.449 -31.984 4.539 1 98.5 339 ARG B O 1
ATOM 8251 N N . PHE B 1 340 ? -4.789 -32.688 6.535 1 98.25 340 PHE B N 1
ATOM 8252 C CA . PHE B 1 340 ? -4.379 -34.031 6.168 1 98.25 340 PHE B CA 1
ATOM 8253 C C . PHE B 1 340 ? -5.57 -34.844 5.672 1 98.25 340 PHE B C 1
ATOM 8255 O O . PHE B 1 340 ? -5.426 -35.688 4.797 1 98.25 340 PHE B O 1
ATOM 8262 N N . LYS B 1 341 ? -6.773 -34.562 6.227 1 97.62 341 LYS B N 1
ATOM 8263 C CA . LYS B 1 341 ? -7.965 -35.25 5.734 1 97.62 341 LYS B CA 1
ATOM 8264 C C . LYS B 1 341 ? -8.25 -34.875 4.277 1 97.62 341 LYS B C 1
ATOM 8266 O O . LYS B 1 341 ? -8.547 -35.75 3.461 1 97.62 341 LYS B O 1
ATOM 8271 N N . ASP B 1 342 ? -8.18 -33.562 4.02 1 98.31 342 ASP B N 1
ATOM 8272 C CA . ASP B 1 342 ? -8.344 -33.094 2.645 1 98.31 342 ASP B CA 1
ATOM 8273 C C . ASP B 1 342 ? -7.285 -33.719 1.731 1 98.31 342 ASP B C 1
ATOM 8275 O O . ASP B 1 342 ? -7.582 -34.094 0.597 1 98.31 342 ASP B O 1
ATOM 8279 N N . ALA B 1 343 ? -6.047 -33.812 2.215 1 98.56 343 ALA B N 1
ATOM 8280 C CA . ALA B 1 343 ? -4.949 -34.406 1.452 1 98.56 343 ALA B CA 1
ATOM 8281 C C . ALA B 1 343 ? -5.27 -35.844 1.042 1 98.56 343 ALA B C 1
ATOM 8283 O O . ALA B 1 343 ? -5.078 -36.219 -0.116 1 98.56 343 ALA B O 1
ATOM 8284 N N . ARG B 1 344 ? -5.789 -36.625 1.927 1 97.69 344 ARG B N 1
ATOM 8285 C CA . ARG B 1 344 ? -6.156 -38.031 1.65 1 97.69 344 ARG B CA 1
ATOM 8286 C C . ARG B 1 344 ? -7.227 -38.094 0.566 1 97.69 344 ARG B C 1
ATOM 8288 O O . ARG B 1 344 ? -7.125 -38.906 -0.353 1 97.69 344 ARG B O 1
ATOM 8295 N N . GLU B 1 345 ? -8.18 -37.25 0.737 1 97.88 345 GLU B N 1
ATOM 8296 C CA . GLU B 1 345 ? -9.273 -37.25 -0.224 1 97.88 345 GLU B CA 1
ATOM 8297 C C . GLU B 1 345 ? -8.789 -36.875 -1.624 1 97.88 345 GLU B C 1
ATOM 8299 O O . GLU B 1 345 ? -9.227 -37.5 -2.611 1 97.88 345 GLU B O 1
ATOM 8304 N N . ILE B 1 346 ? -7.941 -35.938 -1.674 1 98.19 346 ILE B N 1
ATOM 8305 C CA . ILE B 1 346 ? -7.41 -35.5 -2.963 1 98.19 346 ILE B CA 1
ATOM 8306 C C . ILE B 1 346 ? -6.602 -36.625 -3.592 1 98.19 346 ILE B C 1
ATOM 8308 O O . ILE B 1 346 ? -6.746 -36.906 -4.781 1 98.19 346 ILE B O 1
ATOM 8312 N N . LEU B 1 347 ? -5.738 -37.312 -2.824 1 98.12 347 LEU B N 1
ATOM 8313 C CA . LEU B 1 347 ? -4.926 -38.406 -3.33 1 98.12 347 LEU B CA 1
ATOM 8314 C C . LEU B 1 347 ? -5.809 -39.531 -3.848 1 98.12 347 LEU B C 1
ATOM 8316 O O . LEU B 1 347 ? -5.547 -40.094 -4.918 1 98.12 347 LEU B O 1
ATOM 8320 N N . VAL B 1 348 ? -6.883 -39.844 -3.154 1 97.31 348 VAL B N 1
ATOM 8321 C CA . VAL B 1 348 ? -7.785 -40.906 -3.557 1 97.31 348 VAL B CA 1
ATOM 8322 C C . VAL B 1 348 ? -8.531 -40.5 -4.828 1 97.31 348 VAL B C 1
ATOM 8324 O O . VAL B 1 348 ? -8.695 -41.312 -5.738 1 97.31 348 VAL B O 1
ATOM 8327 N N . SER B 1 349 ? -8.945 -39.281 -4.84 1 94.31 349 SER B N 1
ATOM 8328 C CA . SER B 1 349 ? -9.68 -38.75 -5.996 1 94.31 349 SER B CA 1
ATOM 8329 C C . SER B 1 349 ? -8.875 -38.938 -7.281 1 94.31 349 SER B C 1
ATOM 8331 O O . SER B 1 349 ? -9.422 -39.375 -8.305 1 94.31 349 SER B O 1
ATOM 8333 N N . PHE B 1 350 ? -7.625 -38.719 -7.285 1 94.5 350 PHE B N 1
ATOM 8334 C CA . PHE B 1 350 ? -6.805 -38.812 -8.484 1 94.5 350 PHE B CA 1
ATOM 8335 C C . PHE B 1 350 ? -6.395 -40.25 -8.773 1 94.5 350 PHE B C 1
ATOM 8337 O O . PHE B 1 350 ? -6.238 -40.625 -9.93 1 94.5 350 PHE B O 1
ATOM 8344 N N . ALA B 1 351 ? -6.215 -41.031 -7.754 1 94.94 351 ALA B N 1
ATOM 8345 C CA . ALA B 1 351 ? -5.914 -42.469 -7.934 1 94.94 351 ALA B CA 1
ATOM 8346 C C . ALA B 1 351 ? -7.012 -43.156 -8.734 1 94.94 351 ALA B C 1
ATOM 8348 O O . ALA B 1 351 ? -6.723 -44.031 -9.57 1 94.94 351 ALA B O 1
ATOM 8349 N N . GLU B 1 352 ? -8.234 -42.719 -8.523 1 91.94 352 GLU B N 1
ATOM 8350 C CA . GLU B 1 352 ? -9.391 -43.312 -9.172 1 91.94 352 GLU B CA 1
ATOM 8351 C C . GLU B 1 352 ? -9.375 -43.062 -10.672 1 91.94 352 GLU B C 1
ATOM 8353 O O . GLU B 1 352 ? -10.008 -43.812 -11.438 1 91.94 352 GLU B O 1
ATOM 8358 N N . TYR B 1 353 ? -8.602 -42.156 -11.078 1 91.88 353 TYR B N 1
ATOM 8359 C CA . TYR B 1 353 ? -8.648 -41.781 -12.484 1 91.88 353 TYR B CA 1
ATOM 8360 C C . TYR B 1 353 ? -7.332 -42.094 -13.188 1 91.88 353 TYR B C 1
ATOM 8362 O O . TYR B 1 353 ? -7.141 -41.75 -14.352 1 91.88 353 TYR B O 1
ATOM 8370 N N . VAL B 1 354 ? -6.41 -42.75 -12.531 1 95.56 354 VAL B N 1
ATOM 8371 C CA . VAL B 1 354 ? -5.18 -43.188 -13.195 1 95.56 354 VAL B CA 1
ATOM 8372 C C . VAL B 1 354 ? -5.508 -44.188 -14.281 1 95.56 354 VAL B C 1
ATOM 8374 O O . VAL B 1 354 ? -6.254 -45.156 -14.047 1 95.56 354 VAL B O 1
ATOM 8377 N N . LYS B 1 355 ? -5.055 -43.938 -15.438 1 95.06 355 LYS B N 1
ATOM 8378 C CA . LYS B 1 355 ? -5.242 -44.844 -16.578 1 95.06 355 LYS B CA 1
ATOM 8379 C C . LYS B 1 355 ? -3.938 -45.031 -17.359 1 95.06 355 LYS B C 1
ATOM 8381 O O . LYS B 1 355 ? -3.318 -44.031 -17.781 1 95.06 355 LYS B O 1
ATOM 8386 N N . ASN B 1 356 ? -3.518 -46.25 -17.516 1 96.81 356 ASN B N 1
ATOM 8387 C CA . ASN B 1 356 ? -2.277 -46.562 -18.203 1 96.81 356 ASN B CA 1
ATOM 8388 C C . ASN B 1 356 ? -1.081 -45.844 -17.578 1 96.81 356 ASN B C 1
ATOM 8390 O O . ASN B 1 356 ? -0.224 -45.344 -18.297 1 96.81 356 ASN B O 1
ATOM 8394 N N . GLY B 1 357 ? -1.145 -45.719 -16.266 1 97.62 357 GLY B N 1
ATOM 8395 C CA . GLY B 1 357 ? -0.042 -45.125 -15.508 1 97.62 357 GLY B CA 1
ATOM 8396 C C . GLY B 1 357 ? -0.053 -43.625 -15.523 1 97.62 357 GLY B C 1
ATOM 8397 O O . GLY B 1 357 ? 0.883 -42.969 -15.031 1 97.62 357 GLY B O 1
ATOM 8398 N N . LEU B 1 358 ? -1.132 -43.031 -16.125 1 97.56 358 LEU B N 1
ATOM 8399 C CA . LEU B 1 358 ? -1.157 -41.594 -16.266 1 97.56 358 LEU B CA 1
ATOM 8400 C C . LEU B 1 358 ? -2.24 -41 -15.375 1 97.56 358 LEU B C 1
ATOM 8402 O O . LEU B 1 358 ? -3.389 -41.438 -15.391 1 97.56 358 LEU B O 1
ATOM 8406 N N . VAL B 1 359 ? -1.864 -40 -14.555 1 95.69 359 VAL B N 1
ATOM 8407 C CA . VAL B 1 359 ? -2.807 -39.094 -13.883 1 95.69 359 VAL B CA 1
ATOM 8408 C C . VAL B 1 359 ? -3.422 -38.156 -14.898 1 95.69 359 VAL B C 1
ATOM 8410 O O . VAL B 1 359 ? -2.732 -37.656 -15.789 1 95.69 359 VAL B O 1
ATOM 8413 N N . PRO B 1 360 ? -4.715 -37.906 -14.758 1 93.06 360 PRO B N 1
ATOM 8414 C CA . PRO B 1 360 ? -5.316 -37 -15.734 1 93.06 360 PRO B CA 1
ATOM 8415 C C . PRO B 1 360 ? -4.75 -35.594 -15.656 1 93.06 360 PRO B C 1
ATOM 8417 O O . PRO B 1 360 ? -4.488 -35.094 -14.562 1 93.06 360 PRO B O 1
ATOM 8420 N N . ASN B 1 361 ? -4.531 -35.031 -16.812 1 91.5 361 ASN B N 1
ATOM 8421 C CA . ASN B 1 361 ? -4.133 -33.625 -16.891 1 91.5 361 ASN B CA 1
ATOM 8422 C C . ASN B 1 361 ? -5.293 -32.688 -16.562 1 91.5 361 ASN B C 1
ATOM 8424 O O . ASN B 1 361 ? -5.105 -31.688 -15.875 1 91.5 361 ASN B O 1
ATOM 8428 N N . VAL B 1 362 ? -6.414 -32.969 -17.172 1 88.62 362 VAL B N 1
ATOM 8429 C CA . VAL B 1 362 ? -7.66 -32.25 -16.875 1 88.62 362 VAL B CA 1
ATOM 8430 C C . VAL B 1 362 ? -8.781 -33.281 -16.641 1 88.62 362 VAL B C 1
ATOM 8432 O O . VAL B 1 362 ? -8.898 -34.25 -17.391 1 88.62 362 VAL B O 1
ATOM 8435 N N . PHE B 1 363 ? -9.539 -33.062 -15.617 1 83.94 363 PHE B N 1
ATOM 8436 C CA . PHE B 1 363 ? -10.672 -33.938 -15.352 1 83.94 363 PHE B CA 1
ATOM 8437 C C . PHE B 1 363 ? -11.781 -33.719 -16.375 1 83.94 363 PHE B C 1
ATOM 8439 O O . PHE B 1 363 ? -11.789 -32.719 -17.078 1 83.94 363 PHE B O 1
ATOM 8446 N N . ALA B 1 364 ? -12.625 -34.688 -16.406 1 74 364 ALA B N 1
ATOM 8447 C CA . ALA B 1 364 ? -13.75 -34.625 -17.344 1 74 364 ALA B CA 1
ATOM 8448 C C . ALA B 1 364 ? -14.727 -33.531 -16.938 1 74 364 ALA B C 1
ATOM 8450 O O . ALA B 1 364 ? -14.938 -33.281 -15.75 1 74 364 ALA B O 1
ATOM 8451 N N . ASP B 1 365 ? -15.047 -32.719 -17.891 1 71.94 365 ASP B N 1
ATOM 8452 C CA . ASP B 1 365 ? -16.109 -31.719 -17.781 1 71.94 365 ASP B CA 1
ATOM 8453 C C . ASP B 1 365 ? -17.312 -32.125 -18.641 1 71.94 365 ASP B C 1
ATOM 8455 O O . ASP B 1 365 ? -17.344 -33.188 -19.219 1 71.94 365 ASP B O 1
ATOM 8459 N N . LYS B 1 366 ? -18.375 -31.328 -18.578 1 65.75 366 LYS B N 1
ATOM 8460 C CA . LYS B 1 366 ? -19.594 -31.641 -19.344 1 65.75 366 LYS B CA 1
ATOM 8461 C C . LYS B 1 366 ? -19.25 -31.984 -20.797 1 65.75 366 LYS B C 1
ATOM 8463 O O . LYS B 1 366 ? -18.828 -31.125 -21.562 1 65.75 366 LYS B O 1
ATOM 8468 N N . GLY B 1 367 ? -19.422 -33.219 -20.953 1 62.22 367 GLY B N 1
ATOM 8469 C CA . GLY B 1 367 ? -19.406 -33.688 -22.344 1 62.22 367 GLY B CA 1
ATOM 8470 C C . GLY B 1 367 ? -18 -34 -22.844 1 62.22 367 GLY B C 1
ATOM 8471 O O . GLY B 1 367 ? -17.812 -34.25 -24.031 1 62.22 367 GLY B O 1
ATOM 8472 N N . THR B 1 368 ? -17.047 -33.75 -21.891 1 70.5 368 THR B N 1
ATOM 8473 C CA . THR B 1 368 ? -15.688 -34.031 -22.359 1 70.5 368 THR B CA 1
ATOM 8474 C C . THR B 1 368 ? -15.039 -35.156 -21.562 1 70.5 368 THR B C 1
ATOM 8476 O O . THR B 1 368 ? -15.539 -35.531 -20.5 1 70.5 368 THR B O 1
ATOM 8479 N N . GLN B 1 369 ? -14.109 -35.812 -22.203 1 76.31 369 GLN B N 1
ATOM 8480 C CA . GLN B 1 369 ? -13.328 -36.844 -21.531 1 76.31 369 GLN B CA 1
ATOM 8481 C C . GLN B 1 369 ? -12.086 -36.25 -20.875 1 76.31 369 GLN B C 1
ATOM 8483 O O . GLN B 1 369 ? -11.625 -35.156 -21.266 1 76.31 369 GLN B O 1
ATOM 8488 N N . ALA B 1 370 ? -11.719 -36.938 -19.859 1 84.44 370 ALA B N 1
ATOM 8489 C CA . ALA B 1 370 ? -10.461 -36.531 -19.234 1 84.44 370 ALA B CA 1
ATOM 8490 C C . ALA B 1 370 ? -9.305 -36.594 -20.234 1 84.44 370 ALA B C 1
ATOM 8492 O O . ALA B 1 370 ? -9.273 -37.469 -21.109 1 84.44 370 ALA B O 1
ATOM 8493 N N . TYR B 1 371 ? -8.461 -35.625 -20.094 1 89.75 371 TYR B N 1
ATOM 8494 C CA . TYR B 1 371 ? -7.277 -35.594 -20.953 1 89.75 371 TYR B CA 1
ATOM 8495 C C . TYR B 1 371 ? -6.043 -36.062 -20.188 1 89.75 371 TYR B C 1
ATOM 8497 O O . TYR B 1 371 ? -5.828 -35.656 -19.031 1 89.75 371 TYR B O 1
ATOM 8505 N N . TYR B 1 372 ? -5.277 -36.875 -20.797 1 93.56 372 TYR B N 1
ATOM 8506 C CA . TYR B 1 372 ? -4.172 -37.5 -20.094 1 93.56 372 TYR B CA 1
ATOM 8507 C C . TYR B 1 372 ? -2.834 -37.125 -20.703 1 93.56 372 TYR B C 1
ATOM 8509 O O . TYR B 1 372 ? -1.84 -37.844 -20.562 1 93.56 372 TYR B O 1
ATOM 8517 N N . ASN B 1 373 ? -2.771 -36 -21.391 1 92 373 ASN B N 1
ATOM 8518 C CA . ASN B 1 373 ? -1.552 -35.562 -22.062 1 92 373 ASN B CA 1
ATOM 8519 C C . ASN B 1 373 ? -0.603 -34.844 -21.094 1 92 373 ASN B C 1
ATOM 8521 O O . ASN B 1 373 ? -0.28 -33.688 -21.266 1 92 373 ASN B O 1
ATOM 8525 N N . THR B 1 374 ? -0.07 -35.594 -20.125 1 95.12 374 THR B N 1
ATOM 8526 C CA . THR B 1 374 ? 0.87 -35.031 -19.156 1 95.12 374 THR B CA 1
ATOM 8527 C C . THR B 1 374 ? 1.88 -36.094 -18.719 1 95.12 374 THR B C 1
ATOM 8529 O O . THR B 1 374 ? 1.497 -37.188 -18.297 1 95.12 374 THR B O 1
ATOM 8532 N N . VAL B 1 375 ? 3.084 -35.812 -18.875 1 97.12 375 VAL B N 1
ATOM 8533 C CA . VAL B 1 375 ? 4.129 -36.781 -18.562 1 97.12 375 VAL B CA 1
ATOM 8534 C C . VAL B 1 375 ? 4.539 -36.656 -17.094 1 97.12 375 VAL B C 1
ATOM 8536 O O . VAL B 1 375 ? 4.973 -37.625 -16.484 1 97.12 375 VAL B O 1
ATOM 8539 N N . ASP B 1 376 ? 4.379 -35.469 -16.516 1 97.81 376 ASP B N 1
ATOM 8540 C CA . ASP B 1 376 ? 4.969 -35.219 -15.203 1 97.81 376 ASP B CA 1
ATOM 8541 C C . ASP B 1 376 ? 3.951 -35.438 -14.086 1 97.81 376 ASP B C 1
ATOM 8543 O O . ASP B 1 376 ? 4.328 -35.688 -12.938 1 97.81 376 ASP B O 1
ATOM 8547 N N . ALA B 1 377 ? 2.641 -35.312 -14.289 1 97.69 377 ALA B N 1
ATOM 8548 C CA . ALA B 1 377 ? 1.618 -35.344 -13.25 1 97.69 377 ALA B CA 1
ATOM 8549 C C . ALA B 1 377 ? 1.72 -36.625 -12.422 1 97.69 377 ALA B C 1
ATOM 8551 O O . ALA B 1 377 ? 1.647 -36.594 -11.188 1 97.69 377 ALA B O 1
ATOM 8552 N N . SER B 1 378 ? 1.92 -37.75 -13.086 1 98.44 378 SER B N 1
ATOM 8553 C CA . SER B 1 378 ? 2.008 -39.031 -12.383 1 98.44 378 SER B CA 1
ATOM 8554 C C . SER B 1 378 ? 3.238 -39.094 -11.484 1 98.44 378 SER B C 1
ATOM 8556 O O . SER B 1 378 ? 3.189 -39.656 -10.391 1 98.44 378 SER B O 1
ATOM 8558 N N . LEU B 1 379 ? 4.297 -38.562 -11.977 1 98.75 379 LEU B N 1
ATOM 8559 C CA . LEU B 1 379 ? 5.527 -38.562 -11.195 1 98.75 379 LEU B CA 1
ATOM 8560 C C . LEU B 1 379 ? 5.406 -37.594 -10 1 98.75 379 LEU B C 1
ATOM 8562 O O . LEU B 1 379 ? 5.914 -37.906 -8.922 1 98.75 379 LEU B O 1
ATOM 8566 N N . TRP B 1 380 ? 4.719 -36.469 -10.195 1 98.75 380 TRP B N 1
ATOM 8567 C CA . TRP B 1 380 ? 4.426 -35.562 -9.086 1 98.75 380 TRP B CA 1
ATOM 8568 C C . TRP B 1 380 ? 3.51 -36.219 -8.07 1 98.75 380 TRP B C 1
ATOM 8570 O O . TRP B 1 380 ? 3.604 -35.969 -6.867 1 98.75 380 TRP B O 1
ATOM 8580 N N . TYR B 1 381 ? 2.611 -37.062 -8.531 1 98.62 381 TYR B N 1
ATOM 8581 C CA . TYR B 1 381 ? 1.721 -37.812 -7.652 1 98.62 381 TYR B CA 1
ATOM 8582 C C . TYR B 1 381 ? 2.514 -38.719 -6.699 1 98.62 381 TYR B C 1
ATOM 8584 O O . TYR B 1 381 ? 2.213 -38.781 -5.504 1 98.62 381 TYR B O 1
ATOM 8592 N N . VAL B 1 382 ? 3.551 -39.375 -7.211 1 98.75 382 VAL B N 1
ATOM 8593 C CA . VAL B 1 382 ? 4.43 -40.188 -6.383 1 98.75 382 VAL B CA 1
ATOM 8594 C C . VAL B 1 382 ? 5.09 -39.312 -5.316 1 98.75 382 VAL B C 1
ATOM 8596 O O . VAL B 1 382 ? 5.137 -39.688 -4.141 1 98.75 382 VAL B O 1
ATOM 8599 N N . GLN B 1 383 ? 5.562 -38.188 -5.746 1 98.69 383 GLN B N 1
ATOM 8600 C CA . GLN B 1 383 ? 6.176 -37.25 -4.832 1 98.69 383 GLN B CA 1
ATOM 8601 C C . GLN B 1 383 ? 5.184 -36.781 -3.771 1 98.69 383 GLN B C 1
ATOM 8603 O O . GLN B 1 383 ? 5.543 -36.625 -2.6 1 98.69 383 GLN B O 1
ATOM 8608 N N . ALA B 1 384 ? 3.928 -36.5 -4.148 1 98.69 384 ALA B N 1
ATOM 8609 C CA . ALA B 1 384 ? 2.891 -36.031 -3.225 1 98.69 384 ALA B CA 1
ATOM 8610 C C . ALA B 1 384 ? 2.646 -37.062 -2.121 1 98.69 384 ALA B C 1
ATOM 8612 O O . ALA B 1 384 ? 2.52 -36.719 -0.949 1 98.69 384 ALA B O 1
ATOM 8613 N N . ILE B 1 385 ? 2.625 -38.312 -2.486 1 98.62 385 ILE B N 1
ATOM 8614 C CA . ILE B 1 385 ? 2.385 -39.375 -1.532 1 98.62 385 ILE B CA 1
ATOM 8615 C C . ILE B 1 385 ? 3.566 -39.5 -0.571 1 98.62 385 ILE B C 1
ATOM 8617 O O . ILE B 1 385 ? 3.381 -39.688 0.634 1 98.62 385 ILE B O 1
ATOM 8621 N N . TYR B 1 386 ? 4.75 -39.406 -1.119 1 98.62 386 TYR B N 1
ATOM 8622 C CA . TYR B 1 386 ? 5.953 -39.438 -0.293 1 98.62 386 TYR B CA 1
ATOM 8623 C C . TYR B 1 386 ? 5.91 -38.312 0.754 1 98.62 386 TYR B C 1
ATOM 8625 O O . TYR B 1 386 ? 6.145 -38.562 1.939 1 98.62 386 TYR B O 1
ATOM 8633 N N . LYS B 1 387 ? 5.57 -37.125 0.339 1 98.69 387 LYS B N 1
ATOM 8634 C CA . LYS B 1 387 ? 5.531 -35.969 1.248 1 98.69 387 LYS B CA 1
ATOM 8635 C C . LYS B 1 387 ? 4.414 -36.125 2.275 1 98.69 387 LYS B C 1
ATOM 8637 O O . LYS B 1 387 ? 4.566 -35.719 3.432 1 98.69 387 LYS B O 1
ATOM 8642 N N . TYR B 1 388 ? 3.262 -36.656 1.828 1 98.56 388 TYR B N 1
ATOM 8643 C CA . TYR B 1 388 ? 2.178 -36.906 2.766 1 98.56 388 TYR B CA 1
ATOM 8644 C C . TYR B 1 388 ? 2.666 -37.781 3.932 1 98.56 388 TYR B C 1
ATOM 8646 O O . TYR B 1 388 ? 2.408 -37.438 5.094 1 98.56 388 TYR B O 1
ATOM 8654 N N . LEU B 1 389 ? 3.42 -38.812 3.619 1 98.44 389 LEU B N 1
ATOM 8655 C CA . LEU B 1 389 ? 3.891 -39.719 4.648 1 98.44 389 LEU B CA 1
ATOM 8656 C C . LEU B 1 389 ? 4.984 -39.094 5.492 1 98.44 389 LEU B C 1
ATOM 8658 O O . LEU B 1 389 ? 5.129 -39.406 6.676 1 98.44 389 LEU B O 1
ATOM 8662 N N . GLN B 1 390 ? 5.766 -38.219 4.875 1 97.69 390 GLN B N 1
ATOM 8663 C CA . GLN B 1 390 ? 6.785 -37.5 5.641 1 97.69 390 GLN B CA 1
ATOM 8664 C C . GLN B 1 390 ? 6.156 -36.594 6.676 1 97.69 390 GLN B C 1
ATOM 8666 O O . GLN B 1 390 ? 6.703 -36.375 7.766 1 97.69 390 GLN B O 1
ATOM 8671 N N . TYR B 1 391 ? 4.988 -35.969 6.379 1 97.44 391 TYR B N 1
ATOM 8672 C CA . TYR B 1 391 ? 4.309 -35.031 7.27 1 97.44 391 TYR B CA 1
ATOM 8673 C C . TYR B 1 391 ? 3.539 -35.781 8.352 1 97.44 391 TYR B C 1
ATOM 8675 O O . TYR B 1 391 ? 3.473 -35.344 9.5 1 97.44 391 TYR B O 1
ATOM 8683 N N . THR B 1 392 ? 2.889 -36.844 8.031 1 96.56 392 THR B N 1
ATOM 8684 C CA . THR B 1 392 ? 2.027 -37.562 8.961 1 96.56 392 THR B CA 1
ATOM 8685 C C . THR B 1 392 ? 2.766 -38.75 9.57 1 96.56 392 THR B C 1
ATOM 8687 O O . THR B 1 392 ? 3.234 -38.688 10.711 1 96.56 392 THR B O 1
ATOM 8690 N N . GLY B 1 393 ? 3.188 -39.781 8.68 1 91.12 393 GLY B N 1
ATOM 8691 C CA . GLY B 1 393 ? 4.09 -40.875 9.031 1 91.12 393 GLY B CA 1
ATOM 8692 C C . GLY B 1 393 ? 3.508 -41.844 10.055 1 91.12 393 GLY B C 1
ATOM 8693 O O . GLY B 1 393 ? 4.242 -42.594 10.695 1 91.12 393 GLY B O 1
ATOM 8694 N N . GLY B 1 394 ? 2.213 -41.812 10.422 1 93.31 394 GLY B N 1
ATOM 8695 C CA . GLY B 1 394 ? 1.596 -42.75 11.344 1 93.31 394 GLY B CA 1
ATOM 8696 C C . GLY B 1 394 ? 1.284 -44.094 10.711 1 93.31 394 GLY B C 1
ATOM 8697 O O . GLY B 1 394 ? 1.275 -44.219 9.484 1 93.31 394 GLY B O 1
ATOM 8698 N N . LYS B 1 395 ? 1.08 -45.062 11.539 1 95.94 395 LYS B N 1
ATOM 8699 C CA . LYS B 1 395 ? 0.773 -46.406 11.062 1 95.94 395 LYS B CA 1
ATOM 8700 C C . LYS B 1 395 ? -0.461 -46.406 10.164 1 95.94 395 LYS B C 1
ATOM 8702 O O . LYS B 1 395 ? -0.496 -47.094 9.148 1 95.94 395 LYS B O 1
ATOM 8707 N N . SER B 1 396 ? -1.362 -45.625 10.531 1 96.75 396 SER B N 1
ATOM 8708 C CA . SER B 1 396 ? -2.6 -45.562 9.766 1 96.75 396 SER B CA 1
ATOM 8709 C C . SER B 1 396 ? -2.365 -44.938 8.398 1 96.75 396 SER B C 1
ATOM 8711 O O . SER B 1 396 ? -3.053 -45.25 7.43 1 96.75 396 SER B O 1
ATOM 8713 N N . ASP B 1 397 ? -1.439 -44.031 8.328 1 97.62 397 ASP B N 1
ATOM 8714 C CA . ASP B 1 397 ? -1.12 -43.375 7.074 1 97.62 397 ASP B CA 1
ATOM 8715 C C . ASP B 1 397 ? -0.414 -44.312 6.109 1 97.62 397 ASP B C 1
ATOM 8717 O O . ASP B 1 397 ? -0.731 -44.344 4.918 1 97.62 397 ASP B O 1
ATOM 8721 N N . PHE B 1 398 ? 0.545 -45.062 6.66 1 97.56 398 PHE B N 1
ATOM 8722 C CA . PHE B 1 398 ? 1.222 -46.062 5.836 1 97.56 398 PHE B CA 1
ATOM 8723 C C . PHE B 1 398 ? 0.241 -47.125 5.355 1 97.56 398 PHE B C 1
ATOM 8725 O O . PHE B 1 398 ? 0.315 -47.562 4.207 1 97.56 398 PHE B O 1
ATOM 8732 N N . LYS B 1 399 ? -0.693 -47.562 6.195 1 97.44 399 LYS B N 1
ATOM 8733 C CA . LYS B 1 399 ? -1.711 -48.531 5.812 1 97.44 399 LYS B CA 1
ATOM 8734 C C . LYS B 1 399 ? -2.607 -47.969 4.707 1 97.44 399 LYS B C 1
ATOM 8736 O O . LYS B 1 399 ? -2.939 -48.688 3.758 1 97.44 399 LYS B O 1
ATOM 8741 N N . PHE B 1 400 ? -2.961 -46.781 4.852 1 97.31 400 PHE B N 1
ATOM 8742 C CA . PHE B 1 400 ? -3.771 -46.094 3.846 1 97.31 400 PHE B CA 1
ATOM 8743 C C . PHE B 1 400 ? -3.086 -46.125 2.484 1 97.31 400 PHE B C 1
ATOM 8745 O O . PHE B 1 400 ? -3.699 -46.5 1.484 1 97.31 400 PHE B O 1
ATOM 8752 N N . VAL B 1 401 ? -1.807 -45.75 2.451 1 98.19 401 VAL B N 1
ATOM 8753 C CA . VAL B 1 401 ? -1.063 -45.688 1.197 1 98.19 401 VAL B CA 1
ATOM 8754 C C . VAL B 1 401 ? -0.906 -47.094 0.636 1 98.19 401 VAL B C 1
ATOM 8756 O O . VAL B 1 401 ? -1.098 -47.312 -0.562 1 98.19 401 VAL B O 1
ATOM 8759 N N . ASN B 1 402 ? -0.567 -48.031 1.48 1 97.38 402 ASN B N 1
ATOM 8760 C CA . ASN B 1 402 ? -0.38 -49.438 1.049 1 97.38 402 ASN B CA 1
ATOM 8761 C C . ASN B 1 402 ? -1.665 -50 0.471 1 97.38 402 ASN B C 1
ATOM 8763 O O . ASN B 1 402 ? -1.636 -50.688 -0.562 1 97.38 402 ASN B O 1
ATOM 8767 N N . ASP B 1 403 ? -2.812 -49.75 1.089 1 96.75 403 ASP B N 1
ATOM 8768 C CA . ASP B 1 403 ? -4.074 -50.406 0.747 1 96.75 403 ASP B CA 1
ATOM 8769 C C . ASP B 1 403 ? -4.746 -49.719 -0.435 1 96.75 403 ASP B C 1
ATOM 8771 O O . ASP B 1 403 ? -5.367 -50.375 -1.275 1 96.75 403 ASP B O 1
ATOM 8775 N N . ARG B 1 404 ? -4.547 -48.438 -0.498 1 96.38 404 ARG B N 1
ATOM 8776 C CA . ARG B 1 404 ? -5.422 -47.688 -1.41 1 96.38 404 ARG B CA 1
ATOM 8777 C C . ARG B 1 404 ? -4.633 -47.156 -2.592 1 96.38 404 ARG B C 1
ATOM 8779 O O . ARG B 1 404 ? -5.195 -46.906 -3.66 1 96.38 404 ARG B O 1
ATOM 8786 N N . LEU B 1 405 ? -3.303 -46.938 -2.389 1 98 405 LEU B N 1
ATOM 8787 C CA . LEU B 1 405 ? -2.619 -46.125 -3.383 1 98 405 LEU B CA 1
ATOM 8788 C C . LEU B 1 405 ? -1.442 -46.875 -3.994 1 98 405 LEU B C 1
ATOM 8790 O O . LEU B 1 405 ? -1.046 -46.594 -5.129 1 98 405 LEU B O 1
ATOM 8794 N N . PHE B 1 406 ? -0.824 -47.812 -3.32 1 97.38 406 PHE B N 1
ATOM 8795 C CA . PHE B 1 406 ? 0.458 -48.406 -3.693 1 97.38 406 PHE B CA 1
ATOM 8796 C C . PHE B 1 406 ? 0.353 -49.125 -5.027 1 97.38 406 PHE B C 1
ATOM 8798 O O . PHE B 1 406 ? 1.278 -49.094 -5.844 1 97.38 406 PHE B O 1
ATOM 8805 N N . ASP B 1 407 ? -0.75 -49.844 -5.297 1 96.44 407 ASP B N 1
ATOM 8806 C CA . ASP B 1 407 ? -0.927 -50.562 -6.562 1 96.44 407 ASP B CA 1
ATOM 8807 C C . ASP B 1 407 ? -0.903 -49.594 -7.742 1 96.44 407 ASP B C 1
ATOM 8809 O O . ASP B 1 407 ? -0.415 -49.906 -8.82 1 96.44 407 ASP B O 1
ATOM 8813 N N . LYS B 1 408 ? -1.504 -48.469 -7.512 1 97.56 408 LYS B N 1
ATOM 8814 C CA . LYS B 1 408 ? -1.484 -47.469 -8.562 1 97.56 408 LYS B CA 1
ATOM 8815 C C . LYS B 1 408 ? -0.069 -46.938 -8.797 1 97.56 408 LYS B C 1
ATOM 8817 O O . LYS B 1 408 ? 0.292 -46.594 -9.922 1 97.56 408 LYS B O 1
ATOM 8822 N N . LEU B 1 409 ? 0.731 -46.844 -7.781 1 98.44 409 LEU B N 1
ATOM 8823 C CA . LEU B 1 409 ? 2.125 -46.438 -7.934 1 98.44 409 LEU B CA 1
ATOM 8824 C C . LEU B 1 409 ? 2.898 -47.438 -8.758 1 98.44 409 LEU B C 1
ATOM 8826 O O . LEU B 1 409 ? 3.705 -47.094 -9.617 1 98.44 409 LEU B O 1
ATOM 8830 N N . ILE B 1 410 ? 2.629 -48.688 -8.492 1 97.88 410 ILE B N 1
ATOM 8831 C CA . ILE B 1 410 ? 3.252 -49.781 -9.266 1 97.88 410 ILE B CA 1
ATOM 8832 C C . ILE B 1 410 ? 2.854 -49.625 -10.734 1 97.88 410 ILE B C 1
ATOM 8834 O O . ILE B 1 410 ? 3.701 -49.719 -11.625 1 97.88 410 ILE B O 1
ATOM 8838 N N . GLU B 1 411 ? 1.596 -49.375 -10.898 1 98.19 411 GLU B N 1
ATOM 8839 C CA . GLU B 1 411 ? 1.092 -49.219 -12.258 1 98.19 411 GLU B CA 1
ATOM 8840 C C . GLU B 1 411 ? 1.814 -48.062 -12.977 1 98.19 411 GLU B C 1
ATOM 8842 O O . GLU B 1 411 ? 2.172 -48.219 -14.148 1 98.19 411 GLU B O 1
ATOM 8847 N N . ILE B 1 412 ? 2.02 -46.969 -12.328 1 98.5 412 ILE B N 1
ATOM 8848 C CA . ILE B 1 412 ? 2.674 -45.812 -12.891 1 98.5 412 ILE B CA 1
ATOM 8849 C C . ILE B 1 412 ? 4.102 -46.156 -13.305 1 98.5 412 ILE B C 1
ATOM 8851 O O . ILE B 1 412 ? 4.5 -45.938 -14.445 1 98.5 412 ILE B O 1
ATOM 8855 N N . ILE B 1 413 ? 4.883 -46.781 -12.406 1 98.44 413 ILE B N 1
ATOM 8856 C CA . ILE B 1 413 ? 6.281 -47.094 -12.672 1 98.44 413 ILE B CA 1
ATOM 8857 C C . ILE B 1 413 ? 6.383 -48.125 -13.805 1 98.44 413 ILE B C 1
ATOM 8859 O O . ILE B 1 413 ? 7.234 -48 -14.688 1 98.44 413 ILE B O 1
ATOM 8863 N N . GLU B 1 414 ? 5.535 -49.094 -13.82 1 98.06 414 GLU B N 1
ATOM 8864 C CA . GLU B 1 414 ? 5.543 -50.094 -14.859 1 98.06 414 GLU B CA 1
ATOM 8865 C C . GLU B 1 414 ? 5.195 -49.5 -16.219 1 98.06 414 GLU B C 1
ATOM 8867 O O . GLU B 1 414 ? 5.836 -49.812 -17.234 1 98.06 414 GLU B O 1
ATOM 8872 N N . SER B 1 415 ? 4.211 -48.688 -16.219 1 98.5 415 SER B N 1
ATOM 8873 C CA . SER B 1 415 ? 3.787 -48.062 -17.469 1 98.5 415 SER B CA 1
ATOM 8874 C C . SER B 1 415 ? 4.898 -47.188 -18.062 1 98.5 415 SER B C 1
ATOM 8876 O O . SER B 1 415 ? 5.125 -47.219 -19.266 1 98.5 415 SER B O 1
ATOM 8878 N N . TYR B 1 416 ? 5.582 -46.406 -17.203 1 98.38 416 TYR B N 1
ATOM 8879 C CA . TYR B 1 416 ? 6.684 -45.562 -17.672 1 98.38 416 TYR B CA 1
ATOM 8880 C C . TYR B 1 416 ? 7.855 -46.438 -18.141 1 98.38 416 TYR B C 1
ATOM 8882 O O . TYR B 1 416 ? 8.57 -46.062 -19.078 1 98.38 416 TYR B O 1
ATOM 8890 N N . SER B 1 417 ? 8.078 -47.562 -17.547 1 98 417 SER B N 1
ATOM 8891 C CA . SER B 1 417 ? 9.188 -48.469 -17.875 1 98 417 SER B CA 1
ATOM 8892 C C . SER B 1 417 ? 8.961 -49.156 -19.219 1 98 417 SER B C 1
ATOM 8894 O O . SER B 1 417 ? 9.906 -49.312 -20 1 98 417 SER B O 1
ATOM 8896 N N . ILE B 1 418 ? 7.742 -49.5 -19.516 1 96.75 418 ILE B N 1
ATOM 8897 C CA . ILE B 1 418 ? 7.43 -50.281 -20.703 1 96.75 418 ILE B CA 1
ATOM 8898 C C . ILE B 1 418 ? 7.023 -49.344 -21.844 1 96.75 418 ILE B C 1
ATOM 8900 O O . ILE B 1 418 ? 7.27 -49.656 -23.016 1 96.75 418 ILE B O 1
ATOM 8904 N N . GLY B 1 419 ? 6.359 -48.281 -21.484 1 97.44 419 GLY B N 1
ATOM 8905 C CA . GLY B 1 419 ? 5.777 -47.375 -22.453 1 97.44 419 GLY B CA 1
ATOM 8906 C C . GLY B 1 419 ? 4.277 -47.219 -22.281 1 97.44 419 GLY B C 1
ATOM 8907 O O . GLY B 1 419 ? 3.57 -48.156 -21.953 1 97.44 419 GLY B O 1
ATOM 8908 N N . THR B 1 420 ? 3.811 -46 -22.484 1 97.31 420 THR B N 1
ATOM 8909 C CA . THR B 1 420 ? 2.393 -45.688 -22.375 1 97.31 420 THR B CA 1
ATOM 8910 C C . THR B 1 420 ? 1.997 -44.625 -23.391 1 97.31 420 THR B C 1
ATOM 8912 O O . THR B 1 420 ? 2.666 -44.469 -24.422 1 97.31 420 THR B O 1
ATOM 8915 N N . ASP B 1 421 ? 0.838 -43.969 -23.281 1 95.56 421 ASP B N 1
ATOM 8916 C CA . ASP B 1 421 ? 0.316 -43.031 -24.25 1 95.56 421 ASP B CA 1
ATOM 8917 C C . ASP B 1 421 ? 1.239 -41.812 -24.375 1 95.56 421 ASP B C 1
ATOM 8919 O O . ASP B 1 421 ? 2.043 -41.531 -23.484 1 95.56 421 ASP B O 1
ATOM 8923 N N . PHE B 1 422 ? 1.188 -41.062 -25.609 1 95.19 422 PHE B N 1
ATOM 8924 C CA . PHE B 1 422 ? 1.866 -39.781 -25.875 1 95.19 422 PHE B CA 1
ATOM 8925 C C . PHE B 1 422 ? 3.375 -40 -25.953 1 95.19 422 PHE B C 1
ATOM 8927 O O . PHE B 1 422 ? 4.145 -39.125 -25.547 1 95.19 422 PHE B O 1
ATOM 8934 N N . SER B 1 423 ? 3.766 -41.219 -26.375 1 95.56 423 SER B N 1
ATOM 8935 C CA . SER B 1 423 ? 5.164 -41.562 -26.594 1 95.56 423 SER B CA 1
ATOM 8936 C C . SER B 1 423 ? 5.969 -41.469 -25.312 1 95.56 423 SER B C 1
ATOM 8938 O O . SER B 1 423 ? 7.133 -41.062 -25.328 1 95.56 423 SER B O 1
ATOM 8940 N N . ILE B 1 424 ? 5.332 -41.688 -24.203 1 97.69 424 ILE B N 1
ATOM 8941 C CA . ILE B 1 424 ? 6.004 -41.719 -22.906 1 97.69 424 ILE B CA 1
ATOM 8942 C C . ILE B 1 424 ? 6.52 -43.125 -22.625 1 97.69 424 ILE B C 1
ATOM 8944 O O . ILE B 1 424 ? 5.762 -44.094 -22.672 1 97.69 424 ILE B O 1
ATOM 8948 N N . GLY B 1 425 ? 7.809 -43.156 -22.312 1 98 425 GLY B N 1
ATOM 8949 C CA . GLY B 1 425 ? 8.383 -44.469 -22.016 1 98 425 GLY B CA 1
ATOM 8950 C C . GLY B 1 425 ? 9.883 -44.406 -21.75 1 98 425 GLY B C 1
ATOM 8951 O O . GLY B 1 425 ? 10.539 -43.406 -22.094 1 98 425 GLY B O 1
ATOM 8952 N N . MET B 1 426 ? 10.344 -45.438 -21.172 1 98.44 426 MET B N 1
ATOM 8953 C CA . MET B 1 426 ? 11.766 -45.531 -20.844 1 98.44 426 MET B CA 1
ATOM 8954 C C . MET B 1 426 ? 12.562 -46.062 -22.031 1 98.44 426 MET B C 1
ATOM 8956 O O . MET B 1 426 ? 12.156 -47.031 -22.672 1 98.44 426 MET B O 1
ATOM 8960 N N . ASP B 1 427 ? 13.625 -45.5 -22.359 1 98 427 ASP B N 1
ATOM 8961 C CA . ASP B 1 427 ? 14.523 -45.969 -23.406 1 98 427 ASP B CA 1
ATOM 8962 C C . ASP B 1 427 ? 15.586 -46.906 -22.859 1 98 427 ASP B C 1
ATOM 8964 O O . ASP B 1 427 ? 15.625 -47.188 -21.656 1 98 427 ASP B O 1
ATOM 8968 N N . LYS B 1 428 ? 16.484 -47.312 -23.703 1 97 428 LYS B N 1
ATOM 8969 C CA . LYS B 1 428 ? 17.5 -48.312 -23.359 1 97 428 LYS B CA 1
ATOM 8970 C C . LYS B 1 428 ? 18.469 -47.781 -22.312 1 97 428 LYS B C 1
ATOM 8972 O O . LYS B 1 428 ? 19.047 -48.562 -21.547 1 97 428 LYS B O 1
ATOM 8977 N N . ASP B 1 429 ? 18.609 -46.5 -22.297 1 97.81 429 ASP B N 1
ATOM 8978 C CA . ASP B 1 429 ? 19.516 -45.906 -21.312 1 97.81 429 ASP B CA 1
ATOM 8979 C C . ASP B 1 429 ? 18.812 -45.688 -19.984 1 97.81 429 ASP B C 1
ATOM 8981 O O . ASP B 1 429 ? 19.328 -44.969 -19.125 1 97.81 429 ASP B O 1
ATOM 8985 N N . SER B 1 430 ? 17.562 -46.062 -19.828 1 98.5 430 SER B N 1
ATOM 8986 C CA . SER B 1 430 ? 16.766 -46.062 -18.594 1 98.5 430 SER B CA 1
ATOM 8987 C C . SER B 1 430 ? 16.172 -44.688 -18.328 1 98.5 430 SER B C 1
ATOM 8989 O O . SER B 1 430 ? 15.602 -44.438 -17.266 1 98.5 430 SER B O 1
ATOM 8991 N N . LEU B 1 431 ? 16.391 -43.719 -19.234 1 98.69 431 LEU B N 1
ATOM 8992 C CA . LEU B 1 431 ? 15.766 -42.406 -19.125 1 98.69 431 LEU B CA 1
ATOM 8993 C C . LEU B 1 431 ? 14.406 -42.406 -19.812 1 98.69 431 LEU B C 1
ATOM 8995 O O . LEU B 1 431 ? 14.141 -43.219 -20.688 1 98.69 431 LEU B O 1
ATOM 8999 N N . ILE B 1 432 ? 13.562 -41.5 -19.438 1 98.69 432 ILE B N 1
ATOM 9000 C CA . ILE B 1 432 ? 12.203 -41.406 -19.953 1 98.69 432 ILE B CA 1
ATOM 9001 C C . ILE B 1 432 ? 12.172 -40.438 -21.156 1 98.69 432 ILE B C 1
ATOM 9003 O O . ILE B 1 432 ? 12.594 -39.312 -21.047 1 98.69 432 ILE B O 1
ATOM 9007 N N . HIS B 1 433 ? 11.703 -40.938 -22.203 1 97.62 433 HIS B N 1
ATOM 9008 C CA . HIS B 1 433 ? 11.336 -40.156 -23.359 1 97.62 433 HIS B CA 1
ATOM 9009 C C . HIS B 1 433 ? 9.867 -39.75 -23.312 1 97.62 433 HIS B C 1
ATOM 9011 O O . HIS B 1 433 ? 9.016 -40.531 -22.906 1 97.62 433 HIS B O 1
ATOM 9017 N N . ALA B 1 434 ? 9.547 -38.531 -23.797 1 95.81 434 ALA B N 1
ATOM 9018 C CA . ALA B 1 434 ? 8.164 -38.062 -23.766 1 95.81 434 ALA B CA 1
ATOM 9019 C C . ALA B 1 434 ? 7.84 -37.188 -24.969 1 95.81 434 ALA B C 1
ATOM 9021 O O . ALA B 1 434 ? 8.594 -36.281 -25.297 1 95.81 434 ALA B O 1
ATOM 9022 N N . GLY B 1 435 ? 6.664 -37.5 -25.641 1 93.38 435 GLY B N 1
ATOM 9023 C CA . GLY B 1 435 ? 6.109 -36.625 -26.672 1 93.38 435 GLY B CA 1
ATOM 9024 C C . GLY B 1 435 ? 6.625 -36.938 -28.062 1 93.38 435 GLY B C 1
ATOM 9025 O O . GLY B 1 435 ? 7.719 -37.469 -28.219 1 93.38 435 GLY B O 1
ATOM 9026 N N . ASN B 1 436 ? 5.848 -36.625 -29.016 1 91.62 436 ASN B N 1
ATOM 9027 C CA . ASN B 1 436 ? 6.141 -36.656 -30.438 1 91.62 436 ASN B CA 1
ATOM 9028 C C . ASN B 1 436 ? 5.148 -35.812 -31.234 1 91.62 436 ASN B C 1
ATOM 9030 O O . ASN B 1 436 ? 4.055 -35.5 -30.75 1 91.62 436 ASN B O 1
ATOM 9034 N N . GLY B 1 437 ? 5.602 -35.281 -32.344 1 91.06 437 GLY B N 1
ATOM 9035 C CA . GLY B 1 437 ? 4.699 -34.531 -33.188 1 91.06 437 GLY B CA 1
ATOM 9036 C C . GLY B 1 437 ? 4.156 -33.281 -32.531 1 91.06 437 GLY B C 1
ATOM 9037 O O . GLY B 1 437 ? 4.926 -32.406 -32.125 1 91.06 437 GLY B O 1
ATOM 9038 N N . LEU B 1 438 ? 2.867 -33.312 -32.281 1 91.19 438 LEU B N 1
ATOM 9039 C CA . LEU B 1 438 ? 2.207 -32.125 -31.734 1 91.19 438 LEU B CA 1
ATOM 9040 C C . LEU B 1 438 ? 1.82 -32.312 -30.281 1 91.19 438 LEU B C 1
ATOM 9042 O O . LEU B 1 438 ? 1.087 -31.5 -29.703 1 91.19 438 LEU B O 1
ATOM 9046 N N . ASP B 1 439 ? 2.432 -33.312 -29.656 1 90.25 439 ASP B N 1
ATOM 9047 C CA . ASP B 1 439 ? 2.082 -33.625 -28.266 1 90.25 439 ASP B CA 1
ATOM 9048 C C . ASP B 1 439 ? 2.555 -32.531 -27.312 1 90.25 439 ASP B C 1
ATOM 9050 O O . ASP B 1 439 ? 3.66 -32 -27.469 1 90.25 439 ASP B O 1
ATOM 9054 N N . GLN B 1 440 ? 1.74 -32.125 -26.438 1 91.06 440 GLN B N 1
ATOM 9055 C CA . GLN B 1 440 ? 2.047 -31.203 -25.344 1 91.06 440 GLN B CA 1
ATOM 9056 C C . GLN B 1 440 ? 2.016 -31.922 -24 1 91.06 440 GLN B C 1
ATOM 9058 O O . GLN B 1 440 ? 0.981 -31.953 -23.328 1 91.06 440 GLN B O 1
ATOM 9063 N N . VAL B 1 441 ? 3.17 -32.406 -23.547 1 93.75 441 VAL B N 1
ATOM 9064 C CA . VAL B 1 441 ? 3.072 -33.344 -22.438 1 93.75 441 VAL B CA 1
ATOM 9065 C C . VAL B 1 441 ? 3.807 -32.812 -21.219 1 93.75 441 VAL B C 1
ATOM 9067 O O . VAL B 1 441 ? 3.613 -33.312 -20.109 1 93.75 441 VAL B O 1
ATOM 9070 N N . THR B 1 442 ? 4.688 -31.812 -21.328 1 95.56 442 THR B N 1
ATOM 9071 C CA . THR B 1 442 ? 5.312 -31.172 -20.172 1 95.56 442 THR B CA 1
ATOM 9072 C C . THR B 1 442 ? 4.555 -29.922 -19.766 1 95.56 442 THR B C 1
ATOM 9074 O O . THR B 1 442 ? 3.598 -29.516 -20.438 1 95.56 442 THR B O 1
ATOM 9077 N N . TRP B 1 443 ? 4.895 -29.344 -18.625 1 95.69 443 TRP B N 1
ATOM 9078 C CA . TRP B 1 443 ? 4.172 -28.156 -18.172 1 95.69 443 TRP B CA 1
ATOM 9079 C C . TRP B 1 443 ? 4.402 -26.984 -19.141 1 95.69 443 TRP B C 1
ATOM 9081 O O . TRP B 1 443 ? 3.635 -26.016 -19.141 1 95.69 443 TRP B O 1
ATOM 9091 N N . MET B 1 444 ? 5.516 -26.969 -19.938 1 95.56 444 MET B N 1
ATOM 9092 C CA . MET B 1 444 ? 5.711 -26 -21.016 1 95.56 444 MET B CA 1
ATOM 9093 C C . MET B 1 444 ? 5.043 -26.469 -22.312 1 95.56 444 MET B C 1
ATOM 9095 O O . MET B 1 444 ? 5.727 -26.859 -23.266 1 95.56 444 MET B O 1
ATOM 9099 N N . ASP B 1 445 ? 3.707 -26.344 -22.469 1 86.81 445 ASP B N 1
ATOM 9100 C CA . ASP B 1 445 ? 2.918 -27.094 -23.438 1 86.81 445 ASP B CA 1
ATOM 9101 C C . ASP B 1 445 ? 2.137 -26.172 -24.359 1 86.81 445 ASP B C 1
ATOM 9103 O O . ASP B 1 445 ? 1.09 -26.547 -24.891 1 86.81 445 ASP B O 1
ATOM 9107 N N . VAL B 1 446 ? 2.598 -25.141 -24.734 1 88.44 446 VAL B N 1
ATOM 9108 C CA . VAL B 1 446 ? 1.785 -24.234 -25.547 1 88.44 446 VAL B CA 1
ATOM 9109 C C . VAL B 1 446 ? 1.949 -24.562 -27.016 1 88.44 446 VAL B C 1
ATOM 9111 O O . VAL B 1 446 ? 3.066 -24.797 -27.5 1 88.44 446 VAL B O 1
ATOM 9114 N N . ARG B 1 447 ? 0.82 -24.703 -27.656 1 87.19 447 ARG B N 1
ATOM 9115 C CA . ARG B 1 447 ? 0.75 -24.922 -29.094 1 87.19 447 ARG B CA 1
ATOM 9116 C C . ARG B 1 447 ? -0.196 -23.938 -29.766 1 87.19 447 ARG B C 1
ATOM 9118 O O . ARG B 1 447 ? -1.27 -23.641 -29.234 1 87.19 447 ARG B O 1
ATOM 9125 N N . VAL B 1 448 ? 0.263 -23.281 -30.844 1 88.75 448 VAL B N 1
ATOM 9126 C CA . VAL B 1 448 ? -0.563 -22.391 -31.656 1 88.75 448 VAL B CA 1
ATOM 9127 C C . VAL B 1 448 ? -0.805 -23.016 -33.031 1 88.75 448 VAL B C 1
ATOM 9129 O O . VAL B 1 448 ? 0.051 -22.938 -33.906 1 88.75 448 VAL B O 1
ATOM 9132 N N . GLY B 1 449 ? -1.949 -23.516 -33.219 1 85.06 449 GLY B N 1
ATOM 9133 C CA . GLY B 1 449 ? -2.164 -24.281 -34.406 1 85.06 449 GLY B CA 1
ATOM 9134 C C . GLY B 1 449 ? -1.222 -25.469 -34.531 1 85.06 449 GLY B C 1
ATOM 9135 O O . GLY B 1 449 ? -1.163 -26.328 -33.656 1 85.06 449 GLY B O 1
ATOM 9136 N N . GLU B 1 450 ? -0.512 -25.406 -35.469 1 88.69 450 GLU B N 1
ATOM 9137 C CA . GLU B 1 450 ? 0.441 -26.484 -35.688 1 88.69 450 GLU B CA 1
ATOM 9138 C C . GLU B 1 450 ? 1.835 -26.109 -35.219 1 88.69 450 GLU B C 1
ATOM 9140 O O . GLU B 1 450 ? 2.76 -26.922 -35.25 1 88.69 450 GLU B O 1
ATOM 9145 N N . LEU B 1 451 ? 1.873 -25.031 -34.656 1 88.31 451 LEU B N 1
ATOM 9146 C CA . LEU B 1 451 ? 3.156 -24.562 -34.125 1 88.31 451 LEU B CA 1
ATOM 9147 C C . LEU B 1 451 ? 3.311 -24.922 -32.656 1 88.31 451 LEU B C 1
ATOM 9149 O O . LEU B 1 451 ? 2.582 -24.406 -31.812 1 88.31 451 LEU B O 1
ATOM 9153 N N . VAL B 1 452 ? 4.203 -25.766 -32.406 1 88.94 452 VAL B N 1
ATOM 9154 C CA . VAL B 1 452 ? 4.586 -26.047 -31.016 1 88.94 452 VAL B CA 1
ATOM 9155 C C . VAL B 1 452 ? 5.645 -25.047 -30.562 1 88.94 452 VAL B C 1
ATOM 9157 O O . VAL B 1 452 ? 6.812 -25.141 -30.938 1 88.94 452 VAL B O 1
ATOM 9160 N N . VAL B 1 453 ? 5.348 -24.141 -29.719 1 89.81 453 VAL B N 1
ATOM 9161 C CA . VAL B 1 453 ? 6.184 -23 -29.359 1 89.81 453 VAL B CA 1
ATOM 9162 C C . VAL B 1 453 ? 7.406 -23.484 -28.594 1 89.81 453 VAL B C 1
ATOM 9164 O O . VAL B 1 453 ? 8.508 -22.953 -28.766 1 89.81 453 VAL B O 1
ATOM 9167 N N . THR B 1 454 ? 7.293 -24.391 -27.719 1 90.19 454 THR B N 1
ATOM 9168 C CA . THR B 1 454 ? 8.375 -24.969 -26.938 1 90.19 454 THR B CA 1
ATOM 9169 C C . THR B 1 454 ? 8.359 -26.5 -27.062 1 90.19 454 THR B C 1
ATOM 9171 O O . THR B 1 454 ? 7.988 -27.188 -26.109 1 90.19 454 THR B O 1
ATOM 9174 N N . PRO B 1 455 ? 8.859 -26.953 -28.234 1 85.69 455 PRO B N 1
ATOM 9175 C CA . PRO B 1 455 ? 8.867 -28.406 -28.422 1 85.69 455 PRO B CA 1
ATOM 9176 C C . PRO B 1 455 ? 9.906 -29.109 -27.547 1 85.69 455 PRO B C 1
ATOM 9178 O O . PRO B 1 455 ? 11.109 -28.906 -27.734 1 85.69 455 PRO B O 1
ATOM 9181 N N . ARG B 1 456 ? 9.5 -29.688 -26.438 1 93.06 456 ARG B N 1
ATOM 9182 C CA . ARG B 1 456 ? 10.398 -30.359 -25.5 1 93.06 456 ARG B CA 1
ATOM 9183 C C . ARG B 1 456 ? 10.273 -31.875 -25.609 1 93.06 456 ARG B C 1
ATOM 9185 O O . ARG B 1 456 ? 10.281 -32.562 -24.609 1 93.06 456 ARG B O 1
ATOM 9192 N N . HIS B 1 457 ? 10.172 -32.312 -26.844 1 94 457 HIS B N 1
ATOM 9193 C CA . HIS B 1 457 ? 10.125 -33.75 -27.109 1 94 457 HIS B CA 1
ATOM 9194 C C . HIS B 1 457 ? 11.5 -34.375 -26.938 1 94 457 HIS B C 1
ATOM 9196 O O . HIS B 1 457 ? 12.516 -33.781 -27.297 1 94 457 HIS B O 1
ATOM 9202 N N . GLY B 1 458 ? 11.555 -35.531 -26.516 1 96.31 458 GLY B N 1
ATOM 9203 C CA . GLY B 1 458 ? 12.773 -36.25 -26.109 1 96.31 458 GLY B CA 1
ATOM 9204 C C . GLY B 1 458 ? 12.797 -36.594 -24.641 1 96.31 458 GLY B C 1
ATOM 9205 O O . GLY B 1 458 ? 11.844 -37.156 -24.109 1 96.31 458 GLY B O 1
ATOM 9206 N N . LYS B 1 459 ? 13.969 -36.312 -24.062 1 98.25 459 LYS B N 1
ATOM 9207 C CA . LYS B 1 459 ? 14.125 -36.562 -22.641 1 98.25 459 LYS B CA 1
ATOM 9208 C C . LYS B 1 459 ? 14.289 -35.281 -21.844 1 98.25 459 LYS B C 1
ATOM 9210 O O . LYS B 1 459 ? 15.414 -34.812 -21.609 1 98.25 459 LYS B O 1
ATOM 9215 N N . PRO B 1 460 ? 13.18 -34.688 -21.406 1 97.94 460 PRO B N 1
ATOM 9216 C CA . PRO B 1 460 ? 13.258 -33.438 -20.641 1 97.94 460 PRO B CA 1
ATOM 9217 C C . PRO B 1 460 ? 13.922 -33.594 -19.281 1 97.94 460 PRO B C 1
ATOM 9219 O O . PRO B 1 460 ? 13.703 -34.625 -18.609 1 97.94 460 PRO B O 1
ATOM 9222 N N . VAL B 1 461 ? 14.617 -32.688 -18.828 1 98.56 461 VAL B N 1
ATOM 9223 C CA . VAL B 1 461 ? 15.492 -32.781 -17.672 1 98.56 461 VAL B CA 1
ATOM 9224 C C . VAL B 1 461 ? 14.648 -32.969 -16.406 1 98.56 461 VAL B C 1
ATOM 9226 O O . VAL B 1 461 ? 14.984 -33.812 -15.562 1 98.56 461 VAL B O 1
ATOM 9229 N N . GLU B 1 462 ? 13.523 -32.219 -16.188 1 98.62 462 GLU B N 1
ATOM 9230 C CA . GLU B 1 462 ? 12.742 -32.312 -14.953 1 98.62 462 GLU B CA 1
ATOM 9231 C C . GLU B 1 462 ? 12.008 -33.656 -14.875 1 98.62 462 GLU B C 1
ATOM 9233 O O . GLU B 1 462 ? 11.781 -34.188 -13.781 1 98.62 462 GLU B O 1
ATOM 9238 N N . ILE B 1 463 ? 11.672 -34.188 -16.062 1 98.56 463 ILE B N 1
ATOM 9239 C CA . ILE B 1 463 ? 10.977 -35.469 -16.094 1 98.56 463 ILE B CA 1
ATOM 9240 C C . ILE B 1 463 ? 11.906 -36.562 -15.594 1 98.56 463 ILE B C 1
ATOM 9242 O O . ILE B 1 463 ? 11.492 -37.406 -14.805 1 98.56 463 ILE B O 1
ATOM 9246 N N . ASN B 1 464 ? 13.07 -36.5 -16.031 1 98.81 464 ASN B N 1
ATOM 9247 C CA . ASN B 1 464 ? 14.016 -37.531 -15.641 1 98.81 464 ASN B CA 1
ATOM 9248 C C .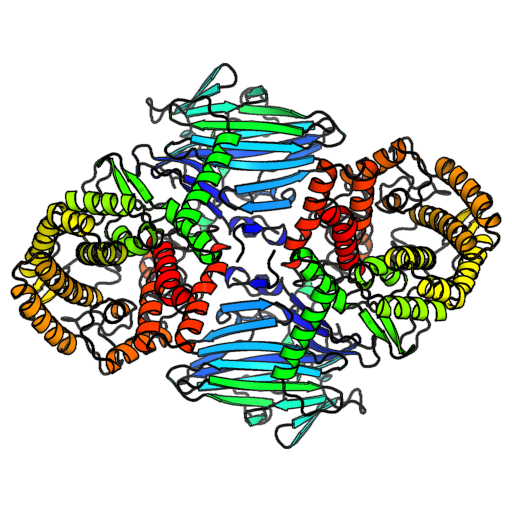 ASN B 1 464 ? 14.523 -37.344 -14.219 1 98.81 464 ASN B C 1
ATOM 9250 O O . ASN B 1 464 ? 14.867 -38.312 -13.539 1 98.81 464 ASN B O 1
ATOM 9254 N N . ALA B 1 465 ? 14.578 -36.094 -13.727 1 98.81 465 ALA B N 1
ATOM 9255 C CA . ALA B 1 465 ? 14.797 -35.875 -12.305 1 98.81 465 ALA B CA 1
ATOM 9256 C C . ALA B 1 465 ? 13.664 -36.469 -11.477 1 98.81 465 ALA B C 1
ATOM 9258 O O . ALA B 1 465 ? 13.906 -37.156 -10.461 1 98.81 465 ALA B O 1
ATOM 9259 N N . LEU B 1 466 ? 12.445 -36.281 -11.891 1 98.88 466 LEU B N 1
ATOM 9260 C CA . LEU B 1 466 ? 11.266 -36.812 -11.211 1 98.88 466 LEU B CA 1
ATOM 9261 C C . LEU B 1 466 ? 11.234 -38.344 -11.281 1 98.88 466 LEU B C 1
ATOM 9263 O O . LEU B 1 466 ? 10.797 -39 -10.336 1 98.88 466 LEU B O 1
ATOM 9267 N N . TRP B 1 467 ? 11.68 -38.844 -12.414 1 98.81 467 TRP B N 1
ATOM 9268 C CA . TRP B 1 467 ? 11.734 -40.312 -12.602 1 98.81 467 TRP B CA 1
ATOM 9269 C C . TRP B 1 467 ? 12.695 -40.938 -11.602 1 98.81 467 TRP B C 1
ATOM 9271 O O . TRP B 1 467 ? 12.328 -41.875 -10.898 1 98.81 467 TRP B O 1
ATOM 9281 N N . TYR B 1 468 ? 13.906 -40.406 -11.539 1 98.88 468 TYR B N 1
ATOM 9282 C CA . TYR B 1 468 ? 14.867 -40.875 -10.547 1 98.88 468 TYR B CA 1
ATOM 9283 C C . TYR B 1 468 ? 14.281 -40.781 -9.141 1 98.88 468 TYR B C 1
ATOM 9285 O O . TYR B 1 468 ? 14.383 -41.75 -8.367 1 98.88 468 TYR B O 1
ATOM 9293 N N . ASN B 1 469 ? 13.695 -39.656 -8.812 1 98.81 469 ASN B N 1
ATOM 9294 C CA . ASN B 1 469 ? 13.07 -39.438 -7.508 1 98.81 469 ASN B CA 1
ATOM 9295 C C . ASN B 1 469 ? 11.992 -40.469 -7.223 1 98.81 469 ASN B C 1
ATOM 9297 O O . ASN B 1 469 ? 11.906 -41 -6.109 1 98.81 469 ASN B O 1
ATOM 9301 N N . ALA B 1 470 ? 11.148 -40.75 -8.211 1 98.81 470 ALA B N 1
ATOM 9302 C CA . ALA B 1 470 ? 10.062 -41.719 -8.062 1 98.81 470 ALA B CA 1
ATOM 9303 C C . ALA B 1 470 ? 10.602 -43.094 -7.758 1 98.81 470 ALA B C 1
ATOM 9305 O O . ALA B 1 470 ? 10.055 -43.812 -6.914 1 98.81 470 ALA B O 1
ATOM 9306 N N . LEU B 1 471 ? 11.664 -43.5 -8.461 1 98.81 471 LEU B N 1
ATOM 9307 C CA . LEU B 1 471 ? 12.266 -44.812 -8.234 1 98.81 471 LEU B CA 1
ATOM 9308 C C . LEU B 1 471 ? 12.82 -44.938 -6.816 1 98.81 471 LEU B C 1
ATOM 9310 O O . LEU B 1 471 ? 12.664 -45.969 -6.164 1 98.81 471 LEU B O 1
ATOM 9314 N N . CYS B 1 472 ? 13.461 -43.906 -6.398 1 98.81 472 CYS B N 1
ATOM 9315 C CA . CYS B 1 472 ? 13.977 -43.875 -5.039 1 98.81 472 CYS B CA 1
ATOM 9316 C C . CYS B 1 472 ? 12.852 -43.969 -4.02 1 98.81 472 CYS B C 1
ATOM 9318 O O . CYS B 1 472 ? 12.969 -44.688 -3.014 1 98.81 472 CYS B O 1
ATOM 9320 N N . ILE B 1 473 ? 11.734 -43.281 -4.246 1 98.75 473 ILE B N 1
ATOM 9321 C CA . ILE B 1 473 ? 10.578 -43.312 -3.357 1 98.75 473 ILE B CA 1
ATOM 9322 C C . ILE B 1 473 ? 9.969 -44.719 -3.34 1 98.75 473 ILE B C 1
ATOM 9324 O O . ILE B 1 473 ? 9.602 -45.219 -2.281 1 98.75 473 ILE B O 1
ATOM 9328 N N . MET B 1 474 ? 9.898 -45.344 -4.504 1 98.62 474 MET B N 1
ATOM 9329 C CA . MET B 1 474 ? 9.344 -46.688 -4.59 1 98.62 474 MET B CA 1
ATOM 9330 C C . MET B 1 474 ? 10.203 -47.688 -3.811 1 98.62 474 MET B C 1
ATOM 9332 O O . MET B 1 474 ? 9.672 -48.594 -3.17 1 98.62 474 MET B O 1
ATOM 9336 N N . ASN B 1 475 ? 11.508 -47.531 -3.953 1 98.31 475 ASN B N 1
ATOM 9337 C CA . ASN B 1 475 ? 12.398 -48.344 -3.143 1 98.31 475 ASN B CA 1
ATOM 9338 C C . ASN B 1 475 ? 12.148 -48.156 -1.65 1 98.31 475 ASN B C 1
ATOM 9340 O O . ASN B 1 475 ? 12.055 -49.125 -0.895 1 98.31 475 ASN B O 1
ATOM 9344 N N . TRP B 1 476 ? 12.023 -46.906 -1.232 1 98.06 476 TRP B N 1
ATOM 9345 C CA . TRP B 1 476 ? 11.766 -46.562 0.163 1 98.06 476 TRP B CA 1
ATOM 9346 C C . TRP B 1 476 ? 10.438 -47.125 0.632 1 98.06 476 TRP B C 1
ATOM 9348 O O . TRP B 1 476 ? 10.352 -47.719 1.72 1 98.06 476 TRP B O 1
ATOM 9358 N N . LEU B 1 477 ? 9.367 -47 -0.171 1 98.06 477 LEU B N 1
ATOM 9359 C CA . LEU B 1 477 ? 8.047 -47.531 0.164 1 98.06 477 LEU B CA 1
ATOM 9360 C C . LEU B 1 477 ? 8.07 -49.062 0.265 1 98.06 477 LEU B C 1
ATOM 9362 O O . LEU B 1 477 ? 7.422 -49.625 1.142 1 98.06 477 LEU B O 1
ATOM 9366 N N . SER B 1 478 ? 8.789 -49.625 -0.671 1 97.44 478 SER B N 1
ATOM 9367 C CA . SER B 1 478 ? 8.898 -51.094 -0.646 1 97.44 478 SER B CA 1
ATOM 9368 C C . SER B 1 478 ? 9.516 -51.562 0.66 1 97.44 478 SER B C 1
ATOM 9370 O O . SER B 1 478 ? 9.062 -52.562 1.237 1 97.44 478 SER B O 1
ATOM 9372 N N . GLU B 1 479 ? 10.562 -50.906 1.049 1 96.5 479 GLU B N 1
ATOM 9373 C CA . GLU B 1 479 ? 11.188 -51.25 2.324 1 96.5 479 GLU B CA 1
ATOM 9374 C C . GLU B 1 479 ? 10.195 -51.094 3.479 1 96.5 479 GLU B C 1
ATOM 9376 O O . GLU B 1 479 ? 10.141 -51.938 4.371 1 96.5 479 GLU B O 1
ATOM 9381 N N . LYS B 1 480 ? 9.406 -50 3.496 1 96.25 480 LYS B N 1
ATOM 9382 C CA . LYS B 1 480 ? 8.438 -49.75 4.555 1 96.25 480 LYS B CA 1
ATOM 9383 C C . LYS B 1 480 ? 7.34 -50.812 4.574 1 96.25 480 LYS B C 1
ATOM 9385 O O . LYS B 1 480 ? 6.785 -51.125 5.633 1 96.25 480 LYS B O 1
ATOM 9390 N N . PHE B 1 481 ? 7.035 -51.344 3.398 1 96.12 481 PHE B N 1
ATOM 9391 C CA . PHE B 1 481 ? 5.949 -52.312 3.283 1 96.12 481 PHE B CA 1
ATOM 9392 C C . PHE B 1 481 ? 6.492 -53.75 3.291 1 96.12 481 PHE B C 1
ATOM 9394 O O . PHE B 1 481 ? 5.75 -54.688 3.031 1 96.12 481 PHE B O 1
ATOM 9401 N N . GLU B 1 482 ? 7.734 -53.938 3.484 1 94.88 482 GLU B N 1
ATOM 9402 C CA . GLU B 1 482 ? 8.398 -55.25 3.533 1 94.88 482 GLU B CA 1
ATOM 9403 C C . GLU B 1 482 ? 8.234 -56 2.217 1 94.88 482 GLU B C 1
ATOM 9405 O O . GLU B 1 482 ? 7.883 -57.156 2.215 1 94.88 482 GLU B O 1
ATOM 9410 N N . ARG B 1 483 ? 8.344 -55.25 1.229 1 95.19 483 ARG B N 1
ATOM 9411 C CA . ARG B 1 483 ? 8.328 -55.781 -0.125 1 95.19 483 ARG B CA 1
ATOM 9412 C C . ARG B 1 483 ? 9.695 -55.656 -0.779 1 95.19 483 ARG B C 1
ATOM 9414 O O . ARG B 1 483 ? 10.555 -54.906 -0.295 1 95.19 483 ARG B O 1
ATOM 9421 N N . ASP B 1 484 ? 9.93 -56.438 -1.817 1 95 484 ASP B N 1
ATOM 9422 C CA . ASP B 1 484 ? 11.211 -56.406 -2.518 1 95 484 ASP B CA 1
ATOM 9423 C C . ASP B 1 484 ? 11.297 -55.156 -3.414 1 95 484 ASP B C 1
ATOM 9425 O O . ASP B 1 484 ? 10.547 -55.031 -4.387 1 95 484 ASP B O 1
ATOM 9429 N N . GLY B 1 485 ? 12.133 -54.219 -3.1 1 95.31 485 GLY B N 1
ATOM 9430 C CA . GLY B 1 485 ? 12.328 -53 -3.863 1 95.31 485 GLY B CA 1
ATOM 9431 C C . GLY B 1 485 ? 13.594 -53 -4.703 1 95.31 485 GLY B C 1
ATOM 9432 O O . GLY B 1 485 ? 14.008 -51.969 -5.234 1 95.31 485 GLY B O 1
ATOM 9433 N N . SER B 1 486 ? 14.258 -54.156 -4.93 1 96.69 486 SER B N 1
ATOM 9434 C CA . SER B 1 486 ? 15.555 -54.281 -5.586 1 96.69 486 SER B CA 1
ATOM 9435 C C . SER B 1 486 ? 15.492 -53.781 -7.031 1 96.69 486 SER B C 1
ATOM 9437 O O . SER B 1 486 ? 16.438 -53.188 -7.531 1 96.69 486 SER B O 1
ATOM 9439 N N . LYS B 1 487 ? 14.391 -54.062 -7.656 1 97 487 LYS B N 1
ATOM 9440 C CA . LYS B 1 487 ? 14.25 -53.656 -9.047 1 97 487 LYS B CA 1
ATOM 9441 C C . LYS B 1 487 ? 14.289 -52.125 -9.156 1 97 487 LYS B C 1
ATOM 9443 O O . LYS B 1 487 ? 14.875 -51.594 -10.094 1 97 487 LYS B O 1
ATOM 9448 N N . TYR B 1 488 ? 13.625 -51.438 -8.219 1 98.31 488 TYR B N 1
ATOM 9449 C CA . TYR B 1 488 ? 13.617 -49.969 -8.227 1 98.31 488 TYR B CA 1
ATOM 9450 C C . TYR B 1 488 ? 15.008 -49.406 -7.93 1 98.31 488 TYR B C 1
ATOM 9452 O O . TYR B 1 488 ? 15.453 -48.469 -8.578 1 98.31 488 TYR B O 1
ATOM 9460 N N . ARG B 1 489 ? 15.703 -49.969 -6.969 1 97.81 489 ARG B N 1
ATOM 9461 C CA . ARG B 1 489 ? 17.047 -49.562 -6.598 1 97.81 489 ARG B CA 1
ATOM 9462 C C . ARG B 1 489 ? 18.016 -49.719 -7.77 1 97.81 489 ARG B C 1
ATOM 9464 O O . ARG B 1 489 ? 18.812 -48.812 -8.047 1 97.81 489 ARG B O 1
ATOM 9471 N N . SER B 1 490 ? 17.953 -50.875 -8.406 1 98.19 490 SER B N 1
ATOM 9472 C CA . SER B 1 490 ? 18.828 -51.156 -9.539 1 98.19 490 SER B CA 1
ATOM 9473 C C . SER B 1 490 ? 18.547 -50.188 -10.688 1 98.19 490 SER B C 1
ATOM 9475 O O . SER B 1 490 ? 19.484 -49.656 -11.312 1 98.19 490 SER B O 1
ATOM 9477 N N . LEU B 1 491 ? 17.344 -50 -10.953 1 98.44 491 LEU B N 1
ATOM 9478 C CA . LEU B 1 491 ? 16.969 -49.094 -12.039 1 98.44 491 LEU B CA 1
ATOM 9479 C C . LEU B 1 491 ? 17.391 -47.688 -11.711 1 98.44 491 LEU B C 1
ATOM 9481 O O . LEU B 1 491 ? 17.844 -46.938 -12.586 1 98.44 491 LEU B O 1
ATOM 9485 N N . ALA B 1 492 ? 17.188 -47.219 -10.461 1 98.69 492 ALA B N 1
ATOM 9486 C CA . ALA B 1 492 ? 17.594 -45.875 -10.031 1 98.69 492 ALA B CA 1
ATOM 9487 C C . ALA B 1 492 ? 19.078 -45.688 -10.258 1 98.69 492 ALA B C 1
ATOM 9489 O O . ALA B 1 492 ? 19.5 -44.594 -10.664 1 98.69 492 ALA B O 1
ATOM 9490 N N . LYS B 1 493 ? 19.891 -46.656 -9.992 1 98.5 493 LYS B N 1
ATOM 9491 C CA . LYS B 1 493 ? 21.344 -46.594 -10.211 1 98.5 493 LYS B CA 1
ATOM 9492 C C . LYS B 1 493 ? 21.656 -46.344 -11.688 1 98.5 493 LYS B C 1
ATOM 9494 O O . LYS B 1 493 ? 22.547 -45.562 -12.016 1 98.5 493 LYS B O 1
ATOM 9499 N N . LYS B 1 494 ? 20.938 -47.062 -12.539 1 98.69 494 LYS B N 1
ATOM 9500 C CA . LYS B 1 494 ? 21.141 -46.906 -13.977 1 98.69 494 LYS B CA 1
ATOM 9501 C C . LYS B 1 494 ? 20.719 -45.5 -14.43 1 98.69 494 LYS B C 1
ATOM 9503 O O . LYS B 1 494 ? 21.406 -44.875 -15.242 1 98.69 494 LYS B O 1
ATOM 9508 N N . VAL B 1 495 ? 19.625 -45.031 -13.93 1 98.81 495 VAL B N 1
ATOM 9509 C CA . VAL B 1 495 ? 19.109 -43.719 -14.273 1 98.81 495 VAL B CA 1
ATOM 9510 C C . VAL B 1 495 ? 20.109 -42.656 -13.836 1 98.81 495 VAL B C 1
ATOM 9512 O O . VAL B 1 495 ? 20.391 -41.719 -14.578 1 98.81 495 VAL B O 1
ATOM 9515 N N . LYS B 1 496 ? 20.625 -42.781 -12.625 1 98.69 496 LYS B N 1
ATOM 9516 C CA . LYS B 1 496 ? 21.609 -41.844 -12.109 1 98.69 496 LYS B CA 1
ATOM 9517 C C . LYS B 1 496 ? 22.828 -41.75 -13.031 1 98.69 496 LYS B C 1
ATOM 9519 O O . LYS B 1 496 ? 23.281 -40.656 -13.359 1 98.69 496 LYS B O 1
ATOM 9524 N N . LYS B 1 497 ? 23.312 -42.844 -13.43 1 98.44 497 LYS B N 1
ATOM 9525 C CA . LYS B 1 497 ? 24.469 -42.906 -14.312 1 98.44 497 LYS B CA 1
ATOM 9526 C C . LYS B 1 497 ? 24.172 -42.219 -15.648 1 98.44 497 LYS B C 1
ATOM 9528 O O . LYS B 1 497 ? 24.938 -41.406 -16.125 1 98.44 497 LYS B O 1
ATOM 9533 N N . SER B 1 498 ? 23.062 -42.625 -16.234 1 98.56 498 SER B N 1
ATOM 9534 C CA . SER B 1 498 ? 22.688 -42.094 -17.531 1 98.56 498 SER B CA 1
ATOM 9535 C C . SER B 1 498 ? 22.438 -40.594 -17.469 1 98.56 498 SER B C 1
ATOM 9537 O O . SER B 1 498 ? 22.812 -39.844 -18.375 1 98.56 498 SER B O 1
ATOM 9539 N N . PHE B 1 499 ? 21.75 -40.156 -16.422 1 98.62 499 PHE B N 1
ATOM 9540 C CA . PHE B 1 499 ? 21.438 -38.75 -16.234 1 98.62 499 PHE B CA 1
ATOM 9541 C C . PHE B 1 499 ? 22.719 -37.906 -16.203 1 98.62 499 PHE B C 1
ATOM 9543 O O . PHE B 1 499 ? 22.828 -36.906 -16.906 1 98.62 499 PHE B O 1
ATOM 9550 N N . ASN B 1 500 ? 23.688 -38.312 -15.398 1 98.06 500 ASN B N 1
ATOM 9551 C CA . ASN B 1 500 ? 24.938 -37.562 -15.242 1 98.06 500 ASN B CA 1
ATOM 9552 C C . ASN B 1 500 ? 25.734 -37.531 -16.547 1 98.06 500 ASN B C 1
ATOM 9554 O O . ASN B 1 500 ? 26.422 -36.562 -16.844 1 98.06 500 ASN B O 1
ATOM 9558 N N . THR B 1 501 ? 25.562 -38.562 -17.328 1 97 501 THR B N 1
ATOM 9559 C CA . THR B 1 501 ? 26.297 -38.688 -18.594 1 97 501 THR B CA 1
ATOM 9560 C C . THR B 1 501 ? 25.656 -37.781 -19.656 1 97 501 THR B C 1
ATOM 9562 O O . THR B 1 501 ? 26.375 -37.125 -20.422 1 97 501 THR B O 1
ATOM 9565 N N . LYS B 1 502 ? 24.406 -37.719 -19.672 1 97.62 502 LYS B N 1
ATOM 9566 C CA . LYS B 1 502 ? 23.719 -37.156 -20.844 1 97.62 502 LYS B CA 1
ATOM 9567 C C . LYS B 1 502 ? 23.344 -35.719 -20.594 1 97.62 502 LYS B C 1
ATOM 9569 O O . LYS B 1 502 ? 23.328 -34.906 -21.531 1 97.62 502 LYS B O 1
ATOM 9574 N N . PHE B 1 503 ? 23.078 -35.312 -19.406 1 98.5 503 PHE B N 1
ATOM 9575 C CA . PHE B 1 503 ? 22.391 -34.031 -19.203 1 98.5 503 PHE B CA 1
ATOM 9576 C C . PHE B 1 503 ? 23.375 -32.938 -18.859 1 98.5 503 PHE B C 1
ATOM 9578 O O . PHE B 1 503 ? 23.047 -31.75 -18.922 1 98.5 503 PHE B O 1
ATOM 9585 N N . TRP B 1 504 ? 24.594 -33.219 -18.469 1 98 504 TRP B N 1
ATOM 9586 C CA . TRP B 1 504 ? 25.516 -32.156 -18.047 1 98 504 TRP B CA 1
ATOM 9587 C C . TRP B 1 504 ? 25.984 -31.359 -19.25 1 98 504 TRP B C 1
ATOM 9589 O O . TRP B 1 504 ? 26.5 -31.922 -20.219 1 98 504 TRP B O 1
ATOM 9599 N N . ASN B 1 505 ? 25.797 -30.156 -19.266 1 98 505 ASN B N 1
ATOM 9600 C CA . ASN B 1 505 ? 26.281 -29.203 -20.25 1 98 505 ASN B CA 1
ATOM 9601 C C . ASN B 1 505 ? 27.531 -28.469 -19.75 1 98 505 ASN B C 1
ATOM 9603 O O . ASN B 1 505 ? 27.438 -27.453 -19.078 1 98 505 ASN B O 1
ATOM 9607 N N . GLU B 1 506 ? 28.656 -28.875 -20.156 1 95.88 506 GLU B N 1
ATOM 9608 C CA . GLU B 1 506 ? 29.938 -28.359 -19.688 1 95.88 506 GLU B CA 1
ATOM 9609 C C . GLU B 1 506 ? 30.109 -26.891 -20.062 1 95.88 506 GLU B C 1
ATOM 9611 O O . GLU B 1 506 ? 30.672 -26.109 -19.281 1 95.88 506 GLU B O 1
ATOM 9616 N N . GLU B 1 507 ? 29.672 -26.547 -21.156 1 95 507 GLU B N 1
ATOM 9617 C CA . GLU B 1 507 ? 29.828 -25.188 -21.656 1 95 507 GLU B CA 1
ATOM 9618 C C . GLU B 1 507 ? 29.078 -24.188 -20.781 1 95 507 GLU B C 1
ATOM 9620 O O . GLU B 1 507 ? 29.625 -23.156 -20.391 1 95 507 GLU B O 1
ATOM 9625 N N . GLU B 1 508 ? 27.844 -24.516 -20.469 1 95.5 508 GLU B N 1
ATOM 9626 C CA . GLU B 1 508 ? 27 -23.594 -19.719 1 95.5 508 GLU B CA 1
ATOM 9627 C C . GLU B 1 508 ? 27.094 -23.844 -18.219 1 95.5 508 GLU B C 1
ATOM 9629 O O . GLU B 1 508 ? 26.578 -23.078 -17.422 1 95.5 508 GLU B O 1
ATOM 9634 N N . GLN B 1 509 ? 27.781 -24.938 -17.859 1 96.19 509 GLN B N 1
ATOM 9635 C CA . GLN B 1 509 ? 27.969 -25.312 -16.453 1 96.19 509 GLN B CA 1
ATOM 9636 C C . GLN B 1 509 ? 26.625 -25.484 -15.75 1 96.19 509 GLN B C 1
ATOM 9638 O O . GLN B 1 509 ? 26.422 -24.953 -14.656 1 96.19 509 GLN B O 1
ATOM 9643 N N . CYS B 1 510 ? 25.75 -26.047 -16.391 1 98.19 510 CYS B N 1
ATOM 9644 C CA . CYS B 1 510 ? 24.422 -26.453 -15.914 1 98.19 510 CYS B CA 1
ATOM 9645 C C . CYS B 1 510 ? 23.906 -27.656 -16.688 1 98.19 510 CYS B C 1
ATOM 9647 O O . CYS B 1 510 ? 24.672 -28.5 -17.125 1 98.19 510 CYS B O 1
ATOM 9649 N N . LEU B 1 511 ? 22.562 -27.828 -16.781 1 98.69 511 LEU B N 1
ATOM 9650 C CA . LEU B 1 511 ? 22.047 -29.031 -17.438 1 98.69 511 LEU B CA 1
ATOM 9651 C C . LEU B 1 511 ? 21.359 -28.672 -18.75 1 98.69 511 LEU B C 1
ATOM 9653 O O . LEU B 1 511 ? 20.75 -27.609 -18.875 1 98.69 511 LEU B O 1
ATOM 9657 N N . PHE B 1 512 ? 21.453 -29.625 -19.719 1 98.44 512 PHE B N 1
ATOM 9658 C CA . PHE B 1 512 ? 20.625 -29.516 -20.922 1 98.44 512 PHE B CA 1
ATOM 9659 C C . PHE B 1 512 ? 19.141 -29.594 -20.562 1 98.44 512 PHE B C 1
ATOM 9661 O O . PHE B 1 512 ? 18.75 -30.344 -19.688 1 98.44 512 PHE B O 1
ATOM 9668 N N . ASP B 1 513 ? 18.359 -28.812 -21.234 1 97.88 513 ASP B N 1
ATOM 9669 C CA . ASP B 1 513 ? 16.922 -28.828 -20.984 1 97.88 513 ASP B CA 1
ATOM 9670 C C . ASP B 1 513 ? 16.281 -30.125 -21.484 1 97.88 513 ASP B C 1
ATOM 9672 O O . ASP B 1 513 ? 15.344 -30.641 -20.891 1 97.88 513 ASP B O 1
ATOM 9676 N N . VAL B 1 514 ? 16.672 -30.5 -22.672 1 97.5 514 VAL B N 1
ATOM 9677 C CA . VAL B 1 514 ? 16.234 -31.766 -23.281 1 97.5 514 VAL B CA 1
ATOM 9678 C C . VAL B 1 514 ? 17.438 -32.469 -23.906 1 97.5 514 VAL B C 1
ATOM 9680 O O . VAL B 1 514 ? 18.297 -31.812 -24.516 1 97.5 514 VAL B O 1
ATOM 9683 N N . VAL B 1 515 ? 17.531 -33.75 -23.719 1 96.94 515 VAL B N 1
ATOM 9684 C CA . VAL B 1 515 ? 18.578 -34.5 -24.406 1 96.94 515 VAL B CA 1
ATOM 9685 C C . VAL B 1 515 ? 17.938 -35.406 -25.484 1 96.94 515 VAL B C 1
ATOM 9687 O O . VAL B 1 515 ? 16.719 -35.594 -25.5 1 96.94 515 VAL B O 1
ATOM 9690 N N . ASP B 1 516 ? 18.688 -36.156 -26.375 1 88.38 516 ASP B N 1
ATOM 9691 C CA . ASP B 1 516 ? 18.422 -36.719 -27.703 1 88.38 516 ASP B CA 1
ATOM 9692 C C . ASP B 1 516 ? 18.594 -35.656 -28.797 1 88.38 516 ASP B C 1
ATOM 9694 O O . ASP B 1 516 ? 19.562 -35.688 -29.547 1 88.38 516 ASP B O 1
ATOM 9698 N N . ASP B 1 517 ? 17.828 -34.5 -28.812 1 84.31 517 ASP B N 1
ATOM 9699 C CA . ASP B 1 517 ? 18.203 -33.25 -29.438 1 84.31 517 ASP B CA 1
ATOM 9700 C C . ASP B 1 517 ? 18.688 -32.25 -28.391 1 84.31 517 ASP B C 1
ATOM 9702 O O . ASP B 1 517 ? 17.875 -31.547 -27.766 1 84.31 517 ASP B O 1
ATOM 9706 N N . ASN B 1 518 ? 19.938 -32.375 -28.062 1 91 518 ASN B N 1
ATOM 9707 C CA . ASN B 1 518 ? 20.516 -31.578 -26.953 1 91 518 ASN B CA 1
ATOM 9708 C C . ASN B 1 518 ? 20.125 -30.109 -27.062 1 91 518 ASN B C 1
ATOM 9710 O O . ASN B 1 518 ? 20.75 -29.344 -27.781 1 91 518 ASN B O 1
ATOM 9714 N N . ASP B 1 519 ? 19.062 -29.75 -26.375 1 94.94 519 ASP B N 1
ATOM 9715 C CA . ASP B 1 519 ? 18.672 -28.359 -26.234 1 94.94 519 ASP B CA 1
ATOM 9716 C C . ASP B 1 519 ? 19.406 -27.688 -25.078 1 94.94 519 ASP B C 1
ATOM 9718 O O . ASP B 1 519 ? 19.125 -27.953 -23.906 1 94.94 519 ASP B O 1
ATOM 9722 N N . GLY B 1 520 ? 20.25 -26.781 -25.375 1 95.56 520 GLY B N 1
ATOM 9723 C CA . GLY B 1 520 ? 21.125 -26.172 -24.375 1 95.56 520 GLY B CA 1
ATOM 9724 C C . GLY B 1 520 ? 20.578 -24.859 -23.828 1 95.56 520 GLY B C 1
ATOM 9725 O O . GLY B 1 520 ? 21.281 -24.141 -23.109 1 95.56 520 GLY B O 1
ATOM 9726 N N . LYS B 1 521 ? 19.312 -24.531 -24.141 1 96.75 521 LYS B N 1
ATOM 9727 C CA . LYS B 1 521 ? 18.719 -23.312 -23.594 1 96.75 521 LYS B CA 1
ATOM 9728 C C . LYS B 1 521 ? 18.641 -23.391 -22.078 1 96.75 521 LYS B C 1
ATOM 9730 O O . LYS B 1 521 ? 18.328 -24.438 -21.5 1 96.75 521 LYS B O 1
ATOM 9735 N N . VAL B 1 522 ? 18.969 -22.281 -21.406 1 98.12 522 VAL B N 1
ATOM 9736 C CA . VAL B 1 522 ? 18.891 -22.219 -19.953 1 98.12 522 VAL B CA 1
ATOM 9737 C C . VAL B 1 522 ? 17.453 -21.953 -19.516 1 98.12 522 VAL B C 1
ATOM 9739 O O . VAL B 1 522 ? 16.938 -20.844 -19.703 1 98.12 522 VAL B O 1
ATOM 9742 N N . ARG B 1 523 ? 16.828 -22.953 -18.922 1 98.38 523 ARG B N 1
ATOM 9743 C CA . ARG B 1 523 ? 15.445 -22.906 -18.469 1 98.38 523 ARG B CA 1
ATOM 9744 C C . ARG B 1 523 ? 15.328 -23.344 -17.016 1 98.38 523 ARG B C 1
ATOM 9746 O O . ARG B 1 523 ? 16.25 -23.953 -16.469 1 98.38 523 ARG B O 1
ATOM 9753 N N . PRO B 1 524 ? 14.258 -23.016 -16.359 1 98.69 524 PRO B N 1
ATOM 9754 C CA . PRO B 1 524 ? 14.148 -23.297 -14.922 1 98.69 524 PRO B CA 1
ATOM 9755 C C . PRO B 1 524 ? 13.922 -24.766 -14.617 1 98.69 524 PRO B C 1
ATOM 9757 O O . PRO B 1 524 ? 14.078 -25.203 -13.477 1 98.69 524 PRO B O 1
ATOM 9760 N N . ASN B 1 525 ? 13.664 -25.578 -15.578 1 98.56 525 ASN B N 1
ATOM 9761 C CA . ASN B 1 525 ? 13.273 -26.984 -15.391 1 98.56 525 ASN B CA 1
ATOM 9762 C C . ASN B 1 525 ? 14.352 -27.766 -14.664 1 98.56 525 ASN B C 1
ATOM 9764 O O . ASN B 1 525 ? 14.055 -28.75 -13.984 1 98.56 525 ASN B O 1
ATOM 9768 N N . GLN B 1 526 ? 15.555 -27.391 -14.836 1 98.75 526 GLN B N 1
ATOM 9769 C CA . GLN B 1 526 ? 16.688 -28.125 -14.289 1 98.75 526 GLN B CA 1
ATOM 9770 C C . GLN B 1 526 ? 16.75 -28 -12.766 1 98.75 526 GLN B C 1
ATOM 9772 O O . GLN B 1 526 ? 17.422 -28.781 -12.094 1 98.75 526 GLN B O 1
ATOM 9777 N N . ILE B 1 527 ? 15.992 -27.016 -12.164 1 98.81 527 ILE B N 1
ATOM 9778 C CA . ILE B 1 527 ? 16.094 -26.75 -10.734 1 98.81 527 ILE B CA 1
ATOM 9779 C C . ILE B 1 527 ? 15.594 -27.953 -9.945 1 98.81 527 ILE B C 1
ATOM 9781 O O . ILE B 1 527 ? 16.047 -28.203 -8.828 1 98.81 527 ILE B O 1
ATOM 9785 N N . TRP B 1 528 ? 14.688 -28.766 -10.508 1 98.81 528 TRP B N 1
ATOM 9786 C CA . TRP B 1 528 ? 14.109 -29.906 -9.812 1 98.81 528 TRP B CA 1
ATOM 9787 C C . TRP B 1 528 ? 15.109 -31.047 -9.695 1 98.81 528 TRP B C 1
ATOM 9789 O O . TRP B 1 528 ? 14.969 -31.922 -8.844 1 98.81 528 TRP B O 1
ATOM 9799 N N . ALA B 1 529 ? 16.109 -31.031 -10.555 1 98.81 529 ALA B N 1
ATOM 9800 C CA . ALA B 1 529 ? 17.203 -31.984 -10.391 1 98.81 529 ALA B CA 1
ATOM 9801 C C . ALA B 1 529 ? 17.938 -31.766 -9.07 1 98.81 529 ALA B C 1
ATOM 9803 O O . ALA B 1 529 ? 18.594 -32.688 -8.562 1 98.81 529 ALA B O 1
ATOM 9804 N N . VAL B 1 530 ? 17.812 -30.594 -8.547 1 98.75 530 VAL B N 1
ATOM 9805 C CA . VAL B 1 530 ? 18.516 -30.25 -7.309 1 98.75 530 VAL B CA 1
ATOM 9806 C C . VAL B 1 530 ? 17.516 -30.234 -6.148 1 98.75 530 VAL B C 1
ATOM 9808 O O . VAL B 1 530 ? 17.812 -30.75 -5.066 1 98.75 530 VAL B O 1
ATOM 9811 N N . SER B 1 531 ? 16.312 -29.734 -6.293 1 98.62 531 SER B N 1
ATOM 9812 C CA . SER B 1 531 ? 15.391 -29.391 -5.215 1 98.62 531 SER B CA 1
ATOM 9813 C C . SER B 1 531 ? 14.68 -30.641 -4.68 1 98.62 531 SER B C 1
ATOM 9815 O O . SER B 1 531 ? 14.266 -30.672 -3.52 1 98.62 531 SER B O 1
ATOM 9817 N N . LEU B 1 532 ? 14.492 -31.656 -5.504 1 98.62 532 LEU B N 1
ATOM 9818 C CA . LEU B 1 532 ? 13.789 -32.875 -5.082 1 98.62 532 LEU B CA 1
ATOM 9819 C C . LEU B 1 532 ? 14.57 -33.594 -3.984 1 98.62 532 LEU B C 1
ATOM 9821 O O . LEU B 1 532 ? 15.773 -33.375 -3.838 1 98.62 532 LEU B O 1
ATOM 9825 N N . PRO B 1 533 ? 13.875 -34.406 -3.182 1 97.56 533 PRO B N 1
ATOM 9826 C CA . PRO B 1 533 ? 14.531 -35.094 -2.051 1 97.56 533 PRO B CA 1
ATOM 9827 C C . PRO B 1 533 ? 15.711 -35.938 -2.477 1 97.56 533 PRO B C 1
ATOM 9829 O O . PRO B 1 533 ? 16.734 -35.969 -1.795 1 97.56 533 PRO B O 1
ATOM 9832 N N . PHE B 1 534 ? 15.594 -36.656 -3.607 1 98.06 534 PHE B N 1
ATOM 9833 C CA . PHE B 1 534 ? 16.656 -37.531 -4.121 1 98.06 534 PHE B CA 1
ATOM 9834 C C . PHE B 1 534 ? 17.266 -36.938 -5.391 1 98.06 534 PHE B C 1
ATOM 9836 O O . PHE B 1 534 ? 16.562 -36.719 -6.379 1 98.06 534 PHE B O 1
ATOM 9843 N N . THR B 1 535 ? 18.516 -36.688 -5.348 1 96.5 535 THR B N 1
ATOM 9844 C CA . THR B 1 535 ? 19.203 -36.031 -6.461 1 96.5 535 THR B CA 1
ATOM 9845 C C . THR B 1 535 ? 20.297 -36.969 -7 1 96.5 535 THR B C 1
ATOM 9847 O O . THR B 1 535 ? 20.938 -37.688 -6.238 1 96.5 535 THR B O 1
ATOM 9850 N N . MET B 1 536 ? 20.547 -36.906 -8.297 1 97.44 536 MET B N 1
ATOM 9851 C CA . MET B 1 536 ? 21.547 -37.75 -8.953 1 97.44 536 MET B CA 1
ATOM 9852 C C . MET B 1 536 ? 22.859 -37 -9.164 1 97.44 536 MET B C 1
ATOM 9854 O O . MET B 1 536 ? 23.875 -37.594 -9.5 1 97.44 536 MET B O 1
ATOM 9858 N N . LEU B 1 537 ? 22.844 -35.719 -8.93 1 98.19 537 LEU B N 1
ATOM 9859 C CA . LEU B 1 537 ? 24.016 -34.875 -9.188 1 98.19 537 LEU B CA 1
ATOM 9860 C C . LEU B 1 537 ? 24.922 -34.812 -7.973 1 98.19 537 LEU B C 1
ATOM 9862 O O . LEU B 1 537 ? 24.469 -34.969 -6.836 1 98.19 537 LEU B O 1
ATOM 9866 N N . ASP B 1 538 ? 26.25 -34.594 -8.188 1 97 538 ASP B N 1
ATOM 9867 C CA . ASP B 1 538 ? 27.141 -34.344 -7.066 1 97 538 ASP B CA 1
ATOM 9868 C C . ASP B 1 538 ? 26.984 -32.906 -6.551 1 97 538 ASP B C 1
ATOM 9870 O O . ASP B 1 538 ? 26.281 -32.125 -7.152 1 97 538 ASP B O 1
ATOM 9874 N N . GLU B 1 539 ? 27.672 -32.656 -5.496 1 97.19 539 GLU B N 1
ATOM 9875 C CA . GLU B 1 539 ? 27.484 -31.406 -4.785 1 97.19 539 GLU B CA 1
ATOM 9876 C C . GLU B 1 539 ? 27.906 -30.219 -5.645 1 97.19 539 GLU B C 1
ATOM 9878 O O . GLU B 1 539 ? 27.25 -29.172 -5.645 1 97.19 539 GLU B O 1
ATOM 9883 N N . GLU B 1 540 ? 28.969 -30.297 -6.312 1 97.69 540 GLU B N 1
ATOM 9884 C CA . GLU B 1 540 ? 29.484 -29.203 -7.129 1 97.69 540 GLU B CA 1
ATOM 9885 C C . GLU B 1 540 ? 28.531 -28.859 -8.273 1 97.69 540 GLU B C 1
ATOM 9887 O O . GLU B 1 540 ? 28.266 -27.688 -8.539 1 97.69 540 GLU B O 1
ATOM 9892 N N . LYS B 1 541 ? 28.031 -29.891 -8.945 1 98.44 541 LYS B N 1
ATOM 9893 C CA . LYS B 1 541 ? 27.094 -29.688 -10.039 1 98.44 541 LYS B CA 1
ATOM 9894 C C . LYS B 1 541 ? 25.781 -29.078 -9.539 1 98.44 541 LYS B C 1
ATOM 9896 O O . LYS B 1 541 ? 25.188 -28.219 -10.195 1 98.44 541 LYS B O 1
ATOM 9901 N N . ASN B 1 542 ? 25.359 -29.594 -8.352 1 98.56 542 ASN B N 1
ATOM 9902 C CA . ASN B 1 542 ? 24.172 -28.984 -7.742 1 98.56 542 ASN B CA 1
ATOM 9903 C C . ASN B 1 542 ? 24.328 -27.484 -7.57 1 98.56 542 ASN B C 1
ATOM 9905 O O . ASN B 1 542 ? 23.438 -26.719 -7.922 1 98.56 542 ASN B O 1
ATOM 9909 N N . LYS B 1 543 ? 25.438 -27.078 -7.059 1 98.25 543 LYS B N 1
ATOM 9910 C CA . LYS B 1 543 ? 25.703 -25.672 -6.789 1 98.25 543 LYS B CA 1
ATOM 9911 C C . LYS B 1 543 ? 25.766 -24.859 -8.086 1 98.25 543 LYS B C 1
ATOM 9913 O O . LYS B 1 543 ? 25.234 -23.75 -8.164 1 98.25 543 LYS B O 1
ATOM 9918 N N . LYS B 1 544 ? 26.438 -25.406 -9.086 1 98.44 544 LYS B N 1
ATOM 9919 C CA . LYS B 1 544 ? 26.578 -24.719 -10.367 1 98.44 544 LYS B CA 1
ATOM 9920 C C . LYS B 1 544 ? 25.219 -24.484 -11.023 1 98.44 544 LYS B C 1
ATOM 9922 O O . LYS B 1 544 ? 24.984 -23.422 -11.602 1 98.44 544 LYS B O 1
ATOM 9927 N N . VAL B 1 545 ? 24.328 -25.469 -10.93 1 98.81 545 VAL B N 1
ATOM 9928 C CA . VAL B 1 545 ? 22.984 -25.344 -11.484 1 98.81 545 VAL B CA 1
ATOM 9929 C C . VAL B 1 545 ? 22.25 -24.188 -10.797 1 98.81 545 VAL B C 1
ATOM 9931 O O . VAL B 1 545 ? 21.656 -23.328 -11.461 1 98.81 545 VAL B O 1
ATOM 9934 N N . VAL B 1 546 ? 22.312 -24.156 -9.453 1 98.75 546 VAL B N 1
ATOM 9935 C CA . VAL B 1 546 ? 21.609 -23.156 -8.672 1 98.75 546 VAL B CA 1
ATOM 9936 C C . VAL B 1 546 ? 22.172 -21.766 -8.984 1 98.75 546 VAL B C 1
ATOM 9938 O O . VAL B 1 546 ? 21.406 -20.812 -9.172 1 98.75 546 VAL B O 1
ATOM 9941 N N . ASP B 1 547 ? 23.5 -21.656 -9.109 1 98.38 547 ASP B N 1
ATOM 9942 C CA . ASP B 1 547 ? 24.141 -20.375 -9.406 1 98.38 547 ASP B CA 1
ATOM 9943 C C . ASP B 1 547 ? 23.734 -19.859 -10.781 1 98.38 547 ASP B C 1
ATOM 9945 O O . ASP B 1 547 ? 23.484 -18.672 -10.953 1 98.38 547 ASP B O 1
ATOM 9949 N N . LYS B 1 548 ? 23.672 -20.797 -11.758 1 98.44 548 LYS B N 1
ATOM 9950 C CA . LYS B 1 548 ? 23.266 -20.422 -13.117 1 98.44 548 LYS B CA 1
ATOM 9951 C C . LYS B 1 548 ? 21.844 -19.891 -13.148 1 98.44 548 LYS B C 1
ATOM 9953 O O . LYS B 1 548 ? 21.578 -18.859 -13.773 1 98.44 548 LYS B O 1
ATOM 9958 N N . ILE B 1 549 ? 21 -20.562 -12.461 1 98.75 549 ILE B N 1
ATOM 9959 C CA . ILE B 1 549 ? 19.594 -20.172 -12.43 1 98.75 549 ILE B CA 1
ATOM 9960 C C . ILE B 1 549 ? 19.438 -18.844 -11.695 1 98.75 549 ILE B C 1
ATOM 9962 O O . ILE B 1 549 ? 18.688 -17.969 -12.148 1 98.75 549 ILE B O 1
ATOM 9966 N N . TYR B 1 550 ? 20.109 -18.672 -10.57 1 98.62 550 TYR B N 1
ATOM 9967 C CA . TYR B 1 550 ? 20.047 -17.422 -9.82 1 98.62 550 TYR B CA 1
ATOM 9968 C C . TYR B 1 550 ? 20.469 -16.234 -10.688 1 98.62 550 TYR B C 1
ATOM 9970 O O . TYR B 1 550 ? 19.797 -15.203 -10.719 1 98.62 550 TYR B O 1
ATOM 9978 N N . LYS B 1 551 ? 21.469 -16.422 -11.453 1 98.31 551 LYS B N 1
ATOM 9979 C CA . LYS B 1 551 ? 22.078 -15.352 -12.234 1 98.31 551 LYS B CA 1
ATOM 9980 C C . LYS B 1 551 ? 21.203 -14.977 -13.43 1 98.31 551 LYS B C 1
ATOM 9982 O O . LYS B 1 551 ? 21.047 -13.797 -13.742 1 98.31 551 LYS B O 1
ATOM 9987 N N . GLU B 1 552 ? 20.594 -15.977 -14.062 1 98.31 552 GLU B N 1
ATOM 9988 C CA . GLU B 1 552 ? 20.016 -15.688 -15.375 1 98.31 552 GLU B CA 1
ATOM 9989 C C . GLU B 1 552 ? 18.5 -15.734 -15.336 1 98.31 552 GLU B C 1
ATOM 9991 O O . GLU B 1 552 ? 17.828 -15.18 -16.219 1 98.31 552 GLU B O 1
ATOM 9996 N N . LEU B 1 553 ? 17.906 -16.406 -14.297 1 98.69 553 LEU B N 1
ATOM 9997 C CA . LEU B 1 553 ? 16.484 -16.672 -14.414 1 98.69 553 LEU B CA 1
ATOM 9998 C C . LEU B 1 553 ? 15.711 -16.047 -13.25 1 98.69 553 LEU B C 1
ATOM 10000 O O . LEU B 1 553 ? 14.508 -15.82 -13.359 1 98.69 553 LEU B O 1
ATOM 10004 N N . TYR B 1 554 ? 16.344 -15.828 -12.078 1 98.31 554 TYR B N 1
ATOM 10005 C CA . TYR B 1 554 ? 15.625 -15.297 -10.922 1 98.31 554 TYR B CA 1
ATOM 10006 C C . TYR B 1 554 ? 15.055 -13.914 -11.219 1 98.31 554 TYR B C 1
ATOM 10008 O O . TYR B 1 554 ? 15.766 -13.039 -11.719 1 98.31 554 TYR B O 1
ATOM 10016 N N . SER B 1 555 ? 13.805 -13.836 -11.016 1 96.38 555 SER B N 1
ATOM 10017 C CA . SER B 1 555 ? 13.055 -12.578 -11.039 1 96.38 555 SER B CA 1
ATOM 10018 C C . SER B 1 555 ? 12.242 -12.398 -9.766 1 96.38 555 SER B C 1
ATOM 10020 O O . SER B 1 555 ? 11.945 -13.375 -9.062 1 96.38 555 SER B O 1
ATOM 10022 N N . THR B 1 556 ? 11.992 -11.352 -9.266 1 95.75 556 THR B N 1
ATOM 10023 C CA . THR B 1 556 ? 11.438 -10.969 -7.973 1 95.75 556 THR B CA 1
ATOM 10024 C C . THR B 1 556 ? 10.312 -11.922 -7.566 1 95.75 556 THR B C 1
ATOM 10026 O O . THR B 1 556 ? 10.258 -12.375 -6.422 1 95.75 556 THR B O 1
ATOM 10029 N N . TYR B 1 557 ? 9.43 -12.312 -8.516 1 98.06 557 TYR B N 1
ATOM 10030 C CA . TYR B 1 557 ? 8.242 -13.094 -8.164 1 98.06 557 TYR B CA 1
ATOM 10031 C C . TYR B 1 557 ? 8.273 -14.461 -8.828 1 98.06 557 TYR B C 1
ATOM 10033 O O . TYR B 1 557 ? 7.227 -15 -9.195 1 98.06 557 TYR B O 1
ATOM 10041 N N . GLY B 1 558 ? 9.477 -15.008 -9.102 1 98.44 558 GLY B N 1
ATOM 10042 C CA . GLY B 1 558 ? 9.609 -16.328 -9.703 1 98.44 558 GLY B CA 1
ATOM 10043 C C . GLY B 1 558 ? 10.836 -16.453 -10.578 1 98.44 558 GLY B C 1
ATOM 10044 O O . GLY B 1 558 ? 11.82 -15.742 -10.391 1 98.44 558 GLY B O 1
ATOM 10045 N N . LEU B 1 559 ? 10.836 -17.484 -11.469 1 98.81 559 LEU B N 1
ATOM 10046 C CA . LEU B 1 559 ? 11.906 -17.688 -12.43 1 98.81 559 LEU B CA 1
ATOM 10047 C C . LEU B 1 559 ? 11.406 -17.469 -13.859 1 98.81 559 LEU B C 1
ATOM 10049 O O . LEU B 1 559 ? 10.297 -17.891 -14.203 1 98.81 559 LEU B O 1
ATOM 10053 N N . ARG B 1 560 ? 12.203 -16.781 -14.625 1 98.75 560 ARG B N 1
ATOM 10054 C CA . ARG B 1 560 ? 11.922 -16.688 -16.047 1 98.75 560 ARG B CA 1
ATOM 10055 C C . ARG B 1 560 ? 11.969 -18.047 -16.719 1 98.75 560 ARG B C 1
ATOM 10057 O O . ARG B 1 560 ? 12.812 -18.891 -16.375 1 98.75 560 ARG B O 1
ATOM 10064 N N . SER B 1 561 ? 11.117 -18.234 -17.703 1 98.5 561 SER B N 1
ATOM 10065 C CA . SER B 1 561 ? 11.047 -19.531 -18.391 1 98.5 561 SER B CA 1
ATOM 10066 C C . SER B 1 561 ? 12.188 -19.688 -19.391 1 98.5 561 SER B C 1
ATOM 10068 O O . SER B 1 561 ? 12.438 -20.797 -19.875 1 98.5 561 SER B O 1
ATOM 10070 N N . LEU B 1 562 ? 12.867 -18.656 -19.656 1 98.5 562 LEU B N 1
ATOM 10071 C CA . LEU B 1 562 ? 14.031 -18.625 -20.531 1 98.5 562 LEU B CA 1
ATOM 10072 C C . LEU B 1 562 ? 15.008 -17.531 -20.109 1 98.5 562 LEU B C 1
ATOM 10074 O O . LEU B 1 562 ? 14.586 -16.453 -19.672 1 98.5 562 LEU B O 1
ATOM 10078 N N . SER B 1 563 ? 16.344 -17.828 -20.219 1 98.44 563 SER B N 1
ATOM 10079 C CA . SER B 1 563 ? 17.344 -16.828 -19.906 1 98.44 563 SER B CA 1
ATOM 10080 C C . SER B 1 563 ? 17.109 -15.531 -20.672 1 98.44 563 SER B C 1
ATOM 10082 O O . SER B 1 563 ? 16.797 -15.562 -21.859 1 98.44 563 SER B O 1
ATOM 10084 N N . PHE B 1 564 ? 17.25 -14.383 -19.969 1 97.5 564 PHE B N 1
ATOM 10085 C CA . PHE B 1 564 ? 17.078 -13.086 -20.609 1 97.5 564 PHE B CA 1
ATOM 10086 C C . PHE B 1 564 ? 18.172 -12.828 -21.641 1 97.5 564 PHE B C 1
ATOM 10088 O O . PHE B 1 564 ? 18.062 -11.922 -22.469 1 97.5 564 PHE B O 1
ATOM 10095 N N . LEU B 1 565 ? 19.234 -13.656 -21.672 1 97.19 565 LEU B N 1
ATOM 10096 C CA . LEU B 1 565 ? 20.359 -13.523 -22.594 1 97.19 565 LEU B CA 1
ATOM 10097 C C . LEU B 1 565 ? 20.078 -14.25 -23.906 1 97.19 565 LEU B C 1
ATOM 10099 O O . LEU B 1 565 ? 20.797 -14.062 -24.891 1 97.19 565 LEU B O 1
ATOM 10103 N N . ASP B 1 566 ? 19.031 -15.125 -23.891 1 97.81 566 ASP B N 1
ATOM 10104 C CA . ASP B 1 566 ? 18.688 -15.883 -25.094 1 97.81 566 ASP B CA 1
ATOM 10105 C C . ASP B 1 566 ? 18.094 -14.969 -26.172 1 97.81 566 ASP B C 1
ATOM 10107 O O . ASP B 1 566 ? 17.297 -14.078 -25.859 1 97.81 566 ASP B O 1
ATOM 10111 N N . GLU B 1 567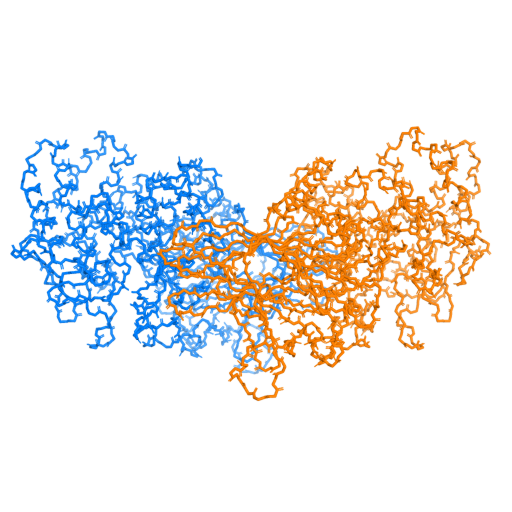 ? 18.391 -15.188 -27.422 1 97.25 567 GLU B N 1
ATOM 10112 C CA . GLU B 1 567 ? 17.922 -14.359 -28.516 1 97.25 567 GLU B CA 1
ATOM 10113 C C . GLU B 1 567 ? 16.406 -14.469 -28.688 1 97.25 567 GLU B C 1
ATOM 10115 O O . GLU B 1 567 ? 15.773 -13.562 -29.234 1 97.25 567 GLU B O 1
ATOM 10120 N N . GLU B 1 568 ? 15.781 -15.562 -28.219 1 96.56 568 GLU B N 1
ATOM 10121 C CA . GLU B 1 568 ? 14.352 -15.797 -28.391 1 96.56 568 GLU B CA 1
ATOM 10122 C C . GLU B 1 568 ? 13.562 -15.297 -27.188 1 96.56 568 GLU B C 1
ATOM 10124 O O . GLU B 1 568 ? 12.344 -15.445 -27.141 1 96.56 568 GLU B O 1
ATOM 10129 N N . PHE B 1 569 ? 14.258 -14.633 -26.297 1 97.62 569 PHE B N 1
ATOM 10130 C CA . PHE B 1 569 ? 13.641 -14.141 -25.062 1 97.62 569 PHE B CA 1
ATOM 10131 C C . PHE B 1 569 ? 12.523 -13.156 -25.391 1 97.62 569 PHE B C 1
ATOM 10133 O O . PHE B 1 569 ? 12.719 -12.203 -26.141 1 97.62 569 PHE B O 1
ATOM 10140 N N . LYS B 1 570 ? 11.297 -13.414 -24.859 1 97.56 570 LYS B N 1
ATOM 10141 C CA . LYS B 1 570 ? 10.164 -12.492 -24.922 1 97.56 570 LYS B CA 1
ATOM 10142 C C . LYS B 1 570 ? 9.883 -11.859 -23.562 1 97.56 570 LYS B C 1
ATOM 10144 O O . LYS B 1 570 ? 9.453 -12.547 -22.641 1 97.56 570 LYS B O 1
ATOM 10149 N N . GLY B 1 571 ? 9.914 -10.586 -23.453 1 96.5 571 GLY B N 1
ATOM 10150 C CA . GLY B 1 571 ? 9.953 -9.906 -22.172 1 96.5 571 GLY B CA 1
ATOM 10151 C C . GLY B 1 571 ? 8.578 -9.602 -21.625 1 96.5 571 GLY B C 1
ATOM 10152 O O . GLY B 1 571 ? 8.438 -9.273 -20.438 1 96.5 571 GLY B O 1
ATOM 10153 N N . GLU B 1 572 ? 7.496 -9.789 -22.453 1 96.5 572 GLU B N 1
ATOM 10154 C CA . GLU B 1 572 ? 6.168 -9.383 -22.016 1 96.5 572 GLU B CA 1
ATOM 10155 C C . GLU B 1 572 ? 5.113 -10.414 -22.391 1 96.5 572 GLU B C 1
ATOM 10157 O O . GLU B 1 572 ? 5.164 -10.984 -23.484 1 96.5 572 GLU B O 1
ATOM 10162 N N . TYR B 1 573 ? 4.234 -10.633 -21.453 1 96.69 573 TYR B N 1
ATOM 10163 C CA . TYR B 1 573 ? 3.066 -11.484 -21.656 1 96.69 573 TYR B CA 1
ATOM 10164 C C . TYR B 1 573 ? 1.787 -10.656 -21.688 1 96.69 573 TYR B C 1
ATOM 10166 O O . TYR B 1 573 ? 1.017 -10.664 -20.719 1 96.69 573 TYR B O 1
ATOM 10174 N N . ILE B 1 574 ? 1.461 -10 -22.766 1 94.56 574 ILE B N 1
ATOM 10175 C CA . ILE B 1 574 ? 0.298 -9.133 -22.922 1 94.56 574 ILE B CA 1
ATOM 10176 C C . ILE B 1 574 ? -0.072 -9.023 -24.406 1 94.56 574 ILE B C 1
ATOM 10178 O O . ILE B 1 574 ? 0.715 -9.398 -25.281 1 94.56 574 ILE B O 1
ATOM 10182 N N . GLY B 1 575 ? -1.318 -8.648 -24.719 1 95.06 575 GLY B N 1
ATOM 10183 C CA . GLY B 1 575 ? -1.783 -8.508 -26.094 1 95.06 575 GLY B CA 1
ATOM 10184 C C . GLY B 1 575 ? -2.65 -9.672 -26.547 1 95.06 575 GLY B C 1
ATOM 10185 O O . GLY B 1 575 ? -3.098 -10.477 -25.734 1 95.06 575 GLY B O 1
ATOM 10186 N N . PRO B 1 576 ? -2.9 -9.719 -27.844 1 94.06 576 PRO B N 1
ATOM 10187 C CA . PRO B 1 576 ? -3.754 -10.789 -28.359 1 94.06 576 PRO B CA 1
ATOM 10188 C C . PRO B 1 576 ? -3.209 -12.18 -28.047 1 94.06 576 PRO B C 1
ATOM 10190 O O . PRO B 1 576 ? -2.006 -12.344 -27.828 1 94.06 576 PRO B O 1
ATOM 10193 N N . LEU B 1 577 ? -4.012 -13.109 -28.062 1 92.25 577 LEU B N 1
ATOM 10194 C CA . LEU B 1 577 ? -3.74 -14.469 -27.625 1 92.25 577 LEU B CA 1
ATOM 10195 C C . LEU B 1 577 ? -2.48 -15.016 -28.281 1 92.25 577 LEU B C 1
ATOM 10197 O O . LEU B 1 577 ? -1.646 -15.641 -27.625 1 92.25 577 LEU B O 1
ATOM 10201 N N . MET B 1 578 ? -2.305 -14.805 -29.531 1 92.75 578 MET B N 1
ATOM 10202 C CA . MET B 1 578 ? -1.148 -15.328 -30.25 1 92.75 578 MET B CA 1
ATOM 10203 C C . MET B 1 578 ? 0.15 -14.797 -29.656 1 92.75 578 MET B C 1
ATOM 10205 O O . MET B 1 578 ? 1.099 -15.555 -29.438 1 92.75 578 MET B O 1
ATOM 10209 N N . LYS B 1 579 ? 0.147 -13.539 -29.438 1 93.88 579 LYS B N 1
ATOM 10210 C CA . LYS B 1 579 ? 1.33 -12.922 -28.844 1 93.88 579 LYS B CA 1
ATOM 10211 C C . LYS B 1 579 ? 1.606 -13.484 -27.453 1 93.88 579 LYS B C 1
ATOM 10213 O O . LYS B 1 579 ? 2.758 -13.758 -27.109 1 93.88 579 LYS B O 1
ATOM 10218 N N . ARG B 1 580 ? 0.624 -13.617 -26.641 1 95.12 580 ARG B N 1
ATOM 10219 C CA . ARG B 1 580 ? 0.764 -14.156 -25.297 1 95.12 580 ARG B CA 1
ATOM 10220 C C . ARG B 1 580 ? 1.238 -15.609 -25.328 1 95.12 580 ARG B C 1
ATOM 10222 O O . ARG B 1 580 ? 2.121 -15.992 -24.562 1 95.12 580 ARG B O 1
ATOM 10229 N N . ASP B 1 581 ? 0.692 -16.344 -26.234 1 94.69 581 ASP B N 1
ATOM 10230 C CA . ASP B 1 581 ? 1.062 -17.75 -26.344 1 94.69 581 ASP B CA 1
ATOM 10231 C C . ASP B 1 581 ? 2.525 -17.906 -26.734 1 94.69 581 ASP B C 1
ATOM 10233 O O . ASP B 1 581 ? 3.215 -18.812 -26.266 1 94.69 581 ASP B O 1
ATOM 10237 N N . LEU B 1 582 ? 2.982 -17.047 -27.562 1 95.44 582 LEU B N 1
ATOM 10238 C CA . LEU B 1 582 ? 4.363 -17.109 -28.016 1 95.44 582 LEU B CA 1
ATOM 10239 C C . LEU B 1 582 ? 5.328 -16.734 -26.891 1 95.44 582 LEU B C 1
ATOM 10241 O O . LEU B 1 582 ? 6.492 -17.125 -26.906 1 95.44 582 LEU B O 1
ATOM 10245 N N . ALA B 1 583 ? 4.832 -16.047 -25.938 1 96.31 583 ALA B N 1
ATOM 10246 C CA . ALA B 1 583 ? 5.684 -15.562 -24.859 1 96.31 583 ALA B CA 1
ATOM 10247 C C . ALA B 1 583 ? 5.574 -16.453 -23.625 1 96.31 583 ALA B C 1
ATOM 10249 O O . ALA B 1 583 ? 6.441 -16.438 -22.75 1 96.31 583 ALA B O 1
ATOM 10250 N N . TYR B 1 584 ? 4.598 -17.234 -23.594 1 97.19 584 TYR B N 1
ATOM 10251 C CA . TYR B 1 584 ? 4.152 -17.922 -22.391 1 97.19 584 TYR B CA 1
ATOM 10252 C C . TYR B 1 584 ? 5.305 -18.672 -21.734 1 97.19 584 TYR B C 1
ATOM 10254 O O . TYR B 1 584 ? 5.488 -18.609 -20.516 1 97.19 584 TYR B O 1
ATOM 10262 N N . HIS B 1 585 ? 6.125 -19.359 -22.422 1 97.75 585 HIS B N 1
ATOM 10263 C CA . HIS B 1 585 ? 7.266 -20.109 -21.891 1 97.75 585 HIS B CA 1
ATOM 10264 C C . HIS B 1 585 ? 8.57 -19.641 -22.516 1 97.75 585 HIS B C 1
ATOM 10266 O O . HIS B 1 585 ? 9.531 -20.406 -22.594 1 97.75 585 HIS B O 1
ATOM 10272 N N . MET B 1 586 ? 8.609 -18.422 -23.062 1 97.5 586 MET B N 1
ATOM 10273 C CA . MET B 1 586 ? 9.789 -17.906 -23.75 1 97.5 586 MET B CA 1
ATOM 10274 C C . MET B 1 586 ? 10.352 -16.688 -23.047 1 97.5 586 MET B C 1
ATOM 10276 O O . MET B 1 586 ? 10.938 -15.812 -23.672 1 97.5 586 MET B O 1
ATOM 10280 N N . GLY B 1 587 ? 10.102 -16.641 -21.781 1 97.81 587 GLY B N 1
ATOM 10281 C CA . GLY B 1 587 ? 10.648 -15.523 -21.031 1 97.81 587 GLY B CA 1
ATOM 10282 C C . GLY B 1 587 ? 9.773 -15.094 -19.859 1 97.81 587 GLY B C 1
ATOM 10283 O O . GLY B 1 587 ? 10.25 -14.484 -18.906 1 97.81 587 GLY B O 1
ATOM 10284 N N . THR B 1 588 ? 8.531 -15.492 -19.891 1 98.19 588 THR B N 1
ATOM 10285 C CA . THR B 1 588 ? 7.574 -15.195 -18.844 1 98.19 588 THR B CA 1
ATOM 10286 C C . THR B 1 588 ? 8.062 -15.742 -17.5 1 98.19 588 THR B C 1
ATOM 10288 O O . THR B 1 588 ? 8.641 -16.828 -17.438 1 98.19 588 THR B O 1
ATOM 10291 N N . THR B 1 589 ? 7.867 -14.914 -16.375 1 98.56 589 THR B N 1
ATOM 10292 C CA . THR B 1 589 ? 8.242 -15.328 -15.031 1 98.56 589 THR B CA 1
ATOM 10293 C C . THR B 1 589 ? 7.137 -16.188 -14.406 1 98.56 589 THR B C 1
ATOM 10295 O O . THR B 1 589 ? 5.992 -15.742 -14.289 1 98.56 589 THR B O 1
ATOM 10298 N N . TRP B 1 590 ? 7.48 -17.359 -14.016 1 98.75 590 TRP B N 1
ATOM 10299 C CA . TRP B 1 590 ? 6.5 -18.281 -13.453 1 98.75 590 TRP B CA 1
ATOM 10300 C C . TRP B 1 590 ? 6.609 -18.328 -11.938 1 98.75 590 TRP B C 1
ATOM 10302 O O . TRP B 1 590 ? 7.672 -18.641 -11.398 1 98.75 590 TRP B O 1
ATOM 10312 N N . GLY B 1 591 ? 5.512 -18.109 -11.219 1 98.44 591 GLY B N 1
ATOM 10313 C CA . GLY B 1 591 ? 5.488 -17.938 -9.781 1 98.44 591 GLY B CA 1
ATOM 10314 C C . GLY B 1 591 ? 5.848 -19.203 -9.023 1 98.44 591 GLY B C 1
ATOM 10315 O O . GLY B 1 591 ? 6.637 -19.172 -8.078 1 98.44 591 GLY B O 1
ATOM 10316 N N . PHE B 1 592 ? 5.402 -20.375 -9.414 1 98.62 592 PHE B N 1
ATOM 10317 C CA . PHE B 1 592 ? 5.52 -21.578 -8.617 1 98.62 592 PHE B CA 1
ATOM 10318 C C . PHE B 1 592 ? 6.961 -22.078 -8.602 1 98.62 592 PHE B C 1
ATOM 10320 O O . PHE B 1 592 ? 7.367 -22.781 -7.676 1 98.62 592 PHE B O 1
ATOM 10327 N N . THR B 1 593 ? 7.805 -21.656 -9.578 1 98.75 593 THR B N 1
ATOM 10328 C CA . THR B 1 593 ? 9.172 -22.156 -9.703 1 98.75 593 THR B CA 1
ATOM 10329 C C . THR B 1 593 ? 10.047 -21.625 -8.57 1 98.75 593 THR B C 1
ATOM 10331 O O . THR B 1 593 ? 11.109 -22.172 -8.289 1 98.75 593 THR B O 1
ATOM 10334 N N . ILE B 1 594 ? 9.578 -20.578 -7.906 1 98.69 594 ILE B N 1
ATOM 10335 C CA . ILE B 1 594 ? 10.352 -19.953 -6.836 1 98.69 594 ILE B CA 1
ATOM 10336 C C . ILE B 1 594 ? 10.547 -20.938 -5.695 1 98.69 594 ILE B C 1
ATOM 10338 O O . ILE B 1 594 ? 11.57 -20.922 -5.008 1 98.69 594 ILE B O 1
ATOM 10342 N N . GLY B 1 595 ? 9.523 -21.812 -5.453 1 98.81 595 GLY B N 1
ATOM 10343 C CA . GLY B 1 595 ? 9.625 -22.797 -4.379 1 98.81 595 GLY B CA 1
ATOM 10344 C C . GLY B 1 595 ? 10.805 -23.734 -4.539 1 98.81 595 GLY B C 1
ATOM 10345 O O . GLY B 1 595 ? 11.617 -23.875 -3.627 1 98.81 595 GLY B O 1
ATOM 10346 N N . ALA B 1 596 ? 10.898 -24.328 -5.734 1 98.81 596 ALA B N 1
ATOM 10347 C CA . ALA B 1 596 ? 11.992 -25.25 -6.02 1 98.81 596 ALA B CA 1
ATOM 10348 C C . ALA B 1 596 ? 13.336 -24.547 -5.969 1 98.81 596 ALA B C 1
ATOM 10350 O O . ALA B 1 596 ? 14.32 -25.094 -5.477 1 98.81 596 ALA B O 1
ATOM 10351 N N . PHE B 1 597 ? 13.383 -23.344 -6.449 1 98.81 597 PHE B N 1
ATOM 10352 C CA . PHE B 1 597 ? 14.625 -22.578 -6.465 1 98.81 597 PHE B CA 1
ATOM 10353 C C . PHE B 1 597 ? 15.125 -22.328 -5.047 1 98.81 597 PHE B C 1
ATOM 10355 O O . PHE B 1 597 ? 16.281 -22.609 -4.734 1 98.81 597 PHE B O 1
ATOM 10362 N N . ILE B 1 598 ? 14.234 -21.828 -4.188 1 98.88 598 ILE B N 1
ATOM 10363 C CA . ILE B 1 598 ? 14.633 -21.469 -2.834 1 98.88 598 ILE B CA 1
ATOM 10364 C C . ILE B 1 598 ? 15.023 -22.719 -2.057 1 98.88 598 ILE B C 1
ATOM 10366 O O . ILE B 1 598 ? 15.992 -22.703 -1.295 1 98.88 598 ILE B O 1
ATOM 10370 N N . SER B 1 599 ? 14.281 -23.844 -2.246 1 98.81 599 SER B N 1
ATOM 10371 C CA . SER B 1 599 ? 14.672 -25.109 -1.605 1 98.81 599 SER B CA 1
ATOM 10372 C C . SER B 1 599 ? 16.062 -25.547 -2.049 1 98.81 599 SER B C 1
ATOM 10374 O O . SER B 1 599 ? 16.891 -25.953 -1.225 1 98.81 599 SER B O 1
ATOM 10376 N N . ALA B 1 600 ? 16.312 -25.453 -3.344 1 98.88 600 ALA B N 1
ATOM 10377 C CA . ALA B 1 600 ? 17.625 -25.828 -3.879 1 98.88 600 ALA B CA 1
ATOM 10378 C C . ALA B 1 600 ? 18.719 -24.906 -3.352 1 98.88 600 ALA B C 1
ATOM 10380 O O . ALA B 1 600 ? 19.797 -25.375 -2.994 1 98.88 600 ALA B O 1
ATOM 10381 N N . TYR B 1 601 ? 18.406 -23.609 -3.348 1 98.75 601 TYR B N 1
ATOM 10382 C CA . TYR B 1 601 ? 19.328 -22.609 -2.857 1 98.75 601 TYR B CA 1
ATOM 10383 C C . TYR B 1 601 ? 19.734 -22.891 -1.415 1 98.75 601 TYR B C 1
ATOM 10385 O O . TYR B 1 601 ? 20.922 -22.875 -1.079 1 98.75 601 TYR B O 1
ATOM 10393 N N . CYS B 1 602 ? 18.766 -23.172 -0.563 1 98.69 602 CYS B N 1
ATOM 10394 C CA . CYS B 1 602 ? 19.047 -23.5 0.832 1 98.69 602 CYS B CA 1
ATOM 10395 C C . CYS B 1 602 ? 19.828 -24.797 0.946 1 98.69 602 CYS B C 1
ATOM 10397 O O . CYS B 1 602 ? 20.766 -24.891 1.729 1 98.69 602 CYS B O 1
ATOM 10399 N N . LYS B 1 603 ? 19.453 -25.781 0.131 1 98.25 603 LYS B N 1
ATOM 10400 C CA . LYS B 1 603 ? 20.078 -27.094 0.156 1 98.25 603 LYS B CA 1
ATOM 10401 C C . LYS B 1 603 ? 21.562 -27 -0.179 1 98.25 603 LYS B C 1
ATOM 10403 O O . LYS B 1 603 ? 22.406 -27.516 0.564 1 98.25 603 LYS B O 1
ATOM 10408 N N . VAL B 1 604 ? 21.922 -26.312 -1.243 1 98.25 604 VAL B N 1
ATOM 10409 C CA . VAL B 1 604 ? 23.297 -26.297 -1.705 1 98.25 604 VAL B CA 1
ATOM 10410 C C . VAL B 1 604 ? 24.141 -25.406 -0.789 1 98.25 604 VAL B C 1
ATOM 10412 O O . VAL B 1 604 ? 25.375 -25.469 -0.815 1 98.25 604 VAL B O 1
ATOM 10415 N N . ASN B 1 605 ? 23.484 -24.609 0.009 1 97.62 605 ASN B N 1
ATOM 10416 C CA . ASN B 1 605 ? 24.188 -23.766 0.966 1 97.62 605 ASN B CA 1
ATOM 10417 C C . ASN B 1 605 ? 24.016 -24.266 2.396 1 97.62 605 ASN B C 1
ATOM 10419 O O . ASN B 1 605 ? 24.188 -23.516 3.352 1 97.62 605 ASN B O 1
ATOM 10423 N N . ASN B 1 606 ? 23.594 -25.5 2.586 1 97.44 606 ASN B N 1
ATOM 10424 C CA . ASN B 1 606 ? 23.5 -26.25 3.84 1 97.44 606 ASN B CA 1
ATOM 10425 C C . ASN B 1 606 ? 22.609 -25.531 4.855 1 97.44 606 ASN B C 1
ATOM 10427 O O . ASN B 1 606 ? 22.906 -25.531 6.051 1 97.44 606 ASN B O 1
ATOM 10431 N N . HIS B 1 607 ? 21.625 -24.812 4.328 1 97.75 607 HIS B N 1
ATOM 10432 C CA . HIS B 1 607 ? 20.703 -24.078 5.191 1 97.75 607 HIS B CA 1
ATOM 10433 C C . HIS B 1 607 ? 21.469 -23.234 6.203 1 97.75 607 HIS B C 1
ATOM 10435 O O . HIS B 1 607 ? 21.109 -23.172 7.379 1 97.75 607 HIS B O 1
ATOM 10441 N N . SER B 1 608 ? 22.578 -22.641 5.75 1 97.56 608 SER B N 1
ATOM 10442 C CA . SER B 1 608 ? 23.328 -21.734 6.613 1 97.56 608 SER B CA 1
ATOM 10443 C C . SER B 1 608 ? 22.469 -20.531 7.02 1 97.56 608 SER B C 1
ATOM 10445 O O . SER B 1 608 ? 21.438 -20.25 6.387 1 97.56 608 SER B O 1
ATOM 10447 N N . LYS B 1 609 ? 22.875 -19.922 8.047 1 96.94 609 LYS B N 1
ATOM 10448 C CA . LYS B 1 609 ? 22.156 -18.734 8.516 1 96.94 609 LYS B CA 1
ATOM 10449 C C . LYS B 1 609 ? 22.031 -17.688 7.41 1 96.94 609 LYS B C 1
ATOM 10451 O O . LYS B 1 609 ? 20.969 -17.094 7.23 1 96.94 609 LYS B O 1
ATOM 10456 N N . GLU B 1 610 ? 23.062 -17.484 6.664 1 95.75 610 GLU B N 1
ATOM 10457 C CA . GLU B 1 610 ? 23.078 -16.5 5.578 1 95.75 610 GLU B CA 1
ATOM 10458 C C . GLU B 1 610 ? 22.141 -16.906 4.449 1 95.75 610 GLU B C 1
ATOM 10460 O O . GLU B 1 610 ? 21.422 -16.078 3.895 1 95.75 610 GLU B O 1
ATOM 10465 N N . ALA B 1 611 ? 22.156 -18.172 4.102 1 97.12 611 ALA B N 1
ATOM 10466 C CA . ALA B 1 611 ? 21.297 -18.672 3.031 1 97.12 611 ALA B CA 1
ATOM 10467 C C . ALA B 1 611 ? 19.828 -18.562 3.41 1 97.12 611 ALA B C 1
ATOM 10469 O O . ALA B 1 611 ? 19 -18.188 2.582 1 97.12 611 ALA B O 1
ATOM 10470 N N . VAL B 1 612 ? 19.547 -18.859 4.66 1 98.38 612 VAL B N 1
ATOM 10471 C CA . VAL B 1 612 ? 18.172 -18.812 5.137 1 98.38 612 VAL B CA 1
ATOM 10472 C C . VAL B 1 612 ? 17.688 -17.359 5.168 1 98.38 612 VAL B C 1
ATOM 10474 O O . VAL B 1 612 ? 16.531 -17.078 4.828 1 98.38 612 VAL B O 1
ATOM 10477 N N . LYS B 1 613 ? 18.547 -16.484 5.586 1 97.5 613 LYS B N 1
ATOM 10478 C CA . LYS B 1 613 ? 18.203 -15.062 5.574 1 97.5 613 LYS B CA 1
ATOM 10479 C C . LYS B 1 613 ? 17.859 -14.586 4.164 1 97.5 613 LYS B C 1
ATOM 10481 O O . LYS B 1 613 ? 16.875 -13.883 3.967 1 97.5 613 LYS B O 1
ATOM 10486 N N . ARG B 1 614 ? 18.625 -14.961 3.223 1 97.19 614 ARG B N 1
ATOM 10487 C CA . ARG B 1 614 ? 18.375 -14.602 1.831 1 97.19 614 ARG B CA 1
ATOM 10488 C C . ARG B 1 614 ? 17.078 -15.234 1.331 1 97.19 614 ARG B C 1
ATOM 10490 O O . ARG B 1 614 ? 16.281 -14.578 0.651 1 97.19 614 ARG B O 1
ATOM 10497 N N . ALA B 1 615 ? 16.922 -16.469 1.67 1 98.56 615 ALA B N 1
ATOM 10498 C CA . ALA B 1 615 ? 15.695 -17.172 1.295 1 98.56 615 ALA B CA 1
ATOM 10499 C C . ALA B 1 615 ? 14.461 -16.484 1.872 1 98.56 615 ALA B C 1
ATOM 10501 O O . ALA B 1 615 ? 13.438 -16.359 1.198 1 98.56 615 ALA B O 1
ATOM 10502 N N . LYS B 1 616 ? 14.594 -16.062 3.109 1 98.38 616 LYS B N 1
ATOM 10503 C CA . LYS B 1 616 ? 13.508 -15.344 3.756 1 98.38 616 LYS B CA 1
ATOM 10504 C C . LYS B 1 616 ? 13.156 -14.078 2.98 1 98.38 616 LYS B C 1
ATOM 10506 O O . LYS B 1 616 ? 11.977 -13.781 2.764 1 98.38 616 LYS B O 1
ATOM 10511 N N . GLU B 1 617 ? 14.141 -13.367 2.533 1 97.5 617 GLU B N 1
ATOM 10512 C CA . GLU B 1 617 ? 13.93 -12.156 1.749 1 97.5 617 GLU B CA 1
ATOM 10513 C C . GLU B 1 617 ? 13.242 -12.469 0.423 1 97.5 617 GLU B C 1
ATOM 10515 O O . GLU B 1 617 ? 12.344 -11.742 -0.007 1 97.5 617 GLU B O 1
ATOM 10520 N N . MET B 1 618 ? 13.656 -13.547 -0.196 1 98.38 618 MET B N 1
ATOM 10521 C CA . MET B 1 618 ? 13.07 -13.953 -1.47 1 98.38 618 MET B CA 1
ATOM 10522 C C . MET B 1 618 ? 11.602 -14.328 -1.297 1 98.38 618 MET B C 1
ATOM 10524 O O . MET B 1 618 ? 10.797 -14.141 -2.209 1 98.38 618 MET B O 1
ATOM 10528 N N . CYS B 1 619 ? 11.266 -14.836 -0.137 1 98.38 619 CYS B N 1
ATOM 10529 C CA . CYS B 1 619 ? 9.875 -15.172 0.142 1 98.38 619 CYS B CA 1
ATOM 10530 C C . CYS B 1 619 ? 9.07 -13.914 0.454 1 98.38 619 CYS B C 1
ATOM 10532 O O . CYS B 1 619 ? 7.953 -13.75 -0.044 1 98.38 619 CYS B O 1
ATOM 10534 N N . GLU B 1 620 ? 9.648 -13.047 1.195 1 97.06 620 GLU B N 1
ATOM 10535 C CA . GLU B 1 620 ? 8.906 -11.93 1.778 1 97.06 620 GLU B CA 1
ATOM 10536 C C . GLU B 1 620 ? 8.523 -10.906 0.712 1 97.06 620 GLU B C 1
ATOM 10538 O O . GLU B 1 620 ? 7.613 -10.102 0.919 1 97.06 620 GLU B O 1
ATOM 10543 N N . VAL B 1 621 ? 9.18 -10.898 -0.473 1 97.69 621 VAL B N 1
ATOM 10544 C CA . VAL B 1 621 ? 8.797 -9.977 -1.535 1 97.69 621 VAL B CA 1
ATOM 10545 C C . VAL B 1 621 ? 7.375 -10.289 -2.002 1 97.69 621 VAL B C 1
ATOM 10547 O O . VAL B 1 621 ? 6.68 -9.414 -2.527 1 97.69 621 VAL B O 1
ATOM 10550 N N . PHE B 1 622 ? 6.914 -11.492 -1.77 1 98.44 622 PHE B N 1
ATOM 10551 C CA . PHE B 1 622 ? 5.562 -11.867 -2.172 1 98.44 622 PHE B CA 1
ATOM 10552 C C . PHE B 1 622 ? 4.527 -11.195 -1.28 1 98.44 622 PHE B C 1
ATOM 10554 O O . PHE B 1 622 ? 3.352 -11.109 -1.646 1 98.44 622 PHE B O 1
ATOM 10561 N N . GLU B 1 623 ? 4.914 -10.797 -0.02 1 97.44 623 GLU B N 1
ATOM 10562 C CA . GLU B 1 623 ? 4.008 -9.984 0.788 1 97.44 623 GLU B CA 1
ATOM 10563 C C . GLU B 1 623 ? 3.549 -8.742 0.028 1 97.44 623 GLU B C 1
ATOM 10565 O O . GLU B 1 623 ? 2.389 -8.336 0.129 1 97.44 623 GLU B O 1
ATOM 10570 N N . ASP B 1 624 ? 4.465 -8.219 -0.729 1 97.25 624 ASP B N 1
ATOM 10571 C CA . ASP B 1 624 ? 4.164 -7.023 -1.514 1 97.25 624 ASP B CA 1
ATOM 10572 C C . ASP B 1 624 ? 3.201 -7.344 -2.654 1 97.25 624 ASP B C 1
ATOM 10574 O O . ASP B 1 624 ? 2.26 -6.59 -2.91 1 97.25 624 ASP B O 1
ATOM 10578 N N . HIS B 1 625 ? 3.426 -8.43 -3.281 1 97.94 625 HIS B N 1
ATOM 10579 C CA . HIS B 1 625 ? 2.568 -8.82 -4.395 1 97.94 625 HIS B CA 1
ATOM 10580 C C . HIS B 1 625 ? 1.161 -9.156 -3.914 1 97.94 625 HIS B C 1
ATOM 10582 O O . HIS B 1 625 ? 0.182 -8.883 -4.613 1 97.94 625 HIS B O 1
ATOM 10588 N N . MET B 1 626 ? 1.075 -9.734 -2.779 1 98.06 626 MET B N 1
ATOM 10589 C CA . MET B 1 626 ? -0.233 -10.117 -2.252 1 98.06 626 MET B CA 1
ATOM 10590 C C . MET B 1 626 ? -1.073 -8.883 -1.938 1 98.06 626 MET B C 1
ATOM 10592 O O . MET B 1 626 ? -2.279 -8.992 -1.706 1 98.06 626 MET B O 1
ATOM 10596 N N . LYS B 1 627 ? -0.476 -7.703 -1.946 1 97.06 627 LYS B N 1
ATOM 10597 C CA . LYS B 1 627 ? -1.197 -6.441 -1.807 1 97.06 627 LYS B CA 1
ATOM 10598 C C . LYS B 1 627 ? -1.517 -5.836 -3.17 1 97.06 627 LYS B C 1
ATOM 10600 O O . LYS B 1 627 ? -2.041 -4.727 -3.254 1 97.06 627 LYS B O 1
ATOM 10605 N N . ASP B 1 628 ? -1.197 -6.547 -4.25 1 96.62 628 ASP B N 1
ATOM 10606 C CA . ASP B 1 628 ? -1.318 -6.07 -5.625 1 96.62 628 ASP B CA 1
ATOM 10607 C C . ASP B 1 628 ? -1.991 -7.113 -6.512 1 96.62 628 ASP B C 1
ATOM 10609 O O . ASP B 1 628 ? -1.947 -8.305 -6.215 1 96.62 628 ASP B O 1
ATOM 10613 N N . GLY B 1 629 ? -2.615 -6.598 -7.609 1 97 629 GLY B N 1
ATOM 10614 C CA . GLY B 1 629 ? -3.389 -7.547 -8.391 1 97 629 GLY B CA 1
ATOM 10615 C C . GLY B 1 629 ? -4.586 -8.102 -7.645 1 97 629 GLY B C 1
ATOM 10616 O O . GLY B 1 629 ? -5.426 -7.348 -7.152 1 97 629 GLY B O 1
ATOM 10617 N N . CYS B 1 630 ? -4.664 -9.422 -7.523 1 98.25 630 CYS B N 1
ATOM 10618 C CA . CYS B 1 630 ? -5.688 -10.031 -6.68 1 98.25 630 CYS B CA 1
ATOM 10619 C C . CYS B 1 630 ? -5.223 -10.117 -5.234 1 98.25 630 CYS B C 1
ATOM 10621 O O . CYS B 1 630 ? -4.352 -10.93 -4.906 1 98.25 630 CYS B O 1
ATOM 10623 N N . ILE B 1 631 ? -5.793 -9.344 -4.391 1 98.31 631 ILE B N 1
ATOM 10624 C CA . ILE B 1 631 ? -5.379 -9.211 -2.998 1 98.31 631 ILE B CA 1
ATOM 10625 C C . ILE B 1 631 ? -5.398 -10.578 -2.32 1 98.31 631 ILE B C 1
ATOM 10627 O O . ILE B 1 631 ? -6.352 -11.344 -2.482 1 98.31 631 ILE B O 1
ATOM 10631 N N . ASN B 1 632 ? -4.27 -10.906 -1.631 1 98.31 632 ASN B N 1
ATOM 10632 C CA . ASN B 1 632 ? -4.062 -12.141 -0.873 1 98.31 632 ASN B CA 1
ATOM 10633 C C . ASN B 1 632 ? -3.875 -13.344 -1.794 1 98.31 632 ASN B C 1
ATOM 10635 O O . ASN B 1 632 ? -3.92 -14.484 -1.344 1 98.31 632 ASN B O 1
ATOM 10639 N N . GLY B 1 633 ? -3.75 -13.18 -3.064 1 98.44 633 GLY B N 1
ATOM 10640 C CA . GLY B 1 633 ? -3.391 -14.211 -4.023 1 98.44 633 GLY B CA 1
ATOM 10641 C C . GLY B 1 633 ? -2.016 -14.008 -4.633 1 98.44 633 GLY B C 1
ATOM 10642 O O . GLY B 1 633 ? -1.399 -12.961 -4.449 1 98.44 633 GLY B O 1
ATOM 10643 N N . ILE B 1 634 ? -1.508 -15 -5.277 1 98.81 634 ILE B N 1
ATOM 10644 C CA . ILE B 1 634 ? -0.289 -14.914 -6.074 1 98.81 634 ILE B CA 1
ATOM 10645 C C . ILE B 1 634 ? -0.577 -15.352 -7.508 1 98.81 634 ILE B C 1
ATOM 10647 O O . ILE B 1 634 ? -1.143 -16.422 -7.734 1 98.81 634 ILE B O 1
ATOM 10651 N N . ALA B 1 635 ? -0.155 -14.562 -8.469 1 98.69 635 ALA B N 1
ATOM 10652 C CA . ALA B 1 635 ? -0.47 -14.766 -9.875 1 98.69 635 ALA B CA 1
ATOM 10653 C C . ALA B 1 635 ? 0.235 -16 -10.43 1 98.69 635 ALA B C 1
ATOM 10655 O O . ALA B 1 635 ? 1.21 -16.484 -9.844 1 98.69 635 ALA B O 1
ATOM 10656 N N . GLU B 1 636 ? -0.269 -16.438 -11.516 1 98.62 636 GLU B N 1
ATOM 10657 C CA . GLU B 1 636 ? 0.32 -17.562 -12.25 1 98.62 636 GLU B CA 1
ATOM 10658 C C . GLU B 1 636 ? 1.695 -17.188 -12.805 1 98.62 636 GLU B C 1
ATOM 10660 O O . GLU B 1 636 ? 2.668 -17.922 -12.594 1 98.62 636 GLU B O 1
ATOM 10665 N N . VAL B 1 637 ? 1.679 -16.078 -13.453 1 98.44 637 VAL B N 1
ATOM 10666 C CA . VAL B 1 637 ? 2.896 -15.648 -14.141 1 98.44 637 VAL B CA 1
ATOM 10667 C C . VAL B 1 637 ? 3.033 -14.133 -14.062 1 98.44 637 VAL B C 1
ATOM 10669 O O . VAL B 1 637 ? 2.121 -13.445 -13.609 1 98.44 637 VAL B O 1
ATOM 10672 N N . PHE B 1 638 ? 4.16 -13.625 -14.445 1 98.31 638 PHE B N 1
ATOM 10673 C CA . PHE B 1 638 ? 4.512 -12.219 -14.578 1 98.31 638 PHE B CA 1
ATOM 10674 C C . PHE B 1 638 ? 5.336 -11.977 -15.844 1 98.31 638 PHE B C 1
ATOM 10676 O O . PHE B 1 638 ? 5.789 -12.93 -16.484 1 98.31 638 PHE B O 1
ATOM 10683 N N . ASP B 1 639 ? 5.543 -10.734 -16.188 1 97.81 639 ASP B N 1
ATOM 10684 C CA . ASP B 1 639 ? 6.41 -10.406 -17.312 1 97.81 639 ASP B CA 1
ATOM 10685 C C . ASP B 1 639 ? 7.859 -10.789 -17.016 1 97.81 639 ASP B C 1
ATOM 10687 O O . ASP B 1 639 ? 8.273 -10.836 -15.859 1 97.81 639 ASP B O 1
ATOM 10691 N N . GLY B 1 640 ? 8.586 -11.062 -18.078 1 97.5 640 GLY B N 1
ATOM 10692 C CA . GLY B 1 640 ? 9.977 -11.461 -17.938 1 97.5 640 GLY B CA 1
ATOM 10693 C C . GLY B 1 640 ? 10.906 -10.297 -17.688 1 97.5 640 GLY B C 1
ATOM 10694 O O . GLY B 1 640 ? 11.859 -10.414 -16.906 1 97.5 640 GLY B O 1
ATOM 10695 N N . ASP B 1 641 ? 10.594 -9.172 -18.281 1 96.25 641 ASP B N 1
ATOM 10696 C CA . ASP B 1 641 ? 11.461 -8.008 -18.172 1 96.25 641 ASP B CA 1
ATOM 10697 C C . ASP B 1 641 ? 11.305 -7.332 -16.812 1 96.25 641 ASP B C 1
ATOM 10699 O O . ASP B 1 641 ? 12.289 -6.957 -16.172 1 96.25 641 ASP B O 1
ATOM 10703 N N . PHE B 1 642 ? 10.086 -7.145 -16.453 1 96.44 642 PHE B N 1
ATOM 10704 C CA . PHE B 1 642 ? 9.742 -6.473 -15.203 1 96.44 642 PHE B CA 1
ATOM 10705 C C . PHE B 1 642 ? 8.539 -7.148 -14.539 1 96.44 642 PHE B C 1
ATOM 10707 O O . PHE B 1 642 ? 7.395 -6.84 -14.867 1 96.44 642 PHE B O 1
ATOM 10714 N N . ALA B 1 643 ? 8.898 -8 -13.609 1 96.12 643 ALA B N 1
ATOM 10715 C CA . ALA B 1 643 ? 7.848 -8.734 -12.891 1 96.12 643 ALA B CA 1
ATOM 10716 C C . ALA B 1 643 ? 7.16 -7.836 -11.867 1 96.12 643 ALA B C 1
ATOM 10718 O O . ALA B 1 643 ? 7.672 -7.637 -10.766 1 96.12 643 ALA B O 1
ATOM 10719 N N . ALA B 1 644 ? 5.98 -7.34 -12.18 1 95.06 644 ALA B N 1
ATOM 10720 C CA . ALA B 1 644 ? 5.254 -6.441 -11.289 1 95.06 644 ALA B CA 1
ATOM 10721 C C . ALA B 1 644 ? 3.754 -6.703 -11.336 1 95.06 644 ALA B C 1
ATOM 10723 O O . ALA B 1 644 ? 3.09 -6.758 -10.305 1 95.06 644 ALA B O 1
ATOM 10724 N N . THR B 1 645 ? 3.252 -6.914 -12.539 1 94.62 645 THR B N 1
ATOM 10725 C CA . THR B 1 645 ? 1.814 -7.039 -12.758 1 94.62 645 THR B CA 1
ATOM 10726 C C . THR B 1 645 ? 1.408 -8.508 -12.867 1 94.62 645 THR B C 1
ATOM 10728 O O . THR B 1 645 ? 2.107 -9.305 -13.492 1 94.62 645 THR B O 1
ATOM 10731 N N . SER B 1 646 ? 0.277 -8.789 -12.281 1 95.5 646 SER B N 1
ATOM 10732 C CA . SER B 1 646 ? -0.293 -10.133 -12.414 1 95.5 646 SER B CA 1
ATOM 10733 C C . SER B 1 646 ? -0.641 -10.445 -13.867 1 95.5 646 SER B C 1
ATOM 10735 O O . SER B 1 646 ? -1.274 -9.633 -14.547 1 95.5 646 SER B O 1
ATOM 10737 N N . ARG B 1 647 ? -0.15 -11.539 -14.375 1 96.19 647 ARG B N 1
ATOM 10738 C CA . ARG B 1 647 ? -0.518 -12.102 -15.672 1 96.19 647 ARG B CA 1
ATOM 10739 C C . ARG B 1 647 ? -1.095 -13.508 -15.508 1 96.19 647 ARG B C 1
ATOM 10741 O O . ARG B 1 647 ? -0.91 -14.148 -14.477 1 96.19 647 ARG B O 1
ATOM 10748 N N . GLY B 1 648 ? -1.828 -13.969 -16.531 1 96.12 648 GLY B N 1
ATOM 10749 C CA . GLY B 1 648 ? -2.5 -15.242 -16.359 1 96.12 648 GLY B CA 1
ATOM 10750 C C . GLY B 1 648 ? -3.562 -15.219 -15.281 1 96.12 648 GLY B C 1
ATOM 10751 O O . GLY B 1 648 ? -4.203 -14.188 -15.055 1 96.12 648 GLY B O 1
ATOM 10752 N N . CYS B 1 649 ? -3.803 -16.375 -14.641 1 97.81 649 CYS B N 1
ATOM 10753 C CA . CYS B 1 649 ? -4.676 -16.375 -13.469 1 97.81 649 CYS B CA 1
ATOM 10754 C C . CYS B 1 649 ? -4.125 -15.461 -12.383 1 97.81 649 CYS B C 1
ATOM 10756 O O . CYS B 1 649 ? -2.932 -15.508 -12.078 1 97.81 649 CYS B O 1
ATOM 10758 N N . TYR B 1 650 ? -4.973 -14.641 -11.867 1 97.94 650 TYR B N 1
ATOM 10759 C CA . TYR B 1 650 ? -4.48 -13.648 -10.914 1 97.94 650 TYR B CA 1
ATOM 10760 C C . TYR B 1 650 ? -4.246 -14.273 -9.547 1 97.94 650 TYR B C 1
ATOM 10762 O O . TYR B 1 650 ? -3.604 -13.664 -8.68 1 97.94 650 TYR B O 1
ATOM 10770 N N . SER B 1 651 ? -4.688 -15.445 -9.32 1 98.5 651 SER B N 1
ATOM 10771 C CA . SER B 1 651 ? -4.391 -16.281 -8.164 1 98.5 651 SER B CA 1
ATOM 10772 C C . SER B 1 651 ? -4.277 -17.75 -8.562 1 98.5 651 SER B C 1
ATOM 10774 O O . SER B 1 651 ? -5.246 -18.344 -9.039 1 98.5 651 SER B O 1
ATOM 10776 N N . GLN B 1 652 ? -3.119 -18.281 -8.359 1 98.81 652 GLN B N 1
ATOM 10777 C CA . GLN B 1 652 ? -2.814 -19.609 -8.875 1 98.81 652 GLN B CA 1
ATOM 10778 C C . GLN B 1 652 ? -2.408 -20.562 -7.75 1 98.81 652 GLN B C 1
ATOM 10780 O O . GLN B 1 652 ? -1.579 -20.219 -6.906 1 98.81 652 GLN B O 1
ATOM 10785 N N . ALA B 1 653 ? -2.912 -21.781 -7.781 1 98.81 653 ALA B N 1
ATOM 10786 C CA . ALA B 1 653 ? -2.742 -22.766 -6.711 1 98.81 653 ALA B CA 1
ATOM 10787 C C . ALA B 1 653 ? -1.268 -23.109 -6.508 1 98.81 653 ALA B C 1
ATOM 10789 O O . ALA B 1 653 ? -0.767 -23.062 -5.379 1 98.81 653 ALA B O 1
ATOM 10790 N N . TRP B 1 654 ? -0.594 -23.406 -7.613 1 98.81 654 TRP B N 1
ATOM 10791 C CA . TRP B 1 654 ? 0.789 -23.844 -7.445 1 98.81 654 TRP B CA 1
ATOM 10792 C C . TRP B 1 654 ? 1.68 -22.688 -7.023 1 98.81 654 TRP B C 1
ATOM 10794 O O . TRP B 1 654 ? 2.682 -22.875 -6.328 1 98.81 654 TRP B O 1
ATOM 10804 N N . SER B 1 655 ? 1.375 -21.391 -7.348 1 98.88 655 SER B N 1
ATOM 10805 C CA . SER B 1 655 ? 2.141 -20.25 -6.867 1 98.88 655 SER B CA 1
ATOM 10806 C C . SER B 1 655 ? 1.961 -20.047 -5.363 1 98.88 655 SER B C 1
ATOM 10808 O O . SER B 1 655 ? 2.941 -19.984 -4.621 1 98.88 655 SER B O 1
ATOM 10810 N N . VAL B 1 656 ? 0.699 -20 -4.918 1 98.88 656 VAL B N 1
ATOM 10811 C CA . VAL B 1 656 ? 0.401 -19.859 -3.498 1 98.88 656 VAL B CA 1
ATOM 10812 C C . VAL B 1 656 ? 0.981 -21.047 -2.729 1 98.88 656 VAL B C 1
ATOM 10814 O O . VAL B 1 656 ? 1.643 -20.859 -1.703 1 98.88 656 VAL B O 1
ATOM 10817 N N . GLY B 1 657 ? 0.761 -22.219 -3.246 1 98.88 657 GLY B N 1
ATOM 10818 C CA . GLY B 1 657 ? 1.217 -23.438 -2.586 1 98.88 657 GLY B CA 1
ATOM 10819 C C . GLY B 1 657 ? 2.723 -23.5 -2.42 1 98.88 657 GLY B C 1
ATOM 10820 O O . GLY B 1 657 ? 3.223 -23.828 -1.342 1 98.88 657 GLY B O 1
ATOM 10821 N N . GLU B 1 658 ? 3.457 -23.203 -3.498 1 98.94 658 GLU B N 1
ATOM 10822 C CA . GLU B 1 658 ? 4.91 -23.344 -3.467 1 98.94 658 GLU B CA 1
ATOM 10823 C C . GLU B 1 658 ? 5.543 -22.266 -2.588 1 98.94 658 GLU B C 1
ATOM 10825 O O . GLU B 1 658 ? 6.539 -22.516 -1.906 1 98.94 658 GLU B O 1
ATOM 10830 N N . VAL B 1 659 ? 5.004 -21.047 -2.586 1 98.88 659 VAL B N 1
ATOM 10831 C CA . VAL B 1 659 ? 5.523 -20.016 -1.7 1 98.88 659 VAL B CA 1
ATOM 10832 C C . VAL B 1 659 ? 5.266 -20.406 -0.246 1 98.88 659 VAL B C 1
ATOM 10834 O O . VAL B 1 659 ? 6.152 -20.281 0.604 1 98.88 659 VAL B O 1
ATOM 10837 N N . LEU B 1 660 ? 4.031 -20.891 0.046 1 98.94 660 LEU B N 1
ATOM 10838 C CA . LEU B 1 660 ? 3.707 -21.312 1.4 1 98.94 660 LEU B CA 1
ATOM 10839 C C . LEU B 1 660 ? 4.602 -22.469 1.829 1 98.94 660 LEU B C 1
ATOM 10841 O O . LEU B 1 660 ? 5.141 -22.469 2.939 1 98.94 660 LEU B O 1
ATOM 10845 N N . ARG B 1 661 ? 4.777 -23.422 0.97 1 98.88 661 ARG B N 1
ATOM 10846 C CA . ARG B 1 661 ? 5.586 -24.594 1.275 1 98.88 661 ARG B CA 1
ATOM 10847 C C . ARG B 1 661 ? 7.016 -24.203 1.627 1 98.88 661 ARG B C 1
ATOM 10849 O O . ARG B 1 661 ? 7.523 -24.562 2.689 1 98.88 661 ARG B O 1
ATOM 10856 N N . VAL B 1 662 ? 7.648 -23.469 0.759 1 98.81 662 VAL B N 1
ATOM 10857 C CA . VAL B 1 662 ? 9.07 -23.203 0.924 1 98.81 662 VAL B CA 1
ATOM 10858 C C . VAL B 1 662 ? 9.289 -22.281 2.129 1 98.81 662 VAL B C 1
ATOM 10860 O O . VAL B 1 662 ? 10.297 -22.406 2.83 1 98.81 662 VAL B O 1
ATOM 10863 N N . TYR B 1 663 ? 8.383 -21.312 2.365 1 98.81 663 TYR B N 1
ATOM 10864 C CA . TYR B 1 663 ? 8.492 -20.406 3.514 1 98.81 663 TYR B CA 1
ATOM 10865 C C . TYR B 1 663 ? 8.414 -21.188 4.82 1 98.81 663 TYR B C 1
ATOM 10867 O O . TYR B 1 663 ? 9.133 -20.891 5.773 1 98.81 663 TYR B O 1
ATOM 10875 N N . THR B 1 664 ? 7.582 -22.188 4.84 1 98.56 664 THR B N 1
ATOM 10876 C CA . THR B 1 664 ? 7.32 -22.891 6.09 1 98.56 664 THR B CA 1
ATOM 10877 C C . THR B 1 664 ? 8.234 -24.109 6.223 1 98.56 664 THR B C 1
ATOM 10879 O O . THR B 1 664 ? 8.367 -24.672 7.312 1 98.56 664 THR B O 1
ATOM 10882 N N . SER B 1 665 ? 8.867 -24.562 5.176 1 98.06 665 SER B N 1
ATOM 10883 C CA . SER B 1 665 ? 9.727 -25.734 5.258 1 98.06 665 SER B CA 1
ATOM 10884 C C . SER B 1 665 ? 11.203 -25.344 5.258 1 98.06 665 SER B C 1
ATOM 10886 O O . SER B 1 665 ? 12.023 -26 5.891 1 98.06 665 SER B O 1
ATOM 10888 N N . ASP B 1 666 ? 11.555 -24.234 4.555 1 98.44 666 ASP B N 1
ATOM 10889 C CA . ASP B 1 666 ? 12.961 -23.938 4.336 1 98.44 666 ASP B CA 1
ATOM 10890 C C . ASP B 1 666 ? 13.367 -22.656 5.047 1 98.44 666 ASP B C 1
ATOM 10892 O O . ASP B 1 666 ? 14.555 -22.359 5.18 1 98.44 666 ASP B O 1
ATOM 10896 N N . VAL B 1 667 ? 12.391 -21.875 5.555 1 98.44 667 VAL B N 1
ATOM 10897 C CA . VAL B 1 667 ? 12.727 -20.594 6.152 1 98.44 667 VAL B CA 1
ATOM 10898 C C . VAL B 1 667 ? 12.328 -20.578 7.625 1 98.44 667 VAL B C 1
ATOM 10900 O O . VAL B 1 667 ? 13.188 -20.625 8.508 1 98.44 667 VAL B O 1
ATOM 10903 N N . LEU B 1 668 ? 11.055 -20.719 7.949 1 97.94 668 LEU B N 1
ATOM 10904 C CA . LEU B 1 668 ? 10.523 -20.516 9.297 1 97.94 668 LEU B CA 1
ATOM 10905 C C . LEU B 1 668 ? 11.172 -21.453 10.297 1 97.94 668 LEU B C 1
ATOM 10907 O O . LEU B 1 668 ? 11.523 -21.047 11.406 1 97.94 668 LEU B O 1
ATOM 10911 N N . PRO B 1 669 ? 11.422 -22.75 9.969 1 97.38 669 PRO B N 1
ATOM 10912 C CA . PRO B 1 669 ? 12.008 -23.672 10.961 1 97.38 669 PRO B CA 1
ATOM 10913 C C . PRO B 1 669 ? 13.453 -23.312 11.289 1 97.38 669 PRO B C 1
ATOM 10915 O O . PRO B 1 669 ? 14.008 -23.828 12.273 1 97.38 669 PRO B O 1
ATOM 10918 N N . PHE B 1 670 ? 14.078 -22.516 10.492 1 97.12 670 PHE B N 1
ATOM 10919 C CA . PHE B 1 670 ? 15.516 -22.281 10.641 1 97.12 670 PHE B CA 1
ATOM 10920 C C . PHE B 1 670 ? 15.773 -20.891 11.219 1 97.12 670 PHE B C 1
ATOM 10922 O O . PHE B 1 670 ? 16.922 -20.469 11.312 1 97.12 670 PHE B O 1
ATOM 10929 N N . ILE B 1 671 ? 14.695 -20.094 11.5 1 92.56 671 ILE B N 1
ATOM 10930 C CA . ILE B 1 671 ? 14.891 -18.75 12.039 1 92.56 671 ILE B CA 1
ATOM 10931 C C . ILE B 1 671 ? 14.531 -18.734 13.516 1 92.56 671 ILE B C 1
ATOM 10933 O O . ILE B 1 671 ? 13.664 -19.484 13.961 1 92.56 671 ILE B O 1
#

Foldseek 3Di:
DDLKFKDFPVQPPDLVSQQFEKAWFAQQFQWIAMATLLREFAAQLHALFFDCPFTNDQTKHWWRDKWKWKAFPRDIQTLDFFDFVPDTDPNSVQFGMWMCNLWIWTWGDDPPKTKIWIKFAQHPFRKIKIKIKIFAAQTKMKMKMWIWTDTDGRRDADDPVQGDWDWDDDPQWIWTARPVDRVWIKIKGKPAFDKDFQQVDDPPDDPPDRSQKDWGTAHNQCVFQPDGDGHMTGTGTIGMHIDHHRDTDMIMMMIHRDDDDDDGSVVSVVVSSVVLVVLLVQLVDDDSLLSLLLSLLSNFWHAGDVLRAIFGFFFPDPGGGFLQSCLLLLCQSQLSSVNLVNSLRHLLVQLVVQDLLFGFGAPDDVPGHTHRQALCSSLSSLVSLLVSCVRVVDPVSLVSCVPRPLVSLVSNLVSQDPHDPQGWHADPLLATWGHDQQGQHYPQRFDDVRRGLDDQGAGFQLSLLSSLLSLVSNLVSCVVVVHDSVVSVVSSVSSLVSSVVFFQDPVLLAGFRHGVPGHNWLALSNLSLQLRPDHSDDLSSLVSHLVSQVVFFDDLQAGFLTGPPDPQADQFQTYHPVSNSNRVNRQWGFRLSLLSSLSSQCVSVVVDPVSLVVSLSSLCSVVVVCSTRHHSADAGIAGRNHRDRHDDRSHGSSNSSSSSSNCSPRHPVSD/DDLKFKDFPVQPPDLVSQQFEKAWFAQFFQWIAMATLLREFAAQLHALFFDCPFTNDQTKHWWRGKWKWKAFPRDIQTLDFFDFDPDTDPNSVQFGMWMCNLWIWTWGDDPPKTKIWIKFAQHPFRKIKIKIKIFAAQTKMKMKMWIWTDTDGRRDADDPVQGDWDWDDDPQWIWTARPVDRVWIKIKGKPAFDKDFQQPDDPPPDPPDRSQKDWGTAHNQCVFQPDGDGHMTGTGIIGMHIDHHRDTDMIMMMIHRDDDDDDGSVVSVVVSSVVLVVLLVQLVDDDSLLSLLLSLLSNFWHAGDVLRAIFGFFFPDDGGGFLQSCLLLLCQSQLSSVNLVNSLRHLLVQLVVQDLLFGFGAPDDVPGHTHRLALCSSLSSLVSLLSSCVRVVDPVSLVSCVPRPLVSLVSNLVSQDPHDPQGWHADPLLATWGHDQQGQHYPQRFDDVRRGLDPQGAGFQLSLLSSLLSLVSNLVSCVVVVHDSVVSVVSSVSSLVSSVVFFQDPVLLAGFRHGVPRHNWLALSNLSLQLRPDHSDDLSSLVSHLVSQVVFFDDLQAGFLTGPPDPQADQDQIYHPVSNSNRVNRQWGFRLSLLSSLSSQCVSVVLDPVSLVVSLSSLCSVVVVCSTRHHSADAGIAGRNHRDRHDDRSHGSSNSSSSSSNCSPRHPVSD

Secondary structure (DSSP, 8-state):
--SSEEEEGGG-SSHHHHTTEEEEEE-SSS-EEEEETTS---STT-EEEEEEEETTEEEEEEEEEEEEEEEETTEEEE--EEEBSS-EEEGGGGEEEEEESSSEEEEEEETTEEEEEEEEE-TTSSEEEEEEEEE--SS-EEEEEEEEEEEEETT----GGG--EEEEEETTEEEEEETT-TT--EEEEESSSEEEESSSS---S-TT--TTEEEEE--HHHHHTT----EEEE--EEEEEEE-TT-EEEEEEEEESS------HHHHHHHHHHHHHHHHHHH----HHHHHHHHHHGGGEEEETTTTEEEE--EETT---BHHHHHHHHIIIIITTT-HHHHHHHHHHHHTT-BTTB--SB---TT-PPB---SSHHHHHHHHHHHHHHHS--HHHHHHIIIIIHHHHHHHHHHHHH-BTTTBEE-TTSPEEB--TT---SSS--EETTEESS---BEEHHHHHHHHHHHHHHHHHHHHTT---HHHHHHHHHHHHHHHHHSEETTTTEE-SEETTTB----GGGGHHHHSSS--S-HHHHHHHHHHHHHHTEETTEEESS-TTSTT------SSHHHHHHHTTTTPEETTHHHHHHHHHHHHTTT-HHHHHHHHHHHHHHHHHTTSEETT---SEE-SS-TTS-BSSSEEHHHHHHHHHHIIIIIGGG-/--SSEEE-GGG-SSHHHHTTEEEEEE-SSS-EEEEETTS---STT-EEEEEEEETTEEEEEEEEEEEEEEEETTEEEE--EEEBSS-EEEGGGGEEEEEESSSEEEEEEETTEEEEEEEEE-TTSSEEEEEEEEE--SS-EEEEEEEEEEEEETT----GGG--EEEEEETTEEEEEETT-TT--EEEEESSSEEEESSSS---S-TT--TTEEEEE--HHHHHTT----EEEE--EEEEEEE-TT-EEEEEEEEESS------HHHHHHHHHHHHHHHHHHH----HHHHHHHHHHGGGEEEETTTTEEEE--EETT---BHHHHHHHHIIIIITTT-HHHHHHHHHHHHTT-BTTB--SB---TT-PPB---SSHHHHHHHHHHHHHHHS--HHHHHHIIIIIHHHHHHHHHHHHH-BTTTBEE-TTSPEEB--TT---SS---EETTEESS---BEEHHHHHHHHHHHHHHHHHHHHTT---HHHHHHHHHHHHHHHHHSEETTTTEE-SEETTTB----GGGGHHHHSSS--S-HHHHHHHHHHHHHHTEETTEEESS-TTSTT------SSHHHHHHHTTTTPEETTHHHHHHHHHHHHTTT-HHHHHHHHHHHHHHHHHTTSEETT---SEE-SS-TTS-BSSSEEHHHHHHHHHHIIIIIGGG-

Radius of gyration: 34.28 Å; Cα contacts (8 Å, |Δi|>4): 3217; chains: 2; bounding box: 86×104×80 Å